Protein AF-0000000080977116 (afdb_homodimer)

Structure (mmCIF, N/CA/C/O backbone):
data_AF-0000000080977116-model_v1
#
loop_
_entity.id
_entity.type
_entity.pdbx_description
1 polymer 'Dynamin N-terminal domain-containing protein'
#
loop_
_atom_site.group_PDB
_atom_site.id
_atom_site.type_symbol
_atom_site.label_atom_id
_atom_site.label_alt_id
_atom_site.label_comp_id
_atom_site.label_asym_id
_atom_site.label_entity_id
_atom_site.label_seq_id
_atom_site.pdbx_PDB_ins_code
_atom_site.Cartn_x
_atom_site.Cartn_y
_atom_site.Cartn_z
_atom_site.occupancy
_atom_site.B_iso_or_equiv
_atom_site.auth_seq_id
_atom_site.auth_comp_id
_atom_site.auth_asym_id
_atom_site.auth_atom_id
_atom_site.pdbx_PDB_model_num
ATOM 1 N N . MET A 1 1 ? -16.922 -10.555 85.5 1 19.09 1 MET A N 1
ATOM 2 C CA . MET A 1 1 ? -17.688 -9.367 85.125 1 19.09 1 MET A CA 1
ATOM 3 C C . MET A 1 1 ? -16.922 -8.531 84.125 1 19.09 1 MET A C 1
ATOM 5 O O . MET A 1 1 ? -15.969 -7.836 84.5 1 19.09 1 MET A O 1
ATOM 9 N N . ALA A 1 2 ? -16.641 -9.234 82.938 1 22.16 2 ALA A N 1
ATOM 10 C CA . ALA A 1 2 ? -15.75 -9.164 81.812 1 22.16 2 ALA A CA 1
ATOM 11 C C . ALA A 1 2 ? -15.984 -7.883 81 1 22.16 2 ALA A C 1
ATOM 13 O O . ALA A 1 2 ? -17.078 -7.656 80.5 1 22.16 2 ALA A O 1
ATOM 14 N N . SER A 1 3 ? -15.414 -6.82 81.562 1 20.28 3 SER A N 1
ATOM 15 C CA . SER A 1 3 ? -15.695 -5.402 81.375 1 20.28 3 SER A CA 1
ATOM 16 C C . SER A 1 3 ? -15.602 -5.012 79.938 1 20.28 3 SER A C 1
ATOM 18 O O . SER A 1 3 ? -14.688 -5.449 79.188 1 20.28 3 SER A O 1
ATOM 20 N N . GLN A 1 4 ? -16.75 -4.801 79.25 1 22.78 4 GLN A N 1
ATOM 21 C CA . GLN A 1 4 ? -17.359 -4.473 78 1 22.78 4 GLN A CA 1
ATOM 22 C C . GLN A 1 4 ? -16.797 -3.166 77.438 1 22.78 4 GLN A C 1
ATOM 24 O O . GLN A 1 4 ? -17.266 -2.082 77.812 1 22.78 4 GLN A O 1
ATOM 29 N N . GLY A 1 5 ? -15.438 -3.156 77.562 1 23.28 5 GLY A N 1
ATOM 30 C CA . GLY A 1 5 ? -14.852 -1.836 77.438 1 23.28 5 GLY A CA 1
ATOM 31 C C . GLY A 1 5 ? -15.266 -1.152 76.125 1 23.28 5 GLY A C 1
ATOM 32 O O . GLY A 1 5 ? -15.383 -1.802 75.062 1 23.28 5 GLY A O 1
ATOM 33 N N . THR A 1 6 ? -16.094 -0.187 76.25 1 21.73 6 THR A N 1
ATOM 34 C CA . THR A 1 6 ? -16.859 0.688 75.375 1 21.73 6 THR A CA 1
ATOM 35 C C . THR A 1 6 ? -15.938 1.39 74.375 1 21.73 6 THR A C 1
ATOM 37 O O . THR A 1 6 ? -15.086 2.191 74.812 1 21.73 6 THR A O 1
ATOM 40 N N . LYS A 1 7 ? -15.352 0.519 73.5 1 22.11 7 LYS A N 1
ATOM 41 C CA . LYS A 1 7 ? -14.352 1.064 72.625 1 22.11 7 LYS A CA 1
ATOM 42 C C . LYS A 1 7 ? -14.812 2.393 72 1 22.11 7 LYS A C 1
ATOM 44 O O . LYS A 1 7 ? -15.859 2.461 71.375 1 22.11 7 LYS A O 1
ATOM 49 N N . ARG A 1 8 ? -14.438 3.434 72.75 1 19.58 8 ARG A N 1
ATOM 50 C CA . ARG A 1 8 ? -14.781 4.801 72.375 1 19.58 8 ARG A CA 1
ATOM 51 C C . ARG A 1 8 ? -14.602 5.016 70.875 1 19.58 8 ARG A C 1
ATOM 53 O O . ARG A 1 8 ? -13.586 4.629 70.25 1 19.58 8 ARG A O 1
ATOM 60 N N . LYS A 1 9 ? -15.719 5.133 70.312 1 22.14 9 LYS A N 1
ATOM 61 C CA . LYS A 1 9 ? -16.094 5.559 68.938 1 22.14 9 LYS A CA 1
ATOM 62 C C . LYS A 1 9 ? -15.273 6.777 68.5 1 22.14 9 LYS A C 1
ATOM 64 O O . LYS A 1 9 ? -15.398 7.852 69.125 1 22.14 9 LYS A O 1
ATOM 69 N N . ARG A 1 10 ? -13.922 6.457 68.438 1 22.38 10 ARG A N 1
ATOM 70 C CA . ARG A 1 10 ? -13.094 7.598 68.062 1 22.38 10 ARG A CA 1
ATOM 71 C C . ARG A 1 10 ? -13.836 8.531 67.125 1 22.38 10 ARG A C 1
ATOM 73 O O . ARG A 1 10 ? -14.422 8.078 66.125 1 22.38 10 ARG A O 1
ATOM 80 N N . ASP A 1 11 ? -14.391 9.555 67.688 1 21.44 11 ASP A N 1
ATOM 81 C CA . ASP A 1 11 ? -15.07 10.719 67.062 1 21.44 11 ASP A CA 1
ATOM 82 C C . ASP A 1 11 ? -14.328 11.227 65.875 1 21.44 11 ASP A C 1
ATOM 84 O O . ASP A 1 11 ? -13.125 11.484 65.875 1 21.44 11 ASP A O 1
ATOM 88 N N . HIS A 1 12 ? -14.641 10.562 64.688 1 25.23 12 HIS A N 1
ATOM 89 C CA . HIS A 1 12 ? -14.227 10.93 63.344 1 25.23 12 HIS A CA 1
ATOM 90 C C . HIS A 1 12 ? -14.234 12.445 63.156 1 25.23 12 HIS A C 1
ATOM 92 O O . HIS A 1 12 ? -15.305 13.07 63.188 1 25.23 12 HIS A O 1
ATOM 98 N N . GLU A 1 13 ? -13.359 13.156 63.875 1 24.97 13 GLU A N 1
ATOM 99 C CA . GLU A 1 13 ? -13.211 14.594 63.688 1 24.97 13 GLU A CA 1
ATOM 100 C C . GLU A 1 13 ? -13.453 14.984 62.219 1 24.97 13 GLU A C 1
ATOM 102 O O . GLU A 1 13 ? -13.07 14.258 61.312 1 24.97 13 GLU A O 1
ATOM 107 N N . SER A 1 14 ? -14.477 15.859 62.031 1 26.09 14 SER A N 1
ATOM 108 C CA . SER A 1 14 ? -15.062 16.562 60.906 1 26.09 14 SER A CA 1
ATOM 109 C C . SER A 1 14 ? -13.984 17.219 60.062 1 26.09 14 SER A C 1
ATOM 111 O O . SER A 1 14 ? -13.266 18.109 60.531 1 26.09 14 SER A O 1
ATOM 113 N N . SER A 1 15 ? -13.141 16.438 59.438 1 26.58 15 SER A N 1
ATOM 114 C CA . SER A 1 15 ? -12.133 16.984 58.531 1 26.58 15 SER A CA 1
ATOM 115 C C . SER A 1 15 ? -12.648 18.203 57.781 1 26.58 15 SER A C 1
ATOM 117 O O . SER A 1 15 ? -13.734 18.156 57.219 1 26.58 15 SER A O 1
ATOM 119 N N . SER A 1 16 ? -12.375 19.422 58.219 1 26.39 16 SER A N 1
ATOM 120 C CA . SER A 1 16 ? -12.562 20.781 57.719 1 26.39 16 SER A CA 1
ATOM 121 C C . SER A 1 16 ? -12.445 20.844 56.219 1 26.39 16 SER A C 1
ATOM 123 O O . SER A 1 16 ? -11.453 20.375 55.625 1 26.39 16 SER A O 1
ATOM 125 N N . SER A 1 17 ? -13.562 20.766 55.5 1 27.05 17 SER A N 1
ATOM 126 C CA . SER A 1 17 ? -13.875 21.094 54.125 1 27.05 17 SER A CA 1
ATOM 127 C C . SER A 1 17 ? -13.172 22.375 53.688 1 27.05 17 SER A C 1
ATOM 129 O O . SER A 1 17 ? -13.562 23.469 54.094 1 27.05 17 SER A O 1
ATOM 131 N N . SER A 1 18 ? -11.883 22.516 53.938 1 26.84 18 SER A N 1
ATOM 132 C CA . SER A 1 18 ? -11.242 23.688 53.344 1 26.84 18 SER A CA 1
ATOM 133 C C . SER A 1 18 ? -11.875 24.016 52 1 26.84 18 SER A C 1
ATOM 135 O O . SER A 1 18 ? -11.875 23.188 51.094 1 26.84 18 SER A O 1
ATOM 137 N N . ARG A 1 19 ? -12.82 24.844 52 1 29.45 19 ARG A N 1
ATOM 138 C CA . ARG A 1 19 ? -13.523 25.531 50.906 1 29.45 19 ARG A CA 1
ATOM 139 C C . ARG A 1 19 ? -12.562 25.906 49.781 1 29.45 19 ARG A C 1
ATOM 141 O O . ARG A 1 19 ? -11.75 26.812 49.938 1 29.45 19 ARG A O 1
ATOM 148 N N . GLU A 1 20 ? -11.992 24.938 49.094 1 30.14 20 GLU A N 1
ATOM 149 C CA . GLU A 1 20 ? -11.25 25.188 47.844 1 30.14 20 GLU A CA 1
ATOM 150 C C . GLU A 1 20 ? -11.812 26.391 47.094 1 30.14 20 GLU A C 1
ATOM 152 O O . GLU A 1 20 ? -13.016 26.469 46.875 1 30.14 20 GLU A O 1
ATOM 157 N N . THR A 1 21 ? -11.344 27.516 47.312 1 34.44 21 THR A N 1
ATOM 158 C CA . THR A 1 21 ? -11.617 28.719 46.531 1 34.44 21 THR A CA 1
ATOM 159 C C . THR A 1 21 ? -11.906 28.344 45.062 1 34.44 21 THR A C 1
ATOM 161 O O . THR A 1 21 ? -11.148 27.594 44.469 1 34.44 21 THR A O 1
ATOM 164 N N . PRO A 1 22 ? -13.094 28.344 44.625 1 37.81 22 PRO A N 1
ATOM 165 C CA . PRO A 1 22 ? -13.469 28 43.281 1 37.81 22 PRO A CA 1
ATOM 166 C C . PRO A 1 22 ? -12.477 28.516 42.219 1 37.81 22 PRO A C 1
ATOM 168 O O . PRO A 1 22 ? -12.148 29.719 42.219 1 37.81 22 PRO A O 1
ATOM 171 N N . LEU A 1 23 ? -11.367 27.953 41.906 1 42.31 23 LEU A N 1
ATOM 172 C CA . LEU A 1 23 ? -10.438 28.234 40.812 1 42.31 23 LEU A CA 1
ATOM 173 C C . LEU A 1 23 ? -11.172 28.797 39.594 1 42.31 23 LEU A C 1
ATOM 175 O O . LEU A 1 23 ? -12.062 28.125 39.062 1 42.31 23 LEU A O 1
ATOM 179 N N . THR A 1 24 ? -11.32 30.062 39.5 1 51.16 24 THR A N 1
ATOM 180 C CA . THR A 1 24 ? -11.859 30.812 38.344 1 51.16 24 THR A CA 1
ATOM 181 C C . THR A 1 24 ? -11.297 30.266 37.031 1 51.16 24 THR A C 1
ATOM 183 O O . THR A 1 24 ? -10.086 30.094 36.906 1 51.16 24 THR A O 1
ATOM 186 N N . THR A 1 25 ? -12.094 29.562 36.312 1 61.47 25 THR A N 1
ATOM 187 C CA . THR A 1 25 ? -11.75 28.984 35 1 61.47 25 THR A CA 1
ATOM 188 C C . THR A 1 25 ? -11.375 30.094 34 1 61.47 25 THR A C 1
ATOM 190 O O . THR A 1 25 ? -11.695 31.25 34.219 1 61.47 25 THR A O 1
ATOM 193 N N . VAL A 1 26 ? -10.484 29.906 33.156 1 63.03 26 VAL A N 1
ATOM 194 C CA . VAL A 1 26 ? -10.039 30.812 32.125 1 63.03 26 VAL A CA 1
ATOM 195 C C . VAL A 1 26 ? -11.25 31.469 31.469 1 63.03 26 VAL A C 1
ATOM 197 O O . VAL A 1 26 ? -11.219 32.656 31.141 1 63.03 26 VAL A O 1
ATOM 200 N N . MET A 1 27 ? -12.258 30.719 31.484 1 66.56 27 MET A N 1
ATOM 201 C CA . MET A 1 27 ? -13.477 31.25 30.875 1 66.56 27 MET A CA 1
ATOM 202 C C . MET A 1 27 ? -14.07 32.375 31.734 1 66.56 27 MET A C 1
ATOM 204 O O . MET A 1 27 ? -14.531 33.375 31.219 1 66.56 27 MET A O 1
ATOM 208 N N . GLU A 1 28 ? -14.078 32.094 33 1 66.31 28 GLU A N 1
ATOM 209 C CA . GLU A 1 28 ? -14.633 33.062 33.938 1 66.31 28 GLU A CA 1
ATOM 210 C C . GLU A 1 28 ? -13.82 34.344 33.906 1 66.31 28 GLU A C 1
ATOM 212 O O . GLU A 1 28 ? -14.375 35.469 34 1 66.31 28 GLU A O 1
ATOM 217 N N . ILE A 1 29 ? -12.617 34.094 33.781 1 64.44 29 ILE A N 1
ATOM 218 C CA . ILE A 1 29 ? -11.758 35.281 33.75 1 64.44 29 ILE A CA 1
ATOM 219 C C . ILE A 1 29 ? -12.07 36.094 32.5 1 64.44 29 ILE A C 1
ATOM 221 O O . ILE A 1 29 ? -12.172 37.344 32.594 1 64.44 29 ILE A O 1
ATOM 225 N N . MET A 1 30 ? -12.219 35.438 31.453 1 69.75 30 MET A N 1
ATOM 226 C CA . MET A 1 30 ? -12.539 36.156 30.219 1 69.75 30 MET A CA 1
ATOM 227 C C . MET A 1 30 ? -13.875 36.875 30.328 1 69.75 30 MET A C 1
ATOM 229 O O . MET A 1 30 ? -13.992 38.031 29.953 1 69.75 30 MET A O 1
ATOM 233 N N . GLU A 1 31 ? -14.781 36.188 30.891 1 70.94 31 GLU A N 1
ATOM 234 C CA . GLU A 1 31 ? -16.109 36.781 31.047 1 70.94 31 GLU A CA 1
ATOM 235 C C . GLU A 1 31 ? -16.062 38 31.984 1 70.94 31 GLU A C 1
ATOM 237 O O . GLU A 1 31 ? -16.703 39 31.734 1 70.94 31 GLU A O 1
ATOM 242 N N . ASN A 1 32 ? -15.375 37.781 33.062 1 69.38 32 ASN A N 1
ATOM 243 C CA . ASN A 1 32 ? -15.242 38.875 34.031 1 69.38 32 ASN A CA 1
ATOM 244 C C . ASN A 1 32 ? -14.539 40.094 33.406 1 69.38 32 ASN A C 1
ATOM 246 O O . ASN A 1 32 ? -14.93 41.25 33.656 1 69.38 32 ASN A O 1
ATOM 250 N N . ALA A 1 33 ? -13.562 39.781 32.656 1 67.62 33 ALA A N 1
ATOM 251 C CA . ALA A 1 33 ? -12.852 40.875 31.984 1 67.62 33 ALA A CA 1
ATOM 252 C C . ALA A 1 33 ? -13.766 41.625 31.016 1 67.62 33 ALA A C 1
ATOM 254 O O . ALA A 1 33 ? -13.766 42.844 30.969 1 67.62 33 ALA A O 1
ATOM 255 N N . LYS A 1 34 ? -14.531 40.875 30.344 1 70.31 34 LYS A N 1
ATOM 256 C CA . LYS A 1 34 ? -15.461 41.469 29.391 1 70.31 34 LYS A CA 1
ATOM 257 C C . LYS A 1 34 ? -16.5 42.312 30.109 1 70.31 34 LYS A C 1
ATOM 259 O O . LYS A 1 34 ? -16.891 43.406 29.625 1 70.31 34 LYS A O 1
ATOM 264 N N . LYS A 1 35 ? -17 41.812 31.234 1 71.12 35 LYS A N 1
ATOM 265 C CA . LYS A 1 35 ? -17.969 42.562 32.031 1 71.12 35 LYS A CA 1
ATOM 266 C C . LYS A 1 35 ? -17.359 43.906 32.5 1 71.12 35 LYS A C 1
ATOM 268 O O . LYS A 1 35 ? -18.031 44.938 32.5 1 71.12 35 LYS A O 1
ATOM 273 N N . ILE A 1 36 ? -16.219 43.781 33 1 66.81 36 ILE A N 1
ATOM 274 C CA . ILE A 1 36 ? -15.547 44.969 33.469 1 66.81 36 ILE A CA 1
ATOM 275 C C . ILE A 1 36 ? -15.453 46 32.344 1 66.81 36 ILE A C 1
ATOM 277 O O . ILE A 1 36 ? -15.758 47.188 32.531 1 66.81 36 ILE A O 1
ATOM 281 N N . MET A 1 37 ? -15.102 45.531 31.234 1 68.94 37 MET A N 1
ATOM 282 C CA . MET A 1 37 ? -14.914 46.438 30.125 1 68.94 37 MET A CA 1
ATOM 283 C C . MET A 1 37 ? -16.25 47 29.656 1 68.94 37 MET A C 1
ATOM 285 O O . MET A 1 37 ? -16.328 48.156 29.203 1 68.94 37 MET A O 1
ATOM 289 N N . LYS A 1 38 ? -17.25 46.125 29.703 1 70.38 38 LYS A N 1
ATOM 290 C CA . LYS A 1 38 ? -18.578 46.625 29.375 1 70.38 38 LYS A CA 1
ATOM 291 C C . LYS A 1 38 ? -18.984 47.75 30.328 1 70.38 38 LYS A C 1
ATOM 293 O O . LYS A 1 38 ? -19.594 48.75 29.906 1 70.38 38 LYS A O 1
ATOM 298 N N . THR A 1 39 ? -18.75 47.562 31.578 1 66.88 39 THR A N 1
ATOM 299 C CA . THR A 1 39 ? -19.031 48.594 32.562 1 66.88 39 THR A CA 1
ATOM 300 C C . THR A 1 39 ? -18.266 49.875 32.25 1 66.88 39 THR A C 1
ATOM 302 O O . THR A 1 39 ? -18.812 50.969 32.375 1 66.88 39 THR A O 1
ATOM 305 N N . VAL A 1 40 ? -17.109 49.656 31.906 1 63.38 40 VAL A N 1
ATOM 306 C CA . VAL A 1 40 ? -16.281 50.781 31.578 1 63.38 40 VAL A CA 1
ATOM 307 C C . VAL A 1 40 ? -16.828 51.5 30.344 1 63.38 40 VAL A C 1
ATOM 309 O O . VAL A 1 40 ? -16.891 52.75 30.312 1 63.38 40 VAL A O 1
ATOM 312 N N . THR A 1 41 ? -17.188 50.75 29.375 1 64.44 41 THR A N 1
ATOM 313 C CA . THR A 1 41 ? -17.75 51.344 28.156 1 64.44 41 THR A CA 1
ATOM 314 C C . THR A 1 41 ? -19.031 52.125 28.484 1 64.44 41 THR A C 1
ATOM 316 O O . THR A 1 41 ? -19.25 53.188 27.938 1 64.44 41 THR A O 1
ATOM 319 N N . TYR A 1 42 ? -19.875 51.531 29.297 1 64 42 TYR A N 1
ATOM 320 C CA . TYR A 1 42 ? -21.094 52.219 29.719 1 64 42 TYR A CA 1
ATOM 321 C C . TYR A 1 42 ? -20.781 53.531 30.391 1 64 42 TYR A C 1
ATOM 323 O O . TYR A 1 42 ? -21.422 54.531 30.109 1 64 42 TYR A O 1
ATOM 331 N N . ASN A 1 43 ? -19.906 53.5 31.297 1 59.69 43 ASN A N 1
ATOM 332 C CA . ASN A 1 43 ? -19.516 54.719 32 1 59.69 43 ASN A CA 1
ATOM 333 C C . ASN A 1 43 ? -18.938 55.781 31.062 1 59.69 43 ASN A C 1
ATOM 335 O O . ASN A 1 43 ? -19.156 56.969 31.234 1 59.69 43 ASN A O 1
ATOM 339 N N . LEU A 1 44 ? -18.219 55.25 30.141 1 61.62 44 LEU A N 1
ATOM 340 C CA . LEU A 1 44 ? -17.609 56.156 29.172 1 61.62 44 LEU A CA 1
ATOM 341 C C . LEU A 1 44 ? -18.672 56.781 28.266 1 61.62 44 LEU A C 1
ATOM 343 O O . LEU A 1 44 ? -18.578 57.969 27.891 1 61.62 44 LEU A O 1
ATOM 347 N N . ASP A 1 45 ? -19.578 55.969 27.812 1 59.34 45 ASP A N 1
ATOM 348 C CA . ASP A 1 45 ? -20.656 56.469 26.984 1 59.34 45 ASP A CA 1
ATOM 349 C C . ASP A 1 45 ? -21.422 57.594 27.688 1 59.34 45 ASP A C 1
ATOM 351 O O . ASP A 1 45 ? -21.875 58.531 27.047 1 59.34 45 ASP A O 1
ATOM 355 N N . GLN A 1 46 ? -21.594 57.438 29.031 1 54.25 46 GLN A N 1
ATOM 356 C CA . GLN A 1 46 ? -22.281 58.469 29.797 1 54.25 46 GLN A CA 1
ATOM 357 C C . GLN A 1 46 ? -21.438 59.719 29.906 1 54.25 46 GLN A C 1
ATOM 359 O O . GLN A 1 46 ? -21.969 60.844 30 1 54.25 46 GLN A O 1
ATOM 364 N N . ALA A 1 47 ? -20.203 59.406 29.984 1 53.03 47 ALA A N 1
ATOM 365 C CA . ALA A 1 47 ? -19.328 60.562 30.172 1 53.03 47 ALA A CA 1
ATOM 366 C C . ALA A 1 47 ? -19.031 61.25 28.844 1 53.03 47 ALA A C 1
ATOM 368 O O . ALA A 1 47 ? -18.391 62.312 28.812 1 53.03 47 ALA A O 1
ATOM 369 N N . PHE A 1 48 ? -19.859 61.531 27.859 1 44.91 48 PHE A N 1
ATOM 370 C CA . PHE A 1 48 ? -20 62.156 26.562 1 44.91 48 PHE A CA 1
ATOM 371 C C . PHE A 1 48 ? -18.906 61.688 25.609 1 44.91 48 PHE A C 1
ATOM 373 O O . PHE A 1 48 ? -19.172 60.969 24.641 1 44.91 48 PHE A O 1
ATOM 380 N N . MET A 1 49 ? -18.156 62.812 24.75 1 42.03 49 MET A N 1
ATOM 381 C CA . MET A 1 49 ? -17.609 62.969 23.406 1 42.03 49 MET A CA 1
ATOM 382 C C . MET A 1 49 ? -16.406 62.062 23.203 1 42.03 49 MET A C 1
ATOM 384 O O . MET A 1 49 ? -16.203 61.5 22.125 1 42.03 49 MET A O 1
ATOM 388 N N . MET A 1 50 ? -15.359 62.344 23.812 1 45.47 50 MET A N 1
ATOM 389 C CA . MET A 1 50 ? -13.969 62 23.531 1 45.47 50 MET A CA 1
ATOM 390 C C . MET A 1 50 ? -13.758 60.5 23.547 1 45.47 50 MET A C 1
ATOM 392 O O . MET A 1 50 ? -12.789 60 22.984 1 45.47 50 MET A O 1
ATOM 396 N N . HIS A 1 51 ? -14.781 59.719 24.031 1 58.03 51 HIS A N 1
ATOM 397 C CA . HIS A 1 51 ? -14.469 58.375 24.469 1 58.03 51 HIS A CA 1
ATOM 398 C C . HIS A 1 51 ? -14.828 57.344 23.391 1 58.03 51 HIS A C 1
ATOM 400 O O . HIS A 1 51 ? -14.766 56.156 23.625 1 58.03 51 HIS A O 1
ATOM 406 N N . SER A 1 52 ? -14.961 58.125 22.297 1 62.06 52 SER A N 1
ATOM 407 C CA . SER A 1 52 ? -15.406 57.219 21.234 1 62.06 52 SER A CA 1
ATOM 408 C C . SER A 1 52 ? -14.273 56.312 20.781 1 62.06 52 SER A C 1
ATOM 410 O O . SER A 1 52 ? -14.508 55.125 20.469 1 62.06 52 SER A O 1
ATOM 412 N N . ASP A 1 53 ? -13.094 56.969 20.812 1 66.38 53 ASP A N 1
ATOM 413 C CA . ASP A 1 53 ? -11.961 56.156 20.375 1 66.38 53 ASP A CA 1
ATOM 414 C C . ASP A 1 53 ? -11.688 55 21.328 1 66.38 53 ASP A C 1
ATOM 416 O O . ASP A 1 53 ? -11.344 53.906 20.906 1 66.38 53 ASP A O 1
ATOM 420 N N . ILE A 1 54 ? -11.898 55.312 22.578 1 68 54 ILE A N 1
ATOM 421 C CA . ILE A 1 54 ? -11.656 54.281 23.578 1 68 54 ILE A CA 1
ATOM 422 C C . ILE A 1 54 ? -12.742 53.219 23.484 1 68 54 ILE A C 1
ATOM 424 O O . ILE A 1 54 ? -12.461 52 23.562 1 68 54 ILE A O 1
ATOM 428 N N . ILE A 1 55 ? -13.891 53.719 23.203 1 65.56 55 ILE A N 1
ATOM 429 C CA . ILE A 1 55 ? -15.016 52.781 23.062 1 65.56 55 ILE A CA 1
ATOM 430 C C . ILE A 1 55 ? -14.828 51.906 21.828 1 65.56 55 ILE A C 1
ATOM 432 O O . ILE A 1 55 ? -15.07 50.688 21.859 1 65.56 55 ILE A O 1
ATOM 436 N N . SER A 1 56 ? -14.438 52.5 20.797 1 68.69 56 SER A N 1
ATOM 437 C CA . SER A 1 56 ? -14.195 51.75 19.562 1 68.69 56 SER A CA 1
ATOM 438 C C . SER A 1 56 ? -13.117 50.688 19.766 1 68.69 56 SER A C 1
ATOM 440 O O . SER A 1 56 ? -13.234 49.594 19.234 1 68.69 56 SER A O 1
ATOM 442 N N . LYS A 1 57 ? -12.148 51.094 20.547 1 70.69 57 LYS A N 1
ATOM 443 C CA . LYS A 1 57 ? -11.078 50.156 20.812 1 70.69 57 LYS A CA 1
ATOM 444 C C . LYS A 1 57 ? -11.586 48.969 21.625 1 70.69 57 LYS A C 1
ATOM 446 O O . LYS A 1 57 ? -11.195 47.812 21.375 1 70.69 57 LYS A O 1
ATOM 451 N N . ILE A 1 58 ? -12.414 49.219 22.594 1 68.69 58 ILE A N 1
ATOM 452 C CA . ILE A 1 58 ? -12.977 48.156 23.422 1 68.69 58 ILE A CA 1
ATOM 453 C C . ILE A 1 58 ? -13.844 47.25 22.562 1 68.69 58 ILE A C 1
ATOM 455 O O . ILE A 1 58 ? -13.773 46 22.688 1 68.69 58 ILE A O 1
ATOM 459 N N . ASN A 1 59 ? -14.484 47.75 21.562 1 67.75 59 ASN A N 1
ATOM 460 C CA . ASN A 1 59 ? -15.352 46.969 20.688 1 67.75 59 ASN A CA 1
ATOM 461 C C . ASN A 1 59 ? -14.531 46.094 19.734 1 67.75 59 ASN A C 1
ATOM 463 O O . ASN A 1 59 ? -14.953 45 19.391 1 67.75 59 ASN A O 1
ATOM 467 N N . GLN A 1 60 ? -13.484 46.562 19.344 1 68.38 60 GLN A N 1
ATOM 468 C CA . GLN A 1 60 ? -12.625 45.812 18.422 1 68.38 60 GLN A CA 1
ATOM 469 C C . GLN A 1 60 ? -12 44.625 19.125 1 68.38 60 GLN A C 1
ATOM 471 O O . GLN A 1 60 ? -11.75 43.594 18.5 1 68.38 60 GLN A O 1
ATOM 476 N N . MET A 1 61 ? -11.75 44.781 20.375 1 69.25 61 MET A N 1
ATOM 477 C CA . MET A 1 61 ? -11.188 43.688 21.156 1 69.25 61 MET A CA 1
ATOM 478 C C . MET A 1 61 ? -12.125 42.469 21.156 1 69.25 61 MET A C 1
ATOM 480 O O . MET A 1 61 ? -11.672 41.344 21.094 1 69.25 61 MET A O 1
ATOM 484 N N . ASP A 1 62 ? -13.312 42.688 21.094 1 61.44 62 ASP A N 1
ATOM 485 C CA . ASP A 1 62 ? -14.312 41.625 21.203 1 61.44 62 ASP A CA 1
ATOM 486 C C . ASP A 1 62 ? -14.477 40.906 19.859 1 61.44 62 ASP A C 1
ATOM 488 O O . ASP A 1 62 ? -14.883 39.75 19.828 1 61.44 62 ASP A O 1
ATOM 492 N N . LYS A 1 63 ? -14.141 41.531 18.766 1 57.44 63 LYS A N 1
ATOM 493 C CA . LYS A 1 63 ? -14.383 40.969 17.453 1 57.44 63 LYS A CA 1
ATOM 494 C C . LYS A 1 63 ? -13.227 40.062 17.016 1 57.44 63 LYS A C 1
ATOM 496 O O . LYS A 1 63 ? -13.391 39.219 16.141 1 57.44 63 LYS A O 1
ATOM 501 N N . VAL A 1 64 ? -12.156 40.312 17.5 1 53.72 64 VAL A N 1
ATOM 502 C CA . VAL A 1 64 ? -10.992 39.625 16.953 1 53.72 64 VAL A CA 1
ATOM 503 C C . VAL A 1 64 ? -11.109 38.125 17.203 1 53.72 64 VAL A C 1
ATOM 505 O O . VAL A 1 64 ? -11.07 37.688 18.359 1 53.72 64 VAL A O 1
ATOM 508 N N . ARG A 1 65 ? -11.953 37.562 16.281 1 55.5 65 ARG A N 1
ATOM 509 C CA . ARG A 1 65 ? -12.078 36.125 16.234 1 55.5 65 ARG A CA 1
ATOM 510 C C . ARG A 1 65 ? -10.812 35.469 15.688 1 55.5 65 ARG A C 1
ATOM 512 O O . ARG A 1 65 ? -10.453 35.688 14.523 1 55.5 65 ARG A O 1
ATOM 519 N N . LYS A 1 66 ? -9.945 34.969 16.672 1 62.41 66 LYS A N 1
ATOM 520 C CA . LYS A 1 66 ? -8.719 34.281 16.266 1 62.41 66 LYS A CA 1
ATOM 521 C C . LYS A 1 66 ? -9.031 33.031 15.445 1 62.41 66 LYS A C 1
ATOM 523 O O . LYS A 1 66 ? -10.047 32.375 15.672 1 62.41 66 LYS A O 1
ATOM 528 N N . LYS A 1 67 ? -8.305 32.938 14.297 1 70.38 67 LYS A N 1
ATOM 529 C CA . LYS A 1 67 ? -8.344 31.766 13.406 1 70.38 67 LYS A CA 1
ATOM 530 C C . LYS A 1 67 ? -8.133 30.469 14.18 1 70.38 67 LYS A C 1
ATOM 532 O O . LYS A 1 67 ? -7.281 30.406 15.07 1 70.38 67 LYS A O 1
ATOM 537 N N . LYS A 1 68 ? -9.07 29.625 14.023 1 85.25 68 LYS A N 1
ATOM 538 C CA . LYS A 1 68 ? -8.977 28.328 14.68 1 85.25 68 LYS A CA 1
ATOM 539 C C . LYS A 1 68 ? -7.781 27.531 14.164 1 85.25 68 LYS A C 1
ATOM 541 O O . LYS A 1 68 ? -7.328 27.75 13.039 1 85.25 68 LYS A O 1
ATOM 546 N N . VAL A 1 69 ? -7.281 26.828 15.016 1 88.94 69 VAL A N 1
ATOM 547 C CA . VAL A 1 69 ? -6.188 25.938 14.656 1 88.94 69 VAL A CA 1
ATOM 548 C C . VAL A 1 69 ? -6.734 24.703 13.93 1 88.94 69 VAL A C 1
ATOM 550 O O . VAL A 1 69 ? -7.746 24.141 14.344 1 88.94 69 VAL A O 1
ATOM 553 N N . THR A 1 70 ? -6.059 24.344 12.875 1 91.88 70 THR A N 1
ATOM 554 C CA . THR A 1 70 ? -6.543 23.25 12.055 1 91.88 70 THR A CA 1
ATOM 555 C C . THR A 1 70 ? -5.684 22 12.266 1 91.88 70 THR A C 1
ATOM 557 O O . THR A 1 70 ? -4.453 22.078 12.219 1 91.88 70 THR A O 1
ATOM 560 N N . ILE A 1 71 ? -6.32 20.891 12.508 1 94.12 71 ILE A N 1
ATOM 561 C CA . ILE A 1 71 ? -5.664 19.594 12.594 1 94.12 71 ILE A CA 1
ATOM 562 C C . ILE A 1 71 ? -6.098 18.719 11.422 1 94.12 71 ILE A C 1
ATOM 564 O O . ILE A 1 71 ? -7.273 18.375 11.297 1 94.12 71 ILE A O 1
ATOM 568 N N . GLY A 1 72 ? -5.152 18.391 10.594 1 91.88 72 GLY A N 1
ATOM 569 C CA . GLY A 1 72 ? -5.445 17.516 9.461 1 91.88 72 GLY A CA 1
ATOM 570 C C . GLY A 1 72 ? -5.219 16.047 9.773 1 91.88 72 GLY A C 1
ATOM 571 O O . GLY A 1 72 ? -4.223 15.688 10.398 1 91.88 72 GLY A O 1
ATOM 572 N N . ILE A 1 73 ? -6.184 15.195 9.367 1 91.94 73 ILE A N 1
ATOM 573 C CA . ILE A 1 73 ? -6.074 13.75 9.562 1 91.94 73 ILE A CA 1
ATOM 574 C C . ILE A 1 73 ? -5.781 13.07 8.227 1 91.94 73 ILE A C 1
ATOM 576 O O . ILE A 1 73 ? -6.602 13.117 7.305 1 91.94 73 ILE A O 1
ATOM 580 N N . PHE A 1 74 ? -4.629 12.438 8.188 1 86.5 74 PHE A N 1
ATOM 581 C CA . PHE A 1 74 ? -4.18 11.812 6.945 1 86.5 74 PHE A CA 1
ATOM 582 C C . PHE A 1 74 ? -3.934 10.32 7.141 1 86.5 74 PHE A C 1
ATOM 584 O O . PHE A 1 74 ? -3.564 9.891 8.234 1 86.5 74 PHE A O 1
ATOM 591 N N . GLY A 1 75 ? -4.102 9.523 6.02 1 85.31 75 GLY A N 1
ATOM 592 C CA . GLY A 1 75 ? -3.881 8.086 6.059 1 85.31 75 GLY A CA 1
ATOM 593 C C . GLY A 1 75 ? -4.512 7.355 4.891 1 85.31 75 GLY A C 1
ATOM 594 O O . GLY A 1 75 ? -5.176 7.969 4.051 1 85.31 75 GLY A O 1
ATOM 595 N N . LYS A 1 76 ? -4.312 6.094 4.914 1 80.44 76 LYS A N 1
ATOM 596 C CA . LYS A 1 76 ? -4.855 5.246 3.855 1 80.44 76 LYS A CA 1
ATOM 597 C C . LYS A 1 76 ? -6.344 4.984 4.074 1 80.44 76 LYS A C 1
ATOM 599 O O . LYS A 1 76 ? -6.816 4.957 5.211 1 80.44 76 LYS A O 1
ATOM 604 N N . SER A 1 77 ? -7.043 4.773 2.881 1 78 77 SER A N 1
ATOM 605 C CA . SER A 1 77 ? -8.453 4.41 2.979 1 78 77 SER A CA 1
ATOM 606 C C . SER A 1 77 ? -8.633 3.096 3.727 1 78 77 SER A C 1
ATOM 608 O O . SER A 1 77 ? -7.934 2.119 3.455 1 78 77 SER A O 1
ATOM 610 N N . GLY A 1 78 ? -9.469 3.113 4.699 1 78.88 78 GLY A N 1
ATOM 611 C CA . GLY A 1 78 ? -9.766 1.893 5.43 1 78.88 78 GLY A CA 1
ATOM 612 C C . GLY A 1 78 ? -8.961 1.75 6.707 1 78.88 78 GLY A C 1
ATOM 613 O O . GLY A 1 78 ? -9.172 0.814 7.48 1 78.88 78 GLY A O 1
ATOM 614 N N . ASP A 1 79 ? -8.07 2.646 6.969 1 85.31 79 ASP A N 1
ATOM 615 C CA . ASP A 1 79 ? -7.207 2.539 8.148 1 85.31 79 ASP A CA 1
ATOM 616 C C . ASP A 1 79 ? -7.93 3.02 9.398 1 85.31 79 ASP A C 1
ATOM 618 O O . ASP A 1 79 ? -7.391 2.934 10.508 1 85.31 79 ASP A O 1
ATOM 622 N N . GLY A 1 80 ? -9.133 3.615 9.25 1 87.56 80 GLY A N 1
ATOM 623 C CA . GLY A 1 80 ? -9.938 3.93 10.422 1 87.56 80 GLY A CA 1
ATOM 624 C C . GLY A 1 80 ? -9.93 5.406 10.773 1 87.56 80 GLY A C 1
ATOM 625 O O . GLY A 1 80 ? -10.164 5.777 11.922 1 87.56 80 GLY A O 1
ATOM 626 N N . LYS A 1 81 ? -9.68 6.301 9.859 1 89.06 81 LYS A N 1
ATOM 627 C CA . LYS A 1 81 ? -9.633 7.742 10.102 1 89.06 81 LYS A CA 1
ATOM 628 C C . LYS A 1 81 ? -10.969 8.25 10.641 1 89.06 81 LYS A C 1
ATOM 630 O O . LYS A 1 81 ? -11.016 8.898 11.688 1 89.06 81 LYS A O 1
ATOM 635 N N . SER A 1 82 ? -12.07 7.961 9.938 1 88.5 82 SER A N 1
ATOM 636 C CA . SER A 1 82 ? -13.391 8.43 10.344 1 88.5 82 SER A CA 1
ATOM 637 C C . SER A 1 82 ? -13.82 7.801 11.664 1 88.5 82 SER A C 1
ATOM 639 O O . SER A 1 82 ? -14.43 8.461 12.508 1 88.5 82 SER A O 1
ATOM 641 N N . SER A 1 83 ? -13.508 6.504 11.82 1 89.69 83 SER A N 1
ATOM 642 C CA . SER A 1 83 ? -13.82 5.832 13.078 1 89.69 83 SER A CA 1
ATOM 643 C C . SER A 1 83 ? -13.078 6.469 14.25 1 89.69 83 SER A C 1
ATOM 645 O O . SER A 1 83 ? -13.617 6.582 15.352 1 89.69 83 SER A O 1
ATOM 647 N N . LEU A 1 84 ? -11.852 6.793 14.016 1 94.12 84 LEU A N 1
ATOM 648 C CA . LEU A 1 84 ? -11.047 7.461 15.031 1 94.12 84 LEU A CA 1
ATOM 649 C C . LEU A 1 84 ? -11.68 8.781 15.445 1 94.12 84 LEU A C 1
ATOM 651 O O . LEU A 1 84 ? -11.789 9.078 16.641 1 94.12 84 LEU A O 1
ATOM 655 N N . LEU A 1 85 ? -12.109 9.57 14.5 1 93.44 85 LEU A N 1
ATOM 656 C CA . LEU A 1 85 ? -12.727 10.859 14.773 1 93.44 85 LEU A CA 1
ATOM 657 C C . LEU A 1 85 ? -14.031 10.68 15.555 1 93.44 85 LEU A C 1
ATOM 659 O O . LEU A 1 85 ? -14.32 11.445 16.469 1 93.44 85 LEU A O 1
ATOM 663 N N . ASN A 1 86 ? -14.828 9.688 15.188 1 92.5 86 ASN A N 1
ATOM 664 C CA . ASN A 1 86 ? -16.047 9.391 15.914 1 92.5 86 ASN A CA 1
ATOM 665 C C . ASN A 1 86 ? -15.773 9.07 17.375 1 92.5 86 ASN A C 1
ATOM 667 O O . ASN A 1 86 ? -16.516 9.508 18.266 1 92.5 86 ASN A O 1
ATOM 671 N N . ALA A 1 87 ? -14.742 8.312 17.578 1 93.5 87 ALA A N 1
ATOM 672 C CA . ALA A 1 87 ? -14.391 7.914 18.938 1 93.5 87 ALA A CA 1
ATOM 673 C C . ALA A 1 87 ? -13.906 9.117 19.75 1 93.5 87 ALA A C 1
ATOM 675 O O . ALA A 1 87 ? -14.297 9.289 20.906 1 93.5 87 ALA A O 1
ATOM 676 N N . VAL A 1 88 ? -13.086 9.914 19.156 1 94.69 88 VAL A N 1
ATOM 677 C CA . VAL A 1 88 ? -12.539 11.086 19.828 1 94.69 88 VAL A CA 1
ATOM 678 C C . VAL A 1 88 ? -13.672 12.039 20.203 1 94.69 88 VAL A C 1
ATOM 680 O O . VAL A 1 88 ? -13.641 12.641 21.281 1 94.69 88 VAL A O 1
ATOM 683 N N . LEU A 1 89 ? -14.664 12.125 19.344 1 94.12 89 LEU A N 1
ATOM 684 C CA . LEU A 1 89 ? -15.797 13.016 19.578 1 94.12 89 LEU A CA 1
ATOM 685 C C . LEU A 1 89 ? -16.875 12.328 20.406 1 94.12 89 LEU A C 1
ATOM 687 O O . LEU A 1 89 ? -17.875 12.945 20.781 1 94.12 89 LEU A O 1
ATOM 691 N N . LYS A 1 90 ? -16.766 11.078 20.672 1 91.12 90 LYS A N 1
ATOM 692 C CA . LYS A 1 90 ? -17.688 10.258 21.453 1 91.12 90 LYS A CA 1
ATOM 693 C C . LYS A 1 90 ? -19.062 10.18 20.766 1 91.12 90 LYS A C 1
ATOM 695 O O . LYS A 1 90 ? -20.094 10.25 21.438 1 91.12 90 LYS A O 1
ATOM 700 N N . LYS A 1 91 ? -18.953 10.148 19.438 1 89.62 91 LYS A N 1
ATOM 701 C CA . LYS A 1 91 ? -20.172 10 18.641 1 89.62 91 LYS A CA 1
ATOM 702 C C . LYS A 1 91 ? -20.062 8.805 17.688 1 89.62 91 LYS A C 1
ATOM 704 O O . LYS A 1 91 ? -19.344 8.867 16.688 1 89.62 91 LYS A O 1
ATOM 709 N N . ARG A 1 92 ? -20.609 7.707 17.812 1 80.81 92 ARG A N 1
ATOM 710 C CA . ARG A 1 92 ? -20.438 6.426 17.141 1 80.81 92 ARG A CA 1
ATOM 711 C C . ARG A 1 92 ? -20.797 6.539 15.664 1 80.81 92 ARG A C 1
ATOM 713 O O . ARG A 1 92 ? -20.156 5.902 14.812 1 80.81 92 ARG A O 1
ATOM 720 N N . ASP A 1 93 ? -21.734 7.188 15.156 1 79.81 93 ASP A N 1
ATOM 721 C CA . ASP A 1 93 ? -22.172 7.109 13.766 1 79.81 93 ASP A CA 1
ATOM 722 C C . ASP A 1 93 ? -22.359 8.5 13.172 1 79.81 93 ASP A C 1
ATOM 724 O O . ASP A 1 93 ? -23.281 8.727 12.391 1 79.81 93 ASP A O 1
ATOM 728 N N . LEU A 1 94 ? -21.391 9.336 13.539 1 88 94 LEU A N 1
ATOM 729 C CA . LEU A 1 94 ? -21.469 10.68 12.984 1 88 94 LEU A CA 1
ATOM 730 C C . LEU A 1 94 ? -20.875 10.719 11.578 1 88 94 LEU A C 1
ATOM 732 O O . LEU A 1 94 ? -21.547 11.086 10.617 1 88 94 LEU A O 1
ATOM 736 N N . LEU A 1 95 ? -19.578 10.359 11.484 1 88 95 LEU A N 1
ATOM 737 C CA . LEU A 1 95 ? -18.906 10.273 10.188 1 88 95 LEU A CA 1
ATOM 738 C C . LEU A 1 95 ? -19.016 8.867 9.617 1 88 95 LEU A C 1
ATOM 740 O O . LEU A 1 95 ? -19.062 7.887 10.359 1 88 95 LEU A O 1
ATOM 744 N N . PRO A 1 96 ? -19.094 8.852 8.336 1 81.62 96 PRO A N 1
ATOM 745 C CA . PRO A 1 96 ? -19.297 7.539 7.703 1 81.62 96 PRO A CA 1
ATOM 746 C C . PRO A 1 96 ? -18.109 6.598 7.926 1 81.62 96 PRO A C 1
ATOM 748 O O . PRO A 1 96 ? -16.953 7.027 7.863 1 81.62 96 PRO A O 1
ATOM 751 N N . CYS A 1 97 ? -18.484 5.395 8.359 1 76.44 97 CYS A N 1
ATOM 752 C CA . CYS A 1 97 ? -17.516 4.316 8.523 1 76.44 97 CYS A CA 1
ATOM 753 C C . CYS A 1 97 ? -17.953 3.072 7.762 1 76.44 97 CYS A C 1
ATOM 755 O O . CYS A 1 97 ? -19 2.5 8.047 1 76.44 97 CYS A O 1
ATOM 757 N N . ASP A 1 98 ? -17.688 3.127 6.414 1 65.38 98 ASP A N 1
ATOM 758 C CA . ASP A 1 98 ? -18.156 1.974 5.656 1 65.38 98 ASP A CA 1
ATOM 759 C C . ASP A 1 98 ? -17.016 0.995 5.375 1 65.38 98 ASP A C 1
ATOM 761 O O . ASP A 1 98 ? -15.852 1.388 5.336 1 65.38 98 ASP A O 1
ATOM 765 N N . SER A 1 99 ? -17.562 -0.273 5.48 1 62.53 99 SER A N 1
ATOM 766 C CA . SER A 1 99 ? -16.641 -1.396 5.324 1 62.53 99 SER A CA 1
ATOM 767 C C . SER A 1 99 ? -16.594 -1.878 3.877 1 62.53 99 SER A C 1
ATOM 769 O O . SER A 1 99 ? -16.094 -2.967 3.596 1 62.53 99 SER A O 1
ATOM 771 N N . TYR A 1 100 ? -17.312 -1.156 2.971 1 65.56 100 TYR A N 1
ATOM 772 C CA . TYR A 1 100 ? -17.25 -1.646 1.598 1 65.56 100 TYR A CA 1
ATOM 773 C C . TYR A 1 100 ? -16.906 -0.518 0.632 1 65.56 100 TYR A C 1
ATOM 775 O O . TYR A 1 100 ? -17.797 0.219 0.191 1 65.56 100 TYR A O 1
ATOM 783 N N . GLY A 1 101 ? -15.656 -0.296 0.362 1 63.31 101 GLY A N 1
ATOM 784 C CA . GLY A 1 101 ? -15.18 0.752 -0.529 1 63.31 101 GLY A CA 1
ATOM 785 C C . GLY A 1 101 ? -14.766 2.016 0.203 1 63.31 101 GLY A C 1
ATOM 786 O O . GLY A 1 101 ? -14.781 2.059 1.435 1 63.31 101 GLY A O 1
ATOM 787 N N . ALA A 1 102 ? -14.242 2.947 -0.547 1 60.41 102 ALA A N 1
ATOM 788 C CA . ALA A 1 102 ? -13.883 4.23 0.05 1 60.41 102 ALA A CA 1
ATOM 789 C C . ALA A 1 102 ? -15.125 5.031 0.431 1 60.41 102 ALA A C 1
ATOM 791 O O . ALA A 1 102 ? -16.016 5.223 -0.391 1 60.41 102 ALA A O 1
ATOM 792 N N . CYS A 1 103 ? -15.195 5.309 1.666 1 60.91 103 CYS A N 1
ATOM 793 C CA . CYS A 1 103 ? -16.406 5.926 2.205 1 60.91 103 CYS A CA 1
ATOM 794 C C . CYS A 1 103 ? -16.328 7.445 2.104 1 60.91 103 CYS A C 1
ATOM 796 O O . CYS A 1 103 ? -17.297 8.094 1.695 1 60.91 103 CYS A O 1
ATOM 798 N N . THR A 1 104 ? -15.133 8.008 2.525 1 65.56 104 THR A N 1
ATOM 799 C CA . THR A 1 104 ? -15.023 9.461 2.564 1 65.56 104 THR A CA 1
ATOM 800 C C . THR A 1 104 ? -14.625 10.008 1.197 1 65.56 104 THR A C 1
ATOM 802 O O . THR A 1 104 ? -13.547 9.695 0.687 1 65.56 104 THR A O 1
ATOM 805 N N . ALA A 1 105 ? -15.5 10.719 0.631 1 68.12 105 ALA A N 1
ATOM 806 C CA . ALA A 1 105 ? -15.273 11.188 -0.734 1 68.12 105 ALA A CA 1
ATOM 807 C C . ALA A 1 105 ? -14.805 12.641 -0.748 1 68.12 105 ALA A C 1
ATOM 809 O O . ALA A 1 105 ? -14.133 13.07 -1.688 1 68.12 105 ALA A O 1
ATOM 810 N N . ILE A 1 106 ? -15.172 13.344 0.36 1 77.75 106 ILE A N 1
ATOM 811 C CA . ILE A 1 106 ? -14.922 14.781 0.369 1 77.75 106 ILE A CA 1
ATOM 812 C C . ILE A 1 106 ? -14.211 15.18 1.658 1 77.75 106 ILE A C 1
ATOM 814 O O . ILE A 1 106 ? -14.328 14.492 2.676 1 77.75 106 ILE A O 1
ATOM 818 N N . VAL A 1 107 ? -13.461 16.328 1.562 1 83.75 107 VAL A N 1
ATOM 819 C CA . VAL A 1 107 ? -12.828 16.906 2.75 1 83.75 107 VAL A CA 1
ATOM 820 C C . VAL A 1 107 ? -13.898 17.406 3.711 1 83.75 107 VAL A C 1
ATOM 822 O O . VAL A 1 107 ? -14.766 18.203 3.322 1 83.75 107 VAL A O 1
ATOM 825 N N . THR A 1 108 ? -13.906 16.891 4.895 1 89.06 108 THR A N 1
ATOM 826 C CA . THR A 1 108 ? -14.898 17.25 5.895 1 89.06 108 THR A CA 1
ATOM 827 C C . THR A 1 108 ? -14.234 17.922 7.094 1 89.06 108 THR A C 1
ATOM 829 O O . THR A 1 108 ? -13.297 17.375 7.684 1 89.06 108 THR A O 1
ATOM 832 N N . GLN A 1 109 ? -14.688 19.109 7.379 1 92.12 109 GLN A N 1
ATOM 833 C CA . GLN A 1 109 ? -14.211 19.828 8.555 1 92.12 109 GLN A CA 1
ATOM 834 C C . GLN A 1 109 ? -15.172 19.672 9.727 1 92.12 109 GLN A C 1
ATOM 836 O O . GLN A 1 109 ? -16.391 19.688 9.547 1 92.12 109 GLN A O 1
ATOM 841 N N . VAL A 1 110 ? -14.648 19.391 10.891 1 94.5 110 VAL A N 1
ATOM 842 C CA . VAL A 1 110 ? -15.461 19.219 12.094 1 94.5 110 VAL A CA 1
ATOM 843 C C . VAL A 1 110 ? -15.07 20.266 13.133 1 94.5 110 VAL A C 1
ATOM 845 O O . VAL A 1 110 ? -13.891 20.406 13.477 1 94.5 110 VAL A O 1
ATOM 848 N N . GLU A 1 111 ? -16.031 21 13.578 1 94.31 111 GLU A N 1
ATOM 849 C CA . GLU A 1 111 ? -15.789 22.016 14.594 1 94.31 111 GLU A CA 1
ATOM 850 C C . GLU A 1 111 ? -16.922 22.031 15.625 1 94.31 111 GLU A C 1
ATOM 852 O O . GLU A 1 111 ? -17.906 21.297 15.492 1 94.31 111 GLU A O 1
ATOM 857 N N . ALA A 1 112 ? -16.766 22.828 16.719 1 92.94 112 ALA A N 1
ATOM 858 C CA . ALA A 1 112 ? -17.766 22.891 17.781 1 92.94 112 ALA A CA 1
ATOM 859 C C . ALA A 1 112 ? -18.891 23.875 17.422 1 92.94 112 ALA A C 1
ATOM 861 O O . ALA A 1 112 ? -18.641 24.922 16.828 1 92.94 112 ALA A O 1
ATOM 862 N N . ASN A 1 113 ? -20.078 23.406 17.688 1 92.56 113 ASN A N 1
ATOM 863 C CA . ASN A 1 113 ? -21.203 24.328 17.625 1 92.56 113 ASN A CA 1
ATOM 864 C C . ASN A 1 113 ? -21.359 25.109 18.938 1 92.56 113 ASN A C 1
ATOM 866 O O . ASN A 1 113 ? -21.641 24.531 19.984 1 92.56 113 ASN A O 1
ATOM 870 N N . LEU A 1 114 ? -21.203 26.375 18.859 1 86.94 114 LEU A N 1
ATOM 871 C CA . LEU A 1 114 ? -21.234 27.188 20.062 1 86.94 114 LEU A CA 1
ATOM 872 C C . LEU A 1 114 ? -22.562 27.906 20.219 1 86.94 114 LEU A C 1
ATOM 874 O O . LEU A 1 114 ? -22.828 28.547 21.234 1 86.94 114 LEU A O 1
ATOM 878 N N . ASP A 1 115 ? -23.453 27.719 19.297 1 85.44 115 ASP A N 1
ATOM 879 C CA . ASP A 1 115 ? -24.672 28.531 19.266 1 85.44 115 ASP A CA 1
ATOM 880 C C . ASP A 1 115 ? -25.859 27.766 19.828 1 85.44 115 ASP A C 1
ATOM 882 O O . ASP A 1 115 ? -26.672 28.328 20.578 1 85.44 115 ASP A O 1
ATOM 886 N N . ASP A 1 116 ? -26.047 26.562 19.281 1 88.75 116 ASP A N 1
ATOM 887 C CA . ASP A 1 116 ? -27.188 25.766 19.719 1 88.75 116 ASP A CA 1
ATOM 888 C C . ASP A 1 116 ? -26.812 24.297 19.922 1 88.75 116 ASP A C 1
ATOM 890 O O . ASP A 1 116 ? -25.625 23.953 19.891 1 88.75 116 ASP A O 1
ATOM 894 N N . ALA A 1 117 ? -27.812 23.531 20.281 1 90.69 117 ALA A N 1
ATOM 895 C CA . ALA A 1 117 ? -27.562 22.125 20.609 1 90.69 117 ALA A CA 1
ATOM 896 C C . ALA A 1 117 ? -27.75 21.234 19.391 1 90.69 117 ALA A C 1
ATOM 898 O O . ALA A 1 117 ? -27.797 20 19.516 1 90.69 117 ALA A O 1
ATOM 899 N N . ASN A 1 118 ? -27.781 21.844 18.266 1 94.12 118 ASN A N 1
ATOM 900 C CA . ASN A 1 118 ? -28.031 21.062 17.062 1 94.12 118 ASN A CA 1
ATOM 901 C C . ASN A 1 118 ? -26.719 20.703 16.359 1 94.12 118 ASN A C 1
ATOM 903 O O . ASN A 1 118 ? -25.703 21.391 16.516 1 94.12 118 ASN A O 1
ATOM 907 N N . TYR A 1 119 ? -26.812 19.547 15.75 1 95.38 119 TYR A N 1
ATOM 908 C CA . TYR A 1 119 ? -25.797 19.25 14.758 1 95.38 119 TYR A CA 1
ATOM 909 C C . TYR A 1 119 ? -26.031 20.031 13.469 1 95.38 119 TYR A C 1
ATOM 911 O O . TYR A 1 119 ? -27.172 20.109 12.984 1 95.38 119 TYR A O 1
ATOM 919 N N . ILE A 1 120 ? -25.016 20.672 12.992 1 96.06 120 ILE A N 1
ATOM 920 C CA . ILE A 1 120 ? -25.188 21.5 11.805 1 96.06 120 ILE A CA 1
ATOM 921 C C . ILE A 1 120 ? -24.141 21.141 10.758 1 96.06 120 ILE A C 1
ATOM 923 O O . ILE A 1 120 ? -22.969 20.938 11.078 1 96.06 120 ILE A O 1
ATOM 927 N N . ALA A 1 121 ? -24.578 20.969 9.531 1 95.12 121 ALA A N 1
ATOM 928 C CA . ALA A 1 121 ? -23.672 20.781 8.406 1 95.12 121 ALA A CA 1
ATOM 929 C C . ALA A 1 121 ? -23.812 21.922 7.395 1 95.12 121 ALA A C 1
ATOM 931 O O . ALA A 1 121 ? -24.906 22.203 6.914 1 95.12 121 ALA A O 1
ATOM 932 N N . GLU A 1 122 ? -22.75 22.625 7.203 1 93.69 122 GLU A N 1
ATOM 933 C CA . GLU A 1 122 ? -22.672 23.641 6.152 1 93.69 122 GLU A CA 1
ATOM 934 C C . GLU A 1 122 ? -21.984 23.078 4.906 1 93.69 122 GLU A C 1
ATOM 936 O O . GLU A 1 122 ? -20.781 22.797 4.922 1 93.69 122 GLU A O 1
ATOM 941 N N . ILE A 1 123 ? -22.75 22.906 3.842 1 91.88 123 ILE A N 1
ATOM 942 C CA . ILE A 1 123 ? -22.25 22.281 2.621 1 91.88 123 ILE A CA 1
ATOM 943 C C . ILE A 1 123 ? -22.125 23.328 1.519 1 91.88 123 ILE A C 1
ATOM 945 O O . ILE A 1 123 ? -23.094 24.031 1.192 1 91.88 123 ILE A O 1
ATOM 949 N N . GLU A 1 124 ? -20.891 23.5 1.025 1 86.81 124 GLU A N 1
ATOM 950 C CA . GLU A 1 124 ? -20.641 24.344 -0.133 1 86.81 124 GLU A CA 1
ATOM 951 C C . GLU A 1 124 ? -20.703 23.547 -1.431 1 86.81 124 GLU A C 1
ATOM 953 O O . GLU A 1 124 ? -19.953 22.578 -1.605 1 86.81 124 GLU A O 1
ATOM 958 N N . LEU A 1 125 ? -21.531 23.922 -2.367 1 86.69 125 LEU A N 1
ATOM 959 C CA . LEU A 1 125 ? -21.734 23.188 -3.607 1 86.69 125 LEU A CA 1
ATOM 960 C C . LEU A 1 125 ? -21.156 23.953 -4.797 1 86.69 125 LEU A C 1
ATOM 962 O O . LEU A 1 125 ? -20.938 25.156 -4.719 1 86.69 125 LEU A O 1
ATOM 966 N N . PHE A 1 126 ? -20.859 23.172 -5.781 1 82.69 126 PHE A N 1
ATOM 967 C CA . PHE A 1 126 ? -20.484 23.781 -7.055 1 82.69 126 PHE A CA 1
ATOM 968 C C . PHE A 1 126 ? -21.656 24.578 -7.641 1 82.69 126 PHE A C 1
ATOM 970 O O . PHE A 1 126 ? -22.812 24.172 -7.52 1 82.69 126 PHE A O 1
ATOM 977 N N . SER A 1 127 ? -21.219 25.672 -8.258 1 80.75 127 SER A N 1
ATOM 978 C CA . SER A 1 127 ? -22.219 26.344 -9.07 1 80.75 127 SER A CA 1
ATOM 979 C C . SER A 1 127 ? -22.547 25.547 -10.328 1 80.75 127 SER A C 1
ATOM 981 O O . SER A 1 127 ? -21.812 24.641 -10.695 1 80.75 127 SER A O 1
ATOM 983 N N . LYS A 1 128 ? -23.641 25.828 -10.906 1 80.38 128 LYS A N 1
ATOM 984 C CA . LYS A 1 128 ? -24.031 25.156 -12.133 1 80.38 128 LYS A CA 1
ATOM 985 C C . LYS A 1 128 ? -22.953 25.281 -13.203 1 80.38 128 LYS A C 1
ATOM 987 O O . LYS A 1 128 ? -22.641 24.312 -13.898 1 80.38 128 LYS A O 1
ATOM 992 N N . GLU A 1 129 ? -22.406 26.484 -13.289 1 80.44 129 GLU A N 1
ATOM 993 C CA . GLU A 1 129 ? -21.375 26.719 -14.273 1 80.44 129 GLU A CA 1
ATOM 994 C C . GLU A 1 129 ? -20.109 25.906 -13.969 1 80.44 129 GLU A C 1
ATOM 996 O O . GLU A 1 129 ? -19.5 25.344 -14.875 1 80.44 129 GLU A O 1
ATOM 1001 N N . GLU A 1 130 ? -19.844 25.875 -12.742 1 80.31 130 GLU A N 1
ATOM 1002 C CA . GLU A 1 130 ? -18.672 25.125 -12.328 1 80.31 130 GLU A CA 1
ATOM 1003 C C . GLU A 1 130 ? -18.844 23.625 -12.602 1 80.31 130 GLU A C 1
ATOM 1005 O O . GLU A 1 130 ? -17.906 22.953 -13.023 1 80.31 130 GLU A O 1
ATOM 1010 N N . TRP A 1 131 ? -20 23.125 -12.344 1 83 131 TRP A N 1
ATOM 1011 C CA . TRP A 1 131 ? -20.266 21.703 -12.531 1 83 131 TRP A CA 1
ATOM 1012 C C . TRP A 1 131 ? -20.234 21.328 -14.016 1 83 131 TRP A C 1
ATOM 1014 O O . TRP A 1 131 ? -19.734 20.281 -14.398 1 83 131 TRP A O 1
ATOM 1024 N N . GLU A 1 132 ? -20.797 22.188 -14.797 1 83.81 132 GLU A N 1
ATOM 1025 C CA . GLU A 1 132 ? -20.797 21.938 -16.234 1 83.81 132 GLU A CA 1
ATOM 1026 C C . GLU A 1 132 ? -19.359 21.859 -16.766 1 83.81 132 GLU A C 1
ATOM 1028 O O . GLU A 1 132 ? -19.062 21.062 -17.656 1 83.81 132 GLU A O 1
ATOM 1033 N N . LYS A 1 133 ? -18.609 22.734 -16.266 1 82.25 133 LYS A N 1
ATOM 1034 C CA . LYS A 1 133 ? -17.203 22.703 -16.656 1 82.25 133 LYS A CA 1
ATOM 1035 C C . LYS A 1 133 ? -16.531 21.391 -16.203 1 82.25 133 LYS A C 1
ATOM 1037 O O . LYS A 1 133 ? -15.773 20.797 -16.969 1 82.25 133 LYS A O 1
ATOM 1042 N N . GLU A 1 134 ? -16.797 21.047 -14.984 1 81.56 134 GLU A N 1
ATOM 1043 C CA . GLU A 1 134 ? -16.25 19.797 -14.461 1 81.56 134 GLU A CA 1
ATOM 1044 C C . GLU A 1 134 ? -16.734 18.609 -15.289 1 81.56 134 GLU A C 1
ATOM 1046 O O . GLU A 1 134 ? -15.961 17.688 -15.562 1 81.56 134 GLU A O 1
ATOM 1051 N N . LEU A 1 135 ? -17.984 18.625 -15.617 1 85.12 135 LEU A N 1
ATOM 1052 C CA . LEU A 1 135 ? -18.562 17.547 -16.406 1 85.12 135 LEU A CA 1
ATOM 1053 C C . LEU A 1 135 ? -17.875 17.438 -17.766 1 85.12 135 LEU A C 1
ATOM 1055 O O . LEU A 1 135 ? -17.641 16.344 -18.25 1 85.12 135 LEU A O 1
ATOM 1059 N N . LYS A 1 136 ? -17.609 18.5 -18.312 1 84.56 136 LYS A N 1
ATOM 1060 C CA . LYS A 1 136 ? -16.906 18.516 -19.594 1 84.56 136 LYS A CA 1
ATOM 1061 C C . LYS A 1 136 ? -15.523 17.891 -19.469 1 84.56 136 LYS A C 1
ATOM 1063 O O . LYS A 1 136 ? -15.094 17.156 -20.359 1 84.56 136 LYS A O 1
ATOM 1068 N N . ASP A 1 137 ? -14.914 18.234 -18.422 1 79.56 137 ASP A N 1
ATOM 1069 C CA . ASP A 1 137 ? -13.586 17.672 -18.188 1 79.56 137 ASP A CA 1
ATOM 1070 C C . ASP A 1 137 ? -13.656 16.172 -17.984 1 79.56 137 ASP A C 1
ATOM 1072 O O . ASP A 1 137 ? -12.781 15.43 -18.453 1 79.56 137 ASP A O 1
ATOM 1076 N N . LEU A 1 138 ? -14.648 15.727 -17.281 1 83.06 138 LEU A N 1
ATOM 1077 C CA . LEU A 1 138 ? -14.828 14.305 -17.047 1 83.06 138 LEU A CA 1
ATOM 1078 C C . LEU A 1 138 ? -15.086 13.555 -18.344 1 83.06 138 LEU A C 1
ATOM 1080 O O . LEU A 1 138 ? -14.555 12.469 -18.562 1 83.06 138 LEU A O 1
ATOM 1084 N N . PHE A 1 139 ? -15.836 14.156 -19.141 1 85.38 139 PHE A N 1
ATOM 1085 C CA . PHE A 1 139 ? -16.172 13.508 -20.406 1 85.38 139 PHE A CA 1
ATOM 1086 C C . PHE A 1 139 ? -14.969 13.508 -21.344 1 85.38 139 PHE A C 1
ATOM 1088 O O . PHE A 1 139 ? -14.828 12.609 -22.172 1 85.38 139 PHE A O 1
ATOM 1095 N N . ARG A 1 140 ? -14.164 14.477 -21.203 1 77 140 ARG A N 1
ATOM 1096 C CA . ARG A 1 140 ? -12.922 14.484 -21.969 1 77 140 ARG A CA 1
ATOM 1097 C C . ARG A 1 140 ? -12.055 13.289 -21.609 1 77 140 ARG A C 1
ATOM 1099 O O . ARG A 1 140 ? -11.43 12.68 -22.484 1 77 140 ARG A O 1
ATOM 1106 N N . VAL A 1 141 ? -12.016 13.016 -20.375 1 74.94 141 VAL A N 1
ATOM 1107 C CA . VAL A 1 141 ? -11.242 11.867 -19.891 1 74.94 141 VAL A CA 1
ATOM 1108 C C . VAL A 1 141 ? -11.867 10.578 -20.422 1 74.94 141 VAL A C 1
ATOM 1110 O O . VAL A 1 141 ? -11.148 9.656 -20.828 1 74.94 141 VAL A O 1
ATOM 1113 N N . LEU A 1 142 ? -13.172 10.469 -20.422 1 79.75 142 LEU A N 1
ATOM 1114 C CA . LEU A 1 142 ? -13.883 9.273 -20.859 1 79.75 142 LEU A CA 1
ATOM 1115 C C . LEU A 1 142 ? -13.703 9.039 -22.359 1 79.75 142 LEU A C 1
ATOM 1117 O O . LEU A 1 142 ? -13.695 7.891 -22.812 1 79.75 142 LEU A O 1
ATOM 1121 N N . SER A 1 143 ? -13.555 10.031 -23.031 1 75.19 143 SER A N 1
ATOM 1122 C CA . SER A 1 143 ? -13.477 9.93 -24.484 1 75.19 143 SER A CA 1
ATOM 1123 C C . SER A 1 143 ? -12.039 9.703 -24.953 1 75.19 143 SER A C 1
ATOM 1125 O O . SER A 1 143 ? -11.789 9.438 -26.125 1 75.19 143 SER A O 1
ATOM 1127 N N . ASP A 1 144 ? -11.188 9.805 -23.938 1 64.12 144 ASP A N 1
ATOM 1128 C CA . ASP A 1 144 ? -9.781 9.617 -24.297 1 64.12 144 ASP A CA 1
ATOM 1129 C C . ASP A 1 144 ? -9.508 8.164 -24.688 1 64.12 144 ASP A C 1
ATOM 1131 O O . ASP A 1 144 ? -9.617 7.266 -23.844 1 64.12 144 ASP A O 1
ATOM 1135 N N . GLU A 1 145 ? -9.469 7.773 -25.875 1 57.09 145 GLU A N 1
ATOM 1136 C CA . GLU A 1 145 ? -9.242 6.422 -26.391 1 57.09 145 GLU A CA 1
ATOM 1137 C C . GLU A 1 145 ? -7.754 6.137 -26.547 1 57.09 145 GLU A C 1
ATOM 1139 O O . GLU A 1 145 ? -7.371 5.125 -27.141 1 57.09 145 GLU A O 1
ATOM 1144 N N . SER A 1 146 ? -7.031 7.055 -25.984 1 50.25 146 SER A N 1
ATOM 1145 C CA . SER A 1 146 ? -5.598 6.855 -26.172 1 50.25 146 SER A CA 1
ATOM 1146 C C . SER A 1 146 ? -5.098 5.648 -25.391 1 50.25 146 SER A C 1
ATOM 1148 O O . SER A 1 146 ? -5.73 5.23 -24.406 1 50.25 146 SER A O 1
ATOM 1150 N N . GLU A 1 147 ? -4.258 4.762 -25.984 1 47.22 147 GLU A N 1
ATOM 1151 C CA . GLU A 1 147 ? -3.625 3.592 -25.375 1 47.22 147 GLU A CA 1
ATOM 1152 C C . GLU A 1 147 ? -3.084 3.908 -23.984 1 47.22 147 GLU A C 1
ATOM 1154 O O . GLU A 1 147 ? -2.939 3.012 -23.156 1 47.22 147 GLU A O 1
ATOM 1159 N N . ASP A 1 148 ? -2.777 5.246 -23.875 1 42.97 148 ASP A N 1
ATOM 1160 C CA . ASP A 1 148 ? -2.135 5.656 -22.641 1 42.97 148 ASP A CA 1
ATOM 1161 C C . ASP A 1 148 ? -3.168 6.102 -21.609 1 42.97 148 ASP A C 1
ATOM 1163 O O . ASP A 1 148 ? -2.846 6.848 -20.672 1 42.97 148 ASP A O 1
ATOM 1167 N N . ARG A 1 149 ? -4.41 5.664 -22 1 53.97 149 ARG A N 1
ATOM 1168 C CA . ARG A 1 149 ? -5.512 6.062 -21.125 1 53.97 149 ARG A CA 1
ATOM 1169 C C . ARG A 1 149 ? -5.242 5.668 -19.672 1 53.97 149 ARG A C 1
ATOM 1171 O O . ARG A 1 149 ? -4.75 4.57 -19.406 1 53.97 149 ARG A O 1
ATOM 1178 N N . ASN A 1 150 ? -5.086 6.832 -18.828 1 54.38 150 ASN A N 1
ATOM 1179 C CA . ASN A 1 150 ? -4.934 6.613 -17.391 1 54.38 150 ASN A CA 1
ATOM 1180 C C . ASN A 1 150 ? -6.164 5.934 -16.797 1 54.38 150 ASN A C 1
ATOM 1182 O O . ASN A 1 150 ? -7.199 6.574 -16.594 1 54.38 150 ASN A O 1
ATOM 1186 N N . ASP A 1 151 ? -6.113 4.672 -16.547 1 62.41 151 ASP A N 1
ATOM 1187 C CA . ASP A 1 151 ? -7.234 3.875 -16.047 1 62.41 151 ASP A CA 1
ATOM 1188 C C . ASP A 1 151 ? -7.77 4.434 -14.734 1 62.41 151 ASP A C 1
ATOM 1190 O O . ASP A 1 151 ? -8.969 4.375 -14.469 1 62.41 151 ASP A O 1
ATOM 1194 N N . ASP A 1 152 ? -6.875 5.102 -14.023 1 62.34 152 ASP A N 1
ATOM 1195 C CA . ASP A 1 152 ? -7.305 5.645 -12.742 1 62.34 152 ASP A CA 1
ATOM 1196 C C . ASP A 1 152 ? -8.234 6.844 -12.938 1 62.34 152 ASP A C 1
ATOM 1198 O O . ASP A 1 152 ? -9.227 6.992 -12.219 1 62.34 152 ASP A O 1
ATOM 1202 N N . LEU A 1 153 ? -7.859 7.684 -13.93 1 65.44 153 LEU A N 1
ATOM 1203 C CA . LEU A 1 153 ? -8.688 8.852 -14.211 1 65.44 153 LEU A CA 1
ATOM 1204 C C . LEU A 1 153 ? -10.047 8.438 -14.766 1 65.44 153 LEU A C 1
ATOM 1206 O O . LEU A 1 153 ? -11.062 9.055 -14.461 1 65.44 153 LEU A O 1
ATOM 1210 N N . LEU A 1 154 ? -9.977 7.441 -15.547 1 73.44 154 LEU A N 1
ATOM 1211 C CA . LEU A 1 154 ? -11.211 6.938 -16.125 1 73.44 154 LEU A CA 1
ATOM 1212 C C . LEU A 1 154 ? -12.141 6.383 -15.047 1 73.44 154 LEU A C 1
ATOM 1214 O O . LEU A 1 154 ? -13.344 6.637 -15.07 1 73.44 154 LEU A O 1
ATOM 1218 N N . GLU A 1 155 ? -11.531 5.707 -14.133 1 73.56 155 GLU A N 1
ATOM 1219 C CA . GLU A 1 155 ? -12.328 5.129 -13.062 1 73.56 155 GLU A CA 1
ATOM 1220 C C . GLU A 1 155 ? -12.945 6.211 -12.18 1 73.56 155 GLU A C 1
ATOM 1222 O O . GLU A 1 155 ? -14.094 6.09 -11.75 1 73.56 155 GLU A O 1
ATOM 1227 N N . THR A 1 156 ? -12.164 7.168 -11.93 1 75.19 156 THR A N 1
ATOM 1228 C CA . THR A 1 156 ? -12.656 8.281 -11.125 1 75.19 156 THR A CA 1
ATOM 1229 C C . THR A 1 156 ? -13.797 9 -11.828 1 75.19 156 THR A C 1
ATOM 1231 O O . THR A 1 156 ? -14.781 9.398 -11.195 1 75.19 156 THR A O 1
ATOM 1234 N N . ALA A 1 157 ? -13.594 9.211 -13.102 1 79.31 157 ALA A N 1
ATOM 1235 C CA . ALA A 1 157 ? -14.625 9.875 -13.883 1 79.31 157 ALA A CA 1
ATOM 1236 C C . ALA A 1 157 ? -15.914 9.062 -13.891 1 79.31 157 ALA A C 1
ATOM 1238 O O . ALA A 1 157 ? -17 9.602 -13.688 1 79.31 157 ALA A O 1
ATOM 1239 N N . VAL A 1 158 ? -15.781 7.805 -14.039 1 81.06 158 VAL A N 1
ATOM 1240 C CA . VAL A 1 158 ? -16.938 6.922 -14.07 1 81.06 158 VAL A CA 1
ATOM 1241 C C . VAL A 1 158 ? -17.609 6.91 -12.703 1 81.06 158 VAL A C 1
ATOM 1243 O O . VAL A 1 158 ? -18.844 6.934 -12.609 1 81.06 158 VAL A O 1
ATOM 1246 N N . GLU A 1 159 ? -16.844 6.918 -11.68 1 79.94 159 GLU A N 1
ATOM 1247 C CA . GLU A 1 159 ? -17.359 6.895 -10.312 1 79.94 159 GLU A CA 1
ATOM 1248 C C . GLU A 1 159 ? -18.172 8.148 -10.008 1 79.94 159 GLU A C 1
ATOM 1250 O O . GLU A 1 159 ? -19.266 8.062 -9.43 1 79.94 159 GLU A O 1
ATOM 1255 N N . LYS A 1 160 ? -17.641 9.289 -10.383 1 81.56 160 LYS A N 1
ATOM 1256 C CA . LYS A 1 160 ? -18.312 10.555 -10.117 1 81.56 160 LYS A CA 1
ATOM 1257 C C . LYS A 1 160 ? -19.641 10.625 -10.875 1 81.56 160 LYS A C 1
ATOM 1259 O O . LYS A 1 160 ? -20.672 11.023 -10.305 1 81.56 160 LYS A O 1
ATOM 1264 N N . ILE A 1 161 ? -19.641 10.227 -12.094 1 86.25 161 ILE A N 1
ATOM 1265 C CA . ILE A 1 161 ? -20.812 10.328 -12.945 1 86.25 161 ILE A CA 1
ATOM 1266 C C . ILE A 1 161 ? -21.875 9.328 -12.484 1 86.25 161 ILE A C 1
ATOM 1268 O O . ILE A 1 161 ? -23.047 9.664 -12.375 1 86.25 161 ILE A O 1
ATOM 1272 N N . THR A 1 162 ? -21.453 8.133 -12.148 1 85.94 162 THR A N 1
ATOM 1273 C CA . THR A 1 162 ? -22.406 7.098 -11.766 1 85.94 162 THR A CA 1
ATOM 1274 C C . THR A 1 162 ? -22.938 7.355 -10.367 1 85.94 162 THR A C 1
ATOM 1276 O O . THR A 1 162 ? -24.078 6.996 -10.062 1 85.94 162 THR A O 1
ATOM 1279 N N . ALA A 1 163 ? -22.109 7.883 -9.508 1 84.12 163 ALA A N 1
ATOM 1280 C CA . ALA A 1 163 ? -22.562 8.211 -8.164 1 84.12 163 ALA A CA 1
ATOM 1281 C C . ALA A 1 163 ? -23.719 9.219 -8.203 1 84.12 163 ALA A C 1
ATOM 1283 O O . ALA A 1 163 ? -24.703 9.07 -7.484 1 84.12 163 ALA A O 1
ATOM 1284 N N . LEU A 1 164 ? -23.594 10.219 -9.094 1 85.62 164 LEU A N 1
ATOM 1285 C CA . LEU A 1 164 ? -24.562 11.305 -9.148 1 85.62 164 LEU A CA 1
ATOM 1286 C C . LEU A 1 164 ? -25.781 10.906 -9.977 1 85.62 164 LEU A C 1
ATOM 1288 O O . LEU A 1 164 ? -26.922 11.07 -9.531 1 85.62 164 LEU A O 1
ATOM 1292 N N . TYR A 1 165 ? -25.516 10.328 -11.18 1 86.81 165 TYR A N 1
ATOM 1293 C CA . TYR A 1 165 ? -26.594 10.203 -12.164 1 86.81 165 TYR A CA 1
ATOM 1294 C C . TYR A 1 165 ? -27.125 8.781 -12.219 1 86.81 165 TYR A C 1
ATOM 1296 O O . TYR A 1 165 ? -28.141 8.508 -12.859 1 86.81 165 TYR A O 1
ATOM 1304 N N . GLY A 1 166 ? -26.5 7.871 -11.562 1 85.06 166 GLY A N 1
ATOM 1305 C CA . GLY A 1 166 ? -27.016 6.508 -11.5 1 85.06 166 GLY A CA 1
ATOM 1306 C C . GLY A 1 166 ? -26.188 5.523 -12.305 1 85.06 166 GLY A C 1
ATOM 1307 O O . GLY A 1 166 ? -25.188 5.906 -12.93 1 85.06 166 GLY A O 1
ATOM 1308 N N . ALA A 1 167 ? -26.859 4.316 -12.203 1 79.31 167 ALA A N 1
ATOM 1309 C CA . ALA A 1 167 ? -26.156 3.225 -12.875 1 79.31 167 ALA A CA 1
ATOM 1310 C C . ALA A 1 167 ? -26.109 3.439 -14.383 1 79.31 167 ALA A C 1
ATOM 1312 O O . ALA A 1 167 ? -27.078 3.941 -14.969 1 79.31 167 ALA A O 1
ATOM 1313 N N . ASP A 1 168 ? -25.109 3.285 -15.211 1 78.44 168 ASP A N 1
ATOM 1314 C CA . ASP A 1 168 ? -24.906 3.311 -16.656 1 78.44 168 ASP A CA 1
ATOM 1315 C C . ASP A 1 168 ? -24.859 4.742 -17.188 1 78.44 168 ASP A C 1
ATOM 1317 O O . ASP A 1 168 ? -25.047 4.98 -18.375 1 78.44 168 ASP A O 1
ATOM 1321 N N . ALA A 1 169 ? -24.812 5.711 -16.234 1 83 169 ALA A N 1
ATOM 1322 C CA . ALA A 1 169 ? -24.734 7.105 -16.672 1 83 169 ALA A CA 1
ATOM 1323 C C . ALA A 1 169 ? -23.469 7.375 -17.453 1 83 169 ALA A C 1
ATOM 1325 O O . ALA A 1 169 ? -23.375 8.367 -18.188 1 83 169 ALA A O 1
ATOM 1326 N N . ASP A 1 170 ? -22.469 6.516 -17.234 1 80.06 170 ASP A N 1
ATOM 1327 C CA . ASP A 1 170 ? -21.219 6.684 -17.969 1 80.06 170 ASP A CA 1
ATOM 1328 C C . ASP A 1 170 ? -21.406 6.414 -19.453 1 80.06 170 ASP A C 1
ATOM 1330 O O . ASP A 1 170 ? -20.562 6.797 -20.281 1 80.06 170 ASP A O 1
ATOM 1334 N N . LYS A 1 171 ? -22.562 5.828 -19.828 1 82 171 LYS A N 1
ATOM 1335 C CA . LYS A 1 171 ? -22.859 5.531 -21.234 1 82 171 LYS A CA 1
ATOM 1336 C C . LYS A 1 171 ? -23.688 6.648 -21.859 1 82 171 LYS A C 1
ATOM 1338 O O . LYS A 1 171 ? -23.891 6.656 -23.078 1 82 171 LYS A O 1
ATOM 1343 N N . LYS A 1 172 ? -24.125 7.527 -21.062 1 84.12 172 LYS A N 1
ATOM 1344 C CA . LYS A 1 172 ? -24.922 8.648 -21.562 1 84.12 172 LYS A CA 1
ATOM 1345 C C . LYS A 1 172 ? -24.016 9.734 -22.141 1 84.12 172 LYS A C 1
ATOM 1347 O O . LYS A 1 172 ? -22.812 9.75 -21.906 1 84.12 172 LYS A O 1
ATOM 1352 N N . THR A 1 173 ? -24.625 10.602 -22.922 1 85.62 173 THR A N 1
ATOM 1353 C CA . THR A 1 173 ? -23.875 11.688 -23.531 1 85.62 173 THR A CA 1
ATOM 1354 C C . THR A 1 173 ? -23.812 12.891 -22.594 1 85.62 173 THR A C 1
ATOM 1356 O O . THR A 1 173 ? -24.594 12.992 -21.641 1 85.62 173 THR A O 1
ATOM 1359 N N . LEU A 1 174 ? -22.828 13.75 -22.891 1 87 174 LEU A N 1
ATOM 1360 C CA . LEU A 1 174 ? -22.641 14.969 -22.109 1 87 174 LEU A CA 1
ATOM 1361 C C . LEU A 1 174 ? -23.922 15.812 -22.109 1 87 174 LEU A C 1
ATOM 1363 O O . LEU A 1 174 ? -24.312 16.344 -21.062 1 87 174 LEU A O 1
ATOM 1367 N N . GLU A 1 175 ? -24.562 15.914 -23.25 1 84.06 175 GLU A N 1
ATOM 1368 C CA . GLU A 1 175 ? -25.766 16.734 -23.391 1 84.06 175 GLU A CA 1
ATOM 1369 C C . GLU A 1 175 ? -26.922 16.172 -22.578 1 84.06 175 GLU A C 1
ATOM 1371 O O . GLU A 1 175 ? -27.703 16.922 -22 1 84.06 175 GLU A O 1
ATOM 1376 N N . GLU A 1 176 ? -27 14.898 -22.5 1 84.62 176 GLU A N 1
ATOM 1377 C CA . GLU A 1 176 ? -28.062 14.25 -21.719 1 84.62 176 GLU A CA 1
ATOM 1378 C C . GLU A 1 176 ? -27.891 14.508 -20.234 1 84.62 176 GLU A C 1
ATOM 1380 O O . GLU A 1 176 ? -28.875 14.711 -19.516 1 84.62 176 GLU A O 1
ATOM 1385 N N . LEU A 1 177 ? -26.656 14.5 -19.828 1 85.75 177 LEU A N 1
ATOM 1386 C CA . LEU A 1 177 ? -26.375 14.672 -18.406 1 85.75 177 LEU A CA 1
ATOM 1387 C C . LEU A 1 177 ? -26.562 16.125 -17.984 1 85.75 177 LEU A C 1
ATOM 1389 O O . LEU A 1 177 ? -26.984 16.406 -16.859 1 85.75 177 LEU A O 1
ATOM 1393 N N . LYS A 1 178 ? -26.234 17 -18.891 1 80.19 178 LYS A N 1
ATOM 1394 C CA . LYS A 1 178 ? -26.422 18.422 -18.625 1 80.19 178 LYS A CA 1
ATOM 1395 C C . LYS A 1 178 ? -27.906 18.75 -18.438 1 80.19 178 LYS A C 1
ATOM 1397 O O . LYS A 1 178 ? -28.25 19.641 -17.656 1 80.19 178 LYS A O 1
ATOM 1402 N N . ASN A 1 179 ? -28.703 17.953 -19.141 1 76.81 179 ASN A N 1
ATOM 1403 C CA . ASN A 1 179 ? -30.141 18.219 -19.109 1 76.81 179 ASN A CA 1
ATOM 1404 C C . ASN A 1 179 ? -30.844 17.391 -18.031 1 76.81 179 ASN A C 1
ATOM 1406 O O . ASN A 1 179 ? -32.062 17.438 -17.906 1 76.81 179 ASN A O 1
ATOM 1410 N N . ASP A 1 180 ? -30 16.641 -17.375 1 72.88 180 ASP A N 1
ATOM 1411 C CA . ASP A 1 180 ? -30.578 15.805 -16.328 1 72.88 180 ASP A CA 1
ATOM 1412 C C . ASP A 1 180 ? -31.031 16.641 -15.133 1 72.88 180 ASP A C 1
ATOM 1414 O O . ASP A 1 180 ? -30.359 17.594 -14.742 1 72.88 180 ASP A O 1
ATOM 1418 N N . ASP A 1 181 ? -32.219 16.531 -14.594 1 63.78 181 ASP A N 1
ATOM 1419 C CA . ASP A 1 181 ? -32.938 17.281 -13.547 1 63.78 181 ASP A CA 1
ATOM 1420 C C . ASP A 1 181 ? -32.25 17.094 -12.195 1 63.78 181 ASP A C 1
ATOM 1422 O O . ASP A 1 181 ? -32.562 17.812 -11.234 1 63.78 181 ASP A O 1
ATOM 1426 N N . LYS A 1 182 ? -31.344 16.234 -12.078 1 62.5 182 LYS A N 1
ATOM 1427 C CA . LYS A 1 182 ? -30.828 15.938 -10.742 1 62.5 182 LYS A CA 1
ATOM 1428 C C . LYS A 1 182 ? -30.062 17.125 -10.164 1 62.5 182 LYS A C 1
ATOM 1430 O O . LYS A 1 182 ? -30.156 17.406 -8.969 1 62.5 182 LYS A O 1
ATOM 1435 N N . PHE A 1 183 ? -29.328 17.859 -11.07 1 60.78 183 PHE A N 1
ATOM 1436 C CA . PHE A 1 183 ? -28.656 19.047 -10.547 1 60.78 183 PHE A CA 1
ATOM 1437 C C . PHE A 1 183 ? -29.672 20.094 -10.102 1 60.78 183 PHE A C 1
ATOM 1439 O O . PHE A 1 183 ? -29.469 20.766 -9.094 1 60.78 183 PHE A O 1
ATOM 1446 N N . ALA A 1 184 ? -30.672 20.156 -10.875 1 58 184 ALA A N 1
ATOM 1447 C CA . ALA A 1 184 ? -31.688 21.156 -10.562 1 58 184 ALA A CA 1
ATOM 1448 C C . ALA A 1 184 ? -32.312 20.906 -9.188 1 58 184 ALA A C 1
ATOM 1450 O O . ALA A 1 184 ? -32.656 21.844 -8.477 1 58 184 ALA A O 1
ATOM 1451 N N . LYS A 1 185 ? -32.406 19.734 -8.828 1 58.47 185 LYS A N 1
ATOM 1452 C CA . LYS A 1 185 ? -33 19.406 -7.543 1 58.47 185 LYS A CA 1
ATOM 1453 C C . LYS A 1 185 ? -32.125 19.828 -6.383 1 58.47 185 LYS A C 1
ATOM 1455 O O . LYS A 1 185 ? -32.594 20.125 -5.293 1 58.47 185 LYS A O 1
ATOM 1460 N N . ILE A 1 186 ? -30.828 19.766 -6.562 1 58.69 186 ILE A N 1
ATOM 1461 C CA . ILE A 1 186 ? -29.906 20.094 -5.484 1 58.69 186 ILE A CA 1
ATOM 1462 C C . ILE A 1 186 ? -29.781 21.609 -5.352 1 58.69 186 ILE A C 1
ATOM 1464 O O . ILE A 1 186 ? -29.594 22.125 -4.246 1 58.69 186 ILE A O 1
ATOM 1468 N N . GLU A 1 187 ? -29.828 22.469 -6.582 1 54.62 187 GLU A N 1
ATOM 1469 C CA . GLU A 1 187 ? -29.562 23.906 -6.652 1 54.62 187 GLU A CA 1
ATOM 1470 C C . GLU A 1 187 ? -30.594 24.688 -5.867 1 54.62 187 GLU A C 1
ATOM 1472 O O . GLU A 1 187 ? -30.453 25.906 -5.676 1 54.62 187 GLU A O 1
ATOM 1477 N N . THR A 1 188 ? -31.719 24.125 -5.465 1 47.59 188 THR A N 1
ATOM 1478 C CA . THR A 1 188 ? -32.75 25.062 -5.07 1 47.59 188 THR A CA 1
ATOM 1479 C C . THR A 1 188 ? -32.25 26 -3.967 1 47.59 188 THR A C 1
ATOM 1481 O O . THR A 1 188 ? -32.969 26.891 -3.529 1 47.59 188 THR A O 1
ATOM 1484 N N . SER A 1 189 ? -31.141 25.766 -3.314 1 48.38 189 SER A N 1
ATOM 1485 C CA . SER A 1 189 ? -30.922 26.875 -2.387 1 48.38 189 SER A CA 1
ATOM 1486 C C . SER A 1 189 ? -30.031 27.953 -2.998 1 48.38 189 SER A C 1
ATOM 1488 O O . SER A 1 189 ? -29.203 27.656 -3.863 1 48.38 189 SER A O 1
ATOM 1490 N N . SER A 1 190 ? -30.359 29.25 -3 1 49.53 190 SER A N 1
ATOM 1491 C CA . SER A 1 190 ? -29.891 30.516 -3.584 1 49.53 190 SER A CA 1
ATOM 1492 C C . SER A 1 190 ? -28.375 30.531 -3.697 1 49.53 190 SER A C 1
ATOM 1494 O O . SER A 1 190 ? -27.812 31.25 -4.539 1 49.53 190 SER A O 1
ATOM 1496 N N . PHE A 1 191 ? -27.562 30.281 -2.617 1 52.91 191 PHE A N 1
ATOM 1497 C CA . PHE A 1 191 ? -26.188 30.766 -2.547 1 52.91 191 PHE A CA 1
ATOM 1498 C C . PHE A 1 191 ? -25.203 29.594 -2.512 1 52.91 191 PHE A C 1
ATOM 1500 O O . PHE A 1 191 ? -24.094 29.719 -1.968 1 52.91 191 PHE A O 1
ATOM 1507 N N . ASN A 1 192 ? -25.312 28.469 -3.395 1 70.81 192 ASN A N 1
ATOM 1508 C CA . ASN A 1 192 ? -24.375 27.359 -3.521 1 70.81 192 ASN A CA 1
ATOM 1509 C C . ASN A 1 192 ? -24 26.781 -2.16 1 70.81 192 ASN A C 1
ATOM 1511 O O . ASN A 1 192 ? -22.953 26.172 -2.01 1 70.81 192 ASN A O 1
ATOM 1515 N N . LYS A 1 193 ? -24.75 27.297 -1.127 1 82.81 193 LYS A N 1
ATOM 1516 C CA . LYS A 1 193 ? -24.516 26.75 0.209 1 82.81 193 LYS A CA 1
ATOM 1517 C C . LYS A 1 193 ? -25.766 26.094 0.765 1 82.81 193 LYS A C 1
ATOM 1519 O O . LYS A 1 193 ? -26.859 26.641 0.659 1 82.81 193 LYS A O 1
ATOM 1524 N N . LYS A 1 194 ? -25.688 24.891 1.144 1 87.88 194 LYS A N 1
ATOM 1525 C CA . LYS A 1 194 ? -26.766 24.141 1.782 1 87.88 194 LYS A CA 1
ATOM 1526 C C . LYS A 1 194 ? -26.453 23.875 3.254 1 87.88 194 LYS A C 1
ATOM 1528 O O . LYS A 1 194 ? -25.328 23.531 3.604 1 87.88 194 LYS A O 1
ATOM 1533 N N . THR A 1 195 ? -27.469 24.219 4.16 1 92.06 195 THR A N 1
ATOM 1534 C CA . THR A 1 195 ? -27.281 23.969 5.586 1 92.06 195 THR A CA 1
ATOM 1535 C C . THR A 1 195 ? -28.25 22.891 6.078 1 92.06 195 THR A C 1
ATOM 1537 O O . THR A 1 195 ? -29.453 22.969 5.82 1 92.06 195 THR A O 1
ATOM 1540 N N . ILE A 1 196 ? -27.797 21.859 6.664 1 93.44 196 ILE A N 1
ATOM 1541 C CA . ILE A 1 196 ? -28.578 20.781 7.273 1 93.44 196 ILE A CA 1
ATOM 1542 C C . ILE A 1 196 ? -28.438 20.844 8.797 1 93.44 196 ILE A C 1
ATOM 1544 O O . ILE A 1 196 ? -27.328 20.953 9.32 1 93.44 196 ILE A O 1
ATOM 1548 N N . SER A 1 197 ? -29.516 20.922 9.477 1 94.81 197 SER A N 1
ATOM 1549 C CA . SER A 1 197 ? -29.5 20.969 10.93 1 94.81 197 SER A CA 1
ATOM 1550 C C . SER A 1 197 ? -30.469 19.969 11.539 1 94.81 197 SER A C 1
ATOM 1552 O O . SER A 1 197 ? -31.578 19.766 11.008 1 94.81 197 SER A O 1
ATOM 1554 N N . ASN A 1 198 ? -30.031 19.203 12.484 1 94.88 198 ASN A N 1
ATOM 1555 C CA . ASN A 1 198 ? -30.859 18.234 13.211 1 94.88 198 ASN A CA 1
ATOM 1556 C C . ASN A 1 198 ? -30.359 18.047 14.641 1 94.88 198 ASN A C 1
ATOM 1558 O O . ASN A 1 198 ? -29.156 18.125 14.898 1 94.88 198 ASN A O 1
ATOM 1562 N N . PHE A 1 199 ? -31.266 17.75 15.547 1 92.94 199 PHE A N 1
ATOM 1563 C CA . PHE A 1 199 ? -30.906 17.547 16.953 1 92.94 199 PHE A CA 1
ATOM 1564 C C . PHE A 1 199 ? -30.438 16.109 17.188 1 92.94 199 PHE A C 1
ATOM 1566 O O . PHE A 1 199 ? -29.594 15.867 18.047 1 92.94 199 PHE A O 1
ATOM 1573 N N . ASN A 1 200 ? -31.016 15.234 16.391 1 92.06 200 ASN A N 1
ATOM 1574 C CA . ASN A 1 200 ? -30.672 13.82 16.516 1 92.06 200 ASN A CA 1
ATOM 1575 C C . ASN A 1 200 ? -29.484 13.461 15.633 1 92.06 200 ASN A C 1
ATOM 1577 O O . ASN A 1 200 ? -29.531 13.633 14.414 1 92.06 200 ASN A O 1
ATOM 1581 N N . VAL A 1 201 ? -28.453 12.875 16.281 1 90.19 201 VAL A N 1
ATOM 1582 C CA . VAL A 1 201 ? -27.188 12.594 15.586 1 90.19 201 VAL A CA 1
ATOM 1583 C C . VAL A 1 201 ? -27.438 11.586 14.469 1 90.19 201 VAL A C 1
ATOM 1585 O O . VAL A 1 201 ? -26.844 11.695 13.383 1 90.19 201 VAL A O 1
ATOM 1588 N N . THR A 1 202 ? -28.25 10.562 14.656 1 86.31 202 THR A N 1
ATOM 1589 C CA . THR A 1 202 ? -28.5 9.516 13.672 1 86.31 202 THR A CA 1
ATOM 1590 C C . THR A 1 202 ? -29.219 10.086 12.453 1 86.31 202 THR A C 1
ATOM 1592 O O . THR A 1 202 ? -28.859 9.781 11.312 1 86.31 202 THR A O 1
ATOM 1595 N N . GLU A 1 203 ? -30.203 10.836 12.711 1 88.81 203 GLU A N 1
ATOM 1596 C CA . GLU A 1 203 ? -30.953 11.461 11.617 1 88.81 203 GLU A CA 1
ATOM 1597 C C . GLU A 1 203 ? -30.078 12.461 10.867 1 88.81 203 GLU A C 1
ATOM 1599 O O . GLU A 1 203 ? -30.125 12.539 9.641 1 88.81 203 GLU A O 1
ATOM 1604 N N . PHE A 1 204 ? -29.375 13.195 11.633 1 92.88 204 PHE A N 1
ATOM 1605 C CA . PHE A 1 204 ? -28.453 14.148 11.031 1 92.88 204 PHE A CA 1
ATOM 1606 C C . PHE A 1 204 ? -27.469 13.445 10.102 1 92.88 204 PHE A C 1
ATOM 1608 O O . PHE A 1 204 ? -27.25 13.883 8.969 1 92.88 204 PHE A O 1
ATOM 1615 N N . ALA A 1 205 ? -26.828 12.391 10.656 1 89.38 205 ALA A N 1
ATOM 1616 C CA . ALA A 1 205 ? -25.828 11.641 9.891 1 89.38 205 ALA A CA 1
ATOM 1617 C C . ALA A 1 205 ? -26.438 11.086 8.602 1 89.38 205 ALA A C 1
ATOM 1619 O O . ALA A 1 205 ? -25.781 11.086 7.559 1 89.38 205 ALA A O 1
ATOM 1620 N N . ASN A 1 206 ? -27.641 10.656 8.625 1 86.69 206 ASN A N 1
ATOM 1621 C CA . ASN A 1 206 ? -28.328 10.125 7.453 1 86.69 206 ASN A CA 1
ATOM 1622 C C . ASN A 1 206 ? -28.578 11.211 6.41 1 86.69 206 ASN A C 1
ATOM 1624 O O . ASN A 1 206 ? -28.469 10.961 5.207 1 86.69 206 ASN A O 1
ATOM 1628 N N . ASP A 1 207 ? -28.891 12.352 6.926 1 88.56 207 ASP A N 1
ATOM 1629 C CA . ASP A 1 207 ? -29.188 13.461 6.031 1 88.56 207 ASP A CA 1
ATOM 1630 C C . ASP A 1 207 ? -27.922 13.953 5.316 1 88.56 207 ASP A C 1
ATOM 1632 O O . ASP A 1 207 ? -27.984 14.383 4.164 1 88.56 207 ASP A O 1
ATOM 1636 N N . VAL A 1 208 ? -26.859 13.891 5.973 1 90.69 208 VAL A N 1
ATOM 1637 C CA . VAL A 1 208 ? -25.609 14.445 5.449 1 90.69 208 VAL A CA 1
ATOM 1638 C C . VAL A 1 208 ? -24.891 13.391 4.617 1 90.69 208 VAL A C 1
ATOM 1640 O O . VAL A 1 208 ? -24.047 13.719 3.779 1 90.69 208 VAL A O 1
ATOM 1643 N N . ALA A 1 209 ? -25.25 12.148 4.742 1 85.62 209 ALA A N 1
ATOM 1644 C CA . ALA A 1 209 ? -24.531 11 4.184 1 85.62 209 ALA A CA 1
ATOM 1645 C C . ALA A 1 209 ? -24.406 11.125 2.668 1 85.62 209 ALA A C 1
ATOM 1647 O O . ALA A 1 209 ? -23.328 10.867 2.107 1 85.62 209 ALA A O 1
ATOM 1648 N N . SER A 1 210 ? -25.391 11.523 1.991 1 85.25 210 SER A N 1
ATOM 1649 C CA . SER A 1 210 ? -25.391 11.562 0.533 1 85.25 210 SER A CA 1
ATOM 1650 C C . SER A 1 210 ? -24.391 12.594 0.011 1 85.25 210 SER A C 1
ATOM 1652 O O . SER A 1 210 ? -23.953 12.516 -1.138 1 85.25 210 SER A O 1
ATOM 1654 N N . TYR A 1 211 ? -24.016 13.523 0.905 1 87.25 211 TYR A N 1
ATOM 1655 C CA . TYR A 1 211 ? -23.156 14.609 0.46 1 87.25 211 TYR A CA 1
ATOM 1656 C C . TYR A 1 211 ? -21.688 14.297 0.77 1 87.25 211 TYR A C 1
ATOM 1658 O O . TYR A 1 211 ? -20.781 14.914 0.208 1 87.25 211 TYR A O 1
ATOM 1666 N N . ILE A 1 212 ? -21.453 13.367 1.641 1 85.56 212 ILE A N 1
ATOM 1667 C CA . ILE A 1 212 ? -20.062 13.195 2.088 1 85.56 212 ILE A CA 1
ATOM 1668 C C . ILE A 1 212 ? -19.594 11.781 1.76 1 85.56 212 ILE A C 1
ATOM 1670 O O . ILE A 1 212 ? -18.391 11.516 1.731 1 85.56 212 ILE A O 1
ATOM 1674 N N . GLN A 1 213 ? -20.5 10.906 1.508 1 82.88 213 GLN A N 1
ATOM 1675 C CA . GLN A 1 213 ? -20.125 9.5 1.405 1 82.88 213 GLN A CA 1
ATOM 1676 C C . GLN A 1 213 ? -20.328 8.984 -0.017 1 82.88 213 GLN A C 1
ATOM 1678 O O . GLN A 1 213 ? -21.219 9.438 -0.731 1 82.88 213 GLN A O 1
ATOM 1683 N N . HIS A 1 214 ? -19.359 8.109 -0.351 1 79.5 214 HIS A N 1
ATOM 1684 C CA . HIS A 1 214 ? -19.5 7.328 -1.573 1 79.5 214 HIS A CA 1
ATOM 1685 C C . HIS A 1 214 ? -20 5.918 -1.27 1 79.5 214 HIS A C 1
ATOM 1687 O O . HIS A 1 214 ? -19.75 5.383 -0.188 1 79.5 214 HIS A O 1
ATOM 1693 N N . SER A 1 215 ? -20.828 5.391 -2.117 1 77.88 215 SER A N 1
ATOM 1694 C CA . SER A 1 215 ? -21.281 4.012 -1.96 1 77.88 215 SER A CA 1
ATOM 1695 C C . SER A 1 215 ? -21.125 3.227 -3.258 1 77.88 215 SER A C 1
ATOM 1697 O O . SER A 1 215 ? -21.516 3.703 -4.328 1 77.88 215 SER A O 1
ATOM 1699 N N . GLU A 1 216 ? -20.562 2.105 -3.1 1 73.25 216 GLU A N 1
ATOM 1700 C CA . GLU A 1 216 ? -20.422 1.206 -4.238 1 73.25 216 GLU A CA 1
ATOM 1701 C C . GLU A 1 216 ? -21.672 0.352 -4.426 1 73.25 216 GLU A C 1
ATOM 1703 O O . GLU A 1 216 ? -21.906 -0.187 -5.508 1 73.25 216 GLU A O 1
ATOM 1708 N N . VAL A 1 217 ? -22.453 0.306 -3.422 1 74 217 VAL A N 1
ATOM 1709 C CA . VAL A 1 217 ? -23.578 -0.636 -3.404 1 74 217 VAL A CA 1
ATOM 1710 C C . VAL A 1 217 ? -24.781 -0.015 -4.094 1 74 217 VAL A C 1
ATOM 1712 O O . VAL A 1 217 ? -25.578 -0.72 -4.715 1 74 217 VAL A O 1
ATOM 1715 N N . SER A 1 218 ? -24.891 1.256 -3.902 1 77.44 218 SER A N 1
ATOM 1716 C CA . SER A 1 218 ? -26.062 1.932 -4.457 1 77.44 218 SER A CA 1
ATOM 1717 C C . SER A 1 218 ? -25.656 3.049 -5.41 1 77.44 218 SER A C 1
ATOM 1719 O O . SER A 1 218 ? -25.125 4.07 -4.984 1 77.44 218 SER A O 1
ATOM 1721 N N . PRO A 1 219 ? -25.859 2.771 -6.715 1 77.06 219 PRO A N 1
ATOM 1722 C CA . PRO A 1 219 ? -25.516 3.852 -7.645 1 77.06 219 PRO A CA 1
ATOM 1723 C C . PRO A 1 219 ? -26.578 4.945 -7.688 1 77.06 219 PRO A C 1
ATOM 1725 O O . PRO A 1 219 ? -27.766 4.668 -7.465 1 77.06 219 PRO A O 1
ATOM 1728 N N . GLY A 1 220 ? -26.188 6.141 -7.863 1 78.69 220 GLY A N 1
ATOM 1729 C CA . GLY A 1 220 ? -27.109 7.254 -8.062 1 78.69 220 GLY A CA 1
ATOM 1730 C C . GLY A 1 220 ? -27.516 7.926 -6.77 1 78.69 220 GLY A C 1
ATOM 1731 O O . GLY A 1 220 ? -27.562 7.285 -5.715 1 78.69 220 GLY A O 1
ATOM 1732 N N . GLY A 1 221 ? -27.766 9.164 -6.805 1 79.88 221 GLY A N 1
ATOM 1733 C CA . GLY A 1 221 ? -28.312 9.914 -5.684 1 79.88 221 GLY A CA 1
ATOM 1734 C C . GLY A 1 221 ? -27.25 10.328 -4.68 1 79.88 221 GLY A C 1
ATOM 1735 O O . GLY A 1 221 ? -27.578 10.641 -3.527 1 79.88 221 GLY A O 1
ATOM 1736 N N . TRP A 1 222 ? -26.094 10.133 -4.961 1 84.25 222 TRP A N 1
ATOM 1737 C CA . TRP A 1 222 ? -25 10.633 -4.137 1 84.25 222 TRP A CA 1
ATOM 1738 C C . TRP A 1 222 ? -24.5 11.977 -4.652 1 84.25 222 TRP A C 1
ATOM 1740 O O . TRP A 1 222 ? -24.156 12.109 -5.832 1 84.25 222 TRP A O 1
ATOM 1750 N N . TYR A 1 223 ? -24.391 12.969 -3.816 1 87.12 223 TYR A N 1
ATOM 1751 C CA . TYR A 1 223 ? -24.172 14.344 -4.258 1 87.12 223 TYR A CA 1
ATOM 1752 C C . TYR A 1 223 ? -22.766 14.805 -3.947 1 87.12 223 TYR A C 1
ATOM 1754 O O . TYR A 1 223 ? -22.406 15.961 -4.188 1 87.12 223 TYR A O 1
ATOM 1762 N N . TRP A 1 224 ? -21.891 13.922 -3.498 1 84.81 224 TRP A N 1
ATOM 1763 C CA . TRP A 1 224 ? -20.562 14.328 -3.07 1 84.81 224 TRP A CA 1
ATOM 1764 C C . TRP A 1 224 ? -19.766 14.891 -4.242 1 84.81 224 TRP A C 1
ATOM 1766 O O . TRP A 1 224 ? -18.891 15.75 -4.051 1 84.81 224 TRP A O 1
ATOM 1776 N N . PRO A 1 225 ? -20.031 14.438 -5.555 1 84.75 225 PRO A N 1
ATOM 1777 C CA . PRO A 1 225 ? -19.281 15.047 -6.656 1 84.75 225 PRO A CA 1
ATOM 1778 C C . PRO A 1 225 ? -19.562 16.531 -6.812 1 84.75 225 PRO A C 1
ATOM 1780 O O . PRO A 1 225 ? -18.766 17.266 -7.398 1 84.75 225 PRO A O 1
ATOM 1783 N N . LEU A 1 226 ? -20.719 17.016 -6.305 1 85.06 226 LEU A N 1
ATOM 1784 C CA . LEU A 1 226 ? -21.109 18.422 -6.422 1 85.06 226 LEU A CA 1
ATOM 1785 C C . LEU A 1 226 ? -20.625 19.219 -5.219 1 85.06 226 LEU A C 1
ATOM 1787 O O . LEU A 1 226 ? -20.828 20.438 -5.156 1 85.06 226 LEU A O 1
ATOM 1791 N N . VAL A 1 227 ? -20.031 18.625 -4.34 1 85.75 227 VAL A N 1
ATOM 1792 C CA . VAL A 1 227 ? -19.688 19.266 -3.076 1 85.75 227 VAL A CA 1
ATOM 1793 C C . VAL A 1 227 ? -18.234 19.766 -3.123 1 85.75 227 VAL A C 1
ATOM 1795 O O . VAL A 1 227 ? -17.328 19.016 -3.52 1 85.75 227 VAL A O 1
ATOM 1798 N N . LYS A 1 228 ? -18.078 20.969 -2.736 1 79.94 228 LYS A N 1
ATOM 1799 C CA . LYS A 1 228 ? -16.734 21.531 -2.631 1 79.94 228 LYS A CA 1
ATOM 1800 C C . LYS A 1 228 ? -16.141 21.281 -1.246 1 79.94 228 LYS A C 1
ATOM 1802 O O . LYS A 1 228 ? -14.984 20.891 -1.123 1 79.94 228 LYS A O 1
ATOM 1807 N N . SER A 1 229 ? -16.906 21.594 -0.261 1 83.12 229 SER A N 1
ATOM 1808 C CA . SER A 1 229 ? -16.469 21.422 1.121 1 83.12 229 SER A CA 1
ATOM 1809 C C . SER A 1 229 ? -17.656 21.234 2.059 1 83.12 229 SER A C 1
ATOM 1811 O O . SER A 1 229 ? -18.766 21.656 1.755 1 83.12 229 SER A O 1
ATOM 1813 N N . VAL A 1 230 ? -17.422 20.562 3.096 1 91 230 VAL A N 1
ATOM 1814 C CA . VAL A 1 230 ? -18.453 20.344 4.117 1 91 230 VAL A CA 1
ATOM 1815 C C . VAL A 1 230 ? -17.875 20.688 5.492 1 91 230 VAL A C 1
ATOM 1817 O O . VAL A 1 230 ? -16.766 20.281 5.824 1 91 230 VAL A O 1
ATOM 1820 N N . THR A 1 231 ? -18.609 21.5 6.277 1 93.44 231 THR A N 1
ATOM 1821 C CA . THR A 1 231 ? -18.266 21.797 7.66 1 93.44 231 THR A CA 1
ATOM 1822 C C . THR A 1 231 ? -19.344 21.281 8.609 1 93.44 231 THR A C 1
ATOM 1824 O O . THR A 1 231 ? -20.5 21.672 8.5 1 93.44 231 THR A O 1
ATOM 1827 N N . ILE A 1 232 ? -18.984 20.438 9.445 1 95.25 232 ILE A N 1
ATOM 1828 C CA . ILE A 1 232 ? -19.906 19.875 10.43 1 95.25 232 ILE A CA 1
ATOM 1829 C C . ILE A 1 232 ? -19.656 20.531 11.797 1 95.25 232 ILE A C 1
ATOM 1831 O O . ILE A 1 232 ? -18.516 20.531 12.281 1 95.25 232 ILE A O 1
ATOM 1835 N N . LYS A 1 233 ? -20.656 21.031 12.367 1 95.31 233 LYS A N 1
ATOM 1836 C CA . LYS A 1 233 ? -20.578 21.625 13.711 1 95.31 233 LYS A CA 1
ATOM 1837 C C . LYS A 1 233 ? -21.25 20.719 14.734 1 95.31 233 LYS A C 1
ATOM 1839 O O . LYS A 1 233 ? -22.422 20.328 14.57 1 95.31 233 LYS A O 1
ATOM 1844 N N . ILE A 1 234 ? -20.594 20.344 15.734 1 95.5 234 ILE A N 1
ATOM 1845 C CA . ILE A 1 234 ? -21.062 19.406 16.734 1 95.5 234 ILE A CA 1
ATOM 1846 C C . ILE A 1 234 ? -21.391 20.156 18.031 1 95.5 234 ILE A C 1
ATOM 1848 O O . ILE A 1 234 ? -20.594 20.984 18.5 1 95.5 234 ILE A O 1
ATOM 1852 N N . PRO A 1 235 ? -22.531 19.75 18.594 1 93.56 235 PRO A N 1
ATOM 1853 C CA . PRO A 1 235 ? -22.875 20.375 19.875 1 93.56 235 PRO A CA 1
ATOM 1854 C C . PRO A 1 235 ? -22.125 19.75 21.062 1 93.56 235 PRO A C 1
ATOM 1856 O O . PRO A 1 235 ? -21.625 18.641 20.953 1 93.56 235 PRO A O 1
ATOM 1859 N N . ASP A 1 236 ? -21.953 20.391 22.141 1 86.69 236 ASP A N 1
ATOM 1860 C CA . ASP A 1 236 ? -21.438 19.938 23.438 1 86.69 236 ASP A CA 1
ATOM 1861 C C . ASP A 1 236 ? -20 19.438 23.312 1 86.69 236 ASP A C 1
ATOM 1863 O O . ASP A 1 236 ? -19.656 18.391 23.844 1 86.69 236 ASP A O 1
ATOM 1867 N N . CYS A 1 237 ? -19.234 19.984 22.484 1 89.81 237 CYS A N 1
ATOM 1868 C CA . CYS A 1 237 ? -17.844 19.609 22.359 1 89.81 237 CYS A CA 1
ATOM 1869 C C . CYS A 1 237 ? -16.922 20.828 22.484 1 89.81 237 CYS A C 1
ATOM 1871 O O . CYS A 1 237 ? -15.844 20.859 21.906 1 89.81 237 CYS A O 1
ATOM 1873 N N . HIS A 1 238 ? -17.297 21.734 23.312 1 86.5 238 HIS A N 1
ATOM 1874 C CA . HIS A 1 238 ? -16.562 22.984 23.5 1 86.5 238 HIS A CA 1
ATOM 1875 C C . HIS A 1 238 ? -15.203 22.719 24.141 1 86.5 238 HIS A C 1
ATOM 1877 O O . HIS A 1 238 ? -14.219 23.375 23.812 1 86.5 238 HIS A O 1
ATOM 1883 N N . GLU A 1 239 ? -15.211 21.781 24.984 1 87.5 239 GLU A N 1
ATOM 1884 C CA . GLU A 1 239 ? -13.977 21.5 25.703 1 87.5 239 GLU A CA 1
ATOM 1885 C C . GLU A 1 239 ? -12.914 20.938 24.75 1 87.5 239 GLU A C 1
ATOM 1887 O O . GLU A 1 239 ? -11.711 21.062 25.016 1 87.5 239 GLU A O 1
ATOM 1892 N N . LEU A 1 240 ? -13.406 20.422 23.641 1 91.62 240 LEU A N 1
ATOM 1893 C CA . LEU A 1 240 ? -12.469 19.766 22.75 1 91.62 240 LEU A CA 1
ATOM 1894 C C . LEU A 1 240 ? -12.188 20.625 21.516 1 91.62 240 LEU A C 1
ATOM 1896 O O . LEU A 1 240 ? -11.078 20.625 21 1 91.62 240 LEU A O 1
ATOM 1900 N N . LEU A 1 241 ? -13.25 21.359 21.047 1 93.25 241 LEU A N 1
ATOM 1901 C CA . LEU A 1 241 ? -13.125 21.875 19.688 1 93.25 241 LEU A CA 1
ATOM 1902 C C . LEU A 1 241 ? -13.492 23.359 19.641 1 93.25 241 LEU A C 1
ATOM 1904 O O . LEU A 1 241 ? -13.75 23.891 18.547 1 93.25 241 LEU A O 1
ATOM 1908 N N . GLU A 1 242 ? -13.484 23.984 20.672 1 89.19 242 GLU A N 1
ATOM 1909 C CA . GLU A 1 242 ? -13.859 25.406 20.641 1 89.19 242 GLU A CA 1
ATOM 1910 C C . GLU A 1 242 ? -12.938 26.203 19.734 1 89.19 242 GLU A C 1
ATOM 1912 O O . GLU A 1 242 ? -13.391 27.062 18.984 1 89.19 242 GLU A O 1
ATOM 1917 N N . HIS A 1 243 ? -11.641 25.891 19.797 1 89.75 243 HIS A N 1
ATOM 1918 C CA . HIS A 1 243 ? -10.672 26.656 19.016 1 89.75 243 HIS A CA 1
ATOM 1919 C C . HIS A 1 243 ? -9.922 25.766 18.031 1 89.75 243 HIS A C 1
ATOM 1921 O O . HIS A 1 243 ? -8.883 26.156 17.5 1 89.75 243 HIS A O 1
ATOM 1927 N N . ILE A 1 244 ? -10.438 24.641 17.797 1 93.5 244 ILE A N 1
ATOM 1928 C CA . ILE A 1 244 ? -9.773 23.656 16.953 1 93.5 244 ILE A CA 1
ATOM 1929 C C . ILE A 1 244 ? -10.742 23.172 15.867 1 93.5 244 ILE A C 1
ATOM 1931 O O . ILE A 1 244 ? -11.938 23.016 16.125 1 93.5 244 ILE A O 1
ATOM 1935 N N . VAL A 1 245 ? -10.203 23.016 14.711 1 94.25 245 VAL A N 1
ATOM 1936 C CA . VAL A 1 245 ? -10.945 22.422 13.602 1 94.25 245 VAL A CA 1
ATOM 1937 C C . VAL A 1 245 ? -10.266 21.141 13.156 1 94.25 245 VAL A C 1
ATOM 1939 O O . VAL A 1 245 ? -9.062 21.125 12.891 1 94.25 245 VAL A O 1
ATOM 1942 N N . LEU A 1 246 ? -11.039 20.047 13.117 1 94.62 246 LEU A N 1
ATOM 1943 C CA . LEU A 1 246 ? -10.531 18.766 12.617 1 94.62 246 LEU A CA 1
ATOM 1944 C C . LEU A 1 246 ? -10.906 18.578 11.148 1 94.62 246 LEU A C 1
ATOM 1946 O O . LEU A 1 246 ? -12.07 18.75 10.773 1 94.62 246 LEU A O 1
ATOM 1950 N N . VAL A 1 247 ? -9.945 18.266 10.398 1 91 247 VAL A N 1
ATOM 1951 C CA . VAL A 1 247 ? -10.195 18.109 8.969 1 91 247 VAL A CA 1
ATOM 1952 C C . VAL A 1 247 ? -9.977 16.641 8.57 1 91 247 VAL A C 1
ATOM 1954 O O . VAL A 1 247 ? -8.852 16.125 8.664 1 91 247 VAL A O 1
ATOM 1957 N N . ASP A 1 248 ? -11.016 16 8.148 1 87.75 248 ASP A N 1
ATOM 1958 C CA . ASP A 1 248 ? -10.945 14.633 7.633 1 87.75 248 ASP A CA 1
ATOM 1959 C C . ASP A 1 248 ? -10.68 14.633 6.129 1 87.75 248 ASP A C 1
ATOM 1961 O O . ASP A 1 248 ? -11.516 15.086 5.348 1 87.75 248 ASP A O 1
ATOM 1965 N N . ILE A 1 249 ? -9.562 14.148 5.789 1 81.06 249 ILE A N 1
ATOM 1966 C CA . ILE A 1 249 ? -9.172 14.133 4.387 1 81.06 249 ILE A CA 1
ATOM 1967 C C . ILE A 1 249 ? -9.297 12.711 3.83 1 81.06 249 ILE A C 1
ATOM 1969 O O . ILE A 1 249 ? -8.914 11.75 4.496 1 81.06 249 ILE A O 1
ATOM 1973 N N . PRO A 1 250 ? -9.875 12.578 2.625 1 76.94 250 PRO A N 1
ATOM 1974 C CA . PRO A 1 250 ? -9.992 11.242 2.033 1 76.94 250 PRO A CA 1
ATOM 1975 C C . PRO A 1 250 ? -8.641 10.531 1.906 1 76.94 250 PRO A C 1
ATOM 1977 O O . PRO A 1 250 ? -7.633 11.172 1.603 1 76.94 250 PRO A O 1
ATOM 1980 N N . GLY A 1 251 ? -8.695 9.266 2.197 1 70.12 251 GLY A N 1
ATOM 1981 C CA . GLY A 1 251 ? -7.484 8.461 2.264 1 70.12 251 GLY A CA 1
ATOM 1982 C C . GLY A 1 251 ? -6.844 8.234 0.907 1 70.12 251 GLY A C 1
ATOM 1983 O O . GLY A 1 251 ? -7.461 8.5 -0.128 1 70.12 251 GLY A O 1
ATOM 1984 N N . THR A 1 252 ? -5.633 7.773 0.96 1 65.31 252 THR A N 1
ATOM 1985 C CA . THR A 1 252 ? -4.879 7.406 -0.232 1 65.31 252 THR A CA 1
ATOM 1986 C C . THR A 1 252 ? -4.969 5.902 -0.486 1 65.31 252 THR A C 1
ATOM 1988 O O . THR A 1 252 ? -5.734 5.199 0.179 1 65.31 252 THR A O 1
ATOM 1991 N N . GLY A 1 253 ? -4.457 5.418 -1.595 1 58.78 253 GLY A N 1
ATOM 1992 C CA . GLY A 1 253 ? -4.32 3.996 -1.859 1 58.78 253 GLY A CA 1
ATOM 1993 C C . GLY A 1 253 ? -5.402 3.453 -2.775 1 58.78 253 GLY A C 1
ATOM 1994 O O . GLY A 1 253 ? -5.457 2.248 -3.033 1 58.78 253 GLY A O 1
ATOM 1995 N N . ASP A 1 254 ? -6.445 4.379 -2.967 1 59.94 254 ASP A N 1
ATOM 1996 C CA . ASP A 1 254 ? -7.48 3.953 -3.9 1 59.94 254 ASP A CA 1
ATOM 1997 C C . ASP A 1 254 ? -7.156 4.402 -5.324 1 59.94 254 ASP A C 1
ATOM 1999 O O . ASP A 1 254 ? -6.355 5.316 -5.523 1 59.94 254 ASP A O 1
ATOM 2003 N N . CYS A 1 255 ? -7.695 3.775 -6.188 1 43.59 255 CYS A N 1
ATOM 2004 C CA . CYS A 1 255 ? -7.449 4.039 -7.602 1 43.59 255 CYS A CA 1
ATOM 2005 C C . CYS A 1 255 ? -7.867 5.457 -7.973 1 43.59 255 CYS A C 1
ATOM 2007 O O . CYS A 1 255 ? -7.508 5.957 -9.039 1 43.59 255 CYS A O 1
ATOM 2009 N N . ASN A 1 256 ? -8.648 6.184 -7.051 1 47.91 256 ASN A N 1
ATOM 2010 C CA . ASN A 1 256 ? -9.141 7.516 -7.383 1 47.91 256 ASN A CA 1
ATOM 2011 C C . ASN A 1 256 ? -8.117 8.594 -7.047 1 47.91 256 ASN A C 1
ATOM 2013 O O . ASN A 1 256 ? -7.777 8.789 -5.879 1 47.91 256 ASN A O 1
ATOM 2017 N N . LYS A 1 257 ? -7.301 9.242 -8.016 1 47.34 257 LYS A N 1
ATOM 2018 C CA . LYS A 1 257 ? -6.172 10.164 -7.992 1 47.34 257 LYS A CA 1
ATOM 2019 C C . LYS A 1 257 ? -6.586 11.539 -7.469 1 47.34 257 LYS A C 1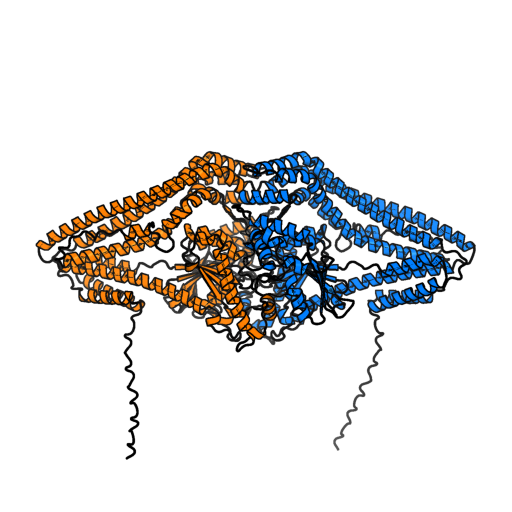
ATOM 2021 O O . LYS A 1 257 ? -5.785 12.242 -6.855 1 47.34 257 LYS A O 1
ATOM 2026 N N . THR A 1 258 ? -7.766 12.094 -7.773 1 50.19 258 THR A N 1
ATOM 2027 C CA . THR A 1 258 ? -8.133 13.469 -7.484 1 50.19 258 THR A CA 1
ATOM 2028 C C . THR A 1 258 ? -7.918 13.789 -6.008 1 50.19 258 THR A C 1
ATOM 2030 O O . THR A 1 258 ? -7.637 14.938 -5.648 1 50.19 258 THR A O 1
ATOM 2033 N N . ARG A 1 259 ? -7.758 12.781 -5.324 1 48.84 259 ARG A N 1
ATOM 2034 C CA . ARG A 1 259 ? -7.668 12.977 -3.883 1 48.84 259 ARG A CA 1
ATOM 2035 C C . ARG A 1 259 ? -6.27 13.43 -3.479 1 48.84 259 ARG A C 1
ATOM 2037 O O . ARG A 1 259 ? -6.109 14.141 -2.482 1 48.84 259 ARG A O 1
ATOM 2044 N N . ASP A 1 260 ? -5.359 13.297 -4.453 1 49.16 260 ASP A N 1
ATOM 2045 C CA . ASP A 1 260 ? -3.973 13.625 -4.133 1 49.16 260 ASP A CA 1
ATOM 2046 C C . ASP A 1 260 ? -3.754 15.133 -4.125 1 49.16 260 ASP A C 1
ATOM 2048 O O . ASP A 1 260 ? -3.051 15.656 -3.26 1 49.16 260 ASP A O 1
ATOM 2052 N N . GLY A 1 261 ? -4.281 15.969 -5.141 1 54.19 261 GLY A N 1
ATOM 2053 C CA . GLY A 1 261 ? -4.152 17.422 -5.121 1 54.19 261 GLY A CA 1
ATOM 2054 C C . GLY A 1 261 ? -4.812 18.062 -3.916 1 54.19 261 GLY A C 1
ATOM 2055 O O . GLY A 1 261 ? -4.328 19.078 -3.404 1 54.19 261 GLY A O 1
ATOM 2056 N N . LEU A 1 262 ? -5.723 17.422 -3.443 1 59.34 262 LEU A N 1
ATOM 2057 C CA . LEU A 1 262 ? -6.461 17.969 -2.312 1 59.34 262 LEU A CA 1
ATOM 2058 C C . LEU A 1 262 ? -5.637 17.875 -1.031 1 59.34 262 LEU A C 1
ATOM 2060 O O . LEU A 1 262 ? -5.684 18.781 -0.196 1 59.34 262 LEU A O 1
ATOM 2064 N N . TRP A 1 263 ? -4.645 17.016 -1.049 1 64.12 263 TRP A N 1
ATOM 2065 C CA . TRP A 1 263 ? -3.91 16.797 0.195 1 64.12 263 TRP A CA 1
ATOM 2066 C C . TRP A 1 263 ? -2.844 17.875 0.383 1 64.12 263 TRP A C 1
ATOM 2068 O O . TRP A 1 263 ? -2.664 18.391 1.487 1 64.12 263 TRP A O 1
ATOM 2078 N N . LYS A 1 264 ? -2.238 18.297 -0.738 1 62.94 264 LYS A N 1
ATOM 2079 C CA . LYS A 1 264 ? -1.122 19.234 -0.594 1 62.94 264 LYS A CA 1
ATOM 2080 C C . LYS A 1 264 ? -1.599 20.594 -0.091 1 62.94 264 LYS A C 1
ATOM 2082 O O . LYS A 1 264 ? -1.012 21.156 0.834 1 62.94 264 LYS A O 1
ATOM 2087 N N . SER A 1 265 ? -2.691 20.969 -0.644 1 67.62 265 SER A N 1
ATOM 2088 C CA . SER A 1 265 ? -3.209 22.281 -0.251 1 67.62 265 SER A CA 1
ATOM 2089 C C . SER A 1 265 ? -3.715 22.266 1.188 1 67.62 265 SER A C 1
ATOM 2091 O O . SER A 1 265 ? -3.537 23.234 1.924 1 67.62 265 SER A O 1
ATOM 2093 N N . ASN A 1 266 ? -4.227 21.125 1.567 1 74.75 266 ASN A N 1
ATOM 2094 C CA . ASN A 1 266 ? -4.758 21.031 2.924 1 74.75 266 ASN A CA 1
ATOM 2095 C C . ASN A 1 266 ? -3.641 20.891 3.953 1 74.75 266 ASN A C 1
ATOM 2097 O O . ASN A 1 266 ? -3.73 21.422 5.059 1 74.75 266 ASN A O 1
ATOM 2101 N N . LEU A 1 267 ? -2.625 20.234 3.502 1 75.56 267 LEU A N 1
ATOM 2102 C CA . LEU A 1 267 ? -1.514 20 4.418 1 75.56 267 LEU A CA 1
ATOM 2103 C C . LEU A 1 267 ? -0.838 21.312 4.797 1 75.56 267 LEU A C 1
ATOM 2105 O O . LEU A 1 267 ? -0.418 21.5 5.941 1 75.56 267 LEU A O 1
ATOM 2109 N N . ARG A 1 268 ? -0.804 22.234 3.877 1 76 268 ARG A N 1
ATOM 2110 C CA . ARG A 1 268 ? -0.146 23.531 4.102 1 76 268 ARG A CA 1
ATOM 2111 C C . ARG A 1 268 ? -0.903 24.359 5.133 1 76 268 ARG A C 1
ATOM 2113 O O . ARG A 1 268 ? -0.31 25.188 5.832 1 76 268 ARG A O 1
ATOM 2120 N N . GLU A 1 269 ? -2.1 24.031 5.223 1 80.44 269 GLU A N 1
ATOM 2121 C CA . GLU A 1 269 ? -2.939 24.844 6.09 1 80.44 269 GLU A CA 1
ATOM 2122 C C . GLU A 1 269 ? -3.082 24.219 7.473 1 80.44 269 GLU A C 1
ATOM 2124 O O . GLU A 1 269 ? -3.648 24.828 8.383 1 80.44 269 GLU A O 1
ATOM 2129 N N . CYS A 1 270 ? -2.498 23.109 7.637 1 87.44 270 CYS A N 1
ATOM 2130 C CA . CYS A 1 270 ? -2.65 22.406 8.914 1 87.44 270 CYS A CA 1
ATOM 2131 C C . CYS A 1 270 ? -1.562 22.828 9.891 1 87.44 270 CYS A C 1
ATOM 2133 O O . CYS A 1 270 ? -0.382 22.875 9.539 1 87.44 270 CYS A O 1
ATOM 2135 N N . SER A 1 271 ? -2.018 23.219 11.102 1 86.69 271 SER A N 1
ATOM 2136 C CA . SER A 1 271 ? -1.074 23.516 12.18 1 86.69 271 SER A CA 1
ATOM 2137 C C . SER A 1 271 ? -0.581 22.234 12.852 1 86.69 271 SER A C 1
ATOM 2139 O O . SER A 1 271 ? 0.529 22.188 13.383 1 86.69 271 SER A O 1
ATOM 2141 N N . PHE A 1 272 ? -1.457 21.312 12.898 1 90.25 272 PHE A N 1
ATOM 2142 C CA . PHE A 1 272 ? -1.152 20 13.43 1 90.25 272 PHE A CA 1
ATOM 2143 C C . PHE A 1 272 ? -1.616 18.906 12.469 1 90.25 272 PHE A C 1
ATOM 2145 O O . PHE A 1 272 ? -2.568 19.109 11.711 1 90.25 272 PHE A O 1
ATOM 2152 N N . VAL A 1 273 ? -0.877 17.766 12.547 1 91.38 273 VAL A N 1
ATOM 2153 C CA . VAL A 1 273 ? -1.205 16.703 11.602 1 91.38 273 VAL A CA 1
ATOM 2154 C C . VAL A 1 273 ? -1.271 15.367 12.336 1 91.38 273 VAL A C 1
ATOM 2156 O O . VAL A 1 273 ? -0.416 15.062 13.172 1 91.38 273 VAL A O 1
ATOM 2159 N N . TRP A 1 274 ? -2.381 14.648 12.086 1 93.94 274 TRP A N 1
ATOM 2160 C CA . TRP A 1 274 ? -2.502 13.258 12.516 1 93.94 274 TRP A CA 1
ATOM 2161 C C . TRP A 1 274 ? -2.27 12.305 11.344 1 93.94 274 TRP A C 1
ATOM 2163 O O . TRP A 1 274 ? -2.963 12.383 10.328 1 93.94 274 TRP A O 1
ATOM 2173 N N . ILE A 1 275 ? -1.27 11.5 11.5 1 91.88 275 ILE A N 1
ATOM 2174 C CA . ILE A 1 275 ? -1.057 10.43 10.523 1 91.88 275 ILE A CA 1
ATOM 2175 C C . ILE A 1 275 ? -1.613 9.117 11.07 1 91.88 275 ILE A C 1
ATOM 2177 O O . ILE A 1 275 ? -1.148 8.625 12.102 1 91.88 275 ILE A O 1
ATOM 2181 N N . VAL A 1 276 ? -2.559 8.57 10.281 1 93.5 276 VAL A N 1
ATOM 2182 C CA . VAL A 1 276 ? -3.275 7.402 10.773 1 93.5 276 VAL A CA 1
ATOM 2183 C C . VAL A 1 276 ? -2.887 6.172 9.961 1 93.5 276 VAL A C 1
ATOM 2185 O O . VAL A 1 276 ? -2.857 6.219 8.727 1 93.5 276 VAL A O 1
ATOM 2188 N N . SER A 1 277 ? -2.545 5.082 10.602 1 91.62 277 SER A N 1
ATOM 2189 C CA . SER A 1 277 ? -2.246 3.795 9.984 1 91.62 277 SER A CA 1
ATOM 2190 C C . SER A 1 277 ? -2.703 2.639 10.875 1 91.62 277 SER A C 1
ATOM 2192 O O . SER A 1 277 ? -2.574 2.699 12.094 1 91.62 277 SER A O 1
ATOM 2194 N N . ALA A 1 278 ? -3.238 1.583 10.211 1 89.81 278 ALA A N 1
ATOM 2195 C CA . ALA A 1 278 ? -3.562 0.389 10.984 1 89.81 278 ALA A CA 1
ATOM 2196 C C . ALA A 1 278 ? -2.309 -0.218 11.609 1 89.81 278 ALA A C 1
ATOM 2198 O O . ALA A 1 278 ? -1.251 -0.261 10.977 1 89.81 278 ALA A O 1
ATOM 2199 N N . ILE A 1 279 ? -2.379 -0.681 12.789 1 90.5 279 ILE A N 1
ATOM 2200 C CA . ILE A 1 279 ? -1.229 -1.076 13.594 1 90.5 279 ILE A CA 1
ATOM 2201 C C . ILE A 1 279 ? -0.505 -2.242 12.922 1 90.5 279 ILE A C 1
ATOM 2203 O O . ILE A 1 279 ? 0.716 -2.373 13.039 1 90.5 279 ILE A O 1
ATOM 2207 N N . ASN A 1 280 ? -1.183 -3.068 12.227 1 81.88 280 ASN A N 1
ATOM 2208 C CA . ASN A 1 280 ? -0.586 -4.27 11.648 1 81.88 280 ASN A CA 1
ATOM 2209 C C . ASN A 1 280 ? 0.475 -3.922 10.609 1 81.88 280 ASN A C 1
ATOM 2211 O O . ASN A 1 280 ? 1.402 -4.699 10.383 1 81.88 280 ASN A O 1
ATOM 2215 N N . ARG A 1 281 ? 0.309 -2.727 10.039 1 78.81 281 ARG A N 1
ATOM 2216 C CA . ARG A 1 281 ? 1.263 -2.34 9 1 78.81 281 ARG A CA 1
ATOM 2217 C C . ARG A 1 281 ? 1.815 -0.942 9.266 1 78.81 281 ARG A C 1
ATOM 2219 O O . ARG A 1 281 ? 2.375 -0.313 8.359 1 78.81 281 ARG A O 1
ATOM 2226 N N . ALA A 1 282 ? 1.749 -0.56 10.383 1 81.69 282 ALA A N 1
ATOM 2227 C CA . ALA A 1 282 ? 2.086 0.819 10.727 1 81.69 282 ALA A CA 1
ATOM 2228 C C . ALA A 1 282 ? 3.553 1.117 10.422 1 81.69 282 ALA A C 1
ATOM 2230 O O . ALA A 1 282 ? 3.9 2.242 10.055 1 81.69 282 ALA A O 1
ATOM 2231 N N . ILE A 1 283 ? 4.336 0.089 10.516 1 76.88 283 ILE A N 1
ATOM 2232 C CA . ILE A 1 283 ? 5.77 0.31 10.359 1 76.88 283 ILE A CA 1
ATOM 2233 C C . ILE A 1 283 ? 6.133 0.318 8.875 1 76.88 283 ILE A C 1
ATOM 2235 O O . ILE A 1 283 ? 6.973 1.107 8.438 1 76.88 283 ILE A O 1
ATOM 2239 N N . LYS A 1 284 ? 5.441 -0.478 8.109 1 76.31 284 LYS A N 1
ATOM 2240 C CA . LYS A 1 284 ? 5.941 -0.703 6.758 1 76.31 284 LYS A CA 1
ATOM 2241 C C . LYS A 1 284 ? 4.949 -0.193 5.715 1 76.31 284 LYS A C 1
ATOM 2243 O O . LYS A 1 284 ? 5.227 -0.241 4.516 1 76.31 284 LYS A O 1
ATOM 2248 N N . ASP A 1 285 ? 3.855 0.282 6.188 1 77.56 285 ASP A N 1
ATOM 2249 C CA . ASP A 1 285 ? 2.857 0.768 5.238 1 77.56 285 ASP A CA 1
ATOM 2250 C C . ASP A 1 285 ? 3.422 1.893 4.375 1 77.56 285 ASP A C 1
ATOM 2252 O O . ASP A 1 285 ? 3.902 2.902 4.895 1 77.56 285 ASP A O 1
ATOM 2256 N N . LYS A 1 286 ? 3.316 1.842 3.129 1 73.44 286 LYS A N 1
ATOM 2257 C CA . LYS A 1 286 ? 3.941 2.77 2.189 1 73.44 286 LYS A CA 1
ATOM 2258 C C . LYS A 1 286 ? 3.176 4.09 2.129 1 73.44 286 LYS A C 1
ATOM 2260 O O . LYS A 1 286 ? 3.773 5.152 1.959 1 73.44 286 LYS A O 1
ATOM 2265 N N . GLU A 1 287 ? 1.921 4.07 2.336 1 75.56 287 GLU A N 1
ATOM 2266 C CA . GLU A 1 287 ? 1.098 5.246 2.084 1 75.56 287 GLU A CA 1
ATOM 2267 C C . GLU A 1 287 ? 1.31 6.309 3.16 1 75.56 287 GLU A C 1
ATOM 2269 O O . GLU A 1 287 ? 1.636 7.457 2.85 1 75.56 287 GLU A O 1
ATOM 2274 N N . PRO A 1 288 ? 1.179 5.961 4.457 1 79.31 288 PRO A N 1
ATOM 2275 C CA . PRO A 1 288 ? 1.397 6.984 5.484 1 79.31 288 PRO A CA 1
ATOM 2276 C C . PRO A 1 288 ? 2.826 7.52 5.488 1 79.31 288 PRO A C 1
ATOM 2278 O O . PRO A 1 288 ? 3.037 8.727 5.645 1 79.31 288 PRO A O 1
ATOM 2281 N N . TRP A 1 289 ? 3.738 6.691 5.293 1 78.62 289 TRP A N 1
ATOM 2282 C CA . TRP A 1 289 ? 5.133 7.117 5.309 1 78.62 289 TRP A CA 1
ATOM 2283 C C . TRP A 1 289 ? 5.48 7.895 4.043 1 78.62 289 TRP A C 1
ATOM 2285 O O . TRP A 1 289 ? 6.344 8.773 4.066 1 78.62 289 TRP A O 1
ATOM 2295 N N . GLY A 1 290 ? 4.809 7.562 2.984 1 73.56 290 GLY A N 1
ATOM 2296 C CA . GLY A 1 290 ? 4.957 8.344 1.77 1 73.56 290 GLY A CA 1
ATOM 2297 C C . GLY A 1 290 ? 4.465 9.773 1.918 1 73.56 290 GLY A C 1
ATOM 2298 O O . GLY A 1 290 ? 5.086 10.703 1.4 1 73.56 290 GLY A O 1
ATOM 2299 N N . ILE A 1 291 ? 3.398 9.945 2.705 1 74.44 291 ILE A N 1
ATOM 2300 C CA . ILE A 1 291 ? 2.859 11.273 2.975 1 74.44 291 ILE A CA 1
ATOM 2301 C C . ILE A 1 291 ? 3.883 12.102 3.754 1 74.44 291 ILE A C 1
ATOM 2303 O O . ILE A 1 291 ? 4.133 13.258 3.424 1 74.44 291 ILE A O 1
ATOM 2307 N N . LEU A 1 292 ? 4.496 11.492 4.719 1 76.81 292 LEU A N 1
ATOM 2308 C CA . LEU A 1 292 ? 5.473 12.18 5.559 1 76.81 292 LEU A CA 1
ATOM 2309 C C . LEU A 1 292 ? 6.715 12.547 4.754 1 76.81 292 LEU A C 1
ATOM 2311 O O . LEU A 1 292 ? 7.262 13.641 4.914 1 76.81 292 LEU A O 1
ATOM 2315 N N . LYS A 1 293 ? 7.02 11.656 3.885 1 71.31 293 LYS A N 1
ATOM 2316 C CA . LYS A 1 293 ? 8.234 11.867 3.109 1 71.31 293 LYS A CA 1
ATOM 2317 C C . LYS A 1 293 ? 8.023 12.93 2.035 1 71.31 293 LYS A C 1
ATOM 2319 O O . LYS A 1 293 ? 8.859 13.828 1.87 1 71.31 293 LYS A O 1
ATOM 2324 N N . HIS A 1 294 ? 6.926 12.891 1.418 1 64.19 294 HIS A N 1
ATOM 2325 C CA . HIS A 1 294 ? 6.73 13.734 0.243 1 64.19 294 HIS A CA 1
ATOM 2326 C C . HIS A 1 294 ? 6.156 15.094 0.628 1 64.19 294 HIS A C 1
ATOM 2328 O O . HIS A 1 294 ? 6.238 16.047 -0.147 1 64.19 294 HIS A O 1
ATOM 2334 N N . CYS A 1 295 ? 5.602 15.18 1.82 1 67.38 295 CYS A N 1
ATOM 2335 C CA . CYS A 1 295 ? 4.965 16.438 2.189 1 67.38 295 CYS A CA 1
ATOM 2336 C C . CYS A 1 295 ? 5.738 17.141 3.307 1 67.38 295 CYS A C 1
ATOM 2338 O O . CYS A 1 295 ? 5.195 18 3.996 1 67.38 295 CYS A O 1
ATOM 2340 N N . ILE A 1 296 ? 7 16.828 3.436 1 71.94 296 ILE A N 1
ATOM 2341 C CA . ILE A 1 296 ? 7.816 17.375 4.516 1 71.94 296 ILE A CA 1
ATOM 2342 C C . ILE A 1 296 ? 7.996 18.875 4.324 1 71.94 296 ILE A C 1
ATOM 2344 O O . ILE A 1 296 ? 7.984 19.641 5.293 1 71.94 296 ILE A O 1
ATOM 2348 N N . GLU A 1 297 ? 8.164 19.25 3.072 1 71.44 297 GLU A N 1
ATOM 2349 C CA . GLU A 1 297 ? 8.367 20.672 2.787 1 71.44 297 GLU A CA 1
ATOM 2350 C C . GLU A 1 297 ? 7.09 21.469 3.025 1 71.44 297 GLU A C 1
ATOM 2352 O O . GLU A 1 297 ? 7.145 22.625 3.461 1 71.44 297 GLU A O 1
ATOM 2357 N N . GLU A 1 298 ? 6.016 20.812 2.764 1 74.94 298 GLU A N 1
ATOM 2358 C CA . GLU A 1 298 ? 4.727 21.469 2.947 1 74.94 298 GLU A CA 1
ATOM 2359 C C . GLU A 1 298 ? 4.34 21.531 4.422 1 74.94 298 GLU A C 1
ATOM 2361 O O . GLU A 1 298 ? 3.559 22.391 4.832 1 74.94 298 GLU A O 1
ATOM 2366 N N . LEU A 1 299 ? 4.945 20.703 5.141 1 76.38 299 LEU A N 1
ATOM 2367 C CA . LEU A 1 299 ? 4.652 20.656 6.566 1 76.38 299 LEU A CA 1
ATOM 2368 C C . LEU A 1 299 ? 5.543 21.641 7.332 1 76.38 299 LEU A C 1
ATOM 2370 O O . LEU A 1 299 ? 5.07 22.328 8.227 1 76.38 299 LEU A O 1
ATOM 2374 N N . GLY A 1 300 ? 6.762 21.656 6.945 1 77.62 300 GLY A N 1
ATOM 2375 C CA . GLY A 1 300 ? 7.73 22.453 7.688 1 77.62 300 GLY A CA 1
ATOM 2376 C C . GLY A 1 300 ? 7.867 23.859 7.16 1 77.62 300 GLY A C 1
ATOM 2377 O O . GLY A 1 300 ? 7.008 24.703 7.41 1 77.62 300 GLY A O 1
ATOM 2378 N N . PRO A 1 301 ? 8.82 24.016 6.344 1 73.44 301 PRO A N 1
ATOM 2379 C CA . PRO A 1 301 ? 9.125 25.359 5.879 1 73.44 301 PRO A CA 1
ATOM 2380 C C . PRO A 1 301 ? 7.996 25.969 5.047 1 73.44 301 PRO A C 1
ATOM 2382 O O . PRO A 1 301 ? 7.727 27.172 5.145 1 73.44 301 PRO A O 1
ATOM 2385 N N . GLY A 1 302 ? 7.387 25.203 4.32 1 71.19 302 GLY A N 1
ATOM 2386 C CA . GLY A 1 302 ? 6.301 25.703 3.486 1 71.19 302 GLY A CA 1
ATOM 2387 C C . GLY A 1 302 ? 4.949 25.656 4.176 1 71.19 302 GLY A C 1
ATOM 2388 O O . GLY A 1 302 ? 3.932 26.016 3.584 1 71.19 302 GLY A O 1
ATOM 2389 N N . GLY A 1 303 ? 4.969 25.203 5.406 1 75.5 303 GLY A N 1
ATOM 2390 C CA . GLY A 1 303 ? 3.715 25.094 6.137 1 75.5 303 GLY A CA 1
ATOM 2391 C C . GLY A 1 303 ? 3.797 25.625 7.551 1 75.5 303 GLY A C 1
ATOM 2392 O O . GLY A 1 303 ? 4.633 26.484 7.852 1 75.5 303 GLY A O 1
ATOM 2393 N N . LYS A 1 304 ? 2.795 25.344 8.266 1 79.62 304 LYS A N 1
ATOM 2394 C CA . LYS A 1 304 ? 2.754 25.859 9.625 1 79.62 304 LYS A CA 1
ATOM 2395 C C . LYS A 1 304 ? 2.578 24.734 10.641 1 79.62 304 LYS A C 1
ATOM 2397 O O . LYS A 1 304 ? 2.082 24.953 11.742 1 79.62 304 LYS A O 1
ATOM 2402 N N . CYS A 1 305 ? 3.008 23.562 10.18 1 84.75 305 CYS A N 1
ATOM 2403 C CA . CYS A 1 305 ? 2.803 22.406 11.055 1 84.75 305 CYS A CA 1
ATOM 2404 C C . CYS A 1 305 ? 3.758 22.453 12.234 1 84.75 305 CYS A C 1
ATOM 2406 O O . CYS A 1 305 ? 4.969 22.609 12.062 1 84.75 305 CYS A O 1
ATOM 2408 N N . LYS A 1 306 ? 3.203 22.312 13.422 1 81.88 306 LYS A N 1
ATOM 2409 C CA . LYS A 1 306 ? 4.004 22.375 14.641 1 81.88 306 LYS A CA 1
ATOM 2410 C C . LYS A 1 306 ? 4.289 20.984 15.188 1 81.88 306 LYS A C 1
ATOM 2412 O O . LYS A 1 306 ? 5.348 20.734 15.773 1 81.88 306 LYS A O 1
ATOM 2417 N N . ARG A 1 307 ? 3.334 20.203 15.023 1 86.5 307 ARG A N 1
ATOM 2418 C CA . ARG A 1 307 ? 3.461 18.875 15.617 1 86.5 307 ARG A CA 1
ATOM 2419 C C . ARG A 1 307 ? 2.75 17.828 14.773 1 86.5 307 ARG A C 1
ATOM 2421 O O . ARG A 1 307 ? 1.696 18.094 14.195 1 86.5 307 ARG A O 1
ATOM 2428 N N . ILE A 1 308 ? 3.35 16.625 14.828 1 89.56 308 ILE A N 1
ATOM 2429 C CA . ILE A 1 308 ? 2.779 15.492 14.117 1 89.56 308 ILE A CA 1
ATOM 2430 C C . ILE A 1 308 ? 2.514 14.344 15.094 1 89.56 308 ILE A C 1
ATOM 2432 O O . ILE A 1 308 ? 3.4 13.953 15.852 1 89.56 308 ILE A O 1
ATOM 2436 N N . ASN A 1 309 ? 1.282 13.914 15.125 1 92.56 309 ASN A N 1
ATOM 2437 C CA . ASN A 1 309 ? 0.924 12.719 15.875 1 92.56 309 ASN A CA 1
ATOM 2438 C C . ASN A 1 309 ? 0.727 11.516 14.953 1 92.56 309 ASN A C 1
ATOM 2440 O O . ASN A 1 309 ? -0.056 11.578 14 1 92.56 309 ASN A O 1
ATOM 2444 N N . PHE A 1 310 ? 1.533 10.523 15.195 1 93.62 310 PHE A N 1
ATOM 2445 C CA . PHE A 1 310 ? 1.328 9.273 14.477 1 93.62 310 PHE A CA 1
ATOM 2446 C C . PHE A 1 310 ? 0.384 8.352 15.242 1 93.62 310 PHE A C 1
ATOM 2448 O O . PHE A 1 310 ? 0.691 7.934 16.359 1 93.62 310 PHE A O 1
ATOM 2455 N N . ILE A 1 311 ? -0.754 8.016 14.648 1 96.31 311 ILE A N 1
ATOM 2456 C CA . ILE A 1 311 ? -1.792 7.27 15.359 1 96.31 311 ILE A CA 1
ATOM 2457 C C . ILE A 1 311 ? -1.954 5.887 14.727 1 96.31 311 ILE A C 1
ATOM 2459 O O . ILE A 1 311 ? -2.373 5.77 13.57 1 96.31 311 ILE A O 1
ATOM 2463 N N . CYS A 1 312 ? -1.638 4.867 15.492 1 95.88 312 CYS A N 1
ATOM 2464 C CA . CYS A 1 312 ? -1.882 3.49 15.078 1 95.88 312 CYS A CA 1
ATOM 2465 C C . CYS A 1 312 ? -3.279 3.037 15.484 1 95.88 312 CYS A C 1
ATOM 2467 O O . CYS A 1 312 ? -3.592 2.963 16.672 1 95.88 312 CYS A O 1
ATOM 2469 N N . THR A 1 313 ? -4.082 2.668 14.461 1 94.81 313 THR A N 1
ATOM 2470 C CA . THR A 1 313 ? -5.473 2.32 14.734 1 94.81 313 THR A CA 1
ATOM 2471 C C . THR A 1 313 ? -5.664 0.806 14.719 1 94.81 313 THR A C 1
ATOM 2473 O O . THR A 1 313 ? -4.719 0.058 14.453 1 94.81 313 THR A O 1
ATOM 2476 N N . LYS A 1 314 ? -6.863 0.323 15.102 1 90.69 314 LYS A N 1
ATOM 2477 C CA . LYS A 1 314 ? -7.297 -1.071 15.078 1 90.69 314 LYS A CA 1
ATOM 2478 C C . LYS A 1 314 ? -6.406 -1.94 15.961 1 90.69 314 LYS A C 1
ATOM 2480 O O . LYS A 1 314 ? -5.988 -3.025 15.555 1 90.69 314 LYS A O 1
ATOM 2485 N N . THR A 1 315 ? -6.062 -1.442 17.062 1 92.62 315 THR A N 1
ATOM 2486 C CA . THR A 1 315 ? -5.141 -2.152 17.938 1 92.62 315 THR A CA 1
ATOM 2487 C C . THR A 1 315 ? -5.82 -3.355 18.578 1 92.62 315 THR A C 1
ATOM 2489 O O . THR A 1 315 ? -5.156 -4.23 19.141 1 92.62 315 THR A O 1
ATOM 2492 N N . ASP A 1 316 ? -7.109 -3.424 18.438 1 89.81 316 ASP A N 1
ATOM 2493 C CA . ASP A 1 316 ? -7.852 -4.543 19 1 89.81 316 ASP A CA 1
ATOM 2494 C C . ASP A 1 316 ? -7.707 -5.793 18.141 1 89.81 316 ASP A C 1
ATOM 2496 O O . ASP A 1 316 ? -7.98 -6.906 18.594 1 89.81 316 ASP A O 1
ATOM 2500 N N . GLU A 1 317 ? -7.371 -5.574 16.953 1 85.5 317 GLU A N 1
ATOM 2501 C CA . GLU A 1 317 ? -7.25 -6.695 16.031 1 85.5 317 GLU A CA 1
ATOM 2502 C C . GLU A 1 317 ? -5.918 -7.418 16.203 1 85.5 317 GLU A C 1
ATOM 2504 O O . GLU A 1 317 ? -4.863 -6.898 15.828 1 85.5 317 GLU A O 1
ATOM 2509 N N . ILE A 1 318 ? -5.934 -8.664 16.781 1 86.12 318 ILE A N 1
ATOM 2510 C CA . ILE A 1 318 ? -4.699 -9.414 17 1 86.12 318 ILE A CA 1
ATOM 2511 C C . ILE A 1 318 ? -4.98 -10.914 16.922 1 86.12 318 ILE A C 1
ATOM 2513 O O . ILE A 1 318 ? -6.059 -11.367 17.312 1 86.12 318 ILE A O 1
ATOM 2517 N N . ASN A 1 319 ? -4.129 -11.578 16.281 1 81.31 319 ASN A N 1
ATOM 2518 C CA . ASN A 1 319 ? -4.082 -13.031 16.359 1 81.31 319 ASN A CA 1
ATOM 2519 C C . ASN A 1 319 ? -3.102 -13.508 17.422 1 81.31 319 ASN A C 1
ATOM 2521 O O . ASN A 1 319 ? -1.893 -13.555 17.188 1 81.31 319 ASN A O 1
ATOM 2525 N N . VAL A 1 320 ? -3.676 -14.008 18.516 1 82.44 320 VAL A N 1
ATOM 2526 C CA . VAL A 1 320 ? -2.896 -14.242 19.719 1 82.44 320 VAL A CA 1
ATOM 2527 C C . VAL A 1 320 ? -1.86 -15.336 19.453 1 82.44 320 VAL A C 1
ATOM 2529 O O . VAL A 1 320 ? -0.667 -15.141 19.703 1 82.44 320 VAL A O 1
ATOM 2532 N N . PRO A 1 321 ? -2.246 -16.422 18.859 1 78.62 321 PRO A N 1
ATOM 2533 C CA . PRO A 1 321 ? -1.229 -17.453 18.656 1 78.62 321 PRO A CA 1
ATOM 2534 C C . PRO A 1 321 ? -0.127 -17.016 17.703 1 78.62 321 PRO A C 1
ATOM 2536 O O . PRO A 1 321 ? 1.05 -17.297 17.922 1 78.62 321 PRO A O 1
ATOM 2539 N N . GLY A 1 322 ? -0.54 -16.312 16.688 1 79.62 322 GLY A N 1
ATOM 2540 C CA . GLY A 1 322 ? 0.442 -15.836 15.734 1 79.62 322 GLY A CA 1
ATOM 2541 C C . GLY A 1 322 ? 1.408 -14.828 16.312 1 79.62 322 GLY A C 1
ATOM 2542 O O . GLY A 1 322 ? 2.605 -14.859 16.031 1 79.62 322 GLY A O 1
ATOM 2543 N N . TYR A 1 323 ? 0.884 -14.031 17.156 1 83.44 323 TYR A N 1
ATOM 2544 C CA . TYR A 1 323 ? 1.723 -13 17.75 1 83.44 323 TYR A CA 1
ATOM 2545 C C . TYR A 1 323 ? 2.697 -13.602 18.766 1 83.44 323 TYR A C 1
ATOM 2547 O O . TYR A 1 323 ? 3.859 -13.195 18.828 1 83.44 323 TYR A O 1
ATOM 2555 N N . VAL A 1 324 ? 2.215 -14.516 19.562 1 82.5 324 VAL A N 1
ATOM 2556 C CA . VAL A 1 324 ? 3.051 -15.156 20.578 1 82.5 324 VAL A CA 1
ATOM 2557 C C . VAL A 1 324 ? 4.227 -15.867 19.891 1 82.5 324 VAL A C 1
ATOM 2559 O O . VAL A 1 324 ? 5.352 -15.82 20.391 1 82.5 324 VAL A O 1
ATOM 2562 N N . ARG A 1 325 ? 3.943 -16.422 18.797 1 79.25 325 ARG A N 1
ATOM 2563 C CA . ARG A 1 325 ? 4.984 -17.094 18.031 1 79.25 325 ARG A CA 1
ATOM 2564 C C . ARG A 1 325 ? 6 -16.109 17.484 1 79.25 325 ARG A C 1
ATOM 2566 O O . ARG A 1 325 ? 7.207 -16.344 17.547 1 79.25 325 ARG A O 1
ATOM 2573 N N . SER A 1 326 ? 5.48 -15.031 16.922 1 80.06 326 SER A N 1
ATOM 2574 C CA . SER A 1 326 ? 6.344 -14.031 16.312 1 80.06 326 SER A CA 1
ATOM 2575 C C . SER A 1 326 ? 7.191 -13.312 17.359 1 80.06 326 SER A C 1
ATOM 2577 O O . SER A 1 326 ? 8.328 -12.922 17.078 1 80.06 326 SER A O 1
ATOM 2579 N N . ALA A 1 327 ? 6.605 -13.102 18.547 1 80.06 327 ALA A N 1
ATOM 2580 C CA . ALA A 1 327 ? 7.301 -12.406 19.625 1 80.06 327 ALA A CA 1
ATOM 2581 C C . ALA A 1 327 ? 8.172 -13.367 20.422 1 80.06 327 ALA A C 1
ATOM 2583 O O . ALA A 1 327 ? 8.922 -12.945 21.312 1 80.06 327 ALA A O 1
ATOM 2584 N N . ARG A 1 328 ? 8.18 -14.641 20.062 1 79.31 328 ARG A N 1
ATOM 2585 C CA . ARG A 1 328 ? 8.922 -15.664 20.781 1 79.31 328 ARG A CA 1
ATOM 2586 C C . ARG A 1 328 ? 8.648 -15.586 22.281 1 79.31 328 ARG A C 1
ATOM 2588 O O . ARG A 1 328 ? 9.578 -15.578 23.094 1 79.31 328 ARG A O 1
ATOM 2595 N N . LEU A 1 329 ? 7.48 -15.375 22.547 1 76.94 329 LEU A N 1
ATOM 2596 C CA . LEU A 1 329 ? 7.059 -15.305 23.953 1 76.94 329 LEU A CA 1
ATOM 2597 C C . LEU A 1 329 ? 6.445 -16.625 24.391 1 76.94 329 LEU A C 1
ATOM 2599 O O . LEU A 1 329 ? 6.137 -17.484 23.562 1 76.94 329 LEU A O 1
ATOM 2603 N N . THR A 1 330 ? 6.621 -16.953 25.609 1 66.69 330 THR A N 1
ATOM 2604 C CA . THR A 1 330 ? 5.906 -18.094 26.156 1 66.69 330 THR A CA 1
ATOM 2605 C C . THR A 1 330 ? 4.562 -17.672 26.734 1 66.69 330 THR A C 1
ATOM 2607 O O . THR A 1 330 ? 4.441 -16.594 27.312 1 66.69 330 THR A O 1
ATOM 2610 N N . ILE A 1 331 ? 3.535 -18.297 26.266 1 60.25 331 ILE A N 1
ATOM 2611 C CA . ILE A 1 331 ? 2.168 -18 26.672 1 60.25 331 ILE A CA 1
ATOM 2612 C C . ILE A 1 331 ? 2.121 -17.797 28.188 1 60.25 331 ILE A C 1
ATOM 2614 O O . ILE A 1 331 ? 1.318 -17.016 28.688 1 60.25 331 ILE A O 1
ATOM 2618 N N . HIS A 1 332 ? 2.941 -18.5 28.828 1 61.59 332 HIS A N 1
ATOM 2619 C CA . HIS A 1 332 ? 2.939 -18.438 30.297 1 61.59 332 HIS A CA 1
ATOM 2620 C C . HIS A 1 332 ? 3.342 -17.047 30.781 1 61.59 332 HIS A C 1
ATOM 2622 O O . HIS A 1 332 ? 2.941 -16.625 31.875 1 61.59 332 HIS A O 1
ATOM 2628 N N . GLN A 1 333 ? 4.121 -16.484 30.047 1 61.25 333 GLN A N 1
ATOM 2629 C CA . GLN A 1 333 ? 4.531 -15.133 30.406 1 61.25 333 GLN A CA 1
ATOM 2630 C C . GLN A 1 333 ? 3.346 -14.172 30.375 1 61.25 333 GLN A C 1
ATOM 2632 O O . GLN A 1 333 ? 3.344 -13.156 31.078 1 61.25 333 GLN A O 1
ATOM 2637 N N . PHE A 1 334 ? 2.359 -14.555 29.562 1 60.47 334 PHE A N 1
ATOM 2638 C CA . PHE A 1 334 ? 1.195 -13.68 29.453 1 60.47 334 PHE A CA 1
ATOM 2639 C C . PHE A 1 334 ? 0.075 -14.164 30.375 1 60.47 334 PHE A C 1
ATOM 2641 O O . PHE A 1 334 ? -0.934 -13.469 30.531 1 60.47 334 PHE A O 1
ATOM 2648 N N . LYS A 1 335 ? 0.086 -15.531 30.828 1 56.03 335 LYS A N 1
ATOM 2649 C CA . LYS A 1 335 ? -0.956 -16.078 31.703 1 56.03 335 LYS A CA 1
ATOM 2650 C C . LYS A 1 335 ? -1.029 -15.328 33.031 1 56.03 335 LYS A C 1
ATOM 2652 O O . LYS A 1 335 ? -1.885 -15.617 33.875 1 56.03 335 LYS A O 1
ATOM 2657 N N . MET A 1 336 ? -0.221 -14.555 33.281 1 50.94 336 MET A N 1
ATOM 2658 C CA . MET A 1 336 ? -0.594 -14 34.562 1 50.94 336 MET A CA 1
ATOM 2659 C C . MET A 1 336 ? -2.023 -13.469 34.531 1 50.94 336 MET A C 1
ATOM 2661 O O . MET A 1 336 ? -2.662 -13.445 33.5 1 50.94 336 MET A O 1
ATOM 2665 N N . ASN A 1 337 ? -2.633 -12.57 35.594 1 51.75 337 ASN A N 1
ATOM 2666 C CA . ASN A 1 337 ? -3.918 -12.125 36.125 1 51.75 337 ASN A CA 1
ATOM 2667 C C . ASN A 1 337 ? -4.875 -11.719 35 1 51.75 337 ASN A C 1
ATOM 2669 O O . ASN A 1 337 ? -6.039 -11.406 35.25 1 51.75 337 ASN A O 1
ATOM 2673 N N . LYS A 1 338 ? -4.426 -11.484 33.562 1 63.38 338 LYS A N 1
ATOM 2674 C CA . LYS A 1 338 ? -5.336 -10.82 32.625 1 63.38 338 LYS A CA 1
ATOM 2675 C C . LYS A 1 338 ? -5.547 -11.656 31.375 1 63.38 338 LYS A C 1
ATOM 2677 O O . LYS A 1 338 ? -4.871 -12.672 31.188 1 63.38 338 LYS A O 1
ATOM 2682 N N . ASP A 1 339 ? -6.641 -11.484 30.609 1 79.5 339 ASP A N 1
ATOM 2683 C CA . ASP A 1 339 ? -6.969 -12.008 29.281 1 79.5 339 ASP A CA 1
ATOM 2684 C C . ASP A 1 339 ? -5.754 -11.969 28.359 1 79.5 339 ASP A C 1
ATOM 2686 O O . ASP A 1 339 ? -5.125 -10.914 28.203 1 79.5 339 ASP A O 1
ATOM 2690 N N . PRO A 1 340 ? -5.203 -13.203 28.062 1 83.06 340 PRO A N 1
ATOM 2691 C CA . PRO A 1 340 ? -4.027 -13.266 27.203 1 83.06 340 PRO A CA 1
ATOM 2692 C C . PRO A 1 340 ? -4.133 -12.328 25.984 1 83.06 340 PRO A C 1
ATOM 2694 O O . PRO A 1 340 ? -3.119 -11.805 25.516 1 83.06 340 PRO A O 1
ATOM 2697 N N . LYS A 1 341 ? -5.266 -12.125 25.578 1 85.38 341 LYS A N 1
ATOM 2698 C CA . LYS A 1 341 ? -5.461 -11.25 24.422 1 85.38 341 LYS A CA 1
ATOM 2699 C C . LYS A 1 341 ? -5.062 -9.82 24.75 1 85.38 341 LYS A C 1
ATOM 2701 O O . LYS A 1 341 ? -4.398 -9.156 23.953 1 85.38 341 LYS A O 1
ATOM 2706 N N . ILE A 1 342 ? -5.402 -9.391 25.938 1 87.69 342 ILE A N 1
ATOM 2707 C CA . ILE A 1 342 ? -5.121 -8.016 26.344 1 87.69 342 ILE A CA 1
ATOM 2708 C C . ILE A 1 342 ? -3.617 -7.832 26.547 1 87.69 342 ILE A C 1
ATOM 2710 O O . ILE A 1 342 ? -3.055 -6.809 26.141 1 87.69 342 ILE A O 1
ATOM 2714 N N . SER A 1 343 ? -3.012 -8.805 27.094 1 86.75 343 SER A N 1
ATOM 2715 C CA . SER A 1 343 ? -1.573 -8.734 27.328 1 86.75 343 SER A CA 1
ATOM 2716 C C . SER A 1 343 ? -0.801 -8.672 26.016 1 86.75 343 SER A C 1
ATOM 2718 O O . SER A 1 343 ? 0.193 -7.953 25.906 1 86.75 343 SER A O 1
ATOM 2720 N N . CYS A 1 344 ? -1.262 -9.422 25.062 1 87.31 344 CYS A N 1
ATOM 2721 C CA . CYS A 1 344 ? -0.616 -9.414 23.75 1 87.31 344 CYS A CA 1
ATOM 2722 C C . CYS A 1 344 ? -0.81 -8.078 23.047 1 87.31 344 CYS A C 1
ATOM 2724 O O . CYS A 1 344 ? 0.111 -7.566 22.406 1 87.31 344 CYS A O 1
ATOM 2726 N N . ILE A 1 345 ? -1.985 -7.543 23.219 1 89.94 345 ILE A N 1
ATOM 2727 C CA . ILE A 1 345 ? -2.301 -6.262 22.609 1 89.94 345 ILE A CA 1
ATOM 2728 C C . ILE A 1 345 ? -1.395 -5.176 23.188 1 89.94 345 ILE A C 1
ATOM 2730 O O . ILE A 1 345 ? -0.797 -4.395 22.438 1 89.94 345 ILE A O 1
ATOM 2734 N N . LEU A 1 346 ? -1.282 -5.148 24.531 1 90 346 LEU A N 1
ATOM 2735 C CA . LEU A 1 346 ? -0.487 -4.121 25.203 1 90 346 LEU A CA 1
ATOM 2736 C C . LEU A 1 346 ? 0.993 -4.277 24.859 1 90 346 LEU A C 1
ATOM 2738 O O . LEU A 1 346 ? 1.698 -3.287 24.672 1 90 346 LEU A O 1
ATOM 2742 N N . HIS A 1 347 ? 1.435 -5.531 24.781 1 88.94 347 HIS A N 1
ATOM 2743 C CA . HIS A 1 347 ? 2.824 -5.789 24.422 1 88.94 347 HIS A CA 1
ATOM 2744 C C . HIS A 1 347 ? 3.121 -5.32 23 1 88.94 347 HIS A C 1
ATOM 2746 O O . HIS A 1 347 ? 4.145 -4.68 22.766 1 88.94 347 HIS A O 1
ATOM 2752 N N . ARG A 1 348 ? 2.291 -5.602 22.094 1 89.88 348 ARG A N 1
ATOM 2753 C CA . ARG A 1 348 ? 2.436 -5.195 20.703 1 89.88 348 ARG A CA 1
ATOM 2754 C C . ARG A 1 348 ? 2.414 -3.676 20.578 1 89.88 348 ARG A C 1
ATOM 2756 O O . ARG A 1 348 ? 3.199 -3.102 19.812 1 89.88 348 ARG A O 1
ATOM 2763 N N . ASN A 1 349 ? 1.451 -3.059 21.312 1 92 349 ASN A N 1
ATOM 2764 C CA . ASN A 1 349 ? 1.299 -1.61 21.234 1 92 349 ASN A CA 1
ATOM 2765 C C . ASN A 1 349 ? 2.564 -0.888 21.688 1 92 349 ASN A C 1
ATOM 2767 O O . ASN A 1 349 ? 2.957 0.117 21.094 1 92 349 ASN A O 1
ATOM 2771 N N . GLU A 1 350 ? 3.16 -1.408 22.703 1 91.31 350 GLU A N 1
ATOM 2772 C CA . GLU A 1 350 ? 4.391 -0.8 23.188 1 91.31 350 GLU A CA 1
ATOM 2773 C C . GLU A 1 350 ? 5.52 -0.926 22.172 1 91.31 350 GLU A C 1
ATOM 2775 O O . GLU A 1 350 ? 6.289 0.017 21.969 1 91.31 350 GLU A O 1
ATOM 2780 N N . HIS A 1 351 ? 5.582 -2.043 21.547 1 88.5 351 HIS A N 1
ATOM 2781 C CA . HIS A 1 351 ? 6.602 -2.242 20.516 1 88.5 351 HIS A CA 1
ATOM 2782 C C . HIS A 1 351 ? 6.332 -1.37 19.297 1 88.5 351 HIS A C 1
ATOM 2784 O O . HIS A 1 351 ? 7.27 -0.855 18.672 1 88.5 351 HIS A O 1
ATOM 2790 N N . ALA A 1 352 ? 5.07 -1.297 18.938 1 90.56 352 ALA A N 1
ATOM 2791 C CA . ALA A 1 352 ? 4.703 -0.466 17.797 1 90.56 352 ALA A CA 1
ATOM 2792 C C . ALA A 1 352 ? 5.102 0.989 18.031 1 90.56 352 ALA A C 1
ATOM 2794 O O . ALA A 1 352 ? 5.609 1.651 17.125 1 90.56 352 ALA A O 1
ATOM 2795 N N . LYS A 1 353 ? 4.863 1.499 19.297 1 92.06 353 LYS A N 1
ATOM 2796 C CA . LYS A 1 353 ? 5.234 2.871 19.641 1 92.06 353 LYS A CA 1
ATOM 2797 C C . LYS A 1 353 ? 6.738 3.08 19.5 1 92.06 353 LYS A C 1
ATOM 2799 O O . LYS A 1 353 ? 7.184 4.082 18.938 1 92.06 353 LYS A O 1
ATOM 2804 N N . THR A 1 354 ? 7.445 2.131 19.922 1 89.31 354 THR A N 1
ATOM 2805 C CA . THR A 1 354 ? 8.898 2.225 19.875 1 89.31 354 THR A CA 1
ATOM 2806 C C . THR A 1 354 ? 9.406 2.146 18.438 1 89.31 354 THR A C 1
ATOM 2808 O O . THR A 1 354 ? 10.273 2.928 18.031 1 89.31 354 THR A O 1
ATOM 2811 N N . ASP A 1 355 ? 8.852 1.229 17.672 1 87.75 355 ASP A N 1
ATOM 2812 C CA . ASP A 1 355 ? 9.305 1.013 16.312 1 87.75 355 ASP A CA 1
ATOM 2813 C C . ASP A 1 355 ? 9 2.227 15.43 1 87.75 355 ASP A C 1
ATOM 2815 O O . ASP A 1 355 ? 9.82 2.627 14.609 1 87.75 355 ASP A O 1
ATOM 2819 N N . VAL A 1 356 ? 7.812 2.768 15.578 1 89.12 356 VAL A N 1
ATOM 2820 C CA . VAL A 1 356 ? 7.414 3.924 14.781 1 89.12 356 VAL A CA 1
ATOM 2821 C C . VAL A 1 356 ? 8.289 5.121 15.141 1 89.12 356 VAL A C 1
ATOM 2823 O O . VAL A 1 356 ? 8.727 5.867 14.258 1 89.12 356 VAL A O 1
ATOM 2826 N N . LYS A 1 357 ? 8.555 5.312 16.422 1 88.31 357 LYS A N 1
ATOM 2827 C CA . LYS A 1 357 ? 9.406 6.41 16.859 1 88.31 357 LYS A CA 1
ATOM 2828 C C . LYS A 1 357 ? 10.82 6.27 16.312 1 88.31 357 LYS A C 1
ATOM 2830 O O . LYS A 1 357 ? 11.438 7.254 15.898 1 88.31 357 LYS A O 1
ATOM 2835 N N . GLU A 1 358 ? 11.273 5.078 16.281 1 84 358 GLU A N 1
ATOM 2836 C CA . GLU A 1 358 ? 12.609 4.824 15.766 1 84 358 GLU A CA 1
ATOM 2837 C C . GLU A 1 358 ? 12.68 5.102 14.266 1 84 358 GLU A C 1
ATOM 2839 O O . GLU A 1 358 ? 13.68 5.625 13.766 1 84 358 GLU A O 1
ATOM 2844 N N . ARG A 1 359 ? 11.695 4.727 13.625 1 82.44 359 ARG A N 1
ATOM 2845 C CA . ARG A 1 359 ? 11.664 4.973 12.188 1 82.44 359 ARG A CA 1
ATOM 2846 C C . ARG A 1 359 ? 11.602 6.469 11.891 1 82.44 359 ARG A C 1
ATOM 2848 O O . ARG A 1 359 ? 12.219 6.941 10.93 1 82.44 359 ARG A O 1
ATOM 2855 N N . LEU A 1 360 ? 10.859 7.125 12.688 1 83.12 360 LEU A N 1
ATOM 2856 C CA . LEU A 1 360 ? 10.766 8.57 12.523 1 83.12 360 LEU A CA 1
ATOM 2857 C C . LEU A 1 360 ? 12.117 9.234 12.773 1 83.12 360 LEU A C 1
ATOM 2859 O O . LEU A 1 360 ? 12.477 10.195 12.086 1 83.12 360 LEU A O 1
ATOM 2863 N N . ASP A 1 361 ? 12.82 8.688 13.641 1 81.25 361 ASP A N 1
ATOM 2864 C CA . ASP A 1 361 ? 14.125 9.242 13.992 1 81.25 361 ASP A CA 1
ATOM 2865 C C . ASP A 1 361 ? 15.141 9 12.875 1 81.25 361 ASP A C 1
ATOM 2867 O O . ASP A 1 361 ? 16.094 9.773 12.719 1 81.25 361 ASP A O 1
ATOM 2871 N N . LYS A 1 362 ? 14.875 8.016 12.094 1 75.38 362 LYS A N 1
ATOM 2872 C CA . LYS A 1 362 ? 15.805 7.668 11.023 1 75.38 362 LYS A CA 1
ATOM 2873 C C . LYS A 1 362 ? 15.398 8.328 9.711 1 75.38 362 LYS A C 1
ATOM 2875 O O . LYS A 1 362 ? 16.156 8.32 8.742 1 75.38 362 LYS A O 1
ATOM 2880 N N . SER A 1 363 ? 14.297 8.945 9.711 1 74.81 363 SER A N 1
ATOM 2881 C CA . SER A 1 363 ? 13.789 9.531 8.477 1 74.81 363 SER A CA 1
ATOM 2882 C C . SER A 1 363 ? 14.258 10.977 8.32 1 74.81 363 SER A C 1
ATOM 2884 O O . SER A 1 363 ? 14.766 11.578 9.266 1 74.81 363 SER A O 1
ATOM 2886 N N . ASP A 1 364 ? 14.125 11.5 7.113 1 70.31 364 ASP A N 1
ATOM 2887 C CA . ASP A 1 364 ? 14.516 12.875 6.789 1 70.31 364 ASP A CA 1
ATOM 2888 C C . ASP A 1 364 ? 13.617 13.883 7.496 1 70.31 364 ASP A C 1
ATOM 2890 O O . ASP A 1 364 ? 13.914 15.078 7.512 1 70.31 364 ASP A O 1
ATOM 2894 N N . ILE A 1 365 ? 12.703 13.406 8.227 1 73.25 365 ILE A N 1
ATOM 2895 C CA . ILE A 1 365 ? 11.773 14.297 8.914 1 73.25 365 ILE A CA 1
ATOM 2896 C C . ILE A 1 365 ? 12.461 14.938 10.109 1 73.25 365 ILE A C 1
ATOM 2898 O O . ILE A 1 365 ? 12.094 16.047 10.531 1 73.25 365 ILE A O 1
ATOM 2902 N N . LYS A 1 366 ? 13.477 14.203 10.539 1 73.56 366 LYS A N 1
ATOM 2903 C CA . LYS A 1 366 ? 14.219 14.68 11.703 1 73.56 366 LYS A CA 1
ATOM 2904 C C . LYS A 1 366 ? 14.961 15.984 11.383 1 73.56 366 LYS A C 1
ATOM 2906 O O . LYS A 1 366 ? 15.258 16.766 12.281 1 73.56 366 LYS A O 1
ATOM 2911 N N . LYS A 1 367 ? 15.125 16.109 10.102 1 70.81 367 LYS A N 1
ATOM 2912 C CA . LYS A 1 367 ? 15.836 17.312 9.695 1 70.81 367 LYS A CA 1
ATOM 2913 C C . LYS A 1 367 ? 14.969 18.562 9.883 1 70.81 367 LYS A C 1
ATOM 2915 O O . LYS A 1 367 ? 15.484 19.672 10.047 1 70.81 367 LYS A O 1
ATOM 2920 N N . ILE A 1 368 ? 13.734 18.375 9.922 1 71.88 368 ILE A N 1
ATOM 2921 C CA . ILE A 1 368 ? 12.82 19.516 9.977 1 71.88 368 ILE A CA 1
ATOM 2922 C C . ILE A 1 368 ? 12.164 19.578 11.359 1 71.88 368 ILE A C 1
ATOM 2924 O O . ILE A 1 368 ? 11.992 20.672 11.922 1 71.88 368 ILE A O 1
ATOM 2928 N N . PHE A 1 369 ? 11.844 18.375 11.891 1 72.88 369 PHE A N 1
ATOM 2929 C CA . PHE A 1 369 ? 11.125 18.328 13.156 1 72.88 369 PHE A CA 1
ATOM 2930 C C . PHE A 1 369 ? 11.984 17.672 14.234 1 72.88 369 PHE A C 1
ATOM 2932 O O . PHE A 1 369 ? 12.719 16.734 13.961 1 72.88 369 PHE A O 1
ATOM 2939 N N . SER A 1 370 ? 11.914 18.328 15.344 1 71 370 SER A N 1
ATOM 2940 C CA . SER A 1 370 ? 12.547 17.656 16.469 1 71 370 SER A CA 1
ATOM 2941 C C . SER A 1 370 ? 11.719 16.469 16.938 1 71 370 SER A C 1
ATOM 2943 O O . SER A 1 370 ? 10.547 16.609 17.297 1 71 370 SER A O 1
ATOM 2945 N N . THR A 1 371 ? 12.242 15.383 16.844 1 63.66 371 THR A N 1
ATOM 2946 C CA . THR A 1 371 ? 11.523 14.133 17.062 1 63.66 371 THR A CA 1
ATOM 2947 C C . THR A 1 371 ? 11.031 14.047 18.516 1 63.66 371 THR A C 1
ATOM 2949 O O . THR A 1 371 ? 10 13.43 18.781 1 63.66 371 THR A O 1
ATOM 2952 N N . ASP A 1 372 ? 11.633 14.641 19.406 1 67.94 372 ASP A N 1
ATOM 2953 C CA . ASP A 1 372 ? 11.273 14.422 20.812 1 67.94 372 ASP A CA 1
ATOM 2954 C C . ASP A 1 372 ? 10.047 15.25 21.188 1 67.94 372 ASP A C 1
ATOM 2956 O O . ASP A 1 372 ? 9.148 14.758 21.875 1 67.94 372 ASP A O 1
ATOM 2960 N N . ASN A 1 373 ? 9.922 16.297 20.656 1 71.38 373 ASN A N 1
ATOM 2961 C CA . ASN A 1 373 ? 8.859 17.188 21.094 1 71.38 373 ASN A CA 1
ATOM 2962 C C . ASN A 1 373 ? 7.773 17.328 20.031 1 71.38 373 ASN A C 1
ATOM 2964 O O . ASN A 1 373 ? 6.613 17.594 20.359 1 71.38 373 ASN A O 1
ATOM 2968 N N . ASP A 1 374 ? 8.148 17.016 18.891 1 80.56 374 ASP A N 1
ATOM 2969 C CA . ASP A 1 374 ? 7.238 17.375 17.812 1 80.56 374 ASP A CA 1
ATOM 2970 C C . ASP A 1 374 ? 6.504 16.141 17.281 1 80.56 374 ASP A C 1
ATOM 2972 O O . ASP A 1 374 ? 5.652 16.25 16.406 1 80.56 374 ASP A O 1
ATOM 2976 N N . PHE A 1 375 ? 6.867 14.984 17.969 1 86.5 375 PHE A N 1
ATOM 2977 C CA . PHE A 1 375 ? 6.227 13.773 17.484 1 86.5 375 PHE A CA 1
ATOM 2978 C C . PHE A 1 375 ? 5.707 12.938 18.656 1 86.5 375 PHE A C 1
ATOM 2980 O O . PHE A 1 375 ? 6.391 12.781 19.672 1 86.5 375 PHE A O 1
ATOM 2987 N N . GLN A 1 376 ? 4.531 12.547 18.469 1 90.44 376 GLN A N 1
ATOM 2988 C CA . GLN A 1 376 ? 3.955 11.602 19.422 1 90.44 376 GLN A CA 1
ATOM 2989 C C . GLN A 1 376 ? 3.291 10.43 18.703 1 90.44 376 GLN A C 1
ATOM 2991 O O . GLN A 1 376 ? 2.783 10.586 17.594 1 90.44 376 GLN A O 1
ATOM 2996 N N . VAL A 1 377 ? 3.438 9.297 19.328 1 93.38 377 VAL A N 1
ATOM 2997 C CA . VAL A 1 377 ? 2.834 8.102 18.75 1 93.38 377 VAL A CA 1
ATOM 2998 C C . VAL A 1 377 ? 1.719 7.59 19.656 1 93.38 377 VAL A C 1
ATOM 3000 O O . VAL A 1 377 ? 1.91 7.449 20.875 1 93.38 377 VAL A O 1
ATOM 3003 N N . PHE A 1 378 ? 0.542 7.344 19.141 1 95.25 378 PHE A N 1
ATOM 3004 C CA . PHE A 1 378 ? -0.608 6.824 19.859 1 95.25 378 PHE A CA 1
ATOM 3005 C C . PHE A 1 378 ? -1.057 5.488 19.281 1 95.25 378 PHE A C 1
ATOM 3007 O O . PHE A 1 378 ? -0.887 5.238 18.094 1 95.25 378 PHE A O 1
ATOM 3014 N N . THR A 1 379 ? -1.455 4.586 20.062 1 95.94 379 THR A N 1
ATOM 3015 C CA . THR A 1 379 ? -2.07 3.326 19.656 1 95.94 379 THR A CA 1
ATOM 3016 C C . THR A 1 379 ? -3.521 3.26 20.125 1 95.94 379 THR A C 1
ATOM 3018 O O . THR A 1 379 ? -3.791 3.08 21.312 1 95.94 379 THR A O 1
ATOM 3021 N N . VAL A 1 380 ? -4.434 3.322 19.156 1 95.5 380 VAL A N 1
ATOM 3022 C CA . VAL A 1 380 ? -5.824 3.545 19.562 1 95.5 380 VAL A CA 1
ATOM 3023 C C . VAL A 1 380 ? -6.699 2.416 19.016 1 95.5 380 VAL A C 1
ATOM 3025 O O . VAL A 1 380 ? -6.34 1.755 18.047 1 95.5 380 VAL A O 1
ATOM 3028 N N . SER A 1 381 ? -7.77 2.145 19.672 1 94.12 381 SER A N 1
ATOM 3029 C CA . SER A 1 381 ? -8.852 1.276 19.203 1 94.12 381 SER A CA 1
ATOM 3030 C C . SER A 1 381 ? -10.203 1.957 19.359 1 94.12 381 SER A C 1
ATOM 3032 O O . SER A 1 381 ? -10.742 2.051 20.453 1 94.12 381 SER A O 1
ATOM 3034 N N . SER A 1 382 ? -10.734 2.357 18.203 1 91 382 SER A N 1
ATOM 3035 C CA . SER A 1 382 ? -12.039 3.004 18.219 1 91 382 SER A CA 1
ATOM 3036 C C . SER A 1 382 ? -13.148 2.01 18.562 1 91 382 SER A C 1
ATOM 3038 O O . SER A 1 382 ? -14.102 2.346 19.25 1 91 382 SER A O 1
ATOM 3040 N N . LYS A 1 383 ? -13 0.795 18.125 1 88.31 383 LYS A N 1
ATOM 3041 C CA . LYS A 1 383 ? -14.008 -0.235 18.391 1 88.31 383 LYS A CA 1
ATOM 3042 C C . LYS A 1 383 ? -14.094 -0.564 19.875 1 88.31 383 LYS A C 1
ATOM 3044 O O . LYS A 1 383 ? -15.188 -0.626 20.438 1 88.31 383 LYS A O 1
ATOM 3049 N N . ALA A 1 384 ? -12.961 -0.799 20.453 1 89.38 384 ALA A N 1
ATOM 3050 C CA . ALA A 1 384 ? -12.922 -1.15 21.875 1 89.38 384 ALA A CA 1
ATOM 3051 C C . ALA A 1 384 ? -13.43 0.001 22.734 1 89.38 384 ALA A C 1
ATOM 3053 O O . ALA A 1 384 ? -13.953 -0.22 23.828 1 89.38 384 ALA A O 1
ATOM 3054 N N . PHE A 1 385 ? -13.344 1.216 22.344 1 90.19 385 PHE A N 1
ATOM 3055 C CA . PHE A 1 385 ? -13.812 2.383 23.078 1 90.19 385 PHE A CA 1
ATOM 3056 C C . PHE A 1 385 ? -15.336 2.375 23.203 1 90.19 385 PHE A C 1
ATOM 3058 O O . PHE A 1 385 ? -15.875 2.758 24.234 1 90.19 385 PHE A O 1
ATOM 3065 N N . PHE A 1 386 ? -16.016 1.959 22.125 1 87 386 PHE A N 1
ATOM 3066 C CA . PHE A 1 386 ? -17.469 1.974 22.125 1 87 386 PHE A CA 1
ATOM 3067 C C . PHE A 1 386 ? -18.031 0.635 22.594 1 87 386 PHE A C 1
ATOM 3069 O O . PHE A 1 386 ? -19.156 0.56 23.062 1 87 386 PHE A O 1
ATOM 3076 N N . ASP A 1 387 ? -17.219 -0.437 22.375 1 84.56 387 ASP A N 1
ATOM 3077 C CA . ASP A 1 387 ? -17.688 -1.778 22.688 1 84.56 387 ASP A CA 1
ATOM 3078 C C . ASP A 1 387 ? -17.062 -2.309 23.969 1 84.56 387 ASP A C 1
ATOM 3080 O O . ASP A 1 387 ? -15.922 -2.795 23.953 1 84.56 387 ASP A O 1
ATOM 3084 N N . PRO A 1 388 ? -17.719 -2.398 24.969 1 78.88 388 PRO A N 1
ATOM 3085 C CA . PRO A 1 388 ? -17.156 -2.885 26.234 1 78.88 388 PRO A CA 1
ATOM 3086 C C . PRO A 1 388 ? -16.875 -4.383 26.203 1 78.88 388 PRO A C 1
ATOM 3088 O O . PRO A 1 388 ? -16.141 -4.887 27.047 1 78.88 388 PRO A O 1
ATOM 3091 N N . LYS A 1 389 ? -17.328 -5.09 25.203 1 74.19 389 LYS A N 1
ATOM 3092 C CA . LYS A 1 389 ? -17.172 -6.539 25.141 1 74.19 389 LYS A CA 1
ATOM 3093 C C . LYS A 1 389 ? -15.711 -6.918 24.891 1 74.19 389 LYS A C 1
ATOM 3095 O O . LYS A 1 389 ? -15.305 -8.055 25.172 1 74.19 389 LYS A O 1
ATOM 3100 N N . LEU A 1 390 ? -14.977 -6.051 24.391 1 77.5 390 LEU A N 1
ATOM 3101 C CA . LEU A 1 390 ? -13.586 -6.355 24.047 1 77.5 390 LEU A CA 1
ATOM 3102 C C . LEU A 1 390 ? -12.688 -6.207 25.281 1 77.5 390 LEU A C 1
ATOM 3104 O O . LEU A 1 390 ? -11.508 -6.551 25.234 1 77.5 390 LEU A O 1
ATOM 3108 N N . ASN A 1 391 ? -13.18 -5.887 26.391 1 73.19 391 ASN A N 1
ATOM 3109 C CA . ASN A 1 391 ? -12.562 -5.891 27.719 1 73.19 391 ASN A CA 1
ATOM 3110 C C . ASN A 1 391 ? -11.305 -5.027 27.766 1 73.19 391 ASN A C 1
ATOM 3112 O O . ASN A 1 391 ? -10.352 -5.348 28.469 1 73.19 391 ASN A O 1
ATOM 3116 N N . LEU A 1 392 ? -11.109 -4.191 26.906 1 83.19 392 LEU A N 1
ATOM 3117 C CA . LEU A 1 392 ? -10.008 -3.234 27 1 83.19 392 LEU A CA 1
ATOM 3118 C C . LEU A 1 392 ? -10.414 -2.02 27.828 1 83.19 392 LEU A C 1
ATOM 3120 O O . LEU A 1 392 ? -11.484 -1.444 27.609 1 83.19 392 LEU A O 1
ATOM 3124 N N . GLU A 1 393 ? -9.609 -1.712 28.766 1 83.81 393 GLU A N 1
ATOM 3125 C CA . GLU A 1 393 ? -9.875 -0.499 29.547 1 83.81 393 GLU A CA 1
ATOM 3126 C C . GLU A 1 393 ? -9.781 0.743 28.656 1 83.81 393 GLU A C 1
ATOM 3128 O O . GLU A 1 393 ? -8.984 0.787 27.719 1 83.81 393 GLU A O 1
ATOM 3133 N N . PRO A 1 394 ? -10.625 1.656 28.953 1 84.62 394 PRO A N 1
ATOM 3134 C CA . PRO A 1 394 ? -10.625 2.875 28.141 1 84.62 394 PRO A CA 1
ATOM 3135 C C . PRO A 1 394 ? -9.242 3.51 28.031 1 84.62 394 PRO A C 1
ATOM 3137 O O . PRO A 1 394 ? -8.875 4.012 26.969 1 84.62 394 PRO A O 1
ATOM 3140 N N . LEU A 1 395 ? -8.477 3.432 29.094 1 85.56 395 LEU A N 1
ATOM 3141 C CA . LEU A 1 395 ? -7.145 4.027 29.078 1 85.56 395 LEU A CA 1
ATOM 3142 C C . LEU A 1 395 ? -6.223 3.264 28.125 1 85.56 395 LEU A C 1
ATOM 3144 O O . LEU A 1 395 ? -5.309 3.848 27.547 1 85.56 395 LEU A O 1
ATOM 3148 N N . ASP A 1 396 ? -6.609 1.993 27.969 1 86.62 396 ASP A N 1
ATOM 3149 C CA . ASP A 1 396 ? -5.777 1.146 27.109 1 86.62 396 ASP A CA 1
ATOM 3150 C C . ASP A 1 396 ? -6.078 1.383 25.641 1 86.62 396 ASP A C 1
ATOM 3152 O O . ASP A 1 396 ? -5.293 0.993 24.766 1 86.62 396 ASP A O 1
ATOM 3156 N N . THR A 1 397 ? -7.168 2.109 25.344 1 89.94 397 THR A N 1
ATOM 3157 C CA . THR A 1 397 ? -7.516 2.408 23.953 1 89.94 397 THR A CA 1
ATOM 3158 C C . THR A 1 397 ? -6.754 3.635 23.453 1 89.94 397 THR A C 1
ATOM 3160 O O . THR A 1 397 ? -6.723 3.906 22.266 1 89.94 397 THR A O 1
ATOM 3163 N N . ASP A 1 398 ? -6.145 4.422 24.344 1 91.38 398 ASP A N 1
ATOM 3164 C CA . ASP A 1 398 ? -5.371 5.625 24.062 1 91.38 398 ASP A CA 1
ATOM 3165 C C . ASP A 1 398 ? -6.262 6.73 23.5 1 91.38 398 ASP A C 1
ATOM 3167 O O . ASP A 1 398 ? -5.773 7.805 23.141 1 91.38 398 ASP A O 1
ATOM 3171 N N . ILE A 1 399 ? -7.633 6.496 23.453 1 94.06 399 ILE A N 1
ATOM 3172 C CA . ILE A 1 399 ? -8.555 7.523 22.984 1 94.06 399 ILE A CA 1
ATOM 3173 C C . ILE A 1 399 ? -8.625 8.656 24 1 94.06 399 ILE A C 1
ATOM 3175 O O . ILE A 1 399 ? -8.547 9.836 23.641 1 94.06 399 ILE A O 1
ATOM 3179 N N . PRO A 1 400 ? -8.68 8.328 25.297 1 93.75 400 PRO A N 1
ATOM 3180 C CA . PRO A 1 400 ? -8.703 9.406 26.281 1 93.75 400 PRO A CA 1
ATOM 3181 C C . PRO A 1 400 ? -7.426 10.234 26.281 1 93.75 400 PRO A C 1
ATOM 3183 O O . PRO A 1 400 ? -7.473 11.445 26.516 1 93.75 400 PRO A O 1
ATOM 3186 N N . LYS A 1 401 ? -6.32 9.57 25.984 1 93.75 401 LYS A N 1
ATOM 3187 C CA . LYS A 1 401 ? -5.062 10.312 25.906 1 93.75 401 LYS A CA 1
ATOM 3188 C C . LYS A 1 401 ? -5.09 11.297 24.734 1 93.75 401 LYS A C 1
ATOM 3190 O O . LYS A 1 401 ? -4.578 12.414 24.844 1 93.75 401 LYS A O 1
ATOM 3195 N N . LEU A 1 402 ? -5.609 10.875 23.688 1 93.94 402 LEU A N 1
ATOM 3196 C CA . LEU A 1 402 ? -5.738 11.742 22.531 1 93.94 402 LEU A CA 1
ATOM 3197 C C . LEU A 1 402 ? -6.711 12.883 22.797 1 93.94 402 LEU A C 1
ATOM 3199 O O . LEU A 1 402 ? -6.484 14.016 22.359 1 93.94 402 LEU A O 1
ATOM 3203 N N . GLN A 1 403 ? -7.773 12.586 23.531 1 94.94 403 GLN A N 1
ATOM 3204 C CA . GLN A 1 403 ? -8.711 13.617 23.953 1 94.94 403 GLN A CA 1
ATOM 3205 C C . GLN A 1 403 ? -8.039 14.633 24.875 1 94.94 403 GLN A C 1
ATOM 3207 O O . GLN A 1 403 ? -8.258 15.836 24.75 1 94.94 403 GLN A O 1
ATOM 3212 N N . ASP A 1 404 ? -7.238 14.07 25.75 1 94.25 404 ASP A N 1
ATOM 3213 C CA . ASP A 1 404 ? -6.52 14.945 26.672 1 94.25 404 ASP A CA 1
ATOM 3214 C C . ASP A 1 404 ? -5.543 15.852 25.922 1 94.25 404 ASP A C 1
ATOM 3216 O O . ASP A 1 404 ? -5.355 17.016 26.281 1 94.25 404 ASP A O 1
ATOM 3220 N N . ASP A 1 405 ? -4.969 15.258 24.953 1 92.69 405 ASP A N 1
ATOM 3221 C CA . ASP A 1 405 ? -4.066 16.047 24.125 1 92.69 405 ASP A CA 1
ATOM 3222 C C . ASP A 1 405 ? -4.812 17.188 23.438 1 92.69 405 ASP A C 1
ATOM 3224 O O . ASP A 1 405 ? -4.324 18.328 23.391 1 92.69 405 ASP A O 1
ATOM 3228 N N . LEU A 1 406 ? -5.941 16.938 22.922 1 93.5 406 LEU A N 1
ATOM 3229 C CA . LEU A 1 406 ? -6.766 17.953 22.266 1 93.5 406 LEU A CA 1
ATOM 3230 C C . LEU A 1 406 ? -7.262 18.984 23.281 1 93.5 406 LEU A C 1
ATOM 3232 O O . LEU A 1 406 ? -7.285 20.172 22.969 1 93.5 406 LEU A O 1
ATOM 3236 N N . ARG A 1 407 ? -7.684 18.516 24.422 1 94.06 407 ARG A N 1
ATOM 3237 C CA . ARG A 1 407 ? -8.156 19.406 25.484 1 94.06 407 ARG A CA 1
ATOM 3238 C C . ARG A 1 407 ? -7.055 20.359 25.922 1 94.06 407 ARG A C 1
ATOM 3240 O O . ARG A 1 407 ? -7.309 21.547 26.141 1 94.06 407 ARG A O 1
ATOM 3247 N N . THR A 1 408 ? -5.91 19.781 26.078 1 92.25 408 THR A N 1
ATOM 3248 C CA . THR A 1 408 ? -4.777 20.594 26.484 1 92.25 408 THR A CA 1
ATOM 3249 C C . THR A 1 408 ? -4.465 21.656 25.422 1 92.25 408 THR A C 1
ATOM 3251 O O . THR A 1 408 ? -4.191 22.812 25.75 1 92.25 408 THR A O 1
ATOM 3254 N N . LEU A 1 409 ? -4.504 21.266 24.234 1 91.06 409 LEU A N 1
ATOM 3255 C CA . LEU A 1 409 ? -4.262 22.203 23.141 1 91.06 409 LEU A CA 1
ATOM 3256 C C . LEU A 1 409 ? -5.328 23.297 23.125 1 91.06 409 LEU A C 1
ATOM 3258 O O . LEU A 1 409 ? -5.008 24.484 22.984 1 91.06 409 LEU A O 1
ATOM 3262 N N . ASN A 1 410 ? -6.547 22.844 23.234 1 91.62 410 ASN A N 1
ATOM 3263 C CA . ASN A 1 410 ? -7.656 23.797 23.25 1 91.62 410 ASN A CA 1
ATOM 3264 C C . ASN A 1 410 ? -7.547 24.766 24.406 1 91.62 410 ASN A C 1
ATOM 3266 O O . ASN A 1 410 ? -7.805 25.969 24.25 1 91.62 410 ASN A O 1
ATOM 3270 N N . LYS A 1 411 ? -7.195 24.281 25.531 1 88.25 411 LYS A N 1
ATOM 3271 C CA . LYS A 1 411 ? -7.027 25.109 26.734 1 88.25 411 LYS A CA 1
ATOM 3272 C C . LYS A 1 411 ? -5.883 26.094 26.547 1 88.25 411 LYS A C 1
ATOM 3274 O O . LYS A 1 411 ? -5.98 27.25 26.984 1 88.25 411 LYS A O 1
ATOM 3279 N N . ASN A 1 412 ? -4.863 25.609 26 1 86.5 412 ASN A N 1
ATOM 3280 C CA . ASN A 1 412 ? -3.721 26.484 25.766 1 86.5 412 ASN A CA 1
ATOM 3281 C C . ASN A 1 412 ? -4.074 27.641 24.828 1 86.5 412 ASN A C 1
ATOM 3283 O O . ASN A 1 412 ? -3.652 28.781 25.047 1 86.5 412 ASN A O 1
ATOM 3287 N N . ILE A 1 413 ? -4.789 27.359 23.859 1 84.44 413 ILE A N 1
ATOM 3288 C CA . ILE A 1 413 ? -5.203 28.406 22.906 1 84.44 413 ILE A CA 1
ATOM 3289 C C . ILE A 1 413 ? -6.133 29.391 23.609 1 84.44 413 ILE A C 1
ATOM 3291 O O . ILE A 1 413 ? -6 30.609 23.438 1 84.44 413 ILE A O 1
ATOM 3295 N N . LYS A 1 414 ? -7.012 28.844 24.375 1 83.31 414 LYS A N 1
ATOM 3296 C CA . LYS A 1 414 ? -7.934 29.688 25.141 1 83.31 414 LYS A CA 1
ATOM 3297 C C . LYS A 1 414 ? -7.18 30.578 26.125 1 83.31 414 LYS A C 1
ATOM 3299 O O . LYS A 1 414 ? -7.52 31.75 26.297 1 83.31 414 LYS A O 1
ATOM 3304 N N . ARG A 1 415 ? -6.27 30 26.766 1 83.25 415 ARG A N 1
ATOM 3305 C CA . ARG A 1 415 ? -5.457 30.75 27.719 1 83.25 415 ARG A CA 1
ATOM 3306 C C . ARG A 1 415 ? -4.715 31.891 27.031 1 83.25 415 ARG A C 1
ATOM 3308 O O . ARG A 1 415 ? -4.645 33 27.562 1 83.25 415 ARG A O 1
ATOM 3315 N N . GLU A 1 416 ? -4.137 31.547 25.953 1 78.75 416 GLU A N 1
ATOM 3316 C CA . GLU A 1 416 ? -3.422 32.562 25.203 1 78.75 416 GLU A CA 1
ATOM 3317 C C . GLU A 1 416 ? -4.363 33.688 24.75 1 78.75 416 GLU A C 1
ATOM 3319 O O . GLU A 1 416 ? -4.02 34.875 24.812 1 78.75 416 GLU A O 1
ATOM 3324 N N . GLN A 1 417 ? -5.473 33.344 24.328 1 78.38 417 GLN A N 1
ATOM 3325 C CA . GLN A 1 417 ? -6.453 34.312 23.891 1 78.38 417 GLN A CA 1
ATOM 3326 C C . GLN A 1 417 ? -6.941 35.188 25.047 1 78.38 417 GLN A C 1
ATOM 3328 O O . GLN A 1 417 ? -7.148 36.375 24.906 1 78.38 417 GLN A O 1
ATOM 3333 N N . THR A 1 418 ? -7.172 34.594 26.172 1 79.06 418 THR A N 1
ATOM 3334 C CA . THR A 1 418 ? -7.613 35.312 27.359 1 79.06 418 THR A CA 1
ATOM 3335 C C . THR A 1 418 ? -6.523 36.25 27.875 1 79.06 418 THR A C 1
ATOM 3337 O O . THR A 1 418 ? -6.805 37.375 28.281 1 79.06 418 THR A O 1
ATOM 3340 N N . ARG A 1 419 ? -5.367 35.719 27.844 1 79.5 419 ARG A N 1
ATOM 3341 C CA . ARG A 1 419 ? -4.242 36.531 28.25 1 79.5 419 ARG A CA 1
ATOM 3342 C C . ARG A 1 419 ? -4.137 37.781 27.359 1 79.5 419 ARG A C 1
ATOM 3344 O O . ARG A 1 419 ? -3.916 38.875 27.844 1 79.5 419 ARG A O 1
ATOM 3351 N N . ASP A 1 420 ? -4.27 37.531 26.141 1 76.5 420 ASP A N 1
ATOM 3352 C CA . ASP A 1 420 ? -4.207 38.656 25.203 1 76.5 420 ASP A CA 1
ATOM 3353 C C . ASP A 1 420 ? -5.324 39.656 25.469 1 76.5 420 ASP A C 1
ATOM 3355 O O . ASP A 1 420 ? -5.094 40.875 25.438 1 76.5 420 ASP A O 1
ATOM 3359 N N . TYR A 1 421 ? -6.48 39.188 25.75 1 77.19 421 TYR A N 1
ATOM 3360 C CA . TYR A 1 421 ? -7.621 40.062 26.016 1 77.19 421 TYR A CA 1
ATOM 3361 C C . TYR A 1 421 ? -7.426 40.875 27.312 1 77.19 421 TYR A C 1
ATOM 3363 O O . TYR A 1 421 ? -7.676 42.062 27.344 1 77.19 421 TYR A O 1
ATOM 3371 N N . VAL A 1 422 ? -7.051 40.219 28.375 1 77.75 422 VAL A N 1
ATOM 3372 C CA . VAL A 1 422 ? -6.863 40.844 29.672 1 77.75 422 VAL A CA 1
ATOM 3373 C C . VAL A 1 422 ? -5.773 41.906 29.578 1 77.75 422 VAL A C 1
ATOM 3375 O O . VAL A 1 422 ? -5.91 43 30.156 1 77.75 422 VAL A O 1
ATOM 3378 N N . ASN A 1 423 ? -4.758 41.531 28.906 1 78.94 423 ASN A N 1
ATOM 3379 C CA . ASN A 1 423 ? -3.68 42.5 28.719 1 78.94 423 ASN A CA 1
ATOM 3380 C C . ASN A 1 423 ? -4.156 43.75 27.938 1 78.94 423 ASN A C 1
ATOM 3382 O O . ASN A 1 423 ? -3.787 44.875 28.281 1 78.94 423 ASN A O 1
ATOM 3386 N N . GLU A 1 424 ? -4.914 43.469 27 1 78.81 424 GLU A N 1
ATOM 3387 C CA . GLU A 1 424 ? -5.453 44.562 26.234 1 78.81 424 GLU A CA 1
ATOM 3388 C C . GLU A 1 424 ? -6.395 45.438 27.062 1 78.81 424 GLU A C 1
ATOM 3390 O O . GLU A 1 424 ? -6.391 46.656 26.953 1 78.81 424 GLU A O 1
ATOM 3395 N N . ALA A 1 425 ? -7.195 44.844 27.875 1 79.31 425 ALA A N 1
ATOM 3396 C CA . ALA A 1 425 ? -8.117 45.562 28.75 1 79.31 425 ALA A CA 1
ATOM 3397 C C . ALA A 1 425 ? -7.363 46.406 29.766 1 79.31 425 ALA A C 1
ATOM 3399 O O . ALA A 1 425 ? -7.75 47.531 30.047 1 79.31 425 ALA A O 1
ATOM 3400 N N . LYS A 1 426 ? -6.355 45.844 30.312 1 80.69 426 LYS A N 1
ATOM 3401 C CA . LYS A 1 426 ? -5.523 46.594 31.25 1 80.69 426 LYS A CA 1
ATOM 3402 C C . LYS A 1 426 ? -4.922 47.844 30.609 1 80.69 426 LYS A C 1
ATOM 3404 O O . LYS A 1 426 ? -4.824 48.875 31.234 1 80.69 426 LYS A O 1
ATOM 3409 N N . GLY A 1 427 ? -4.535 47.625 29.406 1 79.81 427 GLY A N 1
ATOM 3410 C CA . GLY A 1 427 ? -4 48.75 28.656 1 79.81 427 GLY A CA 1
ATOM 3411 C C . GLY A 1 427 ? -5 49.875 28.484 1 79.81 427 GLY A C 1
ATOM 3412 O O . GLY A 1 427 ? -4.668 51.031 28.672 1 79.81 427 GLY A O 1
ATOM 3413 N N . VAL A 1 428 ? -6.176 49.531 28.219 1 78.12 428 VAL A N 1
ATOM 3414 C CA . VAL A 1 428 ? -7.23 50.531 28.016 1 78.12 428 VAL A CA 1
ATOM 3415 C C . VAL A 1 428 ? -7.547 51.219 29.328 1 78.12 428 VAL A C 1
ATOM 3417 O O . VAL A 1 428 ? -7.754 52.438 29.344 1 78.12 428 VAL A O 1
ATOM 3420 N N . LEU A 1 429 ? -7.609 50.531 30.422 1 80.12 429 LEU A N 1
ATOM 3421 C CA . LEU A 1 429 ? -7.883 51.125 31.734 1 80.12 429 LEU A CA 1
ATOM 3422 C C . LEU A 1 429 ? -6.754 52.062 32.156 1 80.12 429 LEU A C 1
ATOM 3424 O O . LEU A 1 429 ? -7.004 53.094 32.75 1 80.12 429 LEU A O 1
ATOM 3428 N N . SER A 1 430 ? -5.562 51.625 31.828 1 81.19 430 SER A N 1
ATOM 3429 C CA . SER A 1 430 ? -4.426 52.5 32.125 1 81.19 430 SER A CA 1
ATOM 3430 C C . SER A 1 430 ? -4.516 53.812 31.328 1 81.19 430 SER A C 1
ATOM 3432 O O . SER A 1 430 ? -4.109 54.844 31.828 1 81.19 430 SER A O 1
ATOM 3434 N N . LEU A 1 431 ? -4.98 53.75 30.203 1 79.38 431 LEU A N 1
ATOM 3435 C CA . LEU A 1 431 ? -5.176 54.938 29.391 1 79.38 431 LEU A CA 1
ATOM 3436 C C . LEU A 1 431 ? -6.211 55.844 30.031 1 79.38 431 LEU A C 1
ATOM 3438 O O . LEU A 1 431 ? -6.008 57.062 30.078 1 79.38 431 LEU A O 1
ATOM 3442 N N . ILE A 1 432 ? -7.258 55.281 30.562 1 75.69 432 ILE A N 1
ATOM 3443 C CA . ILE A 1 432 ? -8.32 56.094 31.188 1 75.69 432 ILE A CA 1
ATOM 3444 C C . ILE A 1 432 ? -7.797 56.719 32.469 1 75.69 432 ILE A C 1
ATOM 3446 O O . ILE A 1 432 ? -8.102 57.875 32.75 1 75.69 432 ILE A O 1
ATOM 3450 N N . GLN A 1 433 ? -7.008 55.969 33.188 1 76.75 433 GLN A N 1
ATOM 3451 C CA . GLN A 1 433 ? -6.461 56.5 34.438 1 76.75 433 GLN A CA 1
ATOM 3452 C C . GLN A 1 433 ? -5.461 57.625 34.188 1 76.75 433 GLN A C 1
ATOM 3454 O O . GLN A 1 433 ? -5.336 58.531 34.969 1 76.75 433 GLN A O 1
ATOM 3459 N N . SER A 1 434 ? -4.762 57.562 33.125 1 75.69 434 SER A N 1
ATOM 3460 C CA . SER A 1 434 ? -3.787 58.594 32.781 1 75.69 434 SER A CA 1
ATOM 3461 C C . SER A 1 434 ? -4.473 59.938 32.469 1 75.69 434 SER A C 1
ATOM 3463 O O . SER A 1 434 ? -3.92 61 32.719 1 75.69 434 SER A O 1
ATOM 3465 N N . VAL A 1 435 ? -5.586 59.906 32.031 1 69.5 435 VAL A N 1
ATOM 3466 C CA . VAL A 1 435 ? -6.328 61.094 31.672 1 69.5 435 VAL A CA 1
ATOM 3467 C C . VAL A 1 435 ? -6.867 61.781 32.938 1 69.5 435 VAL A C 1
ATOM 3469 O O . VAL A 1 435 ? -6.93 63 33.031 1 69.5 435 VAL A O 1
ATOM 3472 N N . GLN A 1 436 ? -7.172 61.031 34 1 63.59 436 GLN A N 1
ATOM 3473 C CA . GLN A 1 436 ? -7.727 61.531 35.25 1 63.59 436 GLN A CA 1
ATOM 3474 C C . GLN A 1 436 ? -6.676 62.312 36.031 1 63.59 436 GLN A C 1
ATOM 3476 O O . GLN A 1 436 ? -6.996 63.312 36.688 1 63.59 436 GLN A O 1
ATOM 3481 N N . LYS A 1 437 ? -5.566 61.938 35.938 1 60.97 437 LYS A N 1
ATOM 3482 C CA . LYS A 1 437 ? -4.531 62.531 36.781 1 60.97 437 LYS A CA 1
ATOM 3483 C C . LYS A 1 437 ? -3.92 63.75 36.125 1 60.97 437 LYS A C 1
ATOM 3485 O O . LYS A 1 437 ? -2.982 64.375 36.656 1 60.97 437 LYS A O 1
ATOM 3490 N N . ASP A 1 438 ? -4.52 64.312 35.062 1 57.03 438 ASP A N 1
ATOM 3491 C CA . ASP A 1 438 ? -3.994 65.375 34.281 1 57.03 438 ASP A CA 1
ATOM 3492 C C . ASP A 1 438 ? -4.488 66.75 34.812 1 57.03 438 ASP A C 1
ATOM 3494 O O . ASP A 1 438 ? -4.598 67.75 34.094 1 57.03 438 ASP A O 1
ATOM 3498 N N . THR A 1 439 ? -4.875 67 36.062 1 54.06 439 THR A N 1
ATOM 3499 C CA . THR A 1 439 ? -5.551 68.25 36.438 1 54.06 439 THR A CA 1
ATOM 3500 C C . THR A 1 439 ? -4.57 69.438 36.438 1 54.06 439 THR A C 1
ATOM 3502 O O . THR A 1 439 ? -4.98 70.562 36.469 1 54.06 439 THR A O 1
ATOM 3505 N N . GLU A 1 440 ? -3.318 69.312 36.656 1 53.75 440 GLU A N 1
ATOM 3506 C CA . GLU A 1 440 ? -2.566 70.562 36.875 1 53.75 440 GLU A CA 1
ATOM 3507 C C . GLU A 1 440 ? -1.776 70.938 35.625 1 53.75 440 GLU A C 1
ATOM 3509 O O . GLU A 1 440 ? -1.421 70.125 34.812 1 53.75 440 GLU A O 1
ATOM 3514 N N . LYS A 1 441 ? -1.736 72.312 35.125 1 55 441 LYS A N 1
ATOM 3515 C CA . LYS A 1 441 ? -1.02 72.938 34 1 55 441 LYS A CA 1
ATOM 3516 C C . LYS A 1 441 ? 0.338 72.25 33.781 1 55 441 LYS A C 1
ATOM 3518 O O . LYS A 1 441 ? 0.74 72 32.656 1 55 441 LYS A O 1
ATOM 3523 N N . LYS A 1 442 ? 1.111 72 34.812 1 58.69 442 LYS A N 1
ATOM 3524 C CA . LYS A 1 442 ? 2.443 71.438 34.781 1 58.69 442 LYS A CA 1
ATOM 3525 C C . LYS A 1 442 ? 2.404 70 34.156 1 58.69 442 LYS A C 1
ATOM 3527 O O . LYS A 1 442 ? 3.377 69.562 33.562 1 58.69 442 LYS A O 1
ATOM 3532 N N . THR A 1 443 ? 1.11 69.625 34.031 1 63.09 443 THR A N 1
ATOM 3533 C CA . THR A 1 443 ? 0.934 68.25 33.594 1 63.09 443 THR A CA 1
ATOM 3534 C C . THR A 1 443 ? 0.874 68.125 32.094 1 63.09 443 THR A C 1
ATOM 3536 O O . THR A 1 443 ? 1.34 67.188 31.5 1 63.09 443 THR A O 1
ATOM 3539 N N . ASN A 1 444 ? 0.519 69.312 31.453 1 66.38 444 ASN A N 1
ATOM 3540 C CA . ASN A 1 444 ? 0.438 69.312 30 1 66.38 444 ASN A CA 1
ATOM 3541 C C . ASN A 1 444 ? 1.823 69.312 29.359 1 66.38 444 ASN A C 1
ATOM 3543 O O . ASN A 1 444 ? 2.057 68.625 28.344 1 66.38 444 ASN A O 1
ATOM 3547 N N . GLU A 1 445 ? 2.693 70.125 30 1 71 445 GLU A N 1
ATOM 3548 C CA . GLU A 1 445 ? 4.055 70.188 29.484 1 71 445 GLU A CA 1
ATOM 3549 C C . GLU A 1 445 ? 4.766 68.812 29.641 1 71 445 GLU A C 1
ATOM 3551 O O . GLU A 1 445 ? 5.5 68.375 28.75 1 71 445 GLU A O 1
ATOM 3556 N N . THR A 1 446 ? 4.523 68.25 30.719 1 75.44 446 THR A N 1
ATOM 3557 C CA . THR A 1 446 ? 5.109 66.938 30.969 1 75.44 446 THR A CA 1
ATOM 3558 C C . THR A 1 446 ? 4.559 65.875 30 1 75.44 446 THR A C 1
ATOM 3560 O O . THR A 1 446 ? 5.297 65 29.531 1 75.44 446 THR A O 1
ATOM 3563 N N . ARG A 1 447 ? 3.307 66.125 29.609 1 74.69 447 ARG A N 1
ATOM 3564 C CA . ARG A 1 447 ? 2.672 65.188 28.672 1 74.69 447 ARG A CA 1
ATOM 3565 C C . ARG A 1 447 ? 3.275 65.312 27.281 1 74.69 447 ARG A C 1
ATOM 3567 O O . ARG A 1 447 ? 3.52 64.312 26.594 1 74.69 447 ARG A O 1
ATOM 3574 N N . ASP A 1 448 ? 3.516 66.562 26.922 1 76.5 448 ASP A N 1
ATOM 3575 C CA . ASP A 1 448 ? 4.082 66.812 25.594 1 76.5 448 ASP A CA 1
ATOM 3576 C C . ASP A 1 448 ? 5.516 66.25 25.516 1 76.5 448 ASP A C 1
ATOM 3578 O O . ASP A 1 448 ? 5.938 65.75 24.453 1 76.5 448 ASP A O 1
ATOM 3582 N N . SER A 1 449 ? 6.184 66.375 26.641 1 80.44 449 SER A N 1
ATOM 3583 C CA . SER A 1 449 ? 7.551 65.875 26.656 1 80.44 449 SER A CA 1
ATOM 3584 C C . SER A 1 449 ? 7.574 64.312 26.562 1 80.44 449 SER A C 1
ATOM 3586 O O . SER A 1 449 ? 8.422 63.781 25.859 1 80.44 449 SER A O 1
ATOM 3588 N N . ILE A 1 450 ? 6.621 63.719 27.172 1 80.62 450 ILE A N 1
ATOM 3589 C CA . ILE A 1 450 ? 6.52 62.25 27.141 1 80.62 450 ILE A CA 1
ATOM 3590 C C . ILE A 1 450 ? 6.195 61.812 25.719 1 80.62 450 ILE A C 1
ATOM 3592 O O . ILE A 1 450 ? 6.773 60.844 25.234 1 80.62 450 ILE A O 1
ATOM 3596 N N . HIS A 1 451 ? 5.336 62.531 25.062 1 83.25 451 HIS A N 1
ATOM 3597 C CA . HIS A 1 451 ? 4.93 62.156 23.719 1 83.25 451 HIS A CA 1
ATOM 3598 C C . HIS A 1 451 ? 6.078 62.344 22.734 1 83.25 451 HIS A C 1
ATOM 3600 O O . HIS A 1 451 ? 6.23 61.531 21.797 1 83.25 451 HIS A O 1
ATOM 3606 N N . ARG A 1 452 ? 6.797 63.344 23 1 84.94 452 ARG A N 1
ATOM 3607 C CA . ARG A 1 452 ? 7.957 63.562 22.141 1 84.94 452 ARG A CA 1
ATOM 3608 C C . ARG A 1 452 ? 9 62.469 22.328 1 84.94 452 ARG A C 1
ATOM 3610 O O . ARG A 1 452 ? 9.602 61.969 21.375 1 84.94 452 ARG A O 1
ATOM 3617 N N . ASP A 1 453 ? 9.148 62.031 23.562 1 86.12 453 ASP A N 1
ATOM 3618 C CA . ASP A 1 453 ? 10.094 60.969 23.859 1 86.12 453 ASP A CA 1
ATOM 3619 C C . ASP A 1 453 ? 9.633 59.656 23.25 1 86.12 453 ASP A C 1
ATOM 3621 O O . ASP A 1 453 ? 10.453 58.875 22.734 1 86.12 453 ASP A O 1
ATOM 3625 N N . LEU A 1 454 ? 8.375 59.406 23.375 1 88.69 454 LEU A N 1
ATOM 3626 C CA . LEU A 1 454 ? 7.832 58.188 22.812 1 88.69 454 LEU A CA 1
ATOM 3627 C C . LEU A 1 454 ? 7.988 58.156 21.297 1 88.69 454 LEU A C 1
ATOM 3629 O O . LEU A 1 454 ? 8.305 57.125 20.719 1 88.69 454 LEU A O 1
ATOM 3633 N N . LYS A 1 455 ? 7.785 59.281 20.672 1 88.56 455 LYS A N 1
ATOM 3634 C CA . LYS A 1 455 ? 7.93 59.375 19.219 1 88.56 455 LYS A CA 1
ATOM 3635 C C . LYS A 1 455 ? 9.383 59.188 18.797 1 88.56 455 LYS A C 1
ATOM 3637 O O . LYS A 1 455 ? 9.664 58.531 17.797 1 88.56 455 LYS A O 1
ATOM 3642 N N . ASN A 1 456 ? 10.273 59.719 19.594 1 89.19 456 ASN A N 1
ATOM 3643 C CA . ASN A 1 456 ? 11.695 59.562 19.312 1 89.19 456 ASN A CA 1
ATOM 3644 C C . ASN A 1 456 ? 12.141 58.094 19.531 1 89.19 456 ASN A C 1
ATOM 3646 O O . ASN A 1 456 ? 12.938 57.562 18.766 1 89.19 456 ASN A O 1
ATOM 3650 N N . ASN A 1 457 ? 11.633 57.531 20.578 1 91 457 ASN A N 1
ATOM 3651 C CA . ASN A 1 457 ? 11.938 56.125 20.844 1 91 457 ASN A CA 1
ATOM 3652 C C . ASN A 1 457 ? 11.398 55.219 19.734 1 91 457 ASN A C 1
ATOM 3654 O O . ASN A 1 457 ? 12.016 54.188 19.406 1 91 457 ASN A O 1
ATOM 3658 N N . LEU A 1 458 ? 10.227 55.562 19.203 1 92.5 458 LEU A N 1
ATOM 3659 C CA . LEU A 1 458 ? 9.633 54.781 18.109 1 92.5 458 LEU A CA 1
ATOM 3660 C C . LEU A 1 458 ? 10.516 54.844 16.875 1 92.5 458 LEU A C 1
ATOM 3662 O O . LEU A 1 458 ? 10.758 53.812 16.25 1 92.5 458 LEU A O 1
ATOM 3666 N N . LYS A 1 459 ? 10.977 56.031 16.578 1 91.38 459 LYS A N 1
ATOM 3667 C CA . LYS A 1 459 ? 11.844 56.188 15.414 1 91.38 459 LYS A CA 1
ATOM 3668 C C . LYS A 1 459 ? 13.141 55.406 15.594 1 91.38 459 LYS A C 1
ATOM 3670 O O . LYS A 1 459 ? 13.617 54.75 14.656 1 91.38 459 LYS A O 1
ATOM 3675 N N . LYS A 1 460 ? 13.641 55.438 16.797 1 91.81 460 LYS A N 1
ATOM 3676 C CA . LYS A 1 460 ? 14.875 54.719 17.094 1 91.81 460 LYS A CA 1
ATOM 3677 C C . LYS A 1 460 ? 14.664 53.188 17.031 1 91.81 460 LYS A C 1
ATOM 3679 O O . LYS A 1 460 ? 15.477 52.469 16.453 1 91.81 460 LYS A O 1
ATOM 3684 N N . ALA A 1 461 ? 13.609 52.781 17.641 1 93.06 461 ALA A N 1
ATOM 3685 C CA . ALA A 1 461 ? 13.305 51.344 17.672 1 93.06 461 ALA A CA 1
ATOM 3686 C C . ALA A 1 461 ? 13.062 50.844 16.25 1 93.06 461 ALA A C 1
ATOM 3688 O O . ALA A 1 461 ? 13.461 49.719 15.93 1 93.06 461 ALA A O 1
ATOM 3689 N N . LEU A 1 462 ? 12.406 51.562 15.445 1 93.38 462 LEU A N 1
ATOM 3690 C CA . LEU A 1 462 ? 12.141 51.188 14.07 1 93.38 462 LEU A CA 1
ATOM 3691 C C . LEU A 1 462 ? 13.438 51.094 13.273 1 93.38 462 LEU A C 1
ATOM 3693 O O . LEU A 1 462 ? 13.586 50.219 12.406 1 93.38 462 LEU A O 1
ATOM 3697 N N . LYS A 1 463 ? 14.312 52 13.562 1 92.62 463 LYS A N 1
ATOM 3698 C CA . LYS A 1 463 ? 15.602 51.969 12.883 1 92.62 463 LYS A CA 1
ATOM 3699 C C . LYS A 1 463 ? 16.406 50.719 13.273 1 92.62 463 LYS A C 1
ATOM 3701 O O . LYS A 1 463 ? 17.062 50.125 12.43 1 92.62 463 LYS A O 1
ATOM 3706 N N . GLU A 1 464 ? 16.328 50.406 14.508 1 92.44 464 GLU A N 1
ATOM 3707 C CA . GLU A 1 464 ? 17 49.188 14.969 1 92.44 464 GLU A CA 1
ATOM 3708 C C . GLU A 1 464 ? 16.406 47.938 14.32 1 92.44 464 GLU A C 1
ATOM 3710 O O . GLU A 1 464 ? 17.125 47 13.977 1 92.44 464 GLU A O 1
ATOM 3715 N N . LEU A 1 465 ? 15.125 47.938 14.234 1 92.94 465 LEU A N 1
ATOM 3716 C CA . LEU A 1 465 ? 14.438 46.844 13.578 1 92.94 465 LEU A CA 1
ATOM 3717 C C . LEU A 1 465 ? 14.844 46.719 12.109 1 92.94 465 LEU A C 1
ATOM 3719 O O . LEU A 1 465 ? 15.047 45.625 11.594 1 92.94 465 LEU A O 1
ATOM 3723 N N . ASP A 1 466 ? 14.945 47.812 11.508 1 91.62 466 ASP A N 1
ATOM 3724 C CA . ASP A 1 466 ? 15.367 47.875 10.109 1 91.62 466 ASP A CA 1
ATOM 3725 C C . ASP A 1 466 ? 16.766 47.281 9.93 1 91.62 466 ASP A C 1
ATOM 3727 O O . ASP A 1 466 ? 17.016 46.531 8.969 1 91.62 466 ASP A O 1
ATOM 3731 N N . ASN A 1 467 ? 17.594 47.594 10.883 1 93 467 ASN A N 1
ATOM 3732 C CA . ASN A 1 467 ? 18.953 47.062 10.828 1 93 467 ASN A CA 1
ATOM 3733 C C . ASN A 1 467 ? 18.969 45.562 11 1 93 467 ASN A C 1
ATOM 3735 O O . ASN A 1 467 ? 19.766 44.844 10.359 1 93 467 ASN A O 1
ATOM 3739 N N . SER A 1 468 ? 18.188 45.125 11.852 1 92.31 468 SER A N 1
ATOM 3740 C CA . SER A 1 468 ? 18.094 43.656 12.062 1 92.31 468 SER A CA 1
ATOM 3741 C C . SER A 1 468 ? 17.594 42.969 10.82 1 92.31 468 SER A C 1
ATOM 3743 O O . SER A 1 468 ? 18.078 41.875 10.477 1 92.31 468 SER A O 1
ATOM 3745 N N . PHE A 1 469 ? 16.609 43.531 10.156 1 93.44 469 PHE A N 1
ATOM 3746 C CA . PHE A 1 469 ? 16.062 42.938 8.93 1 93.44 469 PHE A CA 1
ATOM 3747 C C . PHE A 1 469 ? 17.094 42.969 7.812 1 93.44 469 PHE A C 1
ATOM 3749 O O . PHE A 1 469 ? 17.156 42.062 6.992 1 93.44 469 PHE A O 1
ATOM 3756 N N . ASP A 1 470 ? 17.859 44 7.836 1 92.69 470 ASP A N 1
ATOM 3757 C CA . ASP A 1 470 ? 18.891 44.125 6.812 1 92.69 470 ASP A CA 1
ATOM 3758 C C . ASP A 1 470 ? 19.953 43.031 7 1 92.69 470 ASP A C 1
ATOM 3760 O O . ASP A 1 470 ? 20.5 42.5 6.023 1 92.69 470 ASP A O 1
ATOM 3764 N N . LYS A 1 471 ? 20.234 42.75 8.25 1 92.81 471 LYS A N 1
ATOM 3765 C CA . LYS A 1 471 ? 21.172 41.688 8.523 1 92.81 471 LYS A CA 1
ATOM 3766 C C . LYS A 1 471 ? 20.641 40.344 8.023 1 92.81 471 LYS A C 1
ATOM 3768 O O . LYS A 1 471 ? 21.375 39.562 7.43 1 92.81 471 LYS A O 1
ATOM 3773 N N . ILE A 1 472 ? 19.422 40.094 8.297 1 93.69 472 ILE A N 1
ATOM 3774 C CA . ILE A 1 472 ? 18.781 38.875 7.863 1 93.69 472 ILE A CA 1
ATOM 3775 C C . ILE A 1 472 ? 18.734 38.812 6.336 1 93.69 472 ILE A C 1
ATOM 3777 O O . ILE A 1 472 ? 18.969 37.781 5.73 1 93.69 472 ILE A O 1
ATOM 3781 N N . ASN A 1 473 ? 18.406 39.969 5.777 1 93.81 473 ASN A N 1
ATOM 3782 C CA . ASN A 1 473 ? 18.328 40.062 4.324 1 93.81 473 ASN A CA 1
ATOM 3783 C C . ASN A 1 473 ? 19.672 39.75 3.674 1 93.81 473 ASN A C 1
ATOM 3785 O O . ASN A 1 473 ? 19.719 39.125 2.607 1 93.81 473 ASN A O 1
ATOM 3789 N N . ARG A 1 474 ? 20.688 40.125 4.285 1 93.25 474 ARG A N 1
ATOM 3790 C CA . ARG A 1 474 ? 22.031 39.844 3.77 1 93.25 474 ARG A CA 1
ATOM 3791 C C . ARG A 1 474 ? 22.328 38.344 3.832 1 93.25 474 ARG A C 1
ATOM 3793 O O . ARG A 1 474 ? 22.938 37.781 2.914 1 93.25 474 ARG A O 1
ATOM 3800 N N . ILE A 1 475 ? 21.938 37.781 4.879 1 93.69 475 ILE A N 1
ATOM 3801 C CA . ILE A 1 475 ? 22.141 36.344 5.027 1 93.69 475 ILE A CA 1
ATOM 3802 C C . ILE A 1 475 ? 21.359 35.594 3.949 1 93.69 475 ILE A C 1
ATOM 3804 O O . ILE A 1 475 ? 21.891 34.688 3.311 1 93.69 475 ILE A O 1
ATOM 3808 N N . LEU A 1 476 ? 20.125 36 3.76 1 94.44 476 LEU A N 1
ATOM 3809 C CA . LEU A 1 476 ? 19.281 35.375 2.75 1 94.44 476 LEU A CA 1
ATOM 3810 C C . LEU A 1 476 ? 19.859 35.562 1.353 1 94.44 476 LEU A C 1
ATOM 3812 O O . LEU A 1 476 ? 19.859 34.656 0.533 1 94.44 476 LEU A O 1
ATOM 3816 N N . GLU A 1 477 ? 20.297 36.781 1.152 1 95.19 477 GLU A N 1
ATOM 3817 C CA . GLU A 1 477 ? 20.859 37.094 -0.153 1 95.19 477 GLU A CA 1
ATOM 3818 C C . GLU A 1 477 ? 22.109 36.25 -0.435 1 95.19 477 GLU A C 1
ATOM 3820 O O . GLU A 1 477 ? 22.312 35.812 -1.562 1 95.19 477 GLU A O 1
ATOM 3825 N N . GLN A 1 478 ? 22.859 36.094 0.552 1 94.69 478 GLN A N 1
ATOM 3826 C CA . GLN A 1 478 ? 24.078 35.312 0.396 1 94.69 478 GLN A CA 1
ATOM 3827 C C . GLN A 1 478 ? 23.75 33.844 0.097 1 94.69 478 GLN A C 1
ATOM 3829 O O . GLN A 1 478 ? 24.344 33.25 -0.802 1 94.69 478 GLN A O 1
ATOM 3834 N N . ARG A 1 479 ? 22.922 33.312 0.818 1 94.88 479 ARG A N 1
ATOM 3835 C CA . ARG A 1 479 ? 22.547 31.906 0.635 1 94.88 479 ARG A CA 1
ATOM 3836 C C . ARG A 1 479 ? 21.844 31.703 -0.704 1 94.88 479 ARG A C 1
ATOM 3838 O O . ARG A 1 479 ? 22.047 30.688 -1.369 1 94.88 479 ARG A O 1
ATOM 3845 N N . LEU A 1 480 ? 20.984 32.656 -1.054 1 95.38 480 LEU A N 1
ATOM 3846 C CA . LEU A 1 480 ? 20.266 32.562 -2.322 1 95.38 480 LEU A CA 1
ATOM 3847 C C . LEU A 1 480 ? 21.234 32.688 -3.498 1 95.38 480 LEU A C 1
ATOM 3849 O O . LEU A 1 480 ? 21.047 32.031 -4.535 1 95.38 480 LEU A O 1
ATOM 3853 N N . SER A 1 481 ? 22.188 33.562 -3.312 1 94.94 481 SER A N 1
ATOM 3854 C CA . SER A 1 481 ? 23.203 33.719 -4.363 1 94.94 481 SER A CA 1
ATOM 3855 C C . SER A 1 481 ? 23.984 32.406 -4.566 1 94.94 481 SER A C 1
ATOM 3857 O O . SER A 1 481 ? 24.297 32.062 -5.699 1 94.94 481 SER A O 1
ATOM 3859 N N . GLU A 1 482 ? 24.266 31.812 -3.516 1 94.44 482 GLU A N 1
ATOM 3860 C CA . GLU A 1 482 ? 24.891 30.5 -3.605 1 94.44 482 GLU A CA 1
ATOM 3861 C C . GLU A 1 482 ? 23.969 29.5 -4.312 1 94.44 482 GLU A C 1
ATOM 3863 O O . GLU A 1 482 ? 24.438 28.688 -5.109 1 94.44 482 GLU A O 1
ATOM 3868 N N . GLY A 1 483 ? 22.719 29.578 -3.98 1 93.5 483 GLY A N 1
ATOM 3869 C CA . GLY A 1 483 ? 21.734 28.719 -4.617 1 93.5 483 GLY A CA 1
ATOM 3870 C C . GLY A 1 483 ? 21.594 28.969 -6.105 1 93.5 483 GLY A C 1
ATOM 3871 O O . GLY A 1 483 ? 21.422 28.031 -6.887 1 93.5 483 GLY A O 1
ATOM 3872 N N . VAL A 1 484 ? 21.641 30.234 -6.473 1 94.5 484 VAL A N 1
ATOM 3873 C CA . VAL A 1 484 ? 21.547 30.609 -7.879 1 94.5 484 VAL A CA 1
ATOM 3874 C C . VAL A 1 484 ? 22.734 30.031 -8.656 1 94.5 484 VAL A C 1
ATOM 3876 O O . VAL A 1 484 ? 22.562 29.516 -9.758 1 94.5 484 VAL A O 1
ATOM 3879 N N . ASP A 1 485 ? 23.844 30.125 -8.086 1 93.62 485 ASP A N 1
ATOM 3880 C CA . ASP A 1 485 ? 25.031 29.609 -8.734 1 93.62 485 ASP A CA 1
ATOM 3881 C C . ASP A 1 485 ? 24.953 28.094 -8.914 1 93.62 485 ASP A C 1
ATOM 3883 O O . ASP A 1 485 ? 25.25 27.562 -9.984 1 93.62 485 ASP A O 1
ATOM 3887 N N . LYS A 1 486 ? 24.531 27.453 -7.941 1 92.69 486 LYS A N 1
ATOM 3888 C CA . LYS A 1 486 ? 24.375 26 -8.008 1 92.69 486 LYS A CA 1
ATOM 3889 C C . LYS A 1 486 ? 23.297 25.609 -9.008 1 92.69 486 LYS A C 1
ATOM 3891 O O . LYS A 1 486 ? 23.438 24.625 -9.734 1 92.69 486 LYS A O 1
ATOM 3896 N N . SER A 1 487 ? 22.219 26.375 -8.984 1 92.31 487 SER A N 1
ATOM 3897 C CA . SER A 1 487 ? 21.109 26.094 -9.898 1 92.31 487 SER A CA 1
ATOM 3898 C C . SER A 1 487 ? 21.516 26.328 -11.344 1 92.31 487 SER A C 1
ATOM 3900 O O . SER A 1 487 ? 21.141 25.547 -12.234 1 92.31 487 SER A O 1
ATOM 3902 N N . ASN A 1 488 ? 22.203 27.406 -11.562 1 91.38 488 ASN A N 1
ATOM 3903 C CA . ASN A 1 488 ? 22.672 27.703 -12.914 1 91.38 488 ASN A CA 1
ATOM 3904 C C . ASN A 1 488 ? 23.562 26.609 -13.461 1 91.38 488 ASN A C 1
ATOM 3906 O O . ASN A 1 488 ? 23.531 26.312 -14.664 1 91.38 488 ASN A O 1
ATOM 3910 N N . GLN A 1 489 ? 24.156 26.016 -12.633 1 88.81 489 GLN A N 1
ATOM 3911 C CA . GLN A 1 489 ? 25.094 24.969 -13.047 1 88.81 489 GLN A CA 1
ATOM 3912 C C . GLN A 1 489 ? 24.359 23.641 -13.258 1 88.81 489 GLN A C 1
ATOM 3914 O O . GLN A 1 489 ? 24.719 22.875 -14.156 1 88.81 489 GLN A O 1
ATOM 3919 N N . SER A 1 490 ? 23.344 23.484 -12.484 1 89 490 SER A N 1
ATOM 3920 C CA . SER A 1 490 ? 22.781 22.141 -12.469 1 89 490 SER A CA 1
ATOM 3921 C C . SER A 1 490 ? 21.391 22.109 -13.094 1 89 490 SER A C 1
ATOM 3923 O O . SER A 1 490 ? 20.812 21.047 -13.297 1 89 490 SER A O 1
ATOM 3925 N N . CYS A 1 491 ? 20.797 23.266 -13.461 1 86.12 491 CYS A N 1
ATOM 3926 C CA . CYS A 1 491 ? 19.375 23.359 -13.82 1 86.12 491 CYS A CA 1
ATOM 3927 C C . CYS A 1 491 ? 19.078 22.531 -15.062 1 86.12 491 CYS A C 1
ATOM 3929 O O . CYS A 1 491 ? 18.047 21.875 -15.148 1 86.12 491 CYS A O 1
ATOM 3931 N N . VAL A 1 492 ? 19.938 22.625 -16.031 1 85.38 492 VAL A N 1
ATOM 3932 C CA . VAL A 1 492 ? 19.719 21.875 -17.266 1 85.38 492 VAL A CA 1
ATOM 3933 C C . VAL A 1 492 ? 19.766 20.375 -16.984 1 85.38 492 VAL A C 1
ATOM 3935 O O . VAL A 1 492 ? 18.906 19.625 -17.484 1 85.38 492 VAL A O 1
ATOM 3938 N N . ALA A 1 493 ? 20.672 20.094 -16.156 1 79.88 493 ALA A N 1
ATOM 3939 C CA . ALA A 1 493 ? 20.766 18.688 -15.773 1 79.88 493 ALA A CA 1
ATOM 3940 C C . ALA A 1 493 ? 19.547 18.25 -14.992 1 79.88 493 ALA A C 1
ATOM 3942 O O . ALA A 1 493 ? 19.016 17.156 -15.211 1 79.88 493 ALA A O 1
ATOM 3943 N N . THR A 1 494 ? 19.125 19.078 -14.094 1 81.12 494 THR A N 1
ATOM 3944 C CA . THR A 1 494 ? 17.953 18.812 -13.273 1 81.12 494 THR A CA 1
ATOM 3945 C C . THR A 1 494 ? 16.703 18.656 -14.141 1 81.12 494 THR A C 1
ATOM 3947 O O . THR A 1 494 ? 15.867 17.781 -13.898 1 81.12 494 THR A O 1
ATOM 3950 N N . THR A 1 495 ? 16.562 19.594 -15.078 1 84.31 495 THR A N 1
ATOM 3951 C CA . THR A 1 495 ? 15.422 19.562 -15.977 1 84.31 495 THR A CA 1
ATOM 3952 C C . THR A 1 495 ? 15.438 18.297 -16.828 1 84.31 495 THR A C 1
ATOM 3954 O O . THR A 1 495 ? 14.406 17.641 -17 1 84.31 495 THR A O 1
ATOM 3957 N N . LYS A 1 496 ? 16.547 18.062 -17.328 1 79.94 496 LYS A N 1
ATOM 3958 C CA . LYS A 1 496 ? 16.703 16.859 -18.141 1 79.94 496 LYS A CA 1
ATOM 3959 C C . LYS A 1 496 ? 16.391 15.602 -17.344 1 79.94 496 LYS A C 1
ATOM 3961 O O . LYS A 1 496 ? 15.734 14.688 -17.828 1 79.94 496 LYS A O 1
ATOM 3966 N N . ASP A 1 497 ? 16.781 15.75 -16.078 1 74.31 497 ASP A N 1
ATOM 3967 C CA . ASP A 1 497 ? 16.531 14.633 -15.18 1 74.31 497 ASP A CA 1
ATOM 3968 C C . ASP A 1 497 ? 15.039 14.438 -14.945 1 74.31 497 ASP A C 1
ATOM 3970 O O . ASP A 1 497 ? 14.562 13.305 -14.852 1 74.31 497 ASP A O 1
ATOM 3974 N N . LEU A 1 498 ? 14.336 15.508 -14.812 1 75.69 498 LEU A N 1
ATOM 3975 C CA . LEU A 1 498 ? 12.914 15.469 -14.5 1 75.69 498 LEU A CA 1
ATOM 3976 C C . LEU A 1 498 ? 12.094 15.094 -15.734 1 75.69 498 LEU A C 1
ATOM 3978 O O . LEU A 1 498 ? 11.094 14.383 -15.625 1 75.69 498 LEU A O 1
ATOM 3982 N N . ILE A 1 499 ? 12.406 15.734 -16.922 1 73.88 499 ILE A N 1
ATOM 3983 C CA . ILE A 1 499 ? 11.531 15.648 -18.094 1 73.88 499 ILE A CA 1
ATOM 3984 C C . ILE A 1 499 ? 12.008 14.531 -19.016 1 73.88 499 ILE A C 1
ATOM 3986 O O . ILE A 1 499 ? 11.227 13.984 -19.797 1 73.88 499 ILE A O 1
ATOM 3990 N N . VAL A 1 500 ? 13.227 14.461 -19.266 1 62.41 500 VAL A N 1
ATOM 3991 C CA . VAL A 1 500 ? 13.742 13.516 -20.25 1 62.41 500 VAL A CA 1
ATOM 3992 C C . VAL A 1 500 ? 13.898 12.133 -19.609 1 62.41 500 VAL A C 1
ATOM 3994 O O . VAL A 1 500 ? 13.641 11.117 -20.25 1 62.41 500 VAL A O 1
ATOM 3997 N N . LEU A 1 501 ? 14.398 12.328 -18.578 1 50.66 501 LEU A N 1
ATOM 3998 C CA . LEU A 1 501 ? 14.789 11.023 -18.062 1 50.66 501 LEU A CA 1
ATOM 3999 C C . LEU A 1 501 ? 13.594 10.086 -17.953 1 50.66 501 LEU A C 1
ATOM 4001 O O . LEU A 1 501 ? 12.453 10.5 -18.219 1 50.66 501 LEU A O 1
ATOM 4005 N N . ASN A 1 502 ? 13.375 9.414 -16.766 1 45.69 502 ASN A N 1
ATOM 4006 C CA . ASN A 1 502 ? 13.273 7.984 -16.5 1 45.69 502 ASN A CA 1
ATOM 4007 C C . ASN A 1 502 ? 11.891 7.441 -16.844 1 45.69 502 ASN A C 1
ATOM 4009 O O . ASN A 1 502 ? 11.484 6.391 -16.344 1 45.69 502 ASN A O 1
ATOM 4013 N N . ARG A 1 503 ? 10.875 8.266 -17.312 1 44.94 503 ARG A N 1
ATOM 4014 C CA . ARG A 1 503 ? 9.609 7.578 -17.078 1 44.94 503 ARG A CA 1
ATOM 4015 C C . ARG A 1 503 ? 9.047 7.023 -18.391 1 44.94 503 ARG A C 1
ATOM 4017 O O . ARG A 1 503 ? 9.406 7.48 -19.469 1 44.94 503 ARG A O 1
ATOM 4024 N N . ASP A 1 504 ? 8.359 5.914 -18.594 1 42.69 504 ASP A N 1
ATOM 4025 C CA . ASP A 1 504 ? 7.676 5.258 -19.703 1 42.69 504 ASP A CA 1
ATOM 4026 C C . ASP A 1 504 ? 7.219 6.277 -20.75 1 42.69 504 ASP A C 1
ATOM 4028 O O . ASP A 1 504 ? 6.48 7.207 -20.422 1 42.69 504 ASP A O 1
ATOM 4032 N N . GLY A 1 505 ? 7.938 6.488 -21.906 1 47.72 505 GLY A N 1
ATOM 4033 C CA . GLY A 1 505 ? 7.797 7.461 -22.984 1 47.72 505 GLY A CA 1
ATOM 4034 C C . GLY A 1 505 ? 6.352 7.738 -23.344 1 47.72 505 GLY A C 1
ATOM 4035 O O . GLY A 1 505 ? 5.969 8.891 -23.547 1 47.72 505 GLY A O 1
ATOM 4036 N N . ARG A 1 506 ? 5.633 6.648 -23.578 1 46.16 506 ARG A N 1
ATOM 4037 C CA . ARG A 1 506 ? 4.262 6.898 -24.016 1 46.16 506 ARG A CA 1
ATOM 4038 C C . ARG A 1 506 ? 3.443 7.527 -22.891 1 46.16 506 ARG A C 1
ATOM 4040 O O . ARG A 1 506 ? 2.67 8.461 -23.125 1 46.16 506 ARG A O 1
ATOM 4047 N N . ARG A 1 507 ? 3.822 6.875 -21.641 1 52.47 507 ARG A N 1
ATOM 4048 C CA . ARG A 1 507 ? 3.084 7.449 -20.516 1 52.47 507 ARG A CA 1
ATOM 4049 C C . ARG A 1 507 ? 3.629 8.828 -20.141 1 52.47 507 ARG A C 1
ATOM 4051 O O . ARG A 1 507 ? 2.879 9.695 -19.703 1 52.47 507 ARG A O 1
ATOM 4058 N N . PHE A 1 508 ? 4.895 8.938 -20.594 1 62.19 508 PHE A N 1
ATOM 4059 C CA . PHE A 1 508 ? 5.496 10.195 -20.156 1 62.19 508 PHE A CA 1
ATOM 4060 C C . PHE A 1 508 ? 5.043 11.344 -21.047 1 62.19 508 PHE A C 1
ATOM 4062 O O . PHE A 1 508 ? 4.965 12.484 -20.594 1 62.19 508 PHE A O 1
ATOM 4069 N N . HIS A 1 509 ? 4.742 10.758 -22.391 1 67.75 509 HIS A N 1
ATOM 4070 C CA . HIS A 1 509 ? 4.227 11.82 -23.25 1 67.75 509 HIS A CA 1
ATOM 4071 C C . HIS A 1 509 ? 2.994 12.477 -22.641 1 67.75 509 HIS A C 1
ATOM 4073 O O . HIS A 1 509 ? 2.879 13.703 -22.625 1 67.75 509 HIS A O 1
ATOM 4079 N N . LYS A 1 510 ? 2.309 11.508 -22.109 1 66.25 510 LYS A N 1
ATOM 4080 C CA . LYS A 1 510 ? 1.09 12.023 -21.484 1 66.25 510 LYS A CA 1
ATOM 4081 C C . LYS A 1 510 ? 1.399 12.75 -20.188 1 66.25 510 LYS A C 1
ATOM 4083 O O . LYS A 1 510 ? 0.787 13.773 -19.875 1 66.25 510 LYS A O 1
ATOM 4088 N N . ILE A 1 511 ? 2.338 12.188 -19.5 1 71.25 511 ILE A N 1
ATOM 4089 C CA . ILE A 1 511 ? 2.75 12.805 -18.234 1 71.25 511 ILE A CA 1
ATOM 4090 C C . ILE A 1 511 ? 3.342 14.18 -18.516 1 71.25 511 ILE A C 1
ATOM 4092 O O . ILE A 1 511 ? 3.008 15.156 -17.828 1 71.25 511 ILE A O 1
ATOM 4096 N N . LEU A 1 512 ? 4.082 14.242 -19.547 1 79.44 512 LEU A N 1
ATOM 4097 C CA . LEU A 1 512 ? 4.73 15.508 -19.875 1 79.44 512 LEU A CA 1
ATOM 4098 C C . LEU A 1 512 ? 3.715 16.516 -20.391 1 79.44 512 LEU A C 1
ATOM 4100 O O . LEU A 1 512 ? 3.811 17.719 -20.078 1 79.44 512 LEU A O 1
ATOM 4104 N N . GLN A 1 513 ? 2.832 15.914 -21.172 1 78.06 513 GLN A N 1
ATOM 4105 C CA . GLN A 1 513 ? 1.78 16.812 -21.656 1 78.06 513 GLN A CA 1
ATOM 4106 C C . GLN A 1 513 ? 0.957 17.359 -20.484 1 78.06 513 GLN A C 1
ATOM 4108 O O . GLN A 1 513 ? 0.65 18.547 -20.453 1 78.06 513 GLN A O 1
ATOM 4113 N N . SER A 1 514 ? 0.753 16.438 -19.594 1 73.81 514 SER A N 1
ATOM 4114 C CA . SER A 1 514 ? -0.011 16.859 -18.422 1 73.81 514 SER A CA 1
ATOM 4115 C C . SER A 1 514 ? 0.793 17.828 -17.562 1 73.81 514 SER A C 1
ATOM 4117 O O . SER A 1 514 ? 0.247 18.797 -17.031 1 73.81 514 SER A O 1
ATOM 4119 N N . LEU A 1 515 ? 1.957 17.562 -17.375 1 80.81 515 LEU A N 1
ATOM 4120 C CA . LEU A 1 515 ? 2.848 18.438 -16.625 1 80.81 515 LEU A CA 1
ATOM 4121 C C . LEU A 1 515 ? 2.871 19.844 -17.234 1 80.81 515 LEU A C 1
ATOM 4123 O O . LEU A 1 515 ? 2.791 20.844 -16.5 1 80.81 515 LEU A O 1
ATOM 4127 N N . CYS A 1 516 ? 2.93 19.828 -18.547 1 83.88 516 CYS A N 1
ATOM 4128 C CA . CYS A 1 516 ? 2.984 21.125 -19.219 1 83.88 516 CYS A CA 1
ATOM 4129 C C . CYS A 1 516 ? 1.639 21.844 -19.141 1 83.88 516 CYS A C 1
ATOM 4131 O O . CYS A 1 516 ? 1.585 23.047 -18.922 1 83.88 516 CYS A O 1
ATOM 4133 N N . LYS A 1 517 ? 0.627 21 -19.266 1 78.38 517 LYS A N 1
ATOM 4134 C CA . LYS A 1 517 ? -0.707 21.594 -19.203 1 78.38 517 LYS A CA 1
ATOM 4135 C C . LYS A 1 517 ? -0.995 22.141 -17.812 1 78.38 517 LYS A C 1
ATOM 4137 O O . LYS A 1 517 ? -1.733 23.125 -17.672 1 78.38 517 LYS A O 1
ATOM 4142 N N . ASN A 1 518 ? -0.319 21.531 -16.859 1 72.19 518 ASN A N 1
ATOM 4143 C CA . ASN A 1 518 ? -0.575 21.906 -15.469 1 72.19 518 ASN A CA 1
ATOM 4144 C C . ASN A 1 518 ? 0.479 22.875 -14.945 1 72.19 518 ASN A C 1
ATOM 4146 O O . ASN A 1 518 ? 0.667 23 -13.734 1 72.19 518 ASN A O 1
ATOM 4150 N N . GLY A 1 519 ? 1.098 23.5 -15.719 1 78.81 519 GLY A N 1
ATOM 4151 C CA . GLY A 1 519 ? 2.064 24.5 -15.297 1 78.81 519 GLY A CA 1
ATOM 4152 C C . GLY A 1 519 ? 3.328 23.906 -14.711 1 78.81 519 GLY A C 1
ATOM 4153 O O . GLY A 1 519 ? 3.945 24.5 -13.82 1 78.81 519 GLY A O 1
ATOM 4154 N N . GLY A 1 520 ? 3.672 22.703 -15.086 1 79.56 520 GLY A N 1
ATOM 4155 C CA . GLY A 1 520 ? 4.945 22.125 -14.711 1 79.56 520 GLY A CA 1
ATOM 4156 C C . GLY A 1 520 ? 4.82 21.062 -13.633 1 79.56 520 GLY A C 1
ATOM 4157 O O . GLY A 1 520 ? 5.816 20.656 -13.031 1 79.56 520 GLY A O 1
ATOM 4158 N N . TYR A 1 521 ? 3.746 20.828 -13.227 1 75.5 521 TYR A N 1
ATOM 4159 C CA . TYR A 1 521 ? 3.607 19.828 -12.172 1 75.5 521 TYR A CA 1
ATOM 4160 C C . TYR A 1 521 ? 2.746 18.656 -12.633 1 75.5 521 TYR A C 1
ATOM 4162 O O . TYR A 1 521 ? 1.868 18.828 -13.484 1 75.5 521 TYR A O 1
ATOM 4170 N N . TYR A 1 522 ? 3.41 17.469 -12.289 1 64.75 522 TYR A N 1
ATOM 4171 C CA . TYR A 1 522 ? 2.68 16.234 -12.594 1 64.75 522 TYR A CA 1
ATOM 4172 C C . TYR A 1 522 ? 2.602 15.336 -11.367 1 64.75 522 TYR A C 1
ATOM 4174 O O . TYR A 1 522 ? 3.594 15.148 -10.664 1 64.75 522 TYR A O 1
ATOM 4182 N N . LEU A 1 523 ? 1.764 15.031 -10.906 1 53.5 523 LEU A N 1
ATOM 4183 C CA . LEU A 1 523 ? 1.588 14.062 -9.828 1 53.5 523 LEU A CA 1
ATOM 4184 C C . LEU A 1 523 ? 0.902 12.805 -10.344 1 53.5 523 LEU A C 1
ATOM 4186 O O . LEU A 1 523 ? -0.174 12.875 -10.938 1 53.5 523 LEU A O 1
ATOM 4190 N N . SER A 1 524 ? 1.872 11.727 -10.328 1 50.72 524 SER A N 1
ATOM 4191 C CA . SER A 1 524 ? 1.317 10.469 -10.82 1 50.72 524 SER A CA 1
ATOM 4192 C C . SER A 1 524 ? 0.093 10.055 -10.008 1 50.72 524 SER A C 1
ATOM 4194 O O . SER A 1 524 ? -0.074 10.477 -8.867 1 50.72 524 SER A O 1
ATOM 4196 N N . LYS A 1 525 ? -0.689 9.352 -10.734 1 42.53 525 LYS A N 1
ATOM 4197 C CA . LYS A 1 525 ? -1.969 8.875 -10.211 1 42.53 525 LYS A CA 1
ATOM 4198 C C . LYS A 1 525 ? -1.782 8.117 -8.898 1 42.53 525 LYS A C 1
ATOM 4200 O O . LYS A 1 525 ? -2.564 8.289 -7.961 1 42.53 525 LYS A O 1
ATOM 4205 N N . ASN A 1 526 ? -0.629 7.34 -8.867 1 38.19 526 ASN A N 1
ATOM 4206 C CA . ASN A 1 526 ? -0.28 6.52 -7.711 1 38.19 526 ASN A CA 1
ATOM 4207 C C . ASN A 1 526 ? 0.641 7.27 -6.75 1 38.19 526 ASN A C 1
ATOM 4209 O O . ASN A 1 526 ? 1.094 6.703 -5.754 1 38.19 526 ASN A O 1
ATOM 4213 N N . ARG A 1 527 ? 0.661 8.531 -6.852 1 41.19 527 ARG A N 1
ATOM 4214 C CA . ARG A 1 527 ? 1.443 9.477 -6.062 1 41.19 527 ARG A CA 1
ATOM 4215 C C . ARG A 1 527 ? 2.846 8.938 -5.793 1 41.19 527 ARG A C 1
ATOM 4217 O O . ARG A 1 527 ? 3.432 9.211 -4.746 1 41.19 527 ARG A O 1
ATOM 4224 N N . ASP A 1 528 ? 3.094 7.91 -6.645 1 44.25 528 ASP A N 1
ATOM 4225 C CA . ASP A 1 528 ? 4.438 7.359 -6.516 1 44.25 528 ASP A CA 1
ATOM 4226 C C . ASP A 1 528 ? 5.453 8.203 -7.281 1 44.25 528 ASP A C 1
ATOM 4228 O O . ASP A 1 528 ? 6.641 8.203 -6.953 1 44.25 528 ASP A O 1
ATOM 4232 N N . VAL A 1 529 ? 4.562 8.891 -8.336 1 51.88 529 VAL A N 1
ATOM 4233 C CA . VAL A 1 529 ? 5.512 9.695 -9.102 1 51.88 529 VAL A CA 1
ATOM 4234 C C . VAL A 1 529 ? 5.117 11.172 -9.031 1 51.88 529 VAL A C 1
ATOM 4236 O O . VAL A 1 529 ? 3.998 11.531 -9.406 1 51.88 529 VAL A O 1
ATOM 4239 N N . TYR A 1 530 ? 5.57 11.977 -8.266 1 56.03 530 TYR A N 1
ATOM 4240 C CA . TYR A 1 530 ? 5.426 13.43 -8.211 1 56.03 530 TYR A CA 1
ATOM 4241 C C . TYR A 1 530 ? 6.562 14.117 -8.961 1 56.03 530 TYR A C 1
ATOM 4243 O O . TYR A 1 530 ? 7.738 13.914 -8.648 1 56.03 530 TYR A O 1
ATOM 4251 N N . LEU A 1 531 ? 5.988 14.672 -10.18 1 72 531 LEU A N 1
ATOM 4252 C CA . LEU A 1 531 ? 6.988 15.438 -10.914 1 72 531 LEU A CA 1
ATOM 4253 C C . LEU A 1 531 ? 6.664 16.922 -10.875 1 72 531 LEU A C 1
ATOM 4255 O O . LEU A 1 531 ? 5.547 17.328 -11.203 1 72 531 LEU A O 1
ATOM 4259 N N . ASP A 1 532 ? 7.375 17.672 -10.297 1 77.06 532 ASP A N 1
ATOM 4260 C CA . ASP A 1 532 ? 7.262 19.141 -10.281 1 77.06 532 ASP A CA 1
ATOM 4261 C C . ASP A 1 532 ? 8.547 19.797 -10.773 1 77.06 532 ASP A C 1
ATOM 4263 O O . ASP A 1 532 ? 9.531 19.875 -10.031 1 77.06 532 ASP A O 1
ATOM 4267 N N . LEU A 1 533 ? 8.453 20.203 -12.055 1 86.12 533 LEU A N 1
ATOM 4268 C CA . LEU A 1 533 ? 9.648 20.812 -12.633 1 86.12 533 LEU A CA 1
ATOM 4269 C C . LEU A 1 533 ? 10.016 22.094 -11.906 1 86.12 533 LEU A C 1
ATOM 4271 O O . LEU A 1 533 ? 11.195 22.391 -11.711 1 86.12 533 LEU A O 1
ATOM 4275 N N . ASN A 1 534 ? 9 22.797 -11.477 1 87.12 534 ASN A N 1
ATOM 4276 C CA . ASN A 1 534 ? 9.266 24.016 -10.742 1 87.12 534 ASN A CA 1
ATOM 4277 C C . ASN A 1 534 ? 9.961 23.734 -9.414 1 87.12 534 ASN A C 1
ATOM 4279 O O . ASN A 1 534 ? 10.883 24.453 -9.031 1 87.12 534 ASN A O 1
ATOM 4283 N N . LYS A 1 535 ? 9.516 22.719 -8.773 1 83.88 535 LYS A N 1
ATOM 4284 C CA . LYS A 1 535 ? 10.117 22.328 -7.496 1 83.88 535 LYS A CA 1
ATOM 4285 C C . LYS A 1 535 ? 11.547 21.844 -7.684 1 83.88 535 LYS A C 1
ATOM 4287 O O . LYS A 1 535 ? 12.422 22.141 -6.871 1 83.88 535 LYS A O 1
ATOM 4292 N N . ALA A 1 536 ? 11.727 21.172 -8.75 1 86.19 536 ALA A N 1
ATOM 4293 C CA . ALA A 1 536 ? 13.062 20.656 -9.031 1 86.19 536 ALA A CA 1
ATOM 4294 C C . ALA A 1 536 ? 14.039 21.781 -9.336 1 86.19 536 ALA A C 1
ATOM 4296 O O . ALA A 1 536 ? 15.195 21.75 -8.914 1 86.19 536 ALA A O 1
ATOM 4297 N N . LEU A 1 537 ? 13.5 22.672 -10.062 1 90 537 LEU A N 1
ATOM 4298 C CA . LEU A 1 537 ? 14.344 23.812 -10.414 1 90 537 LEU A CA 1
ATOM 4299 C C . LEU A 1 537 ? 14.609 24.688 -9.188 1 90 537 LEU A C 1
ATOM 4301 O O . LEU A 1 537 ? 15.633 25.359 -9.117 1 90 537 LEU A O 1
ATOM 4305 N N . ALA A 1 538 ? 13.688 24.656 -8.258 1 90.62 538 ALA A N 1
ATOM 4306 C CA . ALA A 1 538 ? 13.82 25.484 -7.059 1 90.62 538 ALA A CA 1
ATOM 4307 C C . ALA A 1 538 ? 14.617 24.75 -5.977 1 90.62 538 ALA A C 1
ATOM 4309 O O . ALA A 1 538 ? 14.961 25.344 -4.949 1 90.62 538 ALA A O 1
ATOM 4310 N N . LYS A 1 539 ? 14.977 23.562 -6.176 1 88.06 539 LYS A N 1
ATOM 4311 C CA . LYS A 1 539 ? 15.539 22.688 -5.152 1 88.06 539 LYS A CA 1
ATOM 4312 C C . LYS A 1 539 ? 16.844 23.234 -4.594 1 88.06 539 LYS A C 1
ATOM 4314 O O . LYS A 1 539 ? 17.016 23.312 -3.375 1 88.06 539 LYS A O 1
ATOM 4319 N N . ASN A 1 540 ? 17.734 23.641 -5.449 1 89.75 540 ASN A N 1
ATOM 4320 C CA . ASN A 1 540 ? 19.031 24.141 -5 1 89.75 540 ASN A CA 1
ATOM 4321 C C . ASN A 1 540 ? 18.875 25.438 -4.211 1 89.75 540 ASN A C 1
ATOM 4323 O O . ASN A 1 540 ? 19.609 25.672 -3.252 1 89.75 540 ASN A O 1
ATOM 4327 N N . LEU A 1 541 ? 17.969 26.203 -4.688 1 92.31 541 LEU A N 1
ATOM 4328 C CA . LEU A 1 541 ? 17.719 27.438 -3.949 1 92.31 541 LEU A CA 1
ATOM 4329 C C . LEU A 1 541 ? 17.172 27.125 -2.561 1 92.31 541 LEU A C 1
ATOM 4331 O O . LEU A 1 541 ? 17.625 27.703 -1.568 1 92.31 541 LEU A O 1
ATOM 4335 N N . HIS A 1 542 ? 16.297 26.203 -2.463 1 88.81 542 HIS A N 1
ATOM 4336 C CA . HIS A 1 542 ? 15.68 25.859 -1.188 1 88.81 542 HIS A CA 1
ATOM 4337 C C . HIS A 1 542 ? 16.672 25.141 -0.277 1 88.81 542 HIS A C 1
ATOM 4339 O O . HIS A 1 542 ? 16.672 25.359 0.938 1 88.81 542 HIS A O 1
ATOM 4345 N N . GLU A 1 543 ? 17.469 24.312 -0.852 1 85.81 543 GLU A N 1
ATOM 4346 C CA . GLU A 1 543 ? 18.438 23.562 -0.058 1 85.81 543 GLU A CA 1
ATOM 4347 C C . GLU A 1 543 ? 19.469 24.484 0.588 1 85.81 543 GLU A C 1
ATOM 4349 O O . GLU A 1 543 ? 19.859 24.281 1.739 1 85.81 543 GLU A O 1
ATOM 4354 N N . CYS A 1 544 ? 19.891 25.422 -0.132 1 89.69 544 CYS A N 1
ATOM 4355 C CA . CYS A 1 544 ? 20.859 26.375 0.401 1 89.69 544 CYS A CA 1
ATOM 4356 C C . CYS A 1 544 ? 20.234 27.25 1.475 1 89.69 544 CYS A C 1
ATOM 4358 O O . CYS A 1 544 ? 20.922 27.719 2.389 1 89.69 544 CYS A O 1
ATOM 4360 N N . LEU A 1 545 ? 18.938 27.406 1.37 1 90.56 545 LEU A N 1
ATOM 4361 C CA . LEU A 1 545 ? 18.219 28.281 2.287 1 90.56 545 LEU A CA 1
ATOM 4362 C C . LEU A 1 545 ? 17.719 27.516 3.5 1 90.56 545 LEU A C 1
ATOM 4364 O O . LEU A 1 545 ? 17.391 28.109 4.527 1 90.56 545 LEU A O 1
ATOM 4368 N N . GLN A 1 546 ? 17.703 26.25 3.508 1 84.69 546 GLN A N 1
ATOM 4369 C CA . GLN A 1 546 ? 16.953 25.422 4.441 1 84.69 546 GLN A CA 1
ATOM 4370 C C . GLN A 1 546 ? 17.391 25.656 5.879 1 84.69 546 GLN A C 1
ATOM 4372 O O . GLN A 1 546 ? 16.562 25.906 6.754 1 84.69 546 GLN A O 1
ATOM 4377 N N . GLU A 1 547 ? 18.625 25.641 6.195 1 83.25 547 GLU A N 1
ATOM 4378 C CA . GLU A 1 547 ? 19.141 25.766 7.559 1 83.25 547 GLU A CA 1
ATOM 4379 C C . GLU A 1 547 ? 18.859 27.156 8.117 1 83.25 547 GLU A C 1
ATOM 4381 O O . GLU A 1 547 ? 18.391 27.297 9.25 1 83.25 547 GLU A O 1
ATOM 4386 N N . ASP A 1 548 ? 19.156 28.062 7.332 1 88.5 548 ASP A N 1
ATOM 4387 C CA . ASP A 1 548 ? 18.969 29.438 7.797 1 88.5 548 ASP A CA 1
ATOM 4388 C C . ASP A 1 548 ? 17.484 29.781 7.859 1 88.5 548 ASP A C 1
ATOM 4390 O O . ASP A 1 548 ? 17.047 30.531 8.742 1 88.5 548 ASP A O 1
ATOM 4394 N N . PHE A 1 549 ? 16.797 29.328 6.949 1 89 549 PHE A N 1
ATOM 4395 C CA . PHE A 1 549 ? 15.359 29.609 6.949 1 89 549 PHE A CA 1
ATOM 4396 C C . PHE A 1 549 ? 14.695 29.031 8.188 1 89 549 PHE A C 1
ATOM 4398 O O . PHE A 1 549 ? 13.797 29.656 8.766 1 89 549 PHE A O 1
ATOM 4405 N N . LYS A 1 550 ? 15.172 27.953 8.633 1 82.44 550 LYS A N 1
ATOM 4406 C CA . LYS A 1 550 ? 14.656 27.328 9.852 1 82.44 550 LYS A CA 1
ATOM 4407 C C . LYS A 1 550 ? 15 28.156 11.086 1 82.44 550 LYS A C 1
ATOM 4409 O O . LYS A 1 550 ? 14.203 28.234 12.023 1 82.44 550 LYS A O 1
ATOM 4414 N N . LYS A 1 551 ? 16.094 28.734 11.023 1 85.19 551 LYS A N 1
ATOM 4415 C CA . LYS A 1 551 ? 16.531 29.547 12.141 1 85.19 551 LYS A CA 1
ATOM 4416 C C . LYS A 1 551 ? 15.789 30.891 12.164 1 85.19 551 LYS A C 1
ATOM 4418 O O . LYS A 1 551 ? 15.469 31.406 13.234 1 85.19 551 LYS A O 1
ATOM 4423 N N . ILE A 1 552 ? 15.555 31.375 10.992 1 89.31 552 ILE A N 1
ATOM 4424 C CA . ILE A 1 552 ? 14.906 32.688 10.883 1 89.31 552 ILE A CA 1
ATOM 4425 C C . ILE A 1 552 ? 13.414 32.531 11.18 1 89.31 552 ILE A C 1
ATOM 4427 O O . ILE A 1 552 ? 12.82 33.406 11.828 1 89.31 552 ILE A O 1
ATOM 4431 N N . PHE A 1 553 ? 12.852 31.469 10.602 1 87.06 553 PHE A N 1
ATOM 4432 C CA . PHE A 1 553 ? 11.43 31.219 10.797 1 87.06 553 PHE A CA 1
ATOM 4433 C C . PHE A 1 553 ? 11.203 29.906 11.531 1 87.06 553 PHE A C 1
ATOM 4435 O O . PHE A 1 553 ? 10.656 28.969 10.961 1 87.06 553 PHE A O 1
ATOM 4442 N N . PRO A 1 554 ? 11.555 29.938 12.742 1 76.56 554 PRO A N 1
ATOM 4443 C CA . PRO A 1 554 ? 11.344 28.672 13.469 1 76.56 554 PRO A CA 1
ATOM 4444 C C . PRO A 1 554 ? 9.859 28.359 13.664 1 76.56 554 PRO A C 1
ATOM 4446 O O . PRO A 1 554 ? 9.047 29.266 13.828 1 76.56 554 PRO A O 1
ATOM 4449 N N . VAL A 1 555 ? 9.555 27.062 13.523 1 68.38 555 VAL A N 1
ATOM 4450 C CA . VAL A 1 555 ? 8.18 26.656 13.781 1 68.38 555 VAL A CA 1
ATOM 4451 C C . VAL A 1 555 ? 7.91 26.656 15.289 1 68.38 555 VAL A C 1
ATOM 4453 O O . VAL A 1 555 ? 6.844 27.094 15.734 1 68.38 555 VAL A O 1
ATOM 4456 N N . SER A 1 556 ? 8.922 26.109 16.031 1 63.72 556 SER A N 1
ATOM 4457 C CA . SER A 1 556 ? 8.781 26.109 17.484 1 63.72 556 SER A CA 1
ATOM 4458 C C . SER A 1 556 ? 10.086 26.5 18.172 1 63.72 556 SER A C 1
ATOM 4460 O O . SER A 1 556 ? 11.172 26.203 17.656 1 63.72 556 SER A O 1
ATOM 4462 N N . GLY A 1 557 ? 9.945 27.281 19.125 1 66.06 557 GLY A N 1
ATOM 4463 C CA . GLY A 1 557 ? 11.094 27.531 19.969 1 66.06 557 GLY A CA 1
ATOM 4464 C C . GLY A 1 557 ? 11.875 28.766 19.562 1 66.06 557 GLY A C 1
ATOM 4465 O O . GLY A 1 557 ? 11.461 29.5 18.672 1 66.06 557 GLY A O 1
ATOM 4466 N N . LYS A 1 558 ? 12.906 29.062 20.359 1 75.19 558 LYS A N 1
ATOM 4467 C CA . LYS A 1 558 ? 13.797 30.203 20.141 1 75.19 558 LYS A CA 1
ATOM 4468 C C . LYS A 1 558 ? 15.148 29.75 19.594 1 75.19 558 LYS A C 1
ATOM 4470 O O . LYS A 1 558 ? 15.734 28.797 20.094 1 75.19 558 LYS A O 1
ATOM 4475 N N . THR A 1 559 ? 15.508 30.156 18.469 1 78.94 559 THR A N 1
ATOM 4476 C CA . THR A 1 559 ? 16.781 29.797 17.844 1 78.94 559 THR A CA 1
ATOM 4477 C C . THR A 1 559 ? 17.828 30.891 18.094 1 78.94 559 THR A C 1
ATOM 4479 O O . THR A 1 559 ? 19.016 30.656 17.906 1 78.94 559 THR A O 1
ATOM 4482 N N . GLY A 1 560 ? 17.469 32 18.641 1 77 560 GLY A N 1
ATOM 4483 C CA . GLY A 1 560 ? 18.359 33.125 18.844 1 77 560 GLY A CA 1
ATOM 4484 C C . GLY A 1 560 ? 18.516 34 17.609 1 77 560 GLY A C 1
ATOM 4485 O O . GLY A 1 560 ? 19 35.125 17.688 1 77 560 GLY A O 1
ATOM 4486 N N . LYS A 1 561 ? 18.125 33.5 16.516 1 83.31 561 LYS A N 1
ATOM 4487 C CA . LYS A 1 561 ? 18.266 34.25 15.266 1 83.31 561 LYS A CA 1
ATOM 4488 C C . LYS A 1 561 ? 16.922 34.375 14.555 1 83.31 561 LYS A C 1
ATOM 4490 O O . LYS A 1 561 ? 16.875 34.625 13.352 1 83.31 561 LYS A O 1
ATOM 4495 N N . SER A 1 562 ? 15.883 34.25 15.328 1 88.06 562 SER A N 1
ATOM 4496 C CA . SER A 1 562 ? 14.562 34.25 14.695 1 88.06 562 SER A CA 1
ATOM 4497 C C . SER A 1 562 ? 14.016 35.688 14.555 1 88.06 562 SER A C 1
ATOM 4499 O O . SER A 1 562 ? 14.391 36.562 15.312 1 88.06 562 SER A O 1
ATOM 4501 N N . LEU A 1 563 ? 13.25 35.812 13.523 1 88.56 563 LEU A N 1
ATOM 4502 C CA . LEU A 1 563 ? 12.578 37.094 13.297 1 88.56 563 LEU A CA 1
ATOM 4503 C C . LEU A 1 563 ? 11.633 37.406 14.445 1 88.56 563 LEU A C 1
ATOM 4505 O O . LEU A 1 563 ? 11.508 38.594 14.828 1 88.56 563 LEU A O 1
ATOM 4509 N N . GLN A 1 564 ? 11.055 36.438 15 1 86.94 564 GLN A N 1
ATOM 4510 C CA . GLN A 1 564 ? 10.148 36.656 16.125 1 86.94 564 GLN A CA 1
ATOM 4511 C C . GLN A 1 564 ? 10.883 37.219 17.328 1 86.94 564 GLN A C 1
ATOM 4513 O O . GLN A 1 564 ? 10.344 38.062 18.047 1 86.94 564 GLN A O 1
ATOM 4518 N N . GLU A 1 565 ? 12.031 36.75 17.484 1 87.69 565 GLU A N 1
ATOM 4519 C CA . GLU A 1 565 ? 12.828 37.25 18.609 1 87.69 565 GLU A CA 1
ATOM 4520 C C . GLU A 1 565 ? 13.203 38.719 18.422 1 87.69 565 GLU A C 1
ATOM 4522 O O . GLU A 1 565 ? 13.266 39.469 19.375 1 87.69 565 GLU A O 1
ATOM 4527 N N . GLU A 1 566 ? 13.453 39.062 17.234 1 88.5 566 GLU A N 1
ATOM 4528 C CA . GLU A 1 566 ? 13.766 40.469 16.938 1 88.5 566 GLU A CA 1
ATOM 4529 C C . GLU A 1 566 ? 12.555 41.375 17.172 1 88.5 566 GLU A C 1
ATOM 4531 O O . GLU A 1 566 ? 12.695 42.5 17.656 1 88.5 566 GLU A O 1
ATOM 4536 N N . ILE A 1 567 ? 11.445 40.875 16.859 1 88.88 567 ILE A N 1
ATOM 4537 C CA . ILE A 1 567 ? 10.219 41.625 17.078 1 88.88 567 ILE A CA 1
ATOM 4538 C C . ILE A 1 567 ? 9.945 41.719 18.578 1 88.88 567 ILE A C 1
ATOM 4540 O O . ILE A 1 567 ? 9.492 42.75 19.062 1 88.88 567 ILE A O 1
ATOM 4544 N N . ASP A 1 568 ? 10.297 40.688 19.25 1 87.62 568 ASP A N 1
ATOM 4545 C CA . ASP A 1 568 ? 10.07 40.656 20.703 1 87.62 568 ASP A CA 1
ATOM 4546 C C . ASP A 1 568 ? 10.977 41.688 21.391 1 87.62 568 ASP A C 1
ATOM 4548 O O . ASP A 1 568 ? 10.602 42.25 22.422 1 87.62 568 ASP A O 1
ATOM 4552 N N . LYS A 1 569 ? 12.086 41.969 20.875 1 87.19 569 LYS A N 1
ATOM 4553 C CA . LYS A 1 569 ? 13.031 42.906 21.453 1 87.19 569 LYS A CA 1
ATOM 4554 C C . LYS A 1 569 ? 12.586 44.375 21.219 1 87.19 569 LYS A C 1
ATOM 4556 O O . LYS A 1 569 ? 13.023 45.281 21.922 1 87.19 569 LYS A O 1
ATOM 4561 N N . PHE A 1 570 ? 11.695 44.594 20.281 1 90.62 570 PHE A N 1
ATOM 4562 C CA . PHE A 1 570 ? 11.195 45.906 19.938 1 90.62 570 PHE A CA 1
ATOM 4563 C C . PHE A 1 570 ? 10.422 46.531 21.109 1 90.62 570 PHE A C 1
ATOM 4565 O O . PHE A 1 570 ? 9.516 45.875 21.656 1 90.62 570 PHE A O 1
ATOM 4572 N N . SER A 1 571 ? 10.883 47.594 21.578 1 90.5 571 SER A N 1
ATOM 4573 C CA . SER A 1 571 ? 10.156 48.312 22.625 1 90.5 571 SER A CA 1
ATOM 4574 C C . SER A 1 571 ? 10.414 49.812 22.562 1 90.5 571 SER A C 1
ATOM 4576 O O . SER A 1 571 ? 11.516 50.219 22.234 1 90.5 571 SER A O 1
ATOM 4578 N N . ILE A 1 572 ? 9.469 50.562 22.844 1 87.31 572 ILE A N 1
ATOM 4579 C CA . ILE A 1 572 ? 9.609 52.031 22.812 1 87.31 572 ILE A CA 1
ATOM 4580 C C . ILE A 1 572 ? 9.555 52.562 24.234 1 87.31 572 ILE A C 1
ATOM 4582 O O . ILE A 1 572 ? 9.711 53.781 24.453 1 87.31 572 ILE A O 1
ATOM 4586 N N . THR A 1 573 ? 9.305 51.781 25.281 1 80.5 573 THR A N 1
ATOM 4587 C CA . THR A 1 573 ? 9.109 52.25 26.641 1 80.5 573 THR A CA 1
ATOM 4588 C C . THR A 1 573 ? 10.398 52.156 27.453 1 80.5 573 THR A C 1
ATOM 4590 O O . THR A 1 573 ? 10.469 52.594 28.594 1 80.5 573 THR A O 1
ATOM 4593 N N . HIS A 1 574 ? 11.555 51.562 27.094 1 67.44 574 HIS A N 1
ATOM 4594 C CA . HIS A 1 574 ? 12.727 51.312 27.938 1 67.44 574 HIS A CA 1
ATOM 4595 C C . HIS A 1 574 ? 13.32 52.625 28.438 1 67.44 574 HIS A C 1
ATOM 4597 O O . HIS A 1 574 ? 13.836 52.688 29.547 1 67.44 574 HIS A O 1
ATOM 4603 N N . SER A 1 575 ? 13.641 53.719 27.656 1 58.31 575 SER A N 1
ATOM 4604 C CA . SER A 1 575 ? 14.469 54.844 28.078 1 58.31 575 SER A CA 1
ATOM 4605 C C . SER A 1 575 ? 13.633 55.875 28.812 1 58.31 575 SER A C 1
ATOM 4607 O O . SER A 1 575 ? 14.141 56.969 29.156 1 58.31 575 SER A O 1
ATOM 4609 N N . VAL A 1 576 ? 12.414 55.812 28.984 1 54.34 576 VAL A N 1
ATOM 4610 C CA . VAL A 1 576 ? 11.719 56.938 29.625 1 54.34 576 VAL A CA 1
ATOM 4611 C C . VAL A 1 576 ? 12.164 57.062 31.078 1 54.34 576 VAL A C 1
ATOM 4613 O O . VAL A 1 576 ? 12.078 56.094 31.844 1 54.34 576 VAL A O 1
ATOM 4616 N N . SER A 1 577 ? 13.188 57.844 31.344 1 48.69 577 SER A N 1
ATOM 4617 C CA . SER A 1 577 ? 13.844 58.219 32.594 1 48.69 577 SER A CA 1
ATOM 4618 C C . SER A 1 577 ? 12.898 58.062 33.781 1 48.69 577 SER A C 1
ATOM 4620 O O . SER A 1 577 ? 11.695 58.281 33.656 1 48.69 577 SER A O 1
ATOM 4622 N N . ALA A 1 578 ? 13.336 57.406 34.812 1 45.09 578 ALA A N 1
ATOM 4623 C CA . ALA A 1 578 ? 12.93 57.125 36.188 1 45.09 578 ALA A CA 1
ATOM 4624 C C . ALA A 1 578 ? 12.219 58.312 36.812 1 45.09 578 ALA A C 1
ATOM 4626 O O . ALA A 1 578 ? 11.844 58.25 38 1 45.09 578 ALA A O 1
ATOM 4627 N N . ASN A 1 579 ? 12.453 59.406 36.375 1 44.44 579 ASN A N 1
ATOM 4628 C CA . ASN A 1 579 ? 11.805 60.344 37.281 1 44.44 579 ASN A CA 1
ATOM 4629 C C . ASN A 1 579 ? 10.305 60.094 37.375 1 44.44 579 ASN A C 1
ATOM 4631 O O . ASN A 1 579 ? 9.516 60.688 36.656 1 44.44 579 ASN A O 1
ATOM 4635 N N . SER A 1 580 ? 9.914 58.938 37.312 1 49.25 580 SER A N 1
ATOM 4636 C CA . SER A 1 580 ? 8.688 58.156 37.531 1 49.25 580 SER A CA 1
ATOM 4637 C C . SER A 1 580 ? 7.773 58.844 38.531 1 49.25 580 SER A C 1
ATOM 4639 O O . SER A 1 580 ? 6.906 58.188 39.125 1 49.25 580 SER A O 1
ATOM 4641 N N . ARG A 1 581 ? 8.133 60 38.906 1 55.75 581 ARG A N 1
ATOM 4642 C CA . ARG A 1 581 ? 7.383 60.469 40.094 1 55.75 581 ARG A CA 1
ATOM 4643 C C . ARG A 1 581 ? 5.938 60.781 39.719 1 55.75 581 ARG A C 1
ATOM 4645 O O . ARG A 1 581 ? 5.09 60.938 40.594 1 55.75 581 ARG A O 1
ATOM 4652 N N . SER A 1 582 ? 5.68 60.844 38.25 1 64.44 582 SER A N 1
ATOM 4653 C CA . SER A 1 582 ? 4.285 61.219 38.094 1 64.44 582 SER A CA 1
ATOM 4654 C C . SER A 1 582 ? 3.408 60.031 37.75 1 64.44 582 SER A C 1
ATOM 4656 O O . SER A 1 582 ? 3.842 59.094 37.062 1 64.44 582 SER A O 1
ATOM 4658 N N . SER A 1 583 ? 2.559 59.625 38.562 1 71.31 583 SER A N 1
ATOM 4659 C CA . SER A 1 583 ? 1.546 58.594 38.438 1 71.31 583 SER A CA 1
ATOM 4660 C C . SER A 1 583 ? 0.979 58.562 37.031 1 71.31 583 SER A C 1
ATOM 4662 O O . SER A 1 583 ? 0.727 57.469 36.469 1 71.31 583 SER A O 1
ATOM 4664 N N . MET A 1 584 ? 0.997 59.594 36.312 1 75.12 584 MET A N 1
ATOM 4665 C CA . MET A 1 584 ? 0.44 59.688 34.969 1 75.12 584 MET A CA 1
ATOM 4666 C C . MET A 1 584 ? 1.35 59 33.969 1 75.12 584 MET A C 1
ATOM 4668 O O . MET A 1 584 ? 0.877 58.25 33.094 1 75.12 584 MET A O 1
ATOM 4672 N N . LEU A 1 585 ? 2.65 59.188 34.094 1 75.88 585 LEU A N 1
ATOM 4673 C CA . LEU A 1 585 ? 3.621 58.625 33.188 1 75.88 585 LEU A CA 1
ATOM 4674 C C . LEU A 1 585 ? 3.602 57.094 33.25 1 75.88 585 LEU A C 1
ATOM 4676 O O . LEU A 1 585 ? 3.717 56.438 32.219 1 75.88 585 LEU A O 1
ATOM 4680 N N . ARG A 1 586 ? 3.412 56.656 34.375 1 80.38 586 ARG A N 1
ATOM 4681 C CA . ARG A 1 586 ? 3.395 55.219 34.562 1 80.38 586 ARG A CA 1
ATOM 4682 C C . ARG A 1 586 ? 2.199 54.594 33.875 1 80.38 586 ARG A C 1
ATOM 4684 O O . ARG A 1 586 ? 2.312 53.5 33.312 1 80.38 586 ARG A O 1
ATOM 4691 N N . HIS A 1 587 ? 1.085 55.25 33.906 1 80.25 587 HIS A N 1
ATOM 4692 C CA . HIS A 1 587 ? -0.123 54.75 33.281 1 80.25 587 HIS A CA 1
ATOM 4693 C C . HIS A 1 587 ? -0.026 54.812 31.766 1 80.25 587 HIS A C 1
ATOM 4695 O O . HIS A 1 587 ? -0.501 53.906 31.078 1 80.25 587 HIS A O 1
ATOM 4701 N N . ILE A 1 588 ? 0.556 55.781 31.281 1 81 588 ILE A N 1
ATOM 4702 C CA . ILE A 1 588 ? 0.721 55.906 29.828 1 81 588 ILE A CA 1
ATOM 4703 C C . ILE A 1 588 ? 1.687 54.812 29.328 1 81 588 ILE A C 1
ATOM 4705 O O . ILE A 1 588 ? 1.45 54.188 28.297 1 81 588 ILE A O 1
ATOM 4709 N N . GLN A 1 589 ? 2.77 54.656 30.078 1 83.44 589 GLN A N 1
ATOM 4710 C CA . GLN A 1 589 ? 3.75 53.625 29.719 1 83.44 589 GLN A CA 1
ATOM 4711 C C . GLN A 1 589 ? 3.125 52.25 29.703 1 83.44 589 GLN A C 1
ATOM 4713 O O . GLN A 1 589 ? 3.42 51.406 28.828 1 83.44 589 GLN A O 1
ATOM 4718 N N . LYS A 1 590 ? 2.289 52.031 30.656 1 83.44 590 LYS A N 1
ATOM 4719 C CA . LYS A 1 590 ? 1.614 50.75 30.734 1 83.44 590 LYS A CA 1
ATOM 4720 C C . LYS A 1 590 ? 0.686 50.531 29.531 1 83.44 590 LYS A C 1
ATOM 4722 O O . LYS A 1 590 ? 0.582 49.438 29 1 83.44 590 LYS A O 1
ATOM 4727 N N . PHE A 1 591 ? 0.071 51.531 29.172 1 84.38 591 PHE A N 1
ATOM 4728 C CA . PHE A 1 591 ? -0.814 51.469 28.016 1 84.38 591 PHE A CA 1
ATOM 4729 C C . PHE A 1 591 ? -0.025 51.188 26.75 1 84.38 591 PHE A C 1
ATOM 4731 O O . PHE A 1 591 ? -0.38 50.281 25.984 1 84.38 591 PHE A O 1
ATOM 4738 N N . ILE A 1 592 ? 1.003 51.875 26.609 1 86.69 592 ILE A N 1
ATOM 4739 C CA . ILE A 1 592 ? 1.792 51.719 25.391 1 86.69 592 ILE A CA 1
ATOM 4740 C C . ILE A 1 592 ? 2.414 50.312 25.359 1 86.69 592 ILE A C 1
ATOM 4742 O O . ILE A 1 592 ? 2.48 49.688 24.312 1 86.69 592 ILE A O 1
ATOM 4746 N N . LYS A 1 593 ? 2.846 49.875 26.469 1 87.69 593 LYS A N 1
ATOM 4747 C CA . LYS A 1 593 ? 3.434 48.531 26.547 1 87.69 593 LYS A CA 1
ATOM 4748 C C . LYS A 1 593 ? 2.416 47.469 26.172 1 87.69 593 LYS A C 1
ATOM 4750 O O . LYS A 1 593 ? 2.76 46.5 25.5 1 87.69 593 LYS A O 1
ATOM 4755 N N . THR A 1 594 ? 1.243 47.625 26.562 1 85.5 594 THR A N 1
ATOM 4756 C CA . THR A 1 594 ? 0.189 46.656 26.234 1 85.5 594 THR A CA 1
ATOM 4757 C C . THR A 1 594 ? -0.12 46.688 24.734 1 85.5 594 THR A C 1
ATOM 4759 O O . THR A 1 594 ? -0.367 45.625 24.141 1 85.5 594 THR A O 1
ATOM 4762 N N . GLU A 1 595 ? -0.153 47.844 24.281 1 85.56 595 GLU A N 1
ATOM 4763 C CA . GLU A 1 595 ? -0.399 47.938 22.844 1 85.56 595 GLU A CA 1
ATOM 4764 C C . GLU A 1 595 ? 0.736 47.312 22.031 1 85.56 595 GLU A C 1
ATOM 4766 O O . GLU A 1 595 ? 0.499 46.719 21 1 85.56 595 GLU A O 1
ATOM 4771 N N . GLU A 1 596 ? 1.875 47.531 22.5 1 89.25 596 GLU A N 1
ATOM 4772 C CA . GLU A 1 596 ? 3.039 46.938 21.875 1 89.25 596 GLU A CA 1
ATOM 4773 C C . GLU A 1 596 ? 2.938 45.406 21.875 1 89.25 596 GLU A C 1
ATOM 4775 O O . GLU A 1 596 ? 3.203 44.75 20.859 1 89.25 596 GLU A O 1
ATOM 4780 N N . THR A 1 597 ? 2.596 44.906 22.953 1 86.44 597 THR A N 1
ATOM 4781 C CA . THR A 1 597 ? 2.484 43.438 23.109 1 86.44 597 THR A CA 1
ATOM 4782 C C . THR A 1 597 ? 1.396 42.906 22.188 1 86.44 597 THR A C 1
ATOM 4784 O O . THR A 1 597 ? 1.554 41.812 21.609 1 86.44 597 THR A O 1
ATOM 4787 N N . LYS A 1 598 ? 0.365 43.562 22.094 1 83.31 598 LYS A N 1
ATOM 4788 C CA . LYS A 1 598 ? -0.734 43.156 21.219 1 83.31 598 LYS A CA 1
ATOM 4789 C C . LYS A 1 598 ? -0.299 43.156 19.766 1 83.31 598 LYS A C 1
ATOM 4791 O O . LYS A 1 598 ? -0.584 42.188 19.047 1 83.31 598 LYS A O 1
ATOM 4796 N N . LEU A 1 599 ? 0.302 44.156 19.438 1 85.94 599 LEU A N 1
ATOM 4797 C CA . LEU A 1 599 ? 0.756 44.25 18.062 1 85.94 599 LEU A CA 1
ATOM 4798 C C . LEU A 1 599 ? 1.777 43.156 17.734 1 85.94 599 LEU A C 1
ATOM 4800 O O . LEU A 1 599 ? 1.741 42.562 16.672 1 85.94 599 LEU A O 1
ATOM 4804 N N . LYS A 1 600 ? 2.67 42.969 18.672 1 87.81 600 LYS A N 1
ATOM 4805 C CA . LYS A 1 600 ? 3.672 41.906 18.484 1 87.81 600 LYS A CA 1
ATOM 4806 C C . LYS A 1 600 ? 3.016 40.531 18.359 1 87.81 600 LYS A C 1
ATOM 4808 O O . LYS A 1 600 ? 3.432 39.719 17.531 1 87.81 600 LYS A O 1
ATOM 4813 N N . GLY A 1 601 ? 2.051 40.281 19.109 1 80.12 601 GLY A N 1
ATOM 4814 C CA . GLY A 1 601 ? 1.324 39.031 19.031 1 80.12 601 GLY A CA 1
ATOM 4815 C C . GLY A 1 601 ? 0.66 38.812 17.688 1 80.12 601 GLY A C 1
ATOM 4816 O O . GLY A 1 601 ? 0.718 37.719 17.125 1 80.12 601 GLY A O 1
ATOM 4817 N N . SER A 1 602 ? 0.03 39.812 17.234 1 80.12 602 SER A N 1
ATOM 4818 C CA . SER A 1 602 ? -0.63 39.75 15.938 1 80.12 602 SER A CA 1
ATOM 4819 C C . SER A 1 602 ? 0.38 39.531 14.812 1 80.12 602 SER A C 1
ATOM 4821 O O . SER A 1 602 ? 0.121 38.781 13.875 1 80.12 602 SER A O 1
ATOM 4823 N N . LEU A 1 603 ? 1.452 40.188 14.938 1 86.19 603 LEU A N 1
ATOM 4824 C CA . LEU A 1 603 ? 2.488 40.094 13.914 1 86.19 603 LEU A CA 1
ATOM 4825 C C . LEU A 1 603 ? 3.082 38.688 13.883 1 86.19 603 LEU A C 1
ATOM 4827 O O . LEU A 1 603 ? 3.373 38.156 12.805 1 86.19 603 LEU A O 1
ATOM 4831 N N . ASN A 1 604 ? 3.287 38.125 15.016 1 81.56 604 ASN A N 1
ATOM 4832 C CA . ASN A 1 604 ? 3.83 36.781 15.078 1 81.56 604 ASN A CA 1
ATOM 4833 C C . ASN A 1 604 ? 2.93 35.781 14.359 1 81.56 604 ASN A C 1
ATOM 4835 O O . ASN A 1 604 ? 3.418 34.812 13.75 1 81.56 604 ASN A O 1
ATOM 4839 N N . ARG A 1 605 ? 1.707 36 14.391 1 76.94 605 ARG A N 1
ATOM 4840 C CA . ARG A 1 605 ? 0.769 35.156 13.68 1 76.94 605 ARG A CA 1
ATOM 4841 C C . ARG A 1 605 ? 0.846 35.375 12.18 1 76.94 605 ARG A C 1
ATOM 4843 O O . ARG A 1 605 ? 0.782 34.406 11.398 1 76.94 605 ARG A O 1
ATOM 4850 N N . GLU A 1 606 ? 0.961 36.531 11.836 1 81.19 606 GLU A N 1
ATOM 4851 C CA . GLU A 1 606 ? 1.017 36.875 10.422 1 81.19 606 GLU A CA 1
ATOM 4852 C C . GLU A 1 606 ? 2.322 36.406 9.789 1 81.19 606 GLU A C 1
ATOM 4854 O O . GLU A 1 606 ? 2.357 36.062 8.602 1 81.19 606 GLU A O 1
ATOM 4859 N N . ILE A 1 607 ? 3.32 36.438 10.57 1 85.94 607 ILE A N 1
ATOM 4860 C CA . ILE A 1 607 ? 4.633 36.031 10.078 1 85.94 607 ILE A CA 1
ATOM 4861 C C . ILE A 1 607 ? 4.586 34.562 9.625 1 85.94 607 ILE A C 1
ATOM 4863 O O . ILE A 1 607 ? 5.227 34.219 8.641 1 85.94 607 ILE A O 1
ATOM 4867 N N . ILE A 1 608 ? 3.867 33.812 10.281 1 79.81 608 ILE A N 1
ATOM 4868 C CA . ILE A 1 608 ? 3.764 32.406 9.945 1 79.81 608 ILE A CA 1
ATOM 4869 C C . ILE A 1 608 ? 3.123 32.25 8.562 1 79.81 608 ILE A C 1
ATOM 4871 O O . ILE A 1 608 ? 3.551 31.422 7.762 1 79.81 608 ILE A O 1
ATOM 4875 N N . ASP A 1 609 ? 2.193 33.062 8.281 1 79.38 609 ASP A N 1
ATOM 4876 C CA . ASP A 1 609 ? 1.523 33.031 6.988 1 79.38 609 ASP A CA 1
ATOM 4877 C C . ASP A 1 609 ? 2.412 33.594 5.883 1 79.38 609 ASP A C 1
ATOM 4879 O O . ASP A 1 609 ? 2.416 33.094 4.758 1 79.38 609 ASP A O 1
ATOM 4883 N N . LYS A 1 610 ? 3.061 34.625 6.27 1 85.94 610 LYS A N 1
ATOM 4884 C CA . LYS A 1 610 ? 3.904 35.25 5.266 1 85.94 610 LYS A CA 1
ATOM 4885 C C . LYS A 1 610 ? 5.137 34.406 4.961 1 85.94 610 LYS A C 1
ATOM 4887 O O . LYS A 1 610 ? 5.664 34.469 3.85 1 85.94 610 LYS A O 1
ATOM 4892 N N . LYS A 1 611 ? 5.574 33.719 5.957 1 88.69 611 LYS A N 1
ATOM 4893 C CA . LYS A 1 611 ? 6.715 32.812 5.738 1 88.69 611 LYS A CA 1
ATOM 4894 C C . LYS A 1 611 ? 6.43 31.828 4.621 1 88.69 611 LYS A C 1
ATOM 4896 O O . LYS A 1 611 ? 7.312 31.5 3.824 1 88.69 611 LYS A O 1
ATOM 4901 N N . LYS A 1 612 ? 5.207 31.406 4.594 1 84.69 612 LYS A N 1
ATOM 4902 C CA . LYS A 1 612 ? 4.812 30.453 3.551 1 84.69 612 LYS A CA 1
ATOM 4903 C C . LYS A 1 612 ? 4.961 31.078 2.164 1 84.69 612 LYS A C 1
ATOM 4905 O O . LYS A 1 612 ? 5.445 30.422 1.235 1 84.69 612 LYS A O 1
ATOM 4910 N N . ILE A 1 613 ? 4.516 32.281 2.152 1 85.19 613 ILE A N 1
ATOM 4911 C CA . ILE A 1 613 ? 4.562 33 0.885 1 85.19 613 ILE A CA 1
ATOM 4912 C C . ILE A 1 613 ? 6.016 33.219 0.468 1 85.19 613 ILE A C 1
ATOM 4914 O O . ILE A 1 613 ? 6.363 33.031 -0.702 1 85.19 613 ILE A O 1
ATOM 4918 N N . ILE A 1 614 ? 6.785 33.531 1.437 1 90.25 614 ILE A N 1
ATOM 4919 C CA . ILE A 1 614 ? 8.195 33.812 1.161 1 90.25 614 ILE A CA 1
ATOM 4920 C C . ILE A 1 614 ? 8.867 32.531 0.65 1 90.25 614 ILE A C 1
ATOM 4922 O O . ILE A 1 614 ? 9.586 32.562 -0.353 1 90.25 614 ILE A O 1
ATOM 4926 N N . TYR A 1 615 ? 8.602 31.547 1.281 1 88.12 615 TYR A N 1
ATOM 4927 C CA . TYR A 1 615 ? 9.227 30.281 0.896 1 88.12 615 TYR A CA 1
ATOM 4928 C C . TYR A 1 615 ? 8.75 29.844 -0.482 1 88.12 615 TYR A C 1
ATOM 4930 O O . TYR A 1 615 ? 9.547 29.406 -1.315 1 88.12 615 TYR A O 1
ATOM 4938 N N . SER A 1 616 ? 7.477 29.953 -0.738 1 86.44 616 SER A N 1
ATOM 4939 C CA . SER A 1 616 ? 6.891 29.469 -1.984 1 86.44 616 SER A CA 1
ATOM 4940 C C . SER A 1 616 ? 7.184 30.422 -3.139 1 86.44 616 SER A C 1
ATOM 4942 O O . SER A 1 616 ? 7.027 30.062 -4.305 1 86.44 616 SER A O 1
ATOM 4944 N N . SER A 1 617 ? 7.57 31.641 -2.783 1 90.5 617 SER A N 1
ATOM 4945 C CA . SER A 1 617 ? 7.812 32.656 -3.809 1 90.5 617 SER A CA 1
ATOM 4946 C C . SER A 1 617 ? 8.867 32.188 -4.809 1 90.5 617 SER A C 1
ATOM 4948 O O . SER A 1 617 ? 8.82 32.531 -5.984 1 90.5 617 SER A O 1
ATOM 4950 N N . ILE A 1 618 ? 9.766 31.406 -4.336 1 92.19 618 ILE A N 1
ATOM 4951 C CA . ILE A 1 618 ? 10.805 30.891 -5.219 1 92.19 618 ILE A CA 1
ATOM 4952 C C . ILE A 1 618 ? 10.18 30.016 -6.305 1 92.19 618 ILE A C 1
ATOM 4954 O O . ILE A 1 618 ? 10.375 30.266 -7.5 1 92.19 618 ILE A O 1
ATOM 4958 N N . GLN A 1 619 ? 9.477 29.125 -5.914 1 88.88 619 GLN A N 1
ATOM 4959 C CA . GLN A 1 619 ? 8.859 28.188 -6.848 1 88.88 619 GLN A CA 1
ATOM 4960 C C . GLN A 1 619 ? 7.832 28.906 -7.73 1 88.88 619 GLN A C 1
ATOM 4962 O O . GLN A 1 619 ? 7.711 28.594 -8.914 1 88.88 619 GLN A O 1
ATOM 4967 N N . GLU A 1 620 ? 7.074 29.797 -7.137 1 88.75 620 GLU A N 1
ATOM 4968 C CA . GLU A 1 620 ? 6.07 30.547 -7.891 1 88.75 620 GLU A CA 1
ATOM 4969 C C . GLU A 1 620 ? 6.715 31.406 -8.977 1 88.75 620 GLU A C 1
ATOM 4971 O O . GLU A 1 620 ? 6.164 31.531 -10.07 1 88.75 620 GLU A O 1
ATOM 4976 N N . SER A 1 621 ? 7.816 32 -8.602 1 92.75 621 SER A N 1
ATOM 4977 C CA . SER A 1 621 ? 8.539 32.812 -9.578 1 92.75 621 SER A CA 1
ATOM 4978 C C . SER A 1 621 ? 9.039 31.969 -10.742 1 92.75 621 SER A C 1
ATOM 4980 O O . SER A 1 621 ? 8.953 32.375 -11.898 1 92.75 621 SER A O 1
ATOM 4982 N N . ILE A 1 622 ? 9.562 30.875 -10.469 1 92.62 622 ILE A N 1
ATOM 4983 C CA . ILE A 1 622 ? 10.039 29.953 -11.5 1 92.62 622 ILE A CA 1
ATOM 4984 C C . ILE A 1 622 ? 8.867 29.5 -12.367 1 92.62 622 ILE A C 1
ATOM 4986 O O . ILE A 1 622 ? 8.977 29.438 -13.594 1 92.62 622 ILE A O 1
ATOM 4990 N N . LYS A 1 623 ? 7.832 29.203 -11.742 1 91.19 623 LYS A N 1
ATOM 4991 C CA . LYS A 1 623 ? 6.629 28.781 -12.453 1 91.19 623 LYS A CA 1
ATOM 4992 C C . LYS A 1 623 ? 6.16 29.875 -13.414 1 91.19 623 LYS A C 1
ATOM 4994 O O . LYS A 1 623 ? 5.77 29.578 -14.547 1 91.19 623 LYS A O 1
ATOM 4999 N N . LYS A 1 624 ? 6.176 31.078 -12.938 1 90.31 624 LYS A N 1
ATOM 5000 C CA . LYS A 1 624 ? 5.754 32.219 -13.758 1 90.31 624 LYS A CA 1
ATOM 5001 C C . LYS A 1 624 ? 6.676 32.406 -14.961 1 90.31 624 LYS A C 1
ATOM 5003 O O . LYS A 1 624 ? 6.215 32.656 -16.078 1 90.31 624 LYS A O 1
ATOM 5008 N N . GLU A 1 625 ? 7.914 32.312 -14.711 1 91.31 625 GLU A N 1
ATOM 5009 C CA . GLU A 1 625 ? 8.891 32.469 -15.789 1 91.31 625 GLU A CA 1
ATOM 5010 C C . GLU A 1 625 ? 8.773 31.344 -16.797 1 91.31 625 GLU A C 1
ATOM 5012 O O . GLU A 1 625 ? 9.047 31.531 -17.984 1 91.31 625 GLU A O 1
ATOM 5017 N N . MET A 1 626 ? 8.391 30.203 -16.375 1 92.75 626 MET A N 1
ATOM 5018 C CA . MET A 1 626 ? 8.305 29.031 -17.234 1 92.75 626 MET A CA 1
ATOM 5019 C C . MET A 1 626 ? 6.91 28.891 -17.828 1 92.75 626 MET A C 1
ATOM 5021 O O . MET A 1 626 ? 6.68 28.047 -18.688 1 92.75 626 MET A O 1
ATOM 5025 N N . ALA A 1 627 ? 5.98 29.703 -17.406 1 90.5 627 ALA A N 1
ATOM 5026 C CA . ALA A 1 627 ? 4.574 29.578 -17.766 1 90.5 627 ALA A CA 1
ATOM 5027 C C . ALA A 1 627 ? 4.398 29.609 -19.281 1 90.5 627 ALA A C 1
ATOM 5029 O O . ALA A 1 627 ? 3.65 28.797 -19.844 1 90.5 627 ALA A O 1
ATOM 5030 N N . SER A 1 628 ? 5.02 30.594 -19.922 1 89.31 628 SER A N 1
ATOM 5031 C CA . SER A 1 628 ? 4.906 30.719 -21.375 1 89.31 628 SER A CA 1
ATOM 5032 C C . SER A 1 628 ? 5.461 29.484 -22.062 1 89.31 628 SER A C 1
ATOM 5034 O O . SER A 1 628 ? 4.898 29.016 -23.062 1 89.31 628 SER A O 1
ATOM 5036 N N . CYS A 1 629 ? 6.508 29.031 -21.531 1 91.31 629 CYS A N 1
ATOM 5037 C CA . CYS A 1 629 ? 7.113 27.828 -22.094 1 91.31 629 CYS A CA 1
ATOM 5038 C C . CYS A 1 629 ? 6.188 26.625 -21.938 1 91.31 629 CYS A C 1
ATOM 5040 O O . CYS A 1 629 ? 6.031 25.828 -22.859 1 91.31 629 CYS A O 1
ATOM 5042 N N . TYR A 1 630 ? 5.602 26.484 -20.781 1 89.81 630 TYR A N 1
ATOM 5043 C CA . TYR A 1 630 ? 4.691 25.375 -20.531 1 89.81 630 TYR A CA 1
ATOM 5044 C C . TYR A 1 630 ? 3.516 25.422 -21.5 1 89.81 630 TYR A C 1
ATOM 5046 O O . TYR A 1 630 ? 3.109 24.375 -22.047 1 89.81 630 TYR A O 1
ATOM 5054 N N . LYS A 1 631 ? 2.98 26.562 -21.766 1 88.12 631 LYS A N 1
ATOM 5055 C CA . LYS A 1 631 ? 1.853 26.734 -22.688 1 88.12 631 LYS A CA 1
ATOM 5056 C C . LYS A 1 631 ? 2.24 26.375 -24.109 1 88.12 631 LYS A C 1
ATOM 5058 O O . LYS A 1 631 ? 1.479 25.703 -24.812 1 88.12 631 LYS A O 1
ATOM 5063 N N . GLN A 1 632 ? 3.32 26.828 -24.484 1 89.62 632 GLN A N 1
ATOM 5064 C CA . GLN A 1 632 ? 3.805 26.516 -25.828 1 89.62 632 GLN A CA 1
ATOM 5065 C C . GLN A 1 632 ? 4.098 25.031 -25.984 1 89.62 632 GLN A C 1
ATOM 5067 O O . GLN A 1 632 ? 3.793 24.438 -27.031 1 89.62 632 GLN A O 1
ATOM 5072 N N . ALA A 1 633 ? 4.719 24.531 -24.969 1 89.75 633 ALA A N 1
ATOM 5073 C CA . ALA A 1 633 ? 5.051 23.109 -25 1 89.75 633 ALA A CA 1
ATOM 5074 C C . ALA A 1 633 ? 3.791 22.25 -25.016 1 89.75 633 ALA A C 1
ATOM 5076 O O . ALA A 1 633 ? 3.76 21.203 -25.656 1 89.75 633 ALA A O 1
ATOM 5077 N N . ALA A 1 634 ? 2.773 22.625 -24.297 1 85.44 634 ALA A N 1
ATOM 5078 C CA . ALA A 1 634 ? 1.511 21.891 -24.25 1 85.44 634 ALA A CA 1
ATOM 5079 C C . ALA A 1 634 ? 0.792 21.938 -25.594 1 85.44 634 ALA A C 1
ATOM 5081 O O . ALA A 1 634 ? -0.002 21.047 -25.906 1 85.44 634 ALA A O 1
ATOM 5082 N N . ALA A 1 635 ? 1.035 22.891 -26.453 1 82.69 635 ALA A N 1
ATOM 5083 C CA . ALA A 1 635 ? 0.356 23.125 -27.719 1 82.69 635 ALA A CA 1
ATOM 5084 C C . ALA A 1 635 ? 0.881 22.172 -28.812 1 82.69 635 ALA A C 1
ATOM 5086 O O . ALA A 1 635 ? 0.218 21.953 -29.828 1 82.69 635 ALA A O 1
ATOM 5087 N N . PHE A 1 636 ? 2.01 21.672 -28.5 1 85.69 636 PHE A N 1
ATOM 5088 C CA . PHE A 1 636 ? 2.545 20.719 -29.469 1 85.69 636 PHE A CA 1
ATOM 5089 C C . PHE A 1 636 ? 1.664 19.484 -29.562 1 85.69 636 PHE A C 1
ATOM 5091 O O . PHE A 1 636 ? 1.283 18.906 -28.547 1 85.69 636 PHE A O 1
ATOM 5098 N N . THR A 1 637 ? 1.114 19.25 -30.719 1 77.06 637 THR A N 1
ATOM 5099 C CA . THR A 1 637 ? 0.313 18.062 -30.969 1 77.06 637 THR A CA 1
ATOM 5100 C C . THR A 1 637 ? 0.861 17.281 -32.156 1 77.06 637 THR A C 1
ATOM 5102 O O . THR A 1 637 ? 1.607 17.812 -32.969 1 77.06 637 THR A O 1
ATOM 5105 N N . GLY A 1 638 ? 0.682 16 -32.281 1 67.12 638 GLY A N 1
ATOM 5106 C CA . GLY A 1 638 ? 1.056 15.195 -33.438 1 67.12 638 GLY A CA 1
ATOM 5107 C C . GLY A 1 638 ? 2.262 14.312 -33.156 1 67.12 638 GLY A C 1
ATOM 5108 O O . GLY A 1 638 ? 2.676 14.141 -32.031 1 67.12 638 GLY A O 1
ATOM 5109 N N . ILE A 1 639 ? 2.787 13.828 -34.219 1 66.5 639 ILE A N 1
ATOM 5110 C CA . ILE A 1 639 ? 3.896 12.883 -34.156 1 66.5 639 ILE A CA 1
ATOM 5111 C C . ILE A 1 639 ? 5.18 13.617 -33.781 1 66.5 639 ILE A C 1
ATOM 5113 O O . ILE A 1 639 ? 5.504 14.656 -34.375 1 66.5 639 ILE A O 1
ATOM 5117 N N . GLY A 1 640 ? 5.848 13.203 -32.781 1 74.62 640 GLY A N 1
ATOM 5118 C CA . GLY A 1 640 ? 7.105 13.789 -32.344 1 74.62 640 GLY A CA 1
ATOM 5119 C C . GLY A 1 640 ? 6.926 14.898 -31.328 1 74.62 640 GLY A C 1
ATOM 5120 O O . GLY A 1 640 ? 7.883 15.594 -30.984 1 74.62 640 GLY A O 1
ATOM 5121 N N . SER A 1 641 ? 5.691 15.141 -30.953 1 80.12 641 SER A N 1
ATOM 5122 C CA . SER A 1 641 ? 5.375 16.234 -30.031 1 80.12 641 SER A CA 1
ATOM 5123 C C . SER A 1 641 ? 6.09 16.078 -28.703 1 80.12 641 SER A C 1
ATOM 5125 O O . SER A 1 641 ? 6.402 17.062 -28.031 1 80.12 641 SER A O 1
ATOM 5127 N N . MET A 1 642 ? 6.422 14.961 -28.328 1 81.88 642 MET A N 1
ATOM 5128 C CA . MET A 1 642 ? 7.105 14.75 -27.062 1 81.88 642 MET A CA 1
ATOM 5129 C C . MET A 1 642 ? 8.523 15.32 -27.094 1 81.88 642 MET A C 1
ATOM 5131 O O . MET A 1 642 ? 8.922 16.062 -26.203 1 81.88 642 MET A O 1
ATOM 5135 N N . LYS A 1 643 ? 9.156 14.906 -28.141 1 79.06 643 LYS A N 1
ATOM 5136 C CA . LYS A 1 643 ? 10.531 15.391 -28.281 1 79.06 643 LYS A CA 1
ATOM 5137 C C . LYS A 1 643 ? 10.562 16.906 -28.406 1 79.06 643 LYS A C 1
ATOM 5139 O O . LYS A 1 643 ? 11.453 17.562 -27.859 1 79.06 643 LYS A O 1
ATOM 5144 N N . LYS A 1 644 ? 9.641 17.344 -29.125 1 84.19 644 LYS A N 1
ATOM 5145 C CA . LYS A 1 644 ? 9.547 18.781 -29.281 1 84.19 644 LYS A CA 1
ATOM 5146 C C . LYS A 1 644 ? 9.289 19.484 -27.953 1 84.19 644 LYS A C 1
ATOM 5148 O O . LYS A 1 644 ? 9.875 20.531 -27.656 1 84.19 644 LYS A O 1
ATOM 5153 N N . ARG A 1 645 ? 8.453 18.906 -27.141 1 86.56 645 ARG A N 1
ATOM 5154 C CA . ARG A 1 645 ? 8.148 19.438 -25.812 1 86.56 645 ARG A CA 1
ATOM 5155 C C . ARG A 1 645 ? 9.383 19.422 -24.922 1 86.56 645 ARG A C 1
ATOM 5157 O O . ARG A 1 645 ? 9.688 20.406 -24.25 1 86.56 645 ARG A O 1
ATOM 5164 N N . GLN A 1 646 ? 10.008 18.359 -24.953 1 86.94 646 GLN A N 1
ATOM 5165 C CA . GLN A 1 646 ? 11.203 18.219 -24.125 1 86.94 646 GLN A CA 1
ATOM 5166 C C . GLN A 1 646 ? 12.289 19.203 -24.531 1 86.94 646 GLN A C 1
ATOM 5168 O O . GLN A 1 646 ? 12.875 19.875 -23.688 1 86.94 646 GLN A O 1
ATOM 5173 N N . GLU A 1 647 ? 12.469 19.172 -25.828 1 86.19 647 GLU A N 1
ATOM 5174 C CA . GLU A 1 647 ? 13.492 20.078 -26.344 1 86.19 647 GLU A CA 1
ATOM 5175 C C . GLU A 1 647 ? 13.148 21.531 -26.031 1 86.19 647 GLU A C 1
ATOM 5177 O O . GLU A 1 647 ? 14.023 22.328 -25.703 1 86.19 647 GLU A O 1
ATOM 5182 N N . MET A 1 648 ? 12.016 21.797 -26.141 1 89.25 648 MET A N 1
ATOM 5183 C CA . MET A 1 648 ? 11.586 23.156 -25.828 1 89.25 648 MET A CA 1
ATOM 5184 C C . MET A 1 648 ? 11.828 23.484 -24.359 1 89.25 648 MET A C 1
ATOM 5186 O O . MET A 1 648 ? 12.305 24.578 -24.031 1 89.25 648 MET A O 1
ATOM 5190 N N . LEU A 1 649 ? 11.445 22.625 -23.516 1 89.69 649 LEU A N 1
ATOM 5191 C CA . LEU A 1 649 ? 11.602 22.859 -22.078 1 89.69 649 LEU A CA 1
ATOM 5192 C C . LEU A 1 649 ? 13.07 23 -21.719 1 89.69 649 LEU A C 1
ATOM 5194 O O . LEU A 1 649 ? 13.445 23.922 -20.969 1 89.69 649 LEU A O 1
ATOM 5198 N N . ILE A 1 650 ? 13.914 22.156 -22.266 1 89.69 650 ILE A N 1
ATOM 5199 C CA . ILE A 1 650 ? 15.336 22.156 -21.953 1 89.69 650 ILE A CA 1
ATOM 5200 C C . ILE A 1 650 ? 15.992 23.422 -22.516 1 89.69 650 ILE A C 1
ATOM 5202 O O . ILE A 1 650 ? 16.766 24.094 -21.828 1 89.69 650 ILE A O 1
ATOM 5206 N N . THR A 1 651 ? 15.648 23.625 -23.734 1 89.38 651 THR A N 1
ATOM 5207 C CA . THR A 1 651 ? 16.219 24.797 -24.391 1 89.38 651 THR A CA 1
ATOM 5208 C C . THR A 1 651 ? 15.773 26.078 -23.688 1 89.38 651 THR A C 1
ATOM 5210 O O . THR A 1 651 ? 16.562 27.016 -23.531 1 89.38 651 THR A O 1
ATOM 5213 N N . THR A 1 652 ? 14.594 26.094 -23.344 1 90.56 652 THR A N 1
ATOM 5214 C CA . THR A 1 652 ? 14.078 27.281 -22.656 1 90.56 652 THR A CA 1
ATOM 5215 C C . THR A 1 652 ? 14.758 27.469 -21.312 1 90.56 652 THR A C 1
ATOM 5217 O O . THR A 1 652 ? 15.133 28.594 -20.938 1 90.56 652 THR A O 1
ATOM 5220 N N . VAL A 1 653 ? 14.867 26.438 -20.562 1 91.62 653 VAL A N 1
ATOM 5221 C CA . VAL A 1 653 ? 15.492 26.516 -19.25 1 91.62 653 VAL A CA 1
ATOM 5222 C C . VAL A 1 653 ? 16.938 26.984 -19.391 1 91.62 653 VAL A C 1
ATOM 5224 O O . VAL A 1 653 ? 17.422 27.797 -18.594 1 91.62 653 VAL A O 1
ATOM 5227 N N . ASP A 1 654 ? 17.578 26.438 -20.406 1 91.31 654 ASP A N 1
ATOM 5228 C CA . ASP A 1 654 ? 18.969 26.812 -20.641 1 91.31 654 ASP A CA 1
ATOM 5229 C C . ASP A 1 654 ? 19.078 28.281 -21.062 1 91.31 654 ASP A C 1
ATOM 5231 O O . ASP A 1 654 ? 20.047 28.969 -20.703 1 91.31 654 ASP A O 1
ATOM 5235 N N . LYS A 1 655 ? 18.141 28.672 -21.781 1 90.44 655 LYS A N 1
ATOM 5236 C CA . LYS A 1 655 ? 18.141 30.047 -22.281 1 90.44 655 LYS A CA 1
ATOM 5237 C C . LYS A 1 655 ? 17.828 31.047 -21.172 1 90.44 655 LYS A C 1
ATOM 5239 O O . LYS A 1 655 ? 18.453 32.094 -21.062 1 90.44 655 LYS A O 1
ATOM 5244 N N . ILE A 1 656 ? 16.906 30.672 -20.328 1 91.69 656 ILE A N 1
ATOM 5245 C CA . ILE A 1 656 ? 16.406 31.656 -19.375 1 91.69 656 ILE A CA 1
ATOM 5246 C C . ILE A 1 656 ? 16.969 31.375 -17.984 1 91.69 656 ILE A C 1
ATOM 5248 O O . ILE A 1 656 ? 16.594 32.031 -17.016 1 91.69 656 ILE A O 1
ATOM 5252 N N . LYS A 1 657 ? 17.875 30.484 -17.812 1 92.44 657 LYS A N 1
ATOM 5253 C CA . LYS A 1 657 ? 18.297 30.016 -16.5 1 92.44 657 LYS A CA 1
ATOM 5254 C C . LYS A 1 657 ? 18.844 31.156 -15.648 1 92.44 657 LYS A C 1
ATOM 5256 O O . LYS A 1 657 ? 18.484 31.281 -14.484 1 92.44 657 LYS A O 1
ATOM 5261 N N . HIS A 1 658 ? 19.734 32 -16.219 1 89.12 658 HIS A N 1
ATOM 5262 C CA . HIS A 1 658 ? 20.344 33.062 -15.438 1 89.12 658 HIS A CA 1
ATOM 5263 C C . HIS A 1 658 ? 19.281 34.062 -14.961 1 89.12 658 HIS A C 1
ATOM 5265 O O . HIS A 1 658 ? 19.266 34.438 -13.781 1 89.12 658 HIS A O 1
ATOM 5271 N N . ASN A 1 659 ? 18.406 34.406 -15.867 1 91.69 659 ASN A N 1
ATOM 5272 C CA . ASN A 1 659 ? 17.359 35.344 -15.508 1 91.69 659 ASN A CA 1
ATOM 5273 C C . ASN A 1 659 ? 16.312 34.719 -14.602 1 91.69 659 ASN A C 1
ATOM 5275 O O . ASN A 1 659 ? 15.797 35.375 -13.695 1 91.69 659 ASN A O 1
ATOM 5279 N N . MET A 1 660 ? 16.047 33.531 -14.828 1 93.88 660 MET A N 1
ATOM 5280 C CA . MET A 1 660 ? 15 32.844 -14.086 1 93.88 660 MET A CA 1
ATOM 5281 C C . MET A 1 660 ? 15.367 32.719 -12.609 1 93.88 660 MET A C 1
ATOM 5283 O O . MET A 1 660 ? 14.578 33.094 -11.742 1 93.88 660 MET A O 1
ATOM 5287 N N . PHE A 1 661 ? 16.578 32.281 -12.352 1 94.88 661 PHE A N 1
ATOM 5288 C CA . PHE A 1 661 ? 16.969 32.062 -10.969 1 94.88 661 PHE A CA 1
ATOM 5289 C C . PHE A 1 661 ? 17.25 33.375 -10.258 1 94.88 661 PHE A C 1
ATOM 5291 O O . PHE A 1 661 ? 17 33.5 -9.062 1 94.88 661 PHE A O 1
ATOM 5298 N N . ASN A 1 662 ? 17.766 34.25 -11.008 1 94.38 662 ASN A N 1
ATOM 5299 C CA . ASN A 1 662 ? 17.969 35.562 -10.406 1 94.38 662 ASN A CA 1
ATOM 5300 C C . ASN A 1 662 ? 16.641 36.25 -10.086 1 94.38 662 ASN A C 1
ATOM 5302 O O . ASN A 1 662 ? 16.531 36.938 -9.07 1 94.38 662 ASN A O 1
ATOM 5306 N N . LYS A 1 663 ? 15.766 36.094 -10.969 1 94 663 LYS A N 1
ATOM 5307 C CA . LYS A 1 663 ? 14.445 36.656 -10.695 1 94 663 LYS A CA 1
ATOM 5308 C C . LYS A 1 663 ? 13.805 35.969 -9.484 1 94 663 LYS A C 1
ATOM 5310 O O . LYS A 1 663 ? 13.117 36.656 -8.703 1 94 663 LYS A O 1
ATOM 5315 N N . ALA A 1 664 ? 13.977 34.719 -9.414 1 95.19 664 ALA A N 1
ATOM 5316 C CA . ALA A 1 664 ? 13.453 34.031 -8.25 1 95.19 664 ALA A CA 1
ATOM 5317 C C . ALA A 1 664 ? 14.078 34.531 -6.961 1 95.19 664 ALA A C 1
ATOM 5319 O O . ALA A 1 664 ? 13.383 34.688 -5.953 1 95.19 664 ALA A O 1
ATOM 5320 N N . LYS A 1 665 ? 15.406 34.719 -7.008 1 95.31 665 LYS A N 1
ATOM 5321 C CA . LYS A 1 665 ? 16.109 35.281 -5.867 1 95.31 665 LYS A CA 1
ATOM 5322 C C . LYS A 1 665 ? 15.555 36.656 -5.516 1 95.31 665 LYS A C 1
ATOM 5324 O O . LYS A 1 665 ? 15.25 36.938 -4.352 1 95.31 665 LYS A O 1
ATOM 5329 N N . MET A 1 666 ? 15.344 37.406 -6.535 1 93.88 666 MET A N 1
ATOM 5330 C CA . MET A 1 666 ? 14.883 38.781 -6.32 1 93.88 666 MET A CA 1
ATOM 5331 C C . MET A 1 666 ? 13.453 38.781 -5.793 1 93.88 666 MET A C 1
ATOM 5333 O O . MET A 1 666 ? 13.102 39.594 -4.945 1 93.88 666 MET A O 1
ATOM 5337 N N . GLU A 1 667 ? 12.688 37.844 -6.273 1 93.81 667 GLU A N 1
ATOM 5338 C CA . GLU A 1 667 ? 11.305 37.812 -5.82 1 93.81 667 GLU A CA 1
ATOM 5339 C C . GLU A 1 667 ? 11.219 37.406 -4.352 1 93.81 667 GLU A C 1
ATOM 5341 O O . GLU A 1 667 ? 10.352 37.875 -3.619 1 93.81 667 GLU A O 1
ATOM 5346 N N . MET A 1 668 ? 12.031 36.5 -3.979 1 95 668 MET A N 1
ATOM 5347 C CA . MET A 1 668 ? 12.023 36.094 -2.574 1 95 668 MET A CA 1
ATOM 5348 C C . MET A 1 668 ? 12.492 37.219 -1.679 1 95 668 MET A C 1
ATOM 5350 O O . MET A 1 668 ? 11.898 37.469 -0.626 1 95 668 MET A O 1
ATOM 5354 N N . LEU A 1 669 ? 13.539 37.906 -2.156 1 94.31 669 LEU A N 1
ATOM 5355 C CA . LEU A 1 669 ? 14.047 39.031 -1.39 1 94.31 669 LEU A CA 1
ATOM 5356 C C . LEU A 1 669 ? 13.023 40.156 -1.341 1 94.31 669 LEU A C 1
ATOM 5358 O O . LEU A 1 669 ? 12.883 40.844 -0.316 1 94.31 669 LEU A O 1
ATOM 5362 N N . LYS A 1 670 ? 12.352 40.219 -2.416 1 92.62 670 LYS A N 1
ATOM 5363 C CA . LYS A 1 670 ? 11.273 41.219 -2.443 1 92.62 670 LYS A CA 1
ATOM 5364 C C . LYS A 1 670 ? 10.164 40.844 -1.469 1 92.62 670 LYS A C 1
ATOM 5366 O O . LYS A 1 670 ? 9.625 41.719 -0.765 1 92.62 670 LYS A O 1
ATOM 5371 N N . SER A 1 671 ? 9.852 39.625 -1.464 1 92.88 671 SER A N 1
ATOM 5372 C CA . SER A 1 671 ? 8.82 39.156 -0.542 1 92.88 671 SER A CA 1
ATOM 5373 C C . SER A 1 671 ? 9.242 39.375 0.909 1 92.88 671 SER A C 1
ATOM 5375 O O . SER A 1 671 ? 8.414 39.719 1.757 1 92.88 671 SER A O 1
ATOM 5377 N N . PHE A 1 672 ? 10.508 39.188 1.183 1 93.94 672 PHE A N 1
ATOM 5378 C CA . PHE A 1 672 ? 11.008 39.406 2.531 1 93.94 672 PHE A CA 1
ATOM 5379 C C . PHE A 1 672 ? 10.984 40.875 2.877 1 93.94 672 PHE A C 1
ATOM 5381 O O . PHE A 1 672 ? 10.656 41.25 4.004 1 93.94 672 PHE A O 1
ATOM 5388 N N . ASN A 1 673 ? 11.312 41.594 1.877 1 91.25 673 ASN A N 1
ATOM 5389 C CA . ASN A 1 673 ? 11.266 43.031 2.088 1 91.25 673 ASN A CA 1
ATOM 5390 C C . ASN A 1 673 ? 9.836 43.531 2.303 1 91.25 673 ASN A C 1
ATOM 5392 O O . ASN A 1 673 ? 9.602 44.469 3.066 1 91.25 673 ASN A O 1
ATOM 5396 N N . ASN A 1 674 ? 8.969 42.938 1.567 1 90.31 674 ASN A N 1
ATOM 5397 C CA . ASN A 1 674 ? 7.562 43.25 1.79 1 90.31 674 ASN A CA 1
ATOM 5398 C C . ASN A 1 674 ? 7.125 42.938 3.215 1 90.31 674 ASN A C 1
ATOM 5400 O O . ASN A 1 674 ? 6.32 43.656 3.805 1 90.31 674 ASN A O 1
ATOM 5404 N N . LEU A 1 675 ? 7.641 41.844 3.703 1 91.94 675 LEU A N 1
ATOM 5405 C CA . LEU A 1 675 ? 7.355 41.5 5.09 1 91.94 675 LEU A CA 1
ATOM 5406 C C . LEU A 1 675 ? 7.922 42.531 6.043 1 91.94 675 LEU A C 1
ATOM 5408 O O . LEU A 1 675 ? 7.254 42.938 7 1 91.94 675 LEU A O 1
ATOM 5412 N N . LYS A 1 676 ? 9.156 42.969 5.773 1 90.5 676 LYS A N 1
ATOM 5413 C CA . LYS A 1 676 ? 9.789 44 6.578 1 90.5 676 LYS A CA 1
ATOM 5414 C C . LYS A 1 676 ? 8.945 45.281 6.59 1 90.5 676 LYS A C 1
ATOM 5416 O O . LYS A 1 676 ? 8.688 45.844 7.652 1 90.5 676 LYS A O 1
ATOM 5421 N N . LEU A 1 677 ? 8.508 45.656 5.391 1 89 677 LEU A N 1
ATOM 5422 C CA . LEU A 1 677 ? 7.719 46.875 5.273 1 89 677 LEU A CA 1
ATOM 5423 C C . LEU A 1 677 ? 6.371 46.719 5.973 1 89 677 LEU A C 1
ATOM 5425 O O . LEU A 1 677 ? 5.891 47.656 6.609 1 89 677 LEU A O 1
ATOM 5429 N N . TYR A 1 678 ? 5.875 45.594 5.828 1 89.44 678 TYR A N 1
ATOM 5430 C CA . TYR A 1 678 ? 4.594 45.344 6.477 1 89.44 678 TYR A CA 1
ATOM 5431 C C . TYR A 1 678 ? 4.723 45.438 7.992 1 89.44 678 TYR A C 1
ATOM 5433 O O . TYR A 1 678 ? 3.91 46.094 8.648 1 89.44 678 TYR A O 1
ATOM 5441 N N . ILE A 1 679 ? 5.727 44.812 8.555 1 91.31 679 ILE A N 1
ATOM 5442 C CA . ILE A 1 679 ? 5.941 44.812 10 1 91.31 679 ILE A CA 1
ATOM 5443 C C . ILE A 1 679 ? 6.211 46.219 10.492 1 91.31 679 ILE A C 1
ATOM 5445 O O . ILE A 1 679 ? 5.641 46.656 11.492 1 91.31 679 ILE A O 1
ATOM 5449 N N . LYS A 1 680 ? 7.012 46.906 9.766 1 88.75 680 LYS A N 1
ATOM 5450 C CA . LYS A 1 680 ? 7.344 48.281 10.141 1 88.75 680 LYS A CA 1
ATOM 5451 C C . LYS A 1 680 ? 6.105 49.188 10.102 1 88.75 680 LYS A C 1
ATOM 5453 O O . LYS A 1 680 ? 5.887 50 11 1 88.75 680 LYS A O 1
ATOM 5458 N N . TYR A 1 681 ? 5.402 48.969 9.078 1 88.25 681 TYR A N 1
ATOM 5459 C CA . TYR A 1 681 ? 4.199 49.781 8.93 1 88.25 681 TYR A CA 1
ATOM 5460 C C . TYR A 1 681 ? 3.207 49.5 10.047 1 88.25 681 TYR A C 1
ATOM 5462 O O . TYR A 1 681 ? 2.623 50.406 10.617 1 88.25 681 TYR A O 1
ATOM 5470 N N . ASP A 1 682 ? 2.992 48.281 10.289 1 88.81 682 ASP A N 1
ATOM 5471 C CA . ASP A 1 682 ? 2.035 47.906 11.32 1 88.81 682 ASP A CA 1
ATOM 5472 C C . ASP A 1 682 ? 2.457 48.406 12.688 1 88.81 682 ASP A C 1
ATOM 5474 O O . ASP A 1 682 ? 1.631 48.938 13.445 1 88.81 682 ASP A O 1
ATOM 5478 N N . LEU A 1 683 ? 3.713 48.312 13.008 1 90.19 683 LEU A N 1
ATOM 5479 C CA . LEU A 1 683 ? 4.223 48.781 14.289 1 90.19 683 LEU A CA 1
ATOM 5480 C C . LEU A 1 683 ? 4.152 50.312 14.367 1 90.19 683 LEU A C 1
ATOM 5482 O O . LEU A 1 683 ? 3.721 50.844 15.383 1 90.19 683 LEU A O 1
ATOM 5486 N N . GLU A 1 684 ? 4.531 50.938 13.305 1 88.88 684 GLU A N 1
ATOM 5487 C CA . GLU A 1 684 ? 4.547 52.406 13.289 1 88.88 684 GLU A CA 1
ATOM 5488 C C . GLU A 1 684 ? 3.131 52.969 13.375 1 88.88 684 GLU A C 1
ATOM 5490 O O . GLU A 1 684 ? 2.85 53.812 14.203 1 88.88 684 GLU A O 1
ATOM 5495 N N . SER A 1 685 ? 2.328 52.469 12.492 1 86 685 SER A N 1
ATOM 5496 C CA . SER A 1 685 ? 0.958 52.969 12.453 1 86 685 SER A CA 1
ATOM 5497 C C . SER A 1 685 ? 0.22 52.625 13.75 1 86 685 SER A C 1
ATOM 5499 O O . SER A 1 685 ? -0.511 53.469 14.281 1 86 685 SER A O 1
ATOM 5501 N N . GLY A 1 686 ? 0.381 51.469 14.195 1 85.88 686 GLY A N 1
ATOM 5502 C CA . GLY A 1 686 ? -0.285 51.062 15.422 1 85.88 686 GLY A CA 1
ATOM 5503 C C . GLY A 1 686 ? 0.167 51.844 16.641 1 85.88 686 GLY A C 1
ATOM 5504 O O . GLY A 1 686 ? -0.659 52.312 17.422 1 85.88 686 GLY A O 1
ATOM 5505 N N . LEU A 1 687 ? 1.391 52.062 16.812 1 89.38 687 LEU A N 1
ATOM 5506 C CA . LEU A 1 687 ? 1.925 52.75 17.984 1 89.38 687 LEU A CA 1
ATOM 5507 C C . LEU A 1 687 ? 1.725 54.25 17.891 1 89.38 687 LEU A C 1
ATOM 5509 O O . LEU A 1 687 ? 1.51 54.938 18.891 1 89.38 687 LEU A O 1
ATOM 5513 N N . LYS A 1 688 ? 1.763 54.812 16.703 1 85.75 688 LYS A N 1
ATOM 5514 C CA . LYS A 1 688 ? 1.454 56.25 16.516 1 85.75 688 LYS A CA 1
ATOM 5515 C C . LYS A 1 688 ? 0.013 56.531 16.922 1 85.75 688 LYS A C 1
ATOM 5517 O O . LYS A 1 688 ? -0.261 57.562 17.547 1 85.75 688 LYS A O 1
ATOM 5522 N N . ALA A 1 689 ? -0.797 55.625 16.469 1 83.44 689 ALA A N 1
ATOM 5523 C CA . ALA A 1 689 ? -2.199 55.781 16.844 1 83.44 689 ALA A CA 1
ATOM 5524 C C . ALA A 1 689 ? -2.377 55.688 18.359 1 83.44 689 ALA A C 1
ATOM 5526 O O . ALA A 1 689 ? -3.164 56.438 18.938 1 83.44 689 ALA A O 1
ATOM 5527 N N . SER A 1 690 ? -1.667 54.844 18.969 1 85.06 690 SER A N 1
ATOM 5528 C CA . SER A 1 690 ? -1.762 54.688 20.422 1 85.06 690 SER A CA 1
ATOM 5529 C C . SER A 1 690 ? -1.166 55.875 21.141 1 85.06 690 SER A C 1
ATOM 5531 O O . SER A 1 690 ? -1.698 56.312 22.172 1 85.06 690 SER A O 1
ATOM 5533 N N . ILE A 1 691 ? -0.121 56.438 20.656 1 83.44 691 ILE A N 1
ATOM 5534 C CA . ILE A 1 691 ? 0.506 57.625 21.234 1 83.44 691 ILE A CA 1
ATOM 5535 C C . ILE A 1 691 ? -0.428 58.844 21.094 1 83.44 691 ILE A C 1
ATOM 5537 O O . ILE A 1 691 ? -0.596 59.625 22.031 1 83.44 691 ILE A O 1
ATOM 5541 N N . ALA A 1 692 ? -1.055 58.875 19.969 1 79.88 692 ALA A N 1
ATOM 5542 C CA . ALA A 1 692 ? -1.99 59.969 19.734 1 79.88 692 ALA A CA 1
ATOM 5543 C C . ALA A 1 692 ? -3.195 59.875 20.656 1 79.88 692 ALA A C 1
ATOM 5545 O O . ALA A 1 692 ? -3.703 60.906 21.141 1 79.88 692 ALA A O 1
ATOM 5546 N N . LEU A 1 693 ? -3.609 58.688 20.812 1 78.62 693 LEU A N 1
ATOM 5547 C CA . LEU A 1 693 ? -4.738 58.469 21.719 1 78.62 693 LEU A CA 1
ATOM 5548 C C . LEU A 1 693 ? -4.375 58.875 23.141 1 78.62 693 LEU A C 1
ATOM 5550 O O . LEU A 1 693 ? -5.223 59.375 23.891 1 78.62 693 LEU A O 1
ATOM 5554 N N . SER A 1 694 ? -3.213 58.719 23.547 1 78.5 694 SER A N 1
ATOM 5555 C CA . SER A 1 694 ? -2.77 59.062 24.891 1 78.5 694 SER A CA 1
ATOM 5556 C C . SER A 1 694 ? -2.592 60.562 25.047 1 78.5 694 SER A C 1
ATOM 5558 O O . SER A 1 694 ? -2.641 61.094 26.156 1 78.5 694 SER A O 1
ATOM 5560 N N . GLN A 1 695 ? -2.416 61.25 23.938 1 72.5 695 GLN A N 1
ATOM 5561 C CA . GLN A 1 695 ? -2.213 62.688 23.969 1 72.5 695 GLN A CA 1
ATOM 5562 C C . GLN A 1 695 ? -3.545 63.438 23.953 1 72.5 695 GLN A C 1
ATOM 5564 O O . GLN A 1 695 ? -3.676 64.5 24.562 1 72.5 695 GLN A O 1
ATOM 5569 N N . SER A 1 696 ? -4.508 63.156 23.078 1 62.5 696 SER A N 1
ATOM 5570 C CA . SER A 1 696 ? -5.727 63.906 22.797 1 62.5 696 SER A CA 1
ATOM 5571 C C . SER A 1 696 ? -6.621 63.969 24.031 1 62.5 696 SER A C 1
ATOM 5573 O O . SER A 1 696 ? -7.656 64.625 24.016 1 62.5 696 SER A O 1
ATOM 5575 N N . GLN A 1 697 ? -6.352 63.375 25.203 1 56.31 697 GLN A N 1
ATOM 5576 C CA . GLN A 1 697 ? -7.414 63.438 26.203 1 56.31 697 GLN A CA 1
ATOM 5577 C C . GLN A 1 697 ? -7.359 64.688 27.016 1 56.31 697 GLN A C 1
ATOM 5579 O O . GLN A 1 697 ? -6.352 65 27.656 1 56.31 697 GLN A O 1
ATOM 5584 N N . PRO A 1 698 ? -8.156 65.812 26.641 1 49.5 698 PRO A N 1
ATOM 5585 C CA . PRO A 1 698 ? -8.211 67.062 27.328 1 49.5 698 PRO A CA 1
ATOM 5586 C C . PRO A 1 698 ? -8.508 66.938 28.828 1 49.5 698 PRO A C 1
ATOM 5588 O O . PRO A 1 698 ? -9.133 65.938 29.234 1 49.5 698 PRO A O 1
ATOM 5591 N N . SER A 1 699 ? -7.816 67.875 29.703 1 47.31 699 SER A N 1
ATOM 5592 C CA . SER A 1 699 ? -7.77 68 31.156 1 47.31 699 SER A CA 1
ATOM 5593 C C . SER A 1 699 ? -9.172 68.062 31.75 1 47.31 699 SER A C 1
ATOM 5595 O O . SER A 1 699 ? -9.359 67.812 32.938 1 47.31 699 SER A O 1
ATOM 5597 N N . ASN A 1 700 ? -10.055 68.812 31.125 1 43.62 700 ASN A N 1
ATOM 5598 C CA . ASN A 1 700 ? -11.227 69.25 31.891 1 43.62 700 ASN A CA 1
ATOM 5599 C C . ASN A 1 700 ? -12.141 68.125 32.25 1 43.62 700 ASN A C 1
ATOM 5601 O O . ASN A 1 700 ? -13.297 68.312 32.625 1 43.62 700 ASN A O 1
ATOM 5605 N N . ILE A 1 701 ? -11.93 67.062 31.75 1 45.88 701 ILE A N 1
ATOM 5606 C CA . ILE A 1 701 ? -13.047 66.125 31.875 1 45.88 701 ILE A CA 1
ATOM 5607 C C . ILE A 1 701 ? -12.961 65.375 33.219 1 45.88 701 ILE A C 1
ATOM 5609 O O . ILE A 1 701 ? -11.914 64.875 33.562 1 45.88 701 ILE A O 1
ATOM 5613 N N . LYS A 1 702 ? -13.82 65.75 34.125 1 48.81 702 LYS A N 1
ATOM 5614 C CA . LYS A 1 702 ? -14.102 65.062 35.344 1 48.81 702 LYS A CA 1
ATOM 5615 C C . LYS A 1 702 ? -14.062 63.531 35.156 1 48.81 702 LYS A C 1
ATOM 5617 O O . LYS A 1 702 ? -15.055 62.906 34.75 1 48.81 702 LYS A O 1
ATOM 5622 N N . LEU A 1 703 ? -13.023 62.969 34.656 1 52.47 703 LEU A N 1
ATOM 5623 C CA . LEU A 1 703 ? -12.953 61.594 34.156 1 52.47 703 LEU A CA 1
ATOM 5624 C C . LEU A 1 703 ? -13.102 60.594 35.281 1 52.47 703 LEU A C 1
ATOM 5626 O O . LEU A 1 703 ? -12.812 60.906 36.438 1 52.47 703 LEU A O 1
ATOM 5630 N N . MET A 1 704 ? -13.789 59.406 34.969 1 58.75 704 MET A N 1
ATOM 5631 C CA . MET A 1 704 ? -14.242 58.25 35.75 1 58.75 704 MET A CA 1
ATOM 5632 C C . MET A 1 704 ? -13.07 57.562 36.406 1 58.75 704 MET A C 1
ATOM 5634 O O . MET A 1 704 ? -12.008 57.375 35.812 1 58.75 704 MET A O 1
ATOM 5638 N N . ASP A 1 705 ? -13.047 57.469 37.656 1 67.5 705 ASP A N 1
ATOM 5639 C CA . ASP A 1 705 ? -12.117 56.688 38.469 1 67.5 705 ASP A CA 1
ATOM 5640 C C . ASP A 1 705 ? -12.312 55.188 38.219 1 67.5 705 ASP A C 1
ATOM 5642 O O . ASP A 1 705 ? -13.383 54.656 38.531 1 67.5 705 ASP A O 1
ATOM 5646 N N . VAL A 1 706 ? -11.43 54.625 37.406 1 76.06 706 VAL A N 1
ATOM 5647 C CA . VAL A 1 706 ? -11.547 53.219 37.094 1 76.06 706 VAL A CA 1
ATOM 5648 C C . VAL A 1 706 ? -10.547 52.438 37.938 1 76.06 706 VAL A C 1
ATOM 5650 O O . VAL A 1 706 ? -10 51.406 37.5 1 76.06 706 VAL A O 1
ATOM 5653 N N . SER A 1 707 ? -10.188 52.906 39.062 1 77.31 707 SER A N 1
ATOM 5654 C CA . SER A 1 707 ? -9.211 52.25 39.938 1 77.31 707 SER A CA 1
ATOM 5655 C C . SER A 1 707 ? -9.719 50.875 40.406 1 77.31 707 SER A C 1
ATOM 5657 O O . SER A 1 707 ? -8.953 49.938 40.5 1 77.31 707 SER A O 1
ATOM 5659 N N . ARG A 1 708 ? -11 50.875 40.594 1 77.38 708 ARG A N 1
ATOM 5660 C CA . ARG A 1 708 ? -11.586 49.594 41.031 1 77.38 708 ARG A CA 1
ATOM 5661 C C . ARG A 1 708 ? -11.516 48.562 39.938 1 77.38 708 ARG A C 1
ATOM 5663 O O . ARG A 1 708 ? -11.172 47.406 40.219 1 77.38 708 ARG A O 1
ATOM 5670 N N . GLU A 1 709 ? -11.883 48.969 38.75 1 79.62 709 GLU A N 1
ATOM 5671 C CA . GLU A 1 709 ? -11.852 48.062 37.625 1 79.62 709 GLU A CA 1
ATOM 5672 C C . GLU A 1 709 ? -10.43 47.594 37.312 1 79.62 709 GLU A C 1
ATOM 5674 O O . GLU A 1 709 ? -10.203 46.438 36.938 1 79.62 709 GLU A O 1
ATOM 5679 N N . THR A 1 710 ? -9.477 48.469 37.469 1 80.75 710 THR A N 1
ATOM 5680 C CA . THR A 1 710 ? -8.07 48.125 37.25 1 80.75 710 THR A CA 1
ATOM 5681 C C . THR A 1 710 ? -7.582 47.094 38.25 1 80.75 710 THR A C 1
ATOM 5683 O O . THR A 1 710 ? -6.844 46.188 37.875 1 80.75 710 THR A O 1
ATOM 5686 N N . GLU A 1 711 ? -8.008 47.344 39.406 1 81.62 711 GLU A N 1
ATOM 5687 C CA . GLU A 1 711 ? -7.625 46.406 40.438 1 81.62 711 GLU A CA 1
ATOM 5688 C C . GLU A 1 711 ? -8.242 45.031 40.156 1 81.62 711 GLU A C 1
ATOM 5690 O O . GLU A 1 711 ? -7.605 44 40.375 1 81.62 711 GLU A O 1
ATOM 5695 N N . GLN A 1 712 ? -9.422 45.062 39.719 1 81.31 712 GLN A N 1
ATOM 5696 C CA . GLN A 1 712 ? -10.094 43.812 39.406 1 81.31 712 GLN A CA 1
ATOM 5697 C C . GLN A 1 712 ? -9.391 43.062 38.25 1 81.31 712 GLN A C 1
ATOM 5699 O O . GLN A 1 712 ? -9.227 41.844 38.312 1 81.31 712 GLN A O 1
ATOM 5704 N N . LEU A 1 713 ? -9.039 43.781 37.281 1 81.62 713 LEU A N 1
ATOM 5705 C CA . LEU A 1 713 ? -8.375 43.156 36.156 1 81.62 713 LEU A CA 1
ATOM 5706 C C . LEU A 1 713 ? -7 42.625 36.531 1 81.62 713 LEU A C 1
ATOM 5708 O O . LEU A 1 713 ? -6.543 41.625 35.969 1 81.62 713 LEU A O 1
ATOM 5712 N N . GLU A 1 714 ? -6.316 43.344 37.312 1 82.19 714 GLU A N 1
ATOM 5713 C CA . GLU A 1 714 ? -5.016 42.875 37.812 1 82.19 714 GLU A CA 1
ATOM 5714 C C . GLU A 1 714 ? -5.145 41.594 38.594 1 82.19 714 GLU A C 1
ATOM 5716 O O . GLU A 1 714 ? -4.277 40.719 38.5 1 82.19 714 GLU A O 1
ATOM 5721 N N . ARG A 1 715 ? -6.148 41.531 39.312 1 78.88 715 ARG A N 1
ATOM 5722 C CA . ARG A 1 715 ? -6.422 40.312 40 1 78.88 715 ARG A CA 1
ATOM 5723 C C . ARG A 1 715 ? -6.68 39.156 39.031 1 78.88 715 ARG A C 1
ATOM 5725 O O . ARG A 1 715 ? -6.191 38.031 39.25 1 78.88 715 ARG A O 1
ATOM 5732 N N . LEU A 1 716 ? -7.406 39.469 38.062 1 79.44 716 LEU A N 1
ATOM 5733 C CA . LEU A 1 716 ? -7.707 38.469 37.062 1 79.44 716 LEU A CA 1
ATOM 5734 C C . LEU A 1 716 ? -6.441 38.031 36.312 1 79.44 716 LEU A C 1
ATOM 5736 O O . LEU A 1 716 ? -6.27 36.844 36 1 79.44 716 LEU A O 1
ATOM 5740 N N . SER A 1 717 ? -5.645 38.938 36 1 81.06 717 SER A N 1
ATOM 5741 C CA . SER A 1 717 ? -4.379 38.656 35.344 1 81.06 717 SER A CA 1
ATOM 5742 C C . SER A 1 717 ? -3.5 37.75 36.188 1 81.06 717 SER A C 1
ATOM 5744 O O . SER A 1 717 ? -2.84 36.844 35.688 1 81.06 717 SER A O 1
ATOM 5746 N N . GLY A 1 718 ? -3.418 38.062 37.406 1 78.19 718 GLY A N 1
ATOM 5747 C CA . GLY A 1 718 ? -2.67 37.219 38.344 1 78.19 718 GLY A CA 1
ATOM 5748 C C . GLY A 1 718 ? -3.197 35.812 38.438 1 78.19 718 GLY A C 1
ATOM 5749 O O . GLY A 1 718 ? -2.422 34.875 38.5 1 78.19 718 GLY A O 1
ATOM 5750 N N . GLN A 1 719 ? -4.477 35.719 38.406 1 76.25 719 GLN A N 1
ATOM 5751 C CA . GLN A 1 719 ? -5.098 34.406 38.438 1 76.25 719 GLN A CA 1
ATOM 5752 C C . GLN A 1 719 ? -4.758 33.594 37.156 1 76.25 719 GLN A C 1
ATOM 5754 O O . GLN A 1 719 ? -4.551 32.375 37.219 1 76.25 719 GLN A O 1
ATOM 5759 N N . LEU A 1 720 ? -4.75 34.312 36.094 1 79.81 720 LEU A N 1
ATOM 5760 C CA . LEU A 1 720 ? -4.453 33.656 34.812 1 79.81 720 LEU A CA 1
ATOM 5761 C C . LEU A 1 720 ? -3.025 33.125 34.781 1 79.81 720 LEU A C 1
ATOM 5763 O O . LEU A 1 720 ? -2.768 32.062 34.219 1 79.81 720 LEU A O 1
ATOM 5767 N N . GLU A 1 721 ? -2.082 33.812 35.344 1 76.25 721 GLU A N 1
ATOM 5768 C CA . GLU A 1 721 ? -0.683 33.406 35.406 1 76.25 721 GLU A CA 1
ATOM 5769 C C . GLU A 1 721 ? -0.5 32.156 36.281 1 76.25 721 GLU A C 1
ATOM 5771 O O . GLU A 1 721 ? 0.411 31.375 36.031 1 76.25 721 GLU A O 1
ATOM 5776 N N . ARG A 1 722 ? -1.333 31.984 37.25 1 70.75 722 ARG A N 1
ATOM 5777 C CA . ARG A 1 722 ? -1.248 30.844 38.156 1 70.75 722 ARG A CA 1
ATOM 5778 C C . ARG A 1 722 ? -1.849 29.594 37.5 1 70.75 722 ARG A C 1
ATOM 5780 O O . ARG A 1 722 ? -1.54 28.469 37.906 1 70.75 722 ARG A O 1
ATOM 5787 N N . LEU A 1 723 ? -2.572 29.719 36.5 1 69.75 723 LEU A N 1
ATOM 5788 C CA . LEU A 1 723 ? -3.154 28.578 35.812 1 69.75 723 LEU A CA 1
ATOM 5789 C C . LEU A 1 723 ? -2.195 28.031 34.75 1 69.75 723 LEU A C 1
ATOM 5791 O O . LEU A 1 723 ? -2.191 26.828 34.469 1 69.75 723 LEU A O 1
ATOM 5795 N N . MET B 1 1 ? -75.75 -54.188 6.363 1 18.73 1 MET B N 1
ATOM 5796 C CA . MET B 1 1 ? -74.688 -55.125 6.586 1 18.73 1 MET B CA 1
ATOM 5797 C C . MET B 1 1 ? -73.375 -54.562 6.137 1 18.73 1 MET B C 1
ATOM 5799 O O . MET B 1 1 ? -73.125 -54.312 4.949 1 18.73 1 MET B O 1
ATOM 5803 N N . ALA B 1 2 ? -72.875 -53.562 7.016 1 22.48 2 ALA B N 1
ATOM 5804 C CA . ALA B 1 2 ? -71.938 -52.438 7.293 1 22.48 2 ALA B CA 1
ATOM 5805 C C . ALA B 1 2 ? -70.5 -52.875 7.191 1 22.48 2 ALA B C 1
ATOM 5807 O O . ALA B 1 2 ? -70 -53.5 8.102 1 22.48 2 ALA B O 1
ATOM 5808 N N . SER B 1 3 ? -70.25 -53.469 5.902 1 20.62 3 SER B N 1
ATOM 5809 C CA . SER B 1 3 ? -69.125 -54.344 5.559 1 20.62 3 SER B CA 1
ATOM 5810 C C . SER B 1 3 ? -67.812 -53.719 5.902 1 20.62 3 SER B C 1
ATOM 5812 O O . SER B 1 3 ? -67.562 -52.531 5.57 1 20.62 3 SER B O 1
ATOM 5814 N N . GLN B 1 4 ? -67.312 -54.094 7.051 1 23.69 4 GLN B N 1
ATOM 5815 C CA . GLN B 1 4 ? -66.188 -53.781 7.938 1 23.69 4 GLN B CA 1
ATOM 5816 C C . GLN B 1 4 ? -64.875 -53.844 7.199 1 23.69 4 GLN B C 1
ATOM 5818 O O . GLN B 1 4 ? -64.438 -54.906 6.789 1 23.69 4 GLN B O 1
ATOM 5823 N N . GLY B 1 5 ? -64.75 -52.906 6.176 1 24.3 5 GLY B N 1
ATOM 5824 C CA . GLY B 1 5 ? -63.719 -52.844 5.184 1 24.3 5 GLY B CA 1
ATOM 5825 C C . GLY B 1 5 ? -62.312 -52.844 5.797 1 24.3 5 GLY B C 1
ATOM 5826 O O . GLY B 1 5 ? -62.031 -52.125 6.75 1 24.3 5 GLY B O 1
ATOM 5827 N N . THR B 1 6 ? -61.781 -54.062 5.852 1 22.2 6 THR B N 1
ATOM 5828 C CA . THR B 1 6 ? -60.562 -54.562 6.504 1 22.2 6 THR B CA 1
ATOM 5829 C C . THR B 1 6 ? -59.344 -53.688 6.145 1 22.2 6 THR B C 1
ATOM 5831 O O . THR B 1 6 ? -59.062 -53.469 4.965 1 22.2 6 THR B O 1
ATOM 5834 N N . LYS B 1 7 ? -59.094 -52.688 7.027 1 22.72 7 LYS B N 1
ATOM 5835 C CA . LYS B 1 7 ? -58 -51.719 6.992 1 22.72 7 LYS B CA 1
ATOM 5836 C C . LYS B 1 7 ? -56.656 -52.406 6.867 1 22.72 7 LYS B C 1
ATOM 5838 O O . LYS B 1 7 ? -56.125 -52.906 7.855 1 22.72 7 LYS B O 1
ATOM 5843 N N . ARG B 1 8 ? -56.562 -53.344 5.871 1 19.8 8 ARG B N 1
ATOM 5844 C CA . ARG B 1 8 ? -55.344 -54.125 5.91 1 19.8 8 ARG B CA 1
ATOM 5845 C C . ARG B 1 8 ? -54.125 -53.188 5.988 1 19.8 8 ARG B C 1
ATOM 5847 O O . ARG B 1 8 ? -54.062 -52.156 5.316 1 19.8 8 ARG B O 1
ATOM 5854 N N . LYS B 1 9 ? -53.5 -53.406 7.039 1 22.95 9 LYS B N 1
ATOM 5855 C CA . LYS B 1 9 ? -52.188 -52.906 7.535 1 22.95 9 LYS B CA 1
ATOM 5856 C C . LYS B 1 9 ? -51.125 -52.969 6.449 1 22.95 9 LYS B C 1
ATOM 5858 O O . LYS B 1 9 ? -50.844 -54.062 5.914 1 22.95 9 LYS B O 1
ATOM 5863 N N . ARG B 1 10 ? -51.156 -51.969 5.547 1 22.05 10 ARG B N 1
ATOM 5864 C CA . ARG B 1 10 ? -50.219 -51.906 4.449 1 22.05 10 ARG B CA 1
ATOM 5865 C C . ARG B 1 10 ? -48.812 -52.344 4.914 1 22.05 10 ARG B C 1
ATOM 5867 O O . ARG B 1 10 ? -48.281 -51.812 5.895 1 22.05 10 ARG B O 1
ATOM 5874 N N . ASP B 1 11 ? -48.531 -53.656 4.883 1 21.27 11 ASP B N 1
ATOM 5875 C CA . ASP B 1 11 ? -47.25 -54.312 5.043 1 21.27 11 ASP B CA 1
ATOM 5876 C C . ASP B 1 11 ? -46.125 -53.5 4.441 1 21.27 11 ASP B C 1
ATOM 5878 O O . ASP B 1 11 ? -46.188 -53.094 3.281 1 21.27 11 ASP B O 1
ATOM 5882 N N . HIS B 1 12 ? -45.594 -52.531 5.289 1 26.09 12 HIS B N 1
ATOM 5883 C CA . HIS B 1 12 ? -44.406 -51.719 5.043 1 26.09 12 HIS B CA 1
ATOM 5884 C C . HIS B 1 12 ? -43.312 -52.531 4.41 1 26.09 12 HIS B C 1
ATOM 5886 O O . HIS B 1 12 ? -42.719 -53.406 5.07 1 26.09 12 HIS B O 1
ATOM 5892 N N . GLU B 1 13 ? -43.469 -53.031 3.182 1 24.97 13 GLU B N 1
ATOM 5893 C CA . GLU B 1 13 ? -42.5 -53.781 2.396 1 24.97 13 GLU B CA 1
ATOM 5894 C C . GLU B 1 13 ? -41.094 -53.219 2.611 1 24.97 13 GLU B C 1
ATOM 5896 O O . GLU B 1 13 ? -40.906 -52.031 2.746 1 24.97 13 GLU B O 1
ATOM 5901 N N . SER B 1 14 ? -40.219 -54.156 3.158 1 26.09 14 SER B N 1
ATOM 5902 C CA . SER B 1 14 ? -38.781 -54.156 3.432 1 26.09 14 SER B CA 1
ATOM 5903 C C . SER B 1 14 ? -38 -53.531 2.283 1 26.09 14 SER B C 1
ATOM 5905 O O . SER B 1 14 ? -38.094 -53.938 1.135 1 26.09 14 SER B O 1
ATOM 5907 N N . SER B 1 15 ? -37.969 -52.188 2.229 1 26.28 15 SER B N 1
ATOM 5908 C CA . SER B 1 15 ? -37.188 -51.438 1.267 1 26.28 15 SER B CA 1
ATOM 5909 C C . SER B 1 15 ? -35.844 -52.156 0.988 1 26.28 15 SER B C 1
ATOM 5911 O O . SER B 1 15 ? -35.094 -52.469 1.916 1 26.28 15 SER B O 1
ATOM 5913 N N . SER B 1 16 ? -35.781 -53.094 0.052 1 26.48 16 SER B N 1
ATOM 5914 C CA . SER B 1 16 ? -34.656 -53.781 -0.551 1 26.48 16 SER B CA 1
ATOM 5915 C C . SER B 1 16 ? -33.438 -52.875 -0.627 1 26.48 16 SER B C 1
ATOM 5917 O O . SER B 1 16 ? -33.5 -51.781 -1.194 1 26.48 16 SER B O 1
ATOM 5919 N N . SER B 1 17 ? -32.594 -52.938 0.386 1 27.19 17 SER B N 1
ATOM 5920 C CA . SER B 1 17 ? -31.234 -52.438 0.508 1 27.19 17 SER B CA 1
ATOM 5921 C C . SER B 1 17 ? -30.438 -52.656 -0.773 1 27.19 17 SER B C 1
ATOM 5923 O O . SER B 1 17 ? -30.062 -53.812 -1.079 1 27.19 17 SER B O 1
ATOM 5925 N N . SER B 1 18 ? -30.953 -52.281 -1.935 1 26.58 18 SER B N 1
ATOM 5926 C CA . SER B 1 18 ? -30.109 -52.344 -3.129 1 26.58 18 SER B CA 1
ATOM 5927 C C . SER B 1 18 ? -28.641 -52.094 -2.797 1 26.58 18 SER B C 1
ATOM 5929 O O . SER B 1 18 ? -28.297 -51.031 -2.281 1 26.58 18 SER B O 1
ATOM 5931 N N . ARG B 1 19 ? -27.953 -53.125 -2.529 1 29.72 19 ARG B N 1
ATOM 5932 C CA . ARG B 1 19 ? -26.516 -53.25 -2.371 1 29.72 19 ARG B CA 1
ATOM 5933 C C . ARG B 1 19 ? -25.766 -52.375 -3.361 1 29.72 19 ARG B C 1
ATOM 5935 O O . ARG B 1 19 ? -25.75 -52.625 -4.562 1 29.72 19 ARG B O 1
ATOM 5942 N N . GLU B 1 20 ? -25.859 -51.062 -3.215 1 29.91 20 GLU B N 1
ATOM 5943 C CA . GLU B 1 20 ? -25.016 -50.125 -3.951 1 29.91 20 GLU B CA 1
ATOM 5944 C C . GLU B 1 20 ? -23.656 -50.75 -4.266 1 29.91 20 GLU B C 1
ATOM 5946 O O . GLU B 1 20 ? -22.969 -51.25 -3.371 1 29.91 20 GLU B O 1
ATOM 5951 N N . THR B 1 21 ? -23.547 -51.438 -5.316 1 34.31 21 THR B N 1
ATOM 5952 C CA . THR B 1 21 ? -22.25 -51.844 -5.844 1 34.31 21 THR B CA 1
ATOM 5953 C C . THR B 1 21 ? -21.156 -50.875 -5.461 1 34.31 21 THR B C 1
ATOM 5955 O O . THR B 1 21 ? -21.297 -49.656 -5.664 1 34.31 21 THR B O 1
ATOM 5958 N N . PRO B 1 22 ? -20.391 -51.156 -4.523 1 37.84 22 PRO B N 1
ATOM 5959 C CA . PRO B 1 22 ? -19.312 -50.25 -4.094 1 37.84 22 PRO B CA 1
ATOM 5960 C C . PRO B 1 22 ? -18.625 -49.531 -5.262 1 37.84 22 PRO B C 1
ATOM 5962 O O . PRO B 1 22 ? -18.203 -50.188 -6.219 1 37.84 22 PRO B O 1
ATOM 5965 N N . LEU B 1 23 ? -19.078 -48.469 -5.859 1 42.41 23 LEU B N 1
ATOM 5966 C CA . LEU B 1 23 ? -18.438 -47.594 -6.84 1 42.41 23 LEU B CA 1
ATOM 5967 C C . LEU B 1 23 ? -16.922 -47.594 -6.641 1 42.41 23 LEU B C 1
ATOM 5969 O O . LEU B 1 23 ? -16.438 -47.188 -5.57 1 42.41 23 LEU B O 1
ATOM 5973 N N . THR B 1 24 ? -16.234 -48.438 -7.273 1 51.22 24 THR B N 1
ATOM 5974 C CA . THR B 1 24 ? -14.781 -48.5 -7.328 1 51.22 24 THR B CA 1
ATOM 5975 C C . THR B 1 24 ? -14.203 -47.094 -7.57 1 51.22 24 THR B C 1
ATOM 5977 O O . THR B 1 24 ? -14.656 -46.375 -8.461 1 51.22 24 THR B O 1
ATOM 5980 N N . THR B 1 25 ? -13.641 -46.5 -6.582 1 62.06 25 THR B N 1
ATOM 5981 C CA . THR B 1 25 ? -13 -45.188 -6.629 1 62.06 25 THR B CA 1
ATOM 5982 C C . THR B 1 25 ? -11.867 -45.188 -7.648 1 62.06 25 THR B C 1
ATOM 5984 O O . THR B 1 25 ? -11.383 -46.25 -8.055 1 62.06 25 THR B O 1
ATOM 5987 N N . VAL B 1 26 ? -11.656 -44.188 -8.336 1 62.78 26 VAL B N 1
ATOM 5988 C CA . VAL B 1 26 ? -10.578 -43.969 -9.297 1 62.78 26 VAL B CA 1
ATOM 5989 C C . VAL B 1 26 ? -9.281 -44.562 -8.758 1 62.78 26 VAL B C 1
ATOM 5991 O O . VAL B 1 26 ? -8.508 -45.156 -9.508 1 62.78 26 VAL B O 1
ATOM 5994 N N . MET B 1 27 ? -9.234 -44.5 -7.5 1 66.62 27 MET B N 1
ATOM 5995 C CA . MET B 1 27 ? -8.023 -45.031 -6.879 1 66.62 27 MET B CA 1
ATOM 5996 C C . MET B 1 27 ? -7.98 -46.562 -6.984 1 66.62 27 MET B C 1
ATOM 5998 O O . MET B 1 27 ? -6.926 -47.125 -7.25 1 66.62 27 MET B O 1
ATOM 6002 N N . GLU B 1 28 ? -9.109 -47.125 -6.727 1 66.81 28 GLU B N 1
ATOM 6003 C CA . GLU B 1 28 ? -9.18 -48.594 -6.785 1 66.81 28 GLU B CA 1
ATOM 6004 C C . GLU B 1 28 ? -8.922 -49.094 -8.195 1 66.81 28 GLU B C 1
ATOM 6006 O O . GLU B 1 28 ? -8.273 -50.125 -8.383 1 66.81 28 GLU B O 1
ATOM 6011 N N . ILE B 1 29 ? -9.406 -48.312 -9.023 1 64.25 29 ILE B N 1
ATOM 6012 C CA . ILE B 1 29 ? -9.195 -48.719 -10.414 1 64.25 29 ILE B CA 1
ATOM 6013 C C . ILE B 1 29 ? -7.707 -48.688 -10.742 1 64.25 29 ILE B C 1
ATOM 6015 O O . ILE B 1 29 ? -7.18 -49.594 -11.367 1 64.25 29 ILE B O 1
ATOM 6019 N N . MET B 1 30 ? -7.105 -47.656 -10.305 1 69.62 30 MET B N 1
ATOM 6020 C CA . MET B 1 30 ? -5.672 -47.531 -10.547 1 69.62 30 MET B CA 1
ATOM 6021 C C . MET B 1 30 ? -4.902 -48.688 -9.883 1 69.62 30 MET B C 1
ATOM 6023 O O . MET B 1 30 ? -4.035 -49.281 -10.508 1 69.62 30 MET B O 1
ATOM 6027 N N . GLU B 1 31 ? -5.289 -48.938 -8.711 1 71.06 31 GLU B N 1
ATOM 6028 C CA . GLU B 1 31 ? -4.613 -50.031 -7.992 1 71.06 31 GLU B CA 1
ATOM 6029 C C . GLU B 1 31 ? -4.848 -51.375 -8.664 1 71.06 31 GLU B C 1
ATOM 6031 O O . GLU B 1 31 ? -3.928 -52.188 -8.766 1 71.06 31 GLU B O 1
ATOM 6036 N N . ASN B 1 32 ? -6.062 -51.562 -9.016 1 69.31 32 ASN B N 1
ATOM 6037 C CA . ASN B 1 32 ? -6.383 -52.812 -9.695 1 69.31 32 ASN B CA 1
ATOM 6038 C C . ASN B 1 32 ? -5.633 -52.969 -11.016 1 69.31 32 ASN B C 1
ATOM 6040 O O . ASN B 1 32 ? -5.148 -54.031 -11.352 1 69.31 32 ASN B O 1
ATOM 6044 N N . ALA B 1 33 ? -5.566 -51.906 -11.688 1 67.31 33 ALA B N 1
ATOM 6045 C CA . ALA B 1 33 ? -4.832 -51.938 -12.945 1 67.31 33 ALA B CA 1
ATOM 6046 C C . ALA B 1 33 ? -3.355 -52.25 -12.711 1 67.31 33 ALA B C 1
ATOM 6048 O O . ALA B 1 33 ? -2.764 -53.031 -13.445 1 67.31 33 ALA B O 1
ATOM 6049 N N . LYS B 1 34 ? -2.828 -51.688 -11.711 1 70.62 34 LYS B N 1
ATOM 6050 C CA . LYS B 1 34 ? -1.427 -51.906 -11.383 1 70.62 34 LYS B CA 1
ATOM 6051 C C . LYS B 1 34 ? -1.202 -53.375 -10.992 1 70.62 34 LYS B C 1
ATOM 6053 O O . LYS B 1 34 ? -0.186 -53.969 -11.352 1 70.62 34 LYS B O 1
ATOM 6058 N N . LYS B 1 35 ? -2.131 -53.906 -10.227 1 71.06 35 LYS B N 1
ATOM 6059 C CA . LYS B 1 35 ? -2.039 -55.312 -9.836 1 71.06 35 LYS B CA 1
ATOM 6060 C C . LYS B 1 35 ? -2.07 -56.219 -11.055 1 71.06 35 LYS B C 1
ATOM 6062 O O . LYS B 1 35 ? -1.314 -57.188 -11.125 1 71.06 35 LYS B O 1
ATOM 6067 N N . ILE B 1 36 ? -2.971 -55.969 -11.859 1 66.75 36 ILE B N 1
ATOM 6068 C CA . ILE B 1 36 ? -3.078 -56.75 -13.078 1 66.75 36 ILE B CA 1
ATOM 6069 C C . ILE B 1 36 ? -1.75 -56.719 -13.836 1 66.75 36 ILE B C 1
ATOM 6071 O O . ILE B 1 36 ? -1.254 -57.75 -14.273 1 66.75 36 ILE B O 1
ATOM 6075 N N . MET B 1 37 ? -1.226 -55.594 -13.93 1 68.94 37 MET B N 1
ATOM 6076 C CA . MET B 1 37 ? 0.004 -55.438 -14.703 1 68.94 37 MET B CA 1
ATOM 6077 C C . MET B 1 37 ? 1.172 -56.125 -13.992 1 68.94 37 MET B C 1
ATOM 6079 O O . MET B 1 37 ? 2.066 -56.688 -14.648 1 68.94 37 MET B O 1
ATOM 6083 N N . LYS B 1 38 ? 1.173 -56.031 -12.68 1 70.31 38 LYS B N 1
ATOM 6084 C CA . LYS B 1 38 ? 2.189 -56.75 -11.93 1 70.31 38 LYS B CA 1
ATOM 6085 C C . LYS B 1 38 ? 2.1 -58.25 -12.195 1 70.31 38 LYS B C 1
ATOM 6087 O O . LYS B 1 38 ? 3.121 -58.938 -12.336 1 70.31 38 LYS B O 1
ATOM 6092 N N . THR B 1 39 ? 0.904 -58.75 -12.172 1 66.69 39 THR B N 1
ATOM 6093 C CA . THR B 1 39 ? 0.692 -60.188 -12.484 1 66.69 39 THR B CA 1
ATOM 6094 C C . THR B 1 39 ? 1.211 -60.5 -13.883 1 66.69 39 THR B C 1
ATOM 6096 O O . THR B 1 39 ? 1.834 -61.531 -14.094 1 66.69 39 THR B O 1
ATOM 6099 N N . VAL B 1 40 ? 0.93 -59.625 -14.703 1 63.03 40 VAL B N 1
ATOM 6100 C CA . VAL B 1 40 ? 1.371 -59.844 -16.078 1 63.03 40 VAL B CA 1
ATOM 6101 C C . VAL B 1 40 ? 2.896 -59.844 -16.141 1 63.03 40 VAL B C 1
ATOM 6103 O O . VAL B 1 40 ? 3.502 -60.656 -16.828 1 63.03 40 VAL B O 1
ATOM 6106 N N . THR B 1 41 ? 3.49 -58.906 -15.492 1 64.38 41 THR B N 1
ATOM 6107 C CA . THR B 1 41 ? 4.945 -58.812 -15.461 1 64.38 41 THR B CA 1
ATOM 6108 C C . THR B 1 41 ? 5.555 -60.094 -14.883 1 64.38 41 THR B C 1
ATOM 6110 O O . THR B 1 41 ? 6.559 -60.594 -15.391 1 64.38 41 THR B O 1
ATOM 6113 N N . TYR B 1 42 ? 4.977 -60.531 -13.805 1 63.66 42 TYR B N 1
ATOM 6114 C CA . TYR B 1 42 ? 5.441 -61.781 -13.188 1 63.66 42 TYR B CA 1
ATOM 6115 C C . TYR B 1 42 ? 5.371 -62.938 -14.172 1 63.66 42 TYR B C 1
ATOM 6117 O O . TYR B 1 42 ? 6.316 -63.719 -14.281 1 63.66 42 TYR B O 1
ATOM 6125 N N . ASN B 1 43 ? 4.309 -63.062 -14.797 1 59.47 43 ASN B N 1
ATOM 6126 C CA . ASN B 1 43 ? 4.125 -64.125 -15.773 1 59.47 43 ASN B CA 1
ATOM 6127 C C . ASN B 1 43 ? 5.109 -64 -16.922 1 59.47 43 ASN B C 1
ATOM 6129 O O . ASN B 1 43 ? 5.602 -65 -17.438 1 59.47 43 ASN B O 1
ATOM 6133 N N . LEU B 1 44 ? 5.332 -62.844 -17.281 1 61.56 44 LEU B N 1
ATOM 6134 C CA . LEU B 1 44 ? 6.266 -62.594 -18.375 1 61.56 44 LEU B CA 1
ATOM 6135 C C . LEU B 1 44 ? 7.695 -62.938 -17.953 1 61.56 44 LEU B C 1
ATOM 6137 O O . LEU B 1 44 ? 8.477 -63.469 -18.75 1 61.56 44 LEU B O 1
ATOM 6141 N N . ASP B 1 45 ? 8.078 -62.5 -16.797 1 59.12 45 ASP B N 1
ATOM 6142 C CA . ASP B 1 45 ? 9.398 -62.812 -16.281 1 59.12 45 ASP B CA 1
ATOM 6143 C C . ASP B 1 45 ? 9.648 -64.312 -16.281 1 59.12 45 ASP B C 1
ATOM 6145 O O . ASP B 1 45 ? 10.773 -64.75 -16.531 1 59.12 45 ASP B O 1
ATOM 6149 N N . GLN B 1 46 ? 8.578 -65.062 -15.969 1 54.41 46 GLN B N 1
ATOM 6150 C CA . GLN B 1 46 ? 8.703 -66.562 -15.969 1 54.41 46 GLN B CA 1
ATOM 6151 C C . GLN B 1 46 ? 8.852 -67.062 -17.391 1 54.41 46 GLN B C 1
ATOM 6153 O O . GLN B 1 46 ? 9.484 -68.125 -17.609 1 54.41 46 GLN B O 1
ATOM 6158 N N . ALA B 1 47 ? 8.188 -66.375 -18.219 1 53.22 47 ALA B N 1
ATOM 6159 C CA . ALA B 1 47 ? 8.195 -66.875 -19.594 1 53.22 47 ALA B CA 1
ATOM 6160 C C . ALA B 1 47 ? 9.43 -66.438 -20.344 1 53.22 47 ALA B C 1
ATOM 6162 O O . ALA B 1 47 ? 9.656 -66.812 -21.484 1 53.22 47 ALA B O 1
ATOM 6163 N N . PHE B 1 48 ? 10.68 -66.312 -19.953 1 45.5 48 PHE B N 1
ATOM 6164 C CA . PHE B 1 48 ? 12.055 -66 -20.312 1 45.5 48 PHE B CA 1
ATOM 6165 C C . PHE B 1 48 ? 12.133 -64.625 -21 1 45.5 48 PHE B C 1
ATOM 6167 O O . PHE B 1 48 ? 11.43 -63.688 -20.609 1 45.5 48 PHE B O 1
ATOM 6174 N N . MET B 1 49 ? 13.039 -64.562 -22.359 1 42.91 49 MET B N 1
ATOM 6175 C CA . MET B 1 49 ? 13.93 -63.562 -22.984 1 42.91 49 MET B CA 1
ATOM 6176 C C . MET B 1 49 ? 13.156 -62.344 -23.453 1 42.91 49 MET B C 1
ATOM 6178 O O . MET B 1 49 ? 13.664 -61.219 -23.359 1 42.91 49 MET B O 1
ATOM 6182 N N . MET B 1 50 ? 12.375 -62.469 -24.375 1 46.22 50 MET B N 1
ATOM 6183 C CA . MET B 1 50 ? 11.82 -61.5 -25.297 1 46.22 50 MET B CA 1
ATOM 6184 C C . MET B 1 50 ? 11.062 -60.406 -24.531 1 46.22 50 MET B C 1
ATOM 6186 O O . MET B 1 50 ? 10.883 -59.312 -25.031 1 46.22 50 MET B O 1
ATOM 6190 N N . HIS B 1 51 ? 10.797 -60.656 -23.219 1 58.28 51 HIS B N 1
ATOM 6191 C CA . HIS B 1 51 ? 9.742 -59.938 -22.531 1 58.28 51 HIS B CA 1
ATOM 6192 C C . HIS B 1 51 ? 10.312 -58.75 -21.75 1 58.28 51 HIS B C 1
ATOM 6194 O O . HIS B 1 51 ? 9.562 -58 -21.109 1 58.28 51 HIS B O 1
ATOM 6200 N N . SER B 1 52 ? 11.531 -58.688 -22.188 1 62.22 52 SER B N 1
ATOM 6201 C CA . SER B 1 52 ? 12.164 -57.656 -21.391 1 62.22 52 SER B CA 1
ATOM 6202 C C . SER B 1 52 ? 11.656 -56.25 -21.781 1 62.22 52 SER B C 1
ATOM 6204 O O . SER B 1 52 ? 11.484 -55.375 -20.922 1 62.22 52 SER B O 1
ATOM 6206 N N . ASP B 1 53 ? 11.438 -56.219 -23.109 1 66.44 53 ASP B N 1
ATOM 6207 C CA . ASP B 1 53 ? 10.984 -54.906 -23.578 1 66.44 53 ASP B CA 1
ATOM 6208 C C . ASP B 1 53 ? 9.594 -54.594 -23.047 1 66.44 53 ASP B C 1
ATOM 6210 O O . ASP B 1 53 ? 9.297 -53.438 -22.703 1 66.44 53 ASP B O 1
ATOM 6214 N N . ILE B 1 54 ? 8.797 -55.625 -22.984 1 68 54 ILE B N 1
ATOM 6215 C CA . ILE B 1 54 ? 7.441 -55.406 -22.484 1 68 54 ILE B CA 1
ATOM 6216 C C . ILE B 1 54 ? 7.477 -55.125 -20.984 1 68 54 ILE B C 1
ATOM 6218 O O . ILE B 1 54 ? 6.762 -54.25 -20.5 1 68 54 ILE B O 1
ATOM 6222 N N . ILE B 1 55 ? 8.391 -55.781 -20.375 1 65.44 55 ILE B N 1
ATOM 6223 C CA . ILE B 1 55 ? 8.531 -55.594 -18.938 1 65.44 55 ILE B CA 1
ATOM 6224 C C . ILE B 1 55 ? 9.055 -54.188 -18.672 1 65.44 55 ILE B C 1
ATOM 6226 O O . ILE B 1 55 ? 8.578 -53.5 -17.766 1 65.44 55 ILE B O 1
ATOM 6230 N N . SER B 1 56 ? 9.977 -53.781 -19.422 1 68.75 56 SER B N 1
ATOM 6231 C CA . SER B 1 56 ? 10.531 -52.438 -19.266 1 68.75 56 SER B CA 1
ATOM 6232 C C . SER B 1 56 ? 9.461 -51.375 -19.484 1 68.75 56 SER B C 1
ATOM 6234 O O . SER B 1 56 ? 9.422 -50.375 -18.766 1 68.75 56 SER B O 1
ATOM 6236 N N . LYS B 1 57 ? 8.633 -51.688 -20.422 1 70.5 57 LYS B N 1
ATOM 6237 C CA . LYS B 1 57 ? 7.555 -50.75 -20.719 1 70.5 57 LYS B CA 1
ATOM 6238 C C . LYS B 1 57 ? 6.578 -50.656 -19.547 1 70.5 57 LYS B C 1
ATOM 6240 O O . LYS B 1 57 ? 6.121 -49.562 -19.188 1 70.5 57 LYS B O 1
ATOM 6245 N N . ILE B 1 58 ? 6.25 -51.75 -18.953 1 68.75 58 ILE B N 1
ATOM 6246 C CA . ILE B 1 58 ? 5.34 -51.781 -17.812 1 68.75 58 ILE B CA 1
ATOM 6247 C C . ILE B 1 58 ? 5.965 -51.062 -16.641 1 68.75 58 ILE B C 1
ATOM 6249 O O . ILE B 1 58 ? 5.289 -50.281 -15.961 1 68.75 58 ILE B O 1
ATOM 6253 N N . ASN B 1 59 ? 7.25 -51.094 -16.5 1 67.88 59 ASN B N 1
ATOM 6254 C CA . ASN B 1 59 ? 7.945 -50.406 -15.406 1 67.88 59 ASN B CA 1
ATOM 6255 C C . ASN B 1 59 ? 7.992 -48.906 -15.617 1 67.88 59 ASN B C 1
ATOM 6257 O O . ASN B 1 59 ? 7.934 -48.156 -14.648 1 67.88 59 ASN B O 1
ATOM 6261 N N . GLN B 1 60 ? 8.094 -48.531 -16.766 1 68.5 60 GLN B N 1
ATOM 6262 C CA . GLN B 1 60 ? 8.141 -47.094 -17.078 1 68.5 60 GLN B CA 1
ATOM 6263 C C . GLN B 1 60 ? 6.797 -46.438 -16.828 1 68.5 60 GLN B C 1
ATOM 6265 O O . GLN B 1 60 ? 6.742 -45.25 -16.469 1 68.5 60 GLN B O 1
ATOM 6270 N N . MET B 1 61 ? 5.762 -47.156 -17.016 1 69.38 61 MET B N 1
ATOM 6271 C CA . MET B 1 61 ? 4.422 -46.656 -16.766 1 69.38 61 MET B CA 1
ATOM 6272 C C . MET B 1 61 ? 4.266 -46.25 -15.305 1 69.38 61 MET B C 1
ATOM 6274 O O . MET B 1 61 ? 3.627 -45.219 -15 1 69.38 61 MET B O 1
ATOM 6278 N N . ASP B 1 62 ? 4.891 -46.844 -14.461 1 61.66 62 ASP B N 1
ATOM 6279 C CA . ASP B 1 62 ? 4.738 -46.625 -13.031 1 61.66 62 ASP B CA 1
ATOM 6280 C C . ASP B 1 62 ? 5.562 -45.438 -12.57 1 61.66 62 ASP B C 1
ATOM 62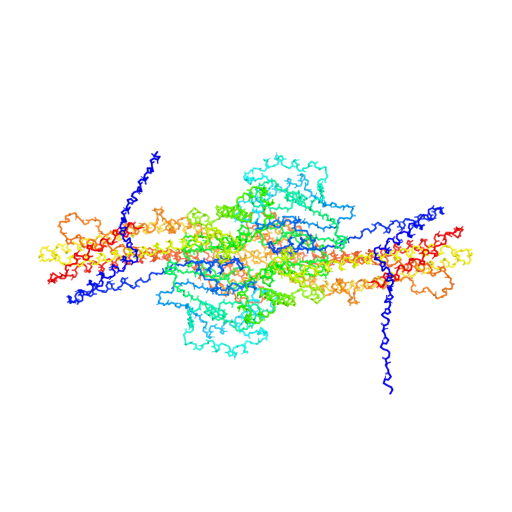82 O O . ASP B 1 62 ? 5.238 -44.812 -11.562 1 61.66 62 ASP B O 1
ATOM 6286 N N . LYS B 1 63 ? 6.574 -45.062 -13.281 1 57.75 63 LYS B N 1
ATOM 6287 C CA . LYS B 1 63 ? 7.48 -44 -12.859 1 57.75 63 LYS B CA 1
ATOM 6288 C C . LYS B 1 63 ? 6.961 -42.625 -13.289 1 57.75 63 LYS B C 1
ATOM 6290 O O . LYS B 1 63 ? 7.344 -41.594 -12.719 1 57.75 63 LYS B O 1
ATOM 6295 N N . VAL B 1 64 ? 6.25 -42.625 -14.273 1 54 64 VAL B N 1
ATOM 6296 C CA . VAL B 1 64 ? 5.918 -41.312 -14.852 1 54 64 VAL B CA 1
ATOM 6297 C C . VAL B 1 64 ? 5.082 -40.5 -13.859 1 54 64 VAL B C 1
ATOM 6299 O O . VAL B 1 64 ? 3.947 -40.875 -13.547 1 54 64 VAL B O 1
ATOM 6302 N N . ARG B 1 65 ? 5.914 -39.938 -12.898 1 55.56 65 ARG B N 1
ATOM 6303 C CA . ARG B 1 65 ? 5.344 -39 -11.945 1 55.56 65 ARG B CA 1
ATOM 6304 C C . ARG B 1 65 ? 4.996 -37.688 -12.633 1 55.56 65 ARG B C 1
ATOM 6306 O O . ARG B 1 65 ? 5.883 -36.969 -13.078 1 55.56 65 ARG B O 1
ATOM 6313 N N . LYS B 1 66 ? 3.627 -37.562 -12.945 1 62.34 66 LYS B N 1
ATOM 6314 C CA . LYS B 1 66 ? 3.145 -36.312 -13.555 1 62.34 66 LYS B CA 1
ATOM 6315 C C . LYS B 1 66 ? 3.365 -35.125 -12.633 1 62.34 66 LYS B C 1
ATOM 6317 O O . LYS B 1 66 ? 3.299 -35.25 -11.406 1 62.34 66 LYS B O 1
ATOM 6322 N N . LYS B 1 67 ? 3.92 -34.062 -13.242 1 70.44 67 LYS B N 1
ATOM 6323 C CA . LYS B 1 67 ? 4.137 -32.75 -12.594 1 70.44 67 LYS B CA 1
ATOM 6324 C C . LYS B 1 67 ? 2.852 -32.25 -11.945 1 70.44 67 LYS B C 1
ATOM 6326 O O . LYS B 1 67 ? 1.771 -32.344 -12.531 1 70.44 67 LYS B O 1
ATOM 6331 N N . LYS B 1 68 ? 2.945 -32 -10.703 1 85.31 68 LYS B N 1
ATOM 6332 C CA . LYS B 1 68 ? 1.808 -31.469 -9.961 1 85.31 68 LYS B CA 1
ATOM 6333 C C . LYS B 1 68 ? 1.396 -30.109 -10.5 1 85.31 68 LYS B C 1
ATOM 6335 O O . LYS B 1 68 ? 2.215 -29.391 -11.078 1 85.31 68 LYS B O 1
ATOM 6340 N N . VAL B 1 69 ? 0.182 -29.906 -10.422 1 89.06 69 VAL B N 1
ATOM 6341 C CA . VAL B 1 69 ? -0.36 -28.609 -10.812 1 89.06 69 VAL B CA 1
ATOM 6342 C C . VAL B 1 69 ? -0.103 -27.594 -9.703 1 89.06 69 VAL B C 1
ATOM 6344 O O . VAL B 1 69 ? -0.296 -27.891 -8.523 1 89.06 69 VAL B O 1
ATOM 6347 N N . THR B 1 70 ? 0.332 -26.438 -10.109 1 92 70 THR B N 1
ATOM 6348 C CA . THR B 1 70 ? 0.691 -25.422 -9.125 1 92 70 THR B CA 1
ATOM 6349 C C . THR B 1 70 ? -0.367 -24.312 -9.078 1 92 70 THR B C 1
ATOM 6351 O O . THR B 1 70 ? -0.781 -23.797 -10.117 1 92 70 THR B O 1
ATOM 6354 N N . ILE B 1 71 ? -0.812 -23.984 -7.91 1 94.25 71 ILE B N 1
ATOM 6355 C CA . ILE B 1 71 ? -1.718 -22.875 -7.672 1 94.25 71 ILE B CA 1
ATOM 6356 C C . ILE B 1 71 ? -0.993 -21.766 -6.895 1 94.25 71 ILE B C 1
ATOM 6358 O O . ILE B 1 71 ? -0.571 -21.984 -5.754 1 94.25 71 ILE B O 1
ATOM 6362 N N . GLY B 1 72 ? -0.837 -20.656 -7.523 1 92 72 GLY B N 1
ATOM 6363 C CA . GLY B 1 72 ? -0.199 -19.531 -6.859 1 92 72 GLY B CA 1
ATOM 6364 C C . GLY B 1 72 ? -1.185 -18.609 -6.16 1 92 72 GLY B C 1
ATOM 6365 O O . GLY B 1 72 ? -2.242 -18.297 -6.707 1 92 72 GLY B O 1
ATOM 6366 N N . ILE B 1 73 ? -0.867 -18.219 -4.91 1 92.06 73 ILE B N 1
ATOM 6367 C CA . ILE B 1 73 ? -1.704 -17.297 -4.141 1 92.06 73 ILE B CA 1
ATOM 6368 C C . ILE B 1 73 ? -1.044 -15.93 -4.082 1 92.06 73 ILE B C 1
ATOM 6370 O O . ILE B 1 73 ? 0.041 -15.781 -3.514 1 92.06 73 ILE B O 1
ATOM 6374 N N . PHE B 1 74 ? -1.75 -14.961 -4.645 1 86.56 74 PHE B N 1
ATOM 6375 C CA . PHE B 1 74 ? -1.202 -13.609 -4.73 1 86.56 74 PHE B CA 1
ATOM 6376 C C . PHE B 1 74 ? -2.115 -12.609 -4.039 1 86.56 74 PHE B C 1
ATOM 6378 O O . PHE B 1 74 ? -3.334 -12.797 -3.994 1 86.56 74 PHE B O 1
ATOM 6385 N N . GLY B 1 75 ? -1.501 -11.484 -3.516 1 85.38 75 GLY B N 1
ATOM 6386 C CA . GLY B 1 75 ? -2.256 -10.438 -2.844 1 85.38 75 GLY B CA 1
ATOM 6387 C C . GLY B 1 75 ? -1.389 -9.531 -1.992 1 85.38 75 GLY B C 1
ATOM 6388 O O . GLY B 1 75 ? -0.182 -9.75 -1.871 1 85.38 75 GLY B O 1
ATOM 6389 N N . LYS B 1 76 ? -2.039 -8.602 -1.409 1 80.5 76 LYS B N 1
ATOM 6390 C CA . LYS B 1 76 ? -1.345 -7.648 -0.55 1 80.5 76 LYS B CA 1
ATOM 6391 C C . LYS B 1 76 ? -1.058 -8.25 0.822 1 80.5 76 LYS B C 1
ATOM 6393 O O . LYS B 1 76 ? -1.803 -9.109 1.298 1 80.5 76 LYS B O 1
ATOM 6398 N N . SER B 1 77 ? 0.087 -7.715 1.423 1 78.19 77 SER B N 1
ATOM 6399 C CA . SER B 1 77 ? 0.401 -8.148 2.779 1 78.19 77 SER B CA 1
ATOM 6400 C C . SER B 1 77 ? -0.712 -7.777 3.752 1 78.19 77 SER B C 1
ATOM 6402 O O . SER B 1 77 ? -1.204 -6.645 3.736 1 78.19 77 SER B O 1
ATOM 6404 N N . GLY B 1 78 ? -1.162 -8.727 4.48 1 79.06 78 GLY B N 1
ATOM 6405 C CA . GLY B 1 78 ? -2.174 -8.461 5.488 1 79.06 78 GLY B CA 1
ATOM 6406 C C . GLY B 1 78 ? -3.584 -8.758 5.016 1 79.06 78 GLY B C 1
ATOM 6407 O O . GLY B 1 78 ? -4.539 -8.664 5.789 1 79.06 78 GLY B O 1
ATOM 6408 N N . ASP B 1 79 ? -3.752 -9.125 3.787 1 85.31 79 ASP B N 1
ATOM 6409 C CA . ASP B 1 79 ? -5.086 -9.359 3.242 1 85.31 79 ASP B CA 1
ATOM 6410 C C . ASP B 1 79 ? -5.602 -10.75 3.629 1 85.31 79 ASP B C 1
ATOM 6412 O O . ASP B 1 79 ? -6.742 -11.102 3.32 1 85.31 79 ASP B O 1
ATOM 6416 N N . GLY B 1 80 ? -4.746 -11.586 4.25 1 87.62 80 GLY B N 1
ATOM 6417 C CA . GLY B 1 80 ? -5.234 -12.836 4.797 1 87.62 80 GLY B CA 1
ATOM 6418 C C . GLY B 1 80 ? -4.867 -14.039 3.949 1 87.62 80 GLY B C 1
ATOM 6419 O O . GLY B 1 80 ? -5.543 -15.07 3.998 1 87.62 80 GLY B O 1
ATOM 6420 N N . LYS B 1 81 ? -3.834 -14.008 3.158 1 89.25 81 LYS B N 1
ATOM 6421 C CA . LYS B 1 81 ? -3.412 -15.109 2.295 1 89.25 81 LYS B CA 1
ATOM 6422 C C . LYS B 1 81 ? -3.098 -16.359 3.113 1 89.25 81 LYS B C 1
ATOM 6424 O O . LYS B 1 81 ? -3.639 -17.438 2.848 1 89.25 81 LYS B O 1
ATOM 6429 N N . SER B 1 82 ? -2.219 -16.234 4.117 1 88.62 82 SER B N 1
ATOM 6430 C CA . SER B 1 82 ? -1.822 -17.375 4.934 1 88.62 82 SER B CA 1
ATOM 6431 C C . SER B 1 82 ? -2.998 -17.906 5.746 1 88.62 82 SER B C 1
ATOM 6433 O O . SER B 1 82 ? -3.145 -19.125 5.91 1 88.62 82 SER B O 1
ATOM 6435 N N . SER B 1 83 ? -3.818 -16.984 6.273 1 89.75 83 SER B N 1
ATOM 6436 C CA . SER B 1 83 ? -5.008 -17.406 7.008 1 89.75 83 SER B CA 1
ATOM 6437 C C . SER B 1 83 ? -5.957 -18.203 6.117 1 89.75 83 SER B C 1
ATOM 6439 O O . SER B 1 83 ? -6.582 -19.172 6.566 1 89.75 83 SER B O 1
ATOM 6441 N N . LEU B 1 84 ? -6.105 -17.75 4.922 1 94.12 84 LEU B N 1
ATOM 6442 C CA . LEU B 1 84 ? -6.945 -18.438 3.951 1 94.12 84 LEU B CA 1
ATOM 6443 C C . LEU B 1 84 ? -6.445 -19.859 3.717 1 94.12 84 LEU B C 1
ATOM 6445 O O . LEU B 1 84 ? -7.234 -20.812 3.721 1 94.12 84 LEU B O 1
ATOM 6449 N N . LEU B 1 85 ? -5.164 -20.031 3.527 1 93.5 85 LEU B N 1
ATOM 6450 C CA . LEU B 1 85 ? -4.57 -21.344 3.293 1 93.5 85 LEU B CA 1
ATOM 6451 C C . LEU B 1 85 ? -4.766 -22.25 4.504 1 93.5 85 LEU B C 1
ATOM 6453 O O . LEU B 1 85 ? -5.062 -23.438 4.355 1 93.5 85 LEU B O 1
ATOM 6457 N N . ASN B 1 86 ? -4.602 -21.703 5.715 1 92.62 86 ASN B N 1
ATOM 6458 C CA . ASN B 1 86 ? -4.836 -22.469 6.934 1 92.62 86 ASN B CA 1
ATOM 6459 C C . ASN B 1 86 ? -6.266 -23 7 1 92.62 86 ASN B C 1
ATOM 6461 O O . ASN B 1 86 ? -6.496 -24.141 7.402 1 92.62 86 ASN B O 1
ATOM 6465 N N . ALA B 1 87 ? -7.164 -22.141 6.621 1 93.62 87 ALA B N 1
ATOM 6466 C CA . ALA B 1 87 ? -8.57 -22.531 6.664 1 93.62 87 ALA B CA 1
ATOM 6467 C C . ALA B 1 87 ? -8.883 -23.609 5.633 1 93.62 87 ALA B C 1
ATOM 6469 O O . ALA B 1 87 ? -9.578 -24.578 5.934 1 93.62 87 ALA B O 1
ATOM 6470 N N . VAL B 1 88 ? -8.375 -23.438 4.461 1 94.75 88 VAL B N 1
ATOM 6471 C CA . VAL B 1 88 ? -8.609 -24.391 3.379 1 94.75 88 VAL B CA 1
ATOM 6472 C C . VAL B 1 88 ? -8.047 -25.75 3.764 1 94.75 88 VAL B C 1
ATOM 6474 O O . VAL B 1 88 ? -8.656 -26.781 3.469 1 94.75 88 VAL B O 1
ATOM 6477 N N . LEU B 1 89 ? -6.934 -25.734 4.453 1 94.19 89 LEU B N 1
ATOM 6478 C CA . LEU B 1 89 ? -6.273 -26.969 4.863 1 94.19 89 LEU B CA 1
ATOM 6479 C C . LEU B 1 89 ? -6.828 -27.469 6.195 1 94.19 89 LEU B C 1
ATOM 6481 O O . LEU B 1 89 ? -6.453 -28.547 6.668 1 94.19 89 LEU B O 1
ATOM 6485 N N . LYS B 1 90 ? -7.641 -26.734 6.867 1 91.25 90 LYS B N 1
ATOM 6486 C CA . LYS B 1 90 ? -8.258 -27.047 8.156 1 91.25 90 LYS B CA 1
ATOM 6487 C C . LYS B 1 90 ? -7.207 -27.188 9.25 1 91.25 90 LYS B C 1
ATOM 6489 O O . LYS B 1 90 ? -7.301 -28.078 10.102 1 91.25 90 LYS B O 1
ATOM 6494 N N . LYS B 1 91 ? -6.191 -26.328 9.086 1 89.94 91 LYS B N 1
ATOM 6495 C CA . LYS B 1 91 ? -5.133 -26.281 10.094 1 89.94 91 LYS B CA 1
ATOM 6496 C C . LYS B 1 91 ? -4.941 -24.875 10.633 1 89.94 91 LYS B C 1
ATOM 6498 O O . LYS B 1 91 ? -4.352 -24.016 9.961 1 89.94 91 LYS B O 1
ATOM 6503 N N . ARG B 1 92 ? -5.328 -24.453 11.719 1 81.06 92 ARG B N 1
ATOM 6504 C CA . ARG B 1 92 ? -5.422 -23.109 12.281 1 81.06 92 ARG B CA 1
ATOM 6505 C C . ARG B 1 92 ? -4.043 -22.469 12.406 1 81.06 92 ARG B C 1
ATOM 6507 O O . ARG B 1 92 ? -3.893 -21.266 12.203 1 81.06 92 ARG B O 1
ATOM 6514 N N . ASP B 1 93 ? -2.988 -23.047 12.742 1 79.94 93 ASP B N 1
ATOM 6515 C CA . ASP B 1 93 ? -1.733 -22.375 13.047 1 79.94 93 ASP B CA 1
ATOM 6516 C C . ASP B 1 93 ? -0.559 -23.031 12.336 1 79.94 93 ASP B C 1
ATOM 6518 O O . ASP B 1 93 ? 0.535 -23.141 12.891 1 79.94 93 ASP B O 1
ATOM 6522 N N . LEU B 1 94 ? -0.86 -23.391 11.094 1 88.25 94 LEU B N 1
ATOM 6523 C CA . LEU B 1 94 ? 0.221 -24 10.328 1 88.25 94 LEU B CA 1
ATOM 6524 C C . LEU B 1 94 ? 1.132 -22.953 9.719 1 88.25 94 LEU B C 1
ATOM 6526 O O . LEU B 1 94 ? 2.336 -22.922 9.992 1 88.25 94 LEU B O 1
ATOM 6530 N N . LEU B 1 95 ? 0.545 -22.078 8.883 1 88.19 95 LEU B N 1
ATOM 6531 C CA . LEU B 1 95 ? 1.288 -20.969 8.297 1 88.19 95 LEU B CA 1
ATOM 6532 C C . LEU B 1 95 ? 1.175 -19.719 9.172 1 88.19 95 LEU B C 1
ATOM 6534 O O . LEU B 1 95 ? 0.161 -19.516 9.844 1 88.19 95 LEU B O 1
ATOM 6538 N N . PRO B 1 96 ? 2.225 -18.984 9.164 1 81.94 96 PRO B N 1
ATOM 6539 C CA . PRO B 1 96 ? 2.236 -17.812 10.039 1 81.94 96 PRO B CA 1
ATOM 6540 C C . PRO B 1 96 ? 1.169 -16.781 9.656 1 81.94 96 PRO B C 1
ATOM 6542 O O . PRO B 1 96 ? 0.949 -16.531 8.469 1 81.94 96 PRO B O 1
ATOM 6545 N N . CYS B 1 97 ? 0.43 -16.391 10.688 1 76.44 97 CYS B N 1
ATOM 6546 C CA . CYS B 1 97 ? -0.568 -15.344 10.539 1 76.44 97 CYS B CA 1
ATOM 6547 C C . CYS B 1 97 ? -0.34 -14.234 11.562 1 76.44 97 CYS B C 1
ATOM 6549 O O . CYS B 1 97 ? -0.43 -14.461 12.766 1 76.44 97 CYS B O 1
ATOM 6551 N N . ASP B 1 98 ? 0.703 -13.383 11.258 1 65.12 98 ASP B N 1
ATOM 6552 C CA . ASP B 1 98 ? 0.981 -12.359 12.266 1 65.12 98 ASP B CA 1
ATOM 6553 C C . ASP B 1 98 ? 0.354 -11.023 11.875 1 65.12 98 ASP B C 1
ATOM 6555 O O . ASP B 1 98 ? 0.16 -10.742 10.688 1 65.12 98 ASP B O 1
ATOM 6559 N N . SER B 1 99 ? -0.133 -10.477 13.039 1 62.59 99 SER B N 1
ATOM 6560 C CA . SER B 1 99 ? -0.862 -9.211 12.914 1 62.59 99 SER B CA 1
ATOM 6561 C C . SER B 1 99 ? 0.074 -8.016 13.055 1 62.59 99 SER B C 1
ATOM 6563 O O . SER B 1 99 ? -0.38 -6.883 13.211 1 62.59 99 SER B O 1
ATOM 6565 N N . TYR B 1 100 ? 1.409 -8.281 13.172 1 65.25 100 TYR B N 1
ATOM 6566 C CA . TYR B 1 100 ? 2.264 -7.109 13.305 1 65.25 100 TYR B CA 1
ATOM 6567 C C . TYR B 1 100 ? 3.414 -7.156 12.305 1 65.25 100 TYR B C 1
ATOM 6569 O O . TYR B 1 100 ? 4.438 -7.797 12.555 1 65.25 100 TYR B O 1
ATOM 6577 N N . GLY B 1 101 ? 3.24 -6.602 11.148 1 63.38 101 GLY B N 1
ATOM 6578 C CA . GLY B 1 101 ? 4.242 -6.582 10.094 1 63.38 101 GLY B CA 1
ATOM 6579 C C . GLY B 1 101 ? 4.047 -7.684 9.07 1 63.38 101 GLY B C 1
ATOM 6580 O O . GLY B 1 101 ? 3.074 -8.438 9.133 1 63.38 101 GLY B O 1
ATOM 6581 N N . ALA B 1 102 ? 4.859 -7.641 8.055 1 60.69 102 ALA B N 1
ATOM 6582 C CA . ALA B 1 102 ? 4.805 -8.695 7.047 1 60.69 102 ALA B CA 1
ATOM 6583 C C . ALA B 1 102 ? 5.348 -10.016 7.602 1 60.69 102 ALA B C 1
ATOM 6585 O O . ALA B 1 102 ? 6.461 -10.055 8.133 1 60.69 102 ALA B O 1
ATOM 6586 N N . CYS B 1 103 ? 4.5 -10.969 7.609 1 61.12 103 CYS B N 1
ATOM 6587 C CA . CYS B 1 103 ? 4.82 -12.234 8.258 1 61.12 103 CYS B CA 1
ATOM 6588 C C . CYS B 1 103 ? 5.543 -13.172 7.297 1 61.12 103 CYS B C 1
ATOM 6590 O O . CYS B 1 103 ? 6.543 -13.797 7.66 1 61.12 103 CYS B O 1
ATOM 6592 N N . THR B 1 104 ? 4.977 -13.266 6.043 1 65.69 104 THR B N 1
ATOM 6593 C CA . THR B 1 104 ? 5.539 -14.227 5.102 1 65.69 104 THR B CA 1
ATOM 6594 C C . THR B 1 104 ? 6.73 -13.625 4.363 1 65.69 104 THR B C 1
ATOM 6596 O O . THR B 1 104 ? 6.586 -12.641 3.639 1 65.69 104 THR B O 1
ATOM 6599 N N . ALA B 1 105 ? 7.844 -14.172 4.613 1 68.69 105 ALA B N 1
ATOM 6600 C CA . ALA B 1 105 ? 9.062 -13.586 4.062 1 68.69 105 ALA B CA 1
ATOM 6601 C C . ALA B 1 105 ? 9.531 -14.352 2.83 1 68.69 105 ALA B C 1
ATOM 6603 O O . ALA B 1 105 ? 10.219 -13.797 1.969 1 68.69 105 ALA B O 1
ATOM 6604 N N . ILE B 1 106 ? 9.102 -15.633 2.785 1 77.88 106 ILE B N 1
ATOM 6605 C CA . ILE B 1 106 ? 9.641 -16.5 1.745 1 77.88 106 ILE B CA 1
ATOM 6606 C C . ILE B 1 106 ? 8.492 -17.219 1.029 1 77.88 106 ILE B C 1
ATOM 6608 O O . ILE B 1 106 ? 7.418 -17.406 1.602 1 77.88 106 ILE B O 1
ATOM 6612 N N . VAL B 1 107 ? 8.781 -17.609 -0.249 1 83.81 107 VAL B N 1
ATOM 6613 C CA . VAL B 1 107 ? 7.832 -18.406 -1.005 1 83.81 107 VAL B CA 1
ATOM 6614 C C . VAL B 1 107 ? 7.707 -19.797 -0.373 1 83.81 107 VAL B C 1
ATOM 6616 O O . VAL B 1 107 ? 8.711 -20.484 -0.169 1 83.81 107 VAL B O 1
ATOM 6619 N N . THR B 1 108 ? 6.523 -20.141 0.012 1 89.12 108 THR B N 1
ATOM 6620 C CA . THR B 1 108 ? 6.27 -21.406 0.669 1 89.12 108 THR B CA 1
ATOM 6621 C C . THR B 1 108 ? 5.34 -22.281 -0.173 1 89.12 108 THR B C 1
ATOM 6623 O O . THR B 1 108 ? 4.254 -21.844 -0.558 1 89.12 108 THR B O 1
ATOM 6626 N N . GLN B 1 109 ? 5.809 -23.453 -0.478 1 92.19 109 GLN B N 1
ATOM 6627 C CA . GLN B 1 109 ? 5 -24.422 -1.205 1 92.19 109 GLN B CA 1
ATOM 6628 C C . GLN B 1 109 ? 4.367 -25.438 -0.252 1 92.19 109 GLN B C 1
ATOM 6630 O O . GLN B 1 109 ? 5.008 -25.891 0.7 1 92.19 109 GLN B O 1
ATOM 6635 N N . VAL B 1 110 ? 3.109 -25.688 -0.419 1 94.56 110 VAL B N 1
ATOM 6636 C CA . VAL B 1 110 ? 2.385 -26.641 0.422 1 94.56 110 VAL B CA 1
ATOM 6637 C C . VAL B 1 110 ? 1.86 -27.797 -0.433 1 94.56 110 VAL B C 1
ATOM 6639 O O . VAL B 1 110 ? 1.177 -27.562 -1.435 1 94.56 110 VAL B O 1
ATOM 6642 N N . GLU B 1 111 ? 2.191 -28.969 -0.063 1 94.31 111 GLU B N 1
ATOM 6643 C CA . GLU B 1 111 ? 1.734 -30.156 -0.774 1 94.31 111 GLU B CA 1
ATOM 6644 C C . GLU B 1 111 ? 1.352 -31.266 0.199 1 94.31 111 GLU B C 1
ATOM 6646 O O . GLU B 1 111 ? 1.523 -31.125 1.411 1 94.31 111 GLU B O 1
ATOM 6651 N N . ALA B 1 112 ? 0.767 -32.375 -0.292 1 92.94 112 ALA B N 1
ATOM 6652 C CA . ALA B 1 112 ? 0.337 -33.5 0.552 1 92.94 112 ALA B CA 1
ATOM 6653 C C . ALA B 1 112 ? 1.5 -34.438 0.857 1 92.94 112 ALA B C 1
ATOM 6655 O O . ALA B 1 112 ? 2.354 -34.656 0 1 92.94 112 ALA B O 1
ATOM 6656 N N . ASN B 1 113 ? 1.553 -34.781 2.111 1 92.5 113 ASN B N 1
ATOM 6657 C CA . ASN B 1 113 ? 2.451 -35.875 2.479 1 92.5 113 ASN B CA 1
ATOM 6658 C C . ASN B 1 113 ? 1.812 -37.25 2.229 1 92.5 113 ASN B C 1
ATOM 6660 O O . ASN B 1 113 ? 0.822 -37.594 2.875 1 92.5 113 ASN B O 1
ATOM 6664 N N . LEU B 1 114 ? 2.373 -38 1.368 1 87 114 LEU B N 1
ATOM 6665 C CA . LEU B 1 114 ? 1.776 -39.25 0.993 1 87 114 LEU B CA 1
ATOM 6666 C C . LEU B 1 114 ? 2.504 -40.438 1.665 1 87 114 LEU B C 1
ATOM 6668 O O . LEU B 1 114 ? 2.068 -41.562 1.573 1 87 114 LEU B O 1
ATOM 6672 N N . ASP B 1 115 ? 3.492 -40.156 2.424 1 85.5 115 ASP B N 1
ATOM 6673 C CA . ASP B 1 115 ? 4.367 -41.219 2.924 1 85.5 115 ASP B CA 1
ATOM 6674 C C . ASP B 1 115 ? 4.043 -41.562 4.379 1 85.5 115 ASP B C 1
ATOM 6676 O O . ASP B 1 115 ? 4.004 -42.719 4.754 1 85.5 115 ASP B O 1
ATOM 6680 N N . ASP B 1 116 ? 4 -40.5 5.191 1 88.81 116 ASP B N 1
ATOM 6681 C CA . ASP B 1 116 ? 3.746 -40.719 6.609 1 88.81 116 ASP B CA 1
ATOM 6682 C C . ASP B 1 116 ? 2.787 -39.688 7.172 1 88.81 116 ASP B C 1
ATOM 6684 O O . ASP B 1 116 ? 2.186 -38.906 6.422 1 88.81 116 ASP B O 1
ATOM 6688 N N . ALA B 1 117 ? 2.549 -39.812 8.469 1 90.75 117 ALA B N 1
ATOM 6689 C CA . ALA B 1 117 ? 1.56 -38.938 9.109 1 90.75 117 ALA B CA 1
ATOM 6690 C C . ALA B 1 117 ? 2.219 -37.688 9.711 1 90.75 117 ALA B C 1
ATOM 6692 O O . ALA B 1 117 ? 1.589 -36.969 10.469 1 90.75 117 ALA B O 1
ATOM 6693 N N . ASN B 1 118 ? 3.408 -37.469 9.289 1 94.12 118 ASN B N 1
ATOM 6694 C CA . ASN B 1 118 ? 4.129 -36.344 9.859 1 94.12 118 ASN B CA 1
ATOM 6695 C C . ASN B 1 118 ? 4.016 -35.094 8.969 1 94.12 118 ASN B C 1
ATOM 6697 O O . ASN B 1 118 ? 3.811 -35.219 7.758 1 94.12 118 ASN B O 1
ATOM 6701 N N . TYR B 1 119 ? 4.043 -34.031 9.664 1 95.44 119 TYR B N 1
ATOM 6702 C CA . TYR B 1 119 ? 4.309 -32.781 8.945 1 95.44 119 TYR B CA 1
ATOM 6703 C C . TYR B 1 119 ? 5.785 -32.656 8.594 1 95.44 119 TYR B C 1
ATOM 6705 O O . TYR B 1 119 ? 6.652 -32.938 9.43 1 95.44 119 TYR B O 1
ATOM 6713 N N . ILE B 1 120 ? 6.039 -32.344 7.367 1 96 120 ILE B N 1
ATOM 6714 C CA . ILE B 1 120 ? 7.434 -32.312 6.941 1 96 120 ILE B CA 1
ATOM 6715 C C . ILE B 1 120 ? 7.707 -30.969 6.234 1 96 120 ILE B C 1
ATOM 6717 O O . ILE B 1 120 ? 6.898 -30.516 5.422 1 96 120 ILE B O 1
ATOM 6721 N N . ALA B 1 121 ? 8.781 -30.344 6.582 1 95.12 121 ALA B N 1
ATOM 6722 C CA . ALA B 1 121 ? 9.25 -29.156 5.879 1 95.12 121 ALA B CA 1
ATOM 6723 C C . ALA B 1 121 ? 10.617 -29.391 5.25 1 95.12 121 ALA B C 1
ATOM 6725 O O . ALA B 1 121 ? 11.562 -29.781 5.938 1 95.12 121 ALA B O 1
ATOM 6726 N N . GLU B 1 122 ? 10.672 -29.281 3.973 1 93.62 122 GLU B N 1
ATOM 6727 C CA . GLU B 1 122 ? 11.93 -29.312 3.24 1 93.62 122 GLU B CA 1
ATOM 6728 C C . GLU B 1 122 ? 12.422 -27.906 2.924 1 93.62 122 GLU B C 1
ATOM 6730 O O . GLU B 1 122 ? 11.812 -27.188 2.123 1 93.62 122 GLU B O 1
ATOM 6735 N N . ILE B 1 123 ? 13.516 -27.516 3.539 1 91.94 123 ILE B N 1
ATOM 6736 C CA . ILE B 1 123 ? 14.031 -26.156 3.426 1 91.94 123 ILE B CA 1
ATOM 6737 C C . ILE B 1 123 ? 15.328 -26.172 2.627 1 91.94 123 ILE B C 1
ATOM 6739 O O . ILE B 1 123 ? 16.281 -26.875 2.982 1 91.94 123 ILE B O 1
ATOM 6743 N N . GLU B 1 124 ? 15.305 -25.438 1.528 1 86.81 124 GLU B N 1
ATOM 6744 C CA . GLU B 1 124 ? 16.516 -25.234 0.75 1 86.81 124 GLU B CA 1
ATOM 6745 C C . GLU B 1 124 ? 17.234 -23.953 1.17 1 86.81 124 GLU B C 1
ATOM 6747 O O . GLU B 1 124 ? 16.656 -22.859 1.111 1 86.81 124 GLU B O 1
ATOM 6752 N N . LEU B 1 125 ? 18.484 -24.031 1.538 1 86.69 125 LEU B N 1
ATOM 6753 C CA . LEU B 1 125 ? 19.234 -22.891 2.051 1 86.69 125 LEU B CA 1
ATOM 6754 C C . LEU B 1 125 ? 20.297 -22.453 1.058 1 86.69 125 LEU B C 1
ATOM 6756 O O . LEU B 1 125 ? 20.703 -23.234 0.185 1 86.69 125 LEU B O 1
ATOM 6760 N N . PHE B 1 126 ? 20.641 -21.234 1.213 1 82.69 126 PHE B N 1
ATOM 6761 C CA . PHE B 1 126 ? 21.781 -20.719 0.467 1 82.69 126 PHE B CA 1
ATOM 6762 C C . PHE B 1 126 ? 23.062 -21.422 0.903 1 82.69 126 PHE B C 1
ATOM 6764 O O . PHE B 1 126 ? 23.25 -21.719 2.086 1 82.69 126 PHE B O 1
ATOM 6771 N N . SER B 1 127 ? 23.875 -21.625 -0.148 1 80.69 127 SER B N 1
ATOM 6772 C CA . SER B 1 127 ? 25.219 -22.047 0.216 1 80.69 127 SER B CA 1
ATOM 6773 C C . SER B 1 127 ? 26.016 -20.906 0.853 1 80.69 127 SER B C 1
ATOM 6775 O O . SER B 1 127 ? 25.609 -19.75 0.77 1 80.69 127 SER B O 1
ATOM 6777 N N . LYS B 1 128 ? 27.031 -21.25 1.54 1 80.12 128 LYS B N 1
ATOM 6778 C CA . LYS B 1 128 ? 27.875 -20.234 2.168 1 80.12 128 LYS B CA 1
ATOM 6779 C C . LYS B 1 128 ? 28.359 -19.219 1.143 1 80.12 128 LYS B C 1
ATOM 6781 O O . LYS B 1 128 ? 28.375 -18.016 1.411 1 80.12 128 LYS B O 1
ATOM 6786 N N . GLU B 1 129 ? 28.734 -19.75 0.003 1 80.56 129 GLU B N 1
ATOM 6787 C CA . GLU B 1 129 ? 29.234 -18.875 -1.056 1 80.56 129 GLU B CA 1
ATOM 6788 C C . GLU B 1 129 ? 28.125 -17.953 -1.568 1 80.56 129 GLU B C 1
ATOM 6790 O O . GLU B 1 129 ? 28.375 -16.766 -1.807 1 80.56 129 GLU B O 1
ATOM 6795 N N . GLU B 1 130 ? 27.031 -18.547 -1.67 1 80.31 130 GLU B N 1
ATOM 6796 C CA . GLU B 1 130 ? 25.906 -17.75 -2.154 1 80.31 130 GLU B CA 1
ATOM 6797 C C . GLU B 1 130 ? 25.531 -16.656 -1.16 1 80.31 130 GLU B C 1
ATOM 6799 O O . GLU B 1 130 ? 25.203 -15.539 -1.557 1 80.31 130 GLU B O 1
ATOM 6804 N N . TRP B 1 131 ? 25.547 -16.969 0.086 1 82.94 131 TRP B N 1
ATOM 6805 C CA . TRP B 1 131 ? 25.172 -16 1.112 1 82.94 131 TRP B CA 1
ATOM 6806 C C . TRP B 1 131 ? 26.203 -14.875 1.2 1 82.94 131 TRP B C 1
ATOM 6808 O O . TRP B 1 131 ? 25.844 -13.711 1.39 1 82.94 131 TRP B O 1
ATOM 6818 N N . GLU B 1 132 ? 27.422 -15.242 1.094 1 83.81 132 GLU B N 1
ATOM 6819 C CA . GLU B 1 132 ? 28.469 -14.227 1.131 1 83.81 132 GLU B CA 1
ATOM 6820 C C . GLU B 1 132 ? 28.312 -13.234 -0.019 1 83.81 132 GLU B C 1
ATOM 6822 O O . GLU B 1 132 ? 28.547 -12.039 0.151 1 83.81 132 GLU B O 1
ATOM 6827 N N . LYS B 1 133 ? 28 -13.797 -1.096 1 82.31 133 LYS B N 1
ATOM 6828 C CA . LYS B 1 133 ? 27.75 -12.922 -2.236 1 82.31 133 LYS B CA 1
ATOM 6829 C C . LYS B 1 133 ? 26.547 -12.008 -1.978 1 82.31 133 LYS B C 1
ATOM 6831 O O . LYS B 1 133 ? 26.594 -10.812 -2.297 1 82.31 133 LYS B O 1
ATOM 6836 N N . GLU B 1 134 ? 25.5 -12.602 -1.477 1 81.5 134 GLU B N 1
ATOM 6837 C CA . GLU B 1 134 ? 24.312 -11.82 -1.142 1 81.5 134 GLU B CA 1
ATOM 6838 C C . GLU B 1 134 ? 24.641 -10.734 -0.118 1 81.5 134 GLU B C 1
ATOM 6840 O O . GLU B 1 134 ? 24.156 -9.609 -0.219 1 81.5 134 GLU B O 1
ATOM 6845 N N . LEU B 1 135 ? 25.406 -11.109 0.841 1 85.12 135 LEU B N 1
ATOM 6846 C CA . LEU B 1 135 ? 25.797 -10.172 1.887 1 85.12 135 LEU B CA 1
ATOM 6847 C C . LEU B 1 135 ? 26.594 -9 1.303 1 85.12 135 LEU B C 1
ATOM 6849 O O . LEU B 1 135 ? 26.406 -7.852 1.718 1 85.12 135 LEU B O 1
ATOM 6853 N N . LYS B 1 136 ? 27.391 -9.289 0.423 1 84.56 136 LYS B N 1
ATOM 6854 C CA . LYS B 1 136 ? 28.156 -8.242 -0.239 1 84.56 136 LYS B CA 1
ATOM 6855 C C . LYS B 1 136 ? 27.234 -7.277 -0.99 1 84.56 136 LYS B C 1
ATOM 6857 O O . LYS B 1 136 ? 27.453 -6.062 -0.969 1 84.56 136 LYS B O 1
ATOM 6862 N N . ASP B 1 137 ? 26.297 -7.855 -1.609 1 79.5 137 ASP B N 1
ATOM 6863 C CA . ASP B 1 137 ? 25.344 -7.031 -2.342 1 79.5 137 ASP B CA 1
ATOM 6864 C C . ASP B 1 137 ? 24.547 -6.148 -1.391 1 79.5 137 ASP B C 1
ATOM 6866 O O . ASP B 1 137 ? 24.25 -4.996 -1.708 1 79.5 137 ASP B O 1
ATOM 6870 N N . LEU B 1 138 ? 24.172 -6.699 -0.278 1 83.06 138 LEU B N 1
ATOM 6871 C CA . LEU B 1 138 ? 23.422 -5.945 0.719 1 83.06 138 LEU B CA 1
ATOM 6872 C C . LEU B 1 138 ? 24.25 -4.789 1.271 1 83.06 138 LEU B C 1
ATOM 6874 O O . LEU B 1 138 ? 23.734 -3.689 1.466 1 83.06 138 LEU B O 1
ATOM 6878 N N . PHE B 1 139 ? 25.453 -5.051 1.471 1 85.38 139 PHE B N 1
ATOM 6879 C CA . PHE B 1 139 ? 26.312 -4.016 2.025 1 85.38 139 PHE B CA 1
ATOM 6880 C C . PHE B 1 139 ? 26.609 -2.938 0.988 1 85.38 139 PHE B C 1
ATOM 6882 O O . PHE B 1 139 ? 26.812 -1.773 1.337 1 85.38 139 PHE B O 1
ATOM 6889 N N . ARG B 1 140 ? 26.609 -3.34 -0.216 1 77.06 140 ARG B N 1
ATOM 6890 C CA . ARG B 1 140 ? 26.75 -2.35 -1.278 1 77.06 140 ARG B CA 1
ATOM 6891 C C . ARG B 1 140 ? 25.578 -1.367 -1.264 1 77.06 140 ARG B C 1
ATOM 6893 O O . ARG B 1 140 ? 25.766 -0.168 -1.476 1 77.06 140 ARG B O 1
ATOM 6900 N N . VAL B 1 141 ? 24.438 -1.886 -1.047 1 74.69 141 VAL B N 1
ATOM 6901 C CA . VAL B 1 141 ? 23.25 -1.05 -0.966 1 74.69 141 VAL B CA 1
ATOM 6902 C C . VAL B 1 141 ? 23.344 -0.13 0.249 1 74.69 141 VAL B C 1
ATOM 6904 O O . VAL B 1 141 ? 22.984 1.047 0.174 1 74.69 141 VAL B O 1
ATOM 6907 N N . LEU B 1 142 ? 23.812 -0.627 1.36 1 79.69 142 LEU B N 1
ATOM 6908 C CA . LEU B 1 142 ? 23.906 0.13 2.604 1 79.69 142 LEU B CA 1
ATOM 6909 C C . LEU B 1 142 ? 24.938 1.243 2.492 1 79.69 142 LEU B C 1
ATOM 6911 O O . LEU B 1 142 ? 24.797 2.295 3.121 1 79.69 142 LEU B O 1
ATOM 6915 N N . SER B 1 143 ? 25.875 1.034 1.74 1 75.44 143 SER B N 1
ATOM 6916 C CA . SER B 1 143 ? 26.969 1.99 1.632 1 75.44 143 SER B CA 1
ATOM 6917 C C . SER B 1 143 ? 26.672 3.047 0.571 1 75.44 143 SER B C 1
ATOM 6919 O O . SER B 1 143 ? 27.406 4.027 0.443 1 75.44 143 SER B O 1
ATOM 6921 N N . ASP B 1 144 ? 25.578 2.76 -0.088 1 64.25 144 ASP B N 1
ATOM 6922 C CA . ASP B 1 144 ? 25.219 3.717 -1.135 1 64.25 144 ASP B CA 1
ATOM 6923 C C . ASP B 1 144 ? 24.781 5.051 -0.537 1 64.25 144 ASP B C 1
ATOM 6925 O O . ASP B 1 144 ? 23.766 5.121 0.153 1 64.25 144 ASP B O 1
ATOM 6929 N N . GLU B 1 145 ? 25.547 6.027 -0.448 1 57.12 145 GLU B N 1
ATOM 6930 C CA . GLU B 1 145 ? 25.281 7.344 0.119 1 57.12 145 GLU B CA 1
ATOM 6931 C C . GLU B 1 145 ? 24.703 8.289 -0.933 1 57.12 145 GLU B C 1
ATOM 6933 O O . GLU B 1 145 ? 24.578 9.492 -0.696 1 57.12 145 GLU B O 1
ATOM 6938 N N . SER B 1 146 ? 24.375 7.656 -2.006 1 50.25 146 SER B N 1
ATOM 6939 C CA . SER B 1 146 ? 23.875 8.531 -3.064 1 50.25 146 SER B CA 1
ATOM 6940 C C . SER B 1 146 ? 22.516 9.117 -2.707 1 50.25 146 SER B C 1
ATOM 6942 O O . SER B 1 146 ? 21.797 8.562 -1.882 1 50.25 146 SER B O 1
ATOM 6944 N N . GLU B 1 147 ? 22.266 10.438 -2.902 1 47.06 147 GLU B N 1
ATOM 6945 C CA . GLU B 1 147 ? 21.031 11.172 -2.686 1 47.06 147 GLU B CA 1
ATOM 6946 C C . GLU B 1 147 ? 19.828 10.383 -3.205 1 47.06 147 GLU B C 1
ATOM 6948 O O . GLU B 1 147 ? 18.703 10.57 -2.736 1 47.06 147 GLU B O 1
ATOM 6953 N N . ASP B 1 148 ? 20.219 9.539 -4.215 1 42.91 148 ASP B N 1
ATOM 6954 C CA . ASP B 1 148 ? 19.141 8.812 -4.879 1 42.91 148 ASP B CA 1
ATOM 6955 C C . ASP B 1 148 ? 18.906 7.453 -4.227 1 42.91 148 ASP B C 1
ATOM 6957 O O . ASP B 1 148 ? 18.359 6.543 -4.852 1 42.91 148 ASP B O 1
ATOM 6961 N N . ARG B 1 149 ? 19.516 7.445 -3.002 1 54 149 ARG B N 1
ATOM 6962 C CA . ARG B 1 149 ? 19.422 6.18 -2.279 1 54 149 ARG B CA 1
ATOM 6963 C C . ARG B 1 149 ? 17.969 5.715 -2.162 1 54 149 ARG B C 1
ATOM 6965 O O . ARG B 1 149 ? 17.078 6.52 -1.908 1 54 149 ARG B O 1
ATOM 6972 N N . ASN B 1 150 ? 17.75 4.492 -2.914 1 54.28 150 ASN B N 1
ATOM 6973 C CA . ASN B 1 150 ? 16.438 3.857 -2.805 1 54.28 150 ASN B CA 1
ATOM 6974 C C . ASN B 1 150 ? 16.141 3.43 -1.371 1 54.28 150 ASN B C 1
ATOM 6976 O O . ASN B 1 150 ? 16.672 2.426 -0.896 1 54.28 150 ASN B O 1
ATOM 6980 N N . ASP B 1 151 ? 15.352 4.152 -0.643 1 62.38 151 ASP B N 1
ATOM 6981 C CA . ASP B 1 151 ? 15.047 3.912 0.764 1 62.38 151 ASP B CA 1
ATOM 6982 C C . ASP B 1 151 ? 14.438 2.527 0.964 1 62.38 151 ASP B C 1
ATOM 6984 O O . ASP B 1 151 ? 14.68 1.878 1.984 1 62.38 151 ASP B O 1
ATOM 6988 N N . ASP B 1 152 ? 13.812 2.051 -0.097 1 62.25 152 ASP B N 1
ATOM 6989 C CA . ASP B 1 152 ? 13.18 0.739 0.024 1 62.25 152 ASP B CA 1
ATOM 6990 C C . ASP B 1 152 ? 14.234 -0.371 0.05 1 62.25 152 ASP B C 1
ATOM 6992 O O . ASP B 1 152 ? 14.109 -1.328 0.817 1 62.25 152 ASP B O 1
ATOM 6996 N N . LEU B 1 153 ? 15.25 -0.187 -0.81 1 65.5 153 LEU B N 1
ATOM 6997 C CA . LEU B 1 153 ? 16.312 -1.183 -0.849 1 65.5 153 LEU B CA 1
ATOM 6998 C C . LEU B 1 153 ? 17.125 -1.172 0.448 1 65.5 153 LEU B C 1
ATOM 7000 O O . LEU B 1 153 ? 17.547 -2.227 0.931 1 65.5 153 LEU B O 1
ATOM 7004 N N . LEU B 1 154 ? 17.281 -0.018 0.915 1 73.5 154 LEU B N 1
ATOM 7005 C CA . LEU B 1 154 ? 18.031 0.121 2.166 1 73.5 154 LEU B CA 1
ATOM 7006 C C . LEU B 1 154 ? 17.266 -0.542 3.316 1 73.5 154 LEU B C 1
ATOM 7008 O O . LEU B 1 154 ? 17.875 -1.231 4.141 1 73.5 154 LEU B O 1
ATOM 7012 N N . GLU B 1 155 ? 16 -0.356 3.297 1 73.5 155 GLU B N 1
ATOM 7013 C CA . GLU B 1 155 ? 15.188 -0.941 4.359 1 73.5 155 GLU B CA 1
ATOM 7014 C C . GLU B 1 155 ? 15.195 -2.465 4.285 1 73.5 155 GLU B C 1
ATOM 7016 O O . GLU B 1 155 ? 15.242 -3.143 5.312 1 73.5 155 GLU B O 1
ATOM 7021 N N . THR B 1 156 ? 15.102 -2.922 3.098 1 75.31 156 THR B N 1
ATOM 7022 C CA . THR B 1 156 ? 15.133 -4.367 2.9 1 75.31 156 THR B CA 1
ATOM 7023 C C . THR B 1 156 ? 16.469 -4.949 3.346 1 75.31 156 THR B C 1
ATOM 7025 O O . THR B 1 156 ? 16.516 -6.023 3.949 1 75.31 156 THR B O 1
ATOM 7028 N N . ALA B 1 157 ? 17.5 -4.246 2.971 1 79.44 157 ALA B N 1
ATOM 7029 C CA . ALA B 1 157 ? 18.828 -4.707 3.359 1 79.44 157 ALA B CA 1
ATOM 7030 C C . ALA B 1 157 ? 18.984 -4.715 4.879 1 79.44 157 ALA B C 1
ATOM 7032 O O . ALA B 1 157 ? 19.484 -5.688 5.449 1 79.44 157 ALA B O 1
ATOM 7033 N N . VAL B 1 158 ? 18.516 -3.721 5.496 1 81.12 158 VAL B N 1
ATOM 7034 C CA . VAL B 1 158 ? 18.609 -3.613 6.949 1 81.12 158 VAL B CA 1
ATOM 7035 C C . VAL B 1 158 ? 17.75 -4.703 7.602 1 81.12 158 VAL B C 1
ATOM 7037 O O . VAL B 1 158 ? 18.172 -5.312 8.594 1 81.12 158 VAL B O 1
ATOM 7040 N N . GLU B 1 159 ? 16.641 -4.957 7.051 1 79.88 159 GLU B N 1
ATOM 7041 C CA . GLU B 1 159 ? 15.727 -5.969 7.582 1 79.88 159 GLU B CA 1
ATOM 7042 C C . GLU B 1 159 ? 16.344 -7.359 7.523 1 79.88 159 GLU B C 1
ATOM 7044 O O . GLU B 1 159 ? 16.266 -8.125 8.492 1 79.88 159 GLU B O 1
ATOM 7049 N N . LYS B 1 160 ? 16.938 -7.68 6.375 1 81.69 160 LYS B N 1
ATOM 7050 C CA . LYS B 1 160 ? 17.547 -8.992 6.203 1 81.69 160 LYS B CA 1
ATOM 7051 C C . LYS B 1 160 ? 18.703 -9.188 7.176 1 81.69 160 LYS B C 1
ATOM 7053 O O . LYS B 1 160 ? 18.828 -10.242 7.809 1 81.69 160 LYS B O 1
ATOM 7058 N N . ILE B 1 161 ? 19.516 -8.195 7.328 1 86.25 161 ILE B N 1
ATOM 7059 C CA . ILE B 1 161 ? 20.703 -8.281 8.156 1 86.25 161 ILE B CA 1
ATOM 7060 C C . ILE B 1 161 ? 20.312 -8.336 9.633 1 86.25 161 ILE B C 1
ATOM 7062 O O . ILE B 1 161 ? 20.828 -9.156 10.391 1 86.25 161 ILE B O 1
ATOM 7066 N N . THR B 1 162 ? 19.344 -7.543 10.016 1 85.88 162 THR B N 1
ATOM 7067 C CA . THR B 1 162 ? 18.953 -7.484 11.414 1 85.88 162 THR B CA 1
ATOM 7068 C C . THR B 1 162 ? 18.141 -8.727 11.797 1 85.88 162 THR B C 1
ATOM 7070 O O . THR B 1 162 ? 18.188 -9.164 12.953 1 85.88 162 THR B O 1
ATOM 7073 N N . ALA B 1 163 ? 17.359 -9.211 10.875 1 84.12 163 ALA B N 1
ATOM 7074 C CA . ALA B 1 163 ? 16.594 -10.43 11.148 1 84.12 163 ALA B CA 1
ATOM 7075 C C . ALA B 1 163 ? 17.531 -11.594 11.484 1 84.12 163 ALA B C 1
ATOM 7077 O O . ALA B 1 163 ? 17.266 -12.352 12.422 1 84.12 163 ALA B O 1
ATOM 7078 N N . LEU B 1 164 ? 18.641 -11.695 10.734 1 85.44 164 LEU B N 1
ATOM 7079 C CA . LEU B 1 164 ? 19.531 -12.828 10.883 1 85.44 164 LEU B CA 1
ATOM 7080 C C . LEU B 1 164 ? 20.5 -12.609 12.047 1 85.44 164 LEU B C 1
ATOM 7082 O O . LEU B 1 164 ? 20.672 -13.484 12.898 1 85.44 164 LEU B O 1
ATOM 7086 N N . TYR B 1 165 ? 21.125 -11.414 12.078 1 86.69 165 TYR B N 1
ATOM 7087 C CA . TYR B 1 165 ? 22.281 -11.219 12.953 1 86.69 165 TYR B CA 1
ATOM 7088 C C . TYR B 1 165 ? 21.891 -10.453 14.211 1 86.69 165 TYR B C 1
ATOM 7090 O O . TYR B 1 165 ? 22.688 -10.344 15.148 1 86.69 165 TYR B O 1
ATOM 7098 N N . GLY B 1 166 ? 20.734 -9.953 14.297 1 85 166 GLY B N 1
ATOM 7099 C CA . GLY B 1 166 ? 20.266 -9.289 15.508 1 85 166 GLY B CA 1
ATOM 7100 C C . GLY B 1 166 ? 20.172 -7.785 15.367 1 85 166 GLY B C 1
ATOM 7101 O O . GLY B 1 166 ? 20.438 -7.238 14.297 1 85 166 GLY B O 1
ATOM 7102 N N . ALA B 1 167 ? 19.828 -7.32 16.625 1 79.19 167 ALA B N 1
ATOM 7103 C CA . ALA B 1 167 ? 19.609 -5.875 16.641 1 79.19 167 ALA B CA 1
ATOM 7104 C C . ALA B 1 167 ? 20.906 -5.121 16.375 1 79.19 167 ALA B C 1
ATOM 7106 O O . ALA B 1 167 ? 21.984 -5.543 16.828 1 79.19 167 ALA B O 1
ATOM 7107 N N . ASP B 1 168 ? 21.125 -4.074 15.594 1 78.25 168 ASP B N 1
ATOM 7108 C CA . ASP B 1 168 ? 22.219 -3.16 15.32 1 78.25 168 ASP B CA 1
ATOM 7109 C C . ASP B 1 168 ? 23.25 -3.809 14.398 1 78.25 168 ASP B C 1
ATOM 7111 O O . ASP B 1 168 ? 24.391 -3.355 14.32 1 78.25 168 ASP B O 1
ATOM 7115 N N . ALA B 1 169 ? 22.891 -5.004 13.859 1 82.94 169 ALA B N 1
ATOM 7116 C CA . ALA B 1 169 ? 23.828 -5.672 12.953 1 82.94 169 ALA B CA 1
ATOM 7117 C C . ALA B 1 169 ? 24.078 -4.828 11.711 1 82.94 169 ALA B C 1
ATOM 7119 O O . ALA B 1 169 ? 25.062 -5.039 11 1 82.94 169 ALA B O 1
ATOM 7120 N N . ASP B 1 170 ? 23.156 -3.93 11.438 1 79.81 170 ASP B N 1
ATOM 7121 C CA . ASP B 1 170 ? 23.312 -3.062 10.273 1 79.81 170 ASP B CA 1
ATOM 7122 C C . ASP B 1 170 ? 24.469 -2.088 10.477 1 79.81 170 ASP B C 1
ATOM 7124 O O . ASP B 1 170 ? 24.969 -1.502 9.516 1 79.81 170 ASP B O 1
ATOM 7128 N N . LYS B 1 171 ? 24.969 -1.992 11.734 1 81.81 171 LYS B N 1
ATOM 7129 C CA . LYS B 1 171 ? 26.094 -1.102 12.039 1 81.81 171 LYS B CA 1
ATOM 7130 C C . LYS B 1 171 ? 27.422 -1.852 12.008 1 81.81 171 LYS B C 1
ATOM 7132 O O . LYS B 1 171 ? 28.484 -1.238 12.07 1 81.81 171 LYS B O 1
ATOM 7137 N N . LYS B 1 172 ? 27.312 -3.107 11.914 1 84.25 172 LYS B N 1
ATOM 7138 C CA . LYS B 1 172 ? 28.531 -3.922 11.859 1 84.25 172 LYS B CA 1
ATOM 7139 C C . LYS B 1 172 ? 29.125 -3.932 10.453 1 84.25 172 LYS B C 1
ATOM 7141 O O . LYS B 1 172 ? 28.453 -3.551 9.492 1 84.25 172 LYS B O 1
ATOM 7146 N N . THR B 1 173 ? 30.375 -4.336 10.391 1 85.38 173 THR B N 1
ATOM 7147 C CA . THR B 1 173 ? 31.047 -4.391 9.102 1 85.38 173 THR B CA 1
ATOM 7148 C C . THR B 1 173 ? 30.797 -5.727 8.414 1 85.38 173 THR B C 1
ATOM 7150 O O . THR B 1 173 ? 30.375 -6.695 9.055 1 85.38 173 THR B O 1
ATOM 7153 N N . LEU B 1 174 ? 31.031 -5.707 7.098 1 86.81 174 LEU B N 1
ATOM 7154 C CA . LEU B 1 174 ? 30.875 -6.91 6.289 1 86.81 174 LEU B CA 1
ATOM 7155 C C . LEU B 1 174 ? 31.734 -8.047 6.824 1 86.81 174 LEU B C 1
ATOM 7157 O O . LEU B 1 174 ? 31.281 -9.188 6.902 1 86.81 174 LEU B O 1
ATOM 7161 N N . GLU B 1 175 ? 32.938 -7.73 7.215 1 83.94 175 GLU B N 1
ATOM 7162 C CA . GLU B 1 175 ? 33.906 -8.742 7.691 1 83.94 175 GLU B CA 1
ATOM 7163 C C . GLU B 1 175 ? 33.438 -9.336 9.016 1 83.94 175 GLU B C 1
ATOM 7165 O O . GLU B 1 175 ? 33.594 -10.539 9.25 1 83.94 175 GLU B O 1
ATOM 7170 N N . GLU B 1 176 ? 32.844 -8.57 9.836 1 84.62 176 GLU B N 1
ATOM 7171 C CA . GLU B 1 176 ? 32.344 -9.039 11.125 1 84.62 176 GLU B CA 1
ATOM 7172 C C . GLU B 1 176 ? 31.203 -10.016 10.945 1 84.62 176 GLU B C 1
ATOM 7174 O O . GLU B 1 176 ? 31.094 -11.008 11.672 1 84.62 176 GLU B O 1
ATOM 7179 N N . LEU B 1 177 ? 30.391 -9.695 9.977 1 85.75 177 LEU B N 1
ATOM 7180 C CA . LEU B 1 177 ? 29.203 -10.523 9.758 1 85.75 177 LEU B CA 1
ATOM 7181 C C . LEU B 1 177 ? 29.578 -11.836 9.078 1 85.75 177 LEU B C 1
ATOM 7183 O O . LEU B 1 177 ? 28.969 -12.875 9.336 1 85.75 177 LEU B O 1
ATOM 7187 N N . LYS B 1 178 ? 30.562 -11.75 8.242 1 80.06 178 LYS B N 1
ATOM 7188 C CA . LYS B 1 178 ? 31.047 -12.961 7.586 1 80.06 178 LYS B CA 1
ATOM 7189 C C . LYS B 1 178 ? 31.609 -13.945 8.602 1 80.06 178 LYS B C 1
ATOM 7191 O O . LYS B 1 178 ? 31.516 -15.164 8.422 1 80.06 178 LYS B O 1
ATOM 7196 N N . ASN B 1 179 ? 32.125 -13.352 9.656 1 76.5 179 ASN B N 1
ATOM 7197 C CA . ASN B 1 179 ? 32.781 -14.18 10.664 1 76.5 179 ASN B CA 1
ATOM 7198 C C . ASN B 1 179 ? 31.828 -14.555 11.789 1 76.5 179 ASN B C 1
ATOM 7200 O O . ASN B 1 179 ? 32.219 -15.195 12.766 1 76.5 179 ASN B O 1
ATOM 7204 N N . ASP B 1 180 ? 30.641 -14.07 11.609 1 72.69 180 ASP B N 1
ATOM 7205 C CA . ASP B 1 180 ? 29.656 -14.359 12.648 1 72.69 180 ASP B CA 1
ATOM 7206 C C . ASP B 1 180 ? 29.234 -15.828 12.617 1 72.69 180 ASP B C 1
ATOM 7208 O O . ASP B 1 180 ? 29.078 -16.406 11.547 1 72.69 180 ASP B O 1
ATOM 7212 N N . ASP B 1 181 ? 29.203 -16.578 13.695 1 63.59 181 ASP B N 1
ATOM 7213 C CA . ASP B 1 181 ? 28.969 -18 13.906 1 63.59 181 ASP B CA 1
ATOM 7214 C C . ASP B 1 181 ? 27.531 -18.375 13.562 1 63.59 181 ASP B C 1
ATOM 7216 O O . ASP B 1 181 ? 27.203 -19.562 13.461 1 63.59 181 ASP B O 1
ATOM 7220 N N . LYS B 1 182 ? 26.703 -17.469 13.359 1 62.5 182 LYS B N 1
ATOM 7221 C CA . LYS B 1 182 ? 25.297 -17.812 13.211 1 62.5 182 LYS B CA 1
ATOM 7222 C C . LYS B 1 182 ? 25.062 -18.625 11.938 1 62.5 182 LYS B C 1
ATOM 7224 O O . LYS B 1 182 ? 24.266 -19.562 11.922 1 62.5 182 LYS B O 1
ATOM 7229 N N . PHE B 1 183 ? 25.828 -18.25 10.859 1 60.56 183 PHE B N 1
ATOM 7230 C CA . PHE B 1 183 ? 25.688 -19.047 9.648 1 60.56 183 PHE B CA 1
ATOM 7231 C C . PHE B 1 183 ? 26.188 -20.469 9.875 1 60.56 183 PHE B C 1
ATOM 7233 O O . PHE B 1 183 ? 25.594 -21.438 9.383 1 60.56 183 PHE B O 1
ATOM 7240 N N . ALA B 1 184 ? 27.219 -20.516 10.586 1 58.06 184 ALA B N 1
ATOM 7241 C CA . ALA B 1 184 ? 27.812 -21.828 10.844 1 58.06 184 ALA B CA 1
ATOM 7242 C C . ALA B 1 184 ? 26.828 -22.734 11.57 1 58.06 184 ALA B C 1
ATOM 7244 O O . ALA B 1 184 ? 26.812 -23.953 11.336 1 58.06 184 ALA B O 1
ATOM 7245 N N . LYS B 1 185 ? 26.047 -22.203 12.367 1 58.62 185 LYS B N 1
ATOM 7246 C CA . LYS B 1 185 ? 25.094 -23 13.133 1 58.62 185 LYS B CA 1
ATOM 7247 C C . LYS B 1 185 ? 24 -23.562 12.242 1 58.62 185 LYS B C 1
ATOM 7249 O O . LYS B 1 185 ? 23.453 -24.641 12.523 1 58.62 185 LYS B O 1
ATOM 7254 N N . ILE B 1 186 ? 23.625 -22.859 11.242 1 58.69 186 ILE B N 1
ATOM 7255 C CA . ILE B 1 186 ? 22.547 -23.297 10.375 1 58.69 186 ILE B CA 1
ATOM 7256 C C . ILE B 1 186 ? 23.047 -24.344 9.383 1 58.69 186 ILE B C 1
ATOM 7258 O O . ILE B 1 186 ? 22.328 -25.266 9.016 1 58.69 186 ILE B O 1
ATOM 7262 N N . GLU B 1 187 ? 24.422 -24.203 8.836 1 54.69 187 GLU B N 1
ATOM 7263 C CA . GLU B 1 187 ? 25 -25.016 7.77 1 54.69 187 GLU B CA 1
ATOM 7264 C C . GLU B 1 187 ? 25.156 -26.469 8.203 1 54.69 187 GLU B C 1
ATOM 7266 O O . GLU B 1 187 ? 25.453 -27.344 7.383 1 54.69 187 GLU B O 1
ATOM 7271 N N . THR B 1 188 ? 25.062 -26.812 9.492 1 47.84 188 THR B N 1
ATOM 7272 C CA . THR B 1 188 ? 25.578 -28.141 9.805 1 47.84 188 THR B CA 1
ATOM 7273 C C . THR B 1 188 ? 24.875 -29.203 8.969 1 47.84 188 THR B C 1
ATOM 7275 O O . THR B 1 188 ? 25.188 -30.391 9.062 1 47.84 188 THR B O 1
ATOM 7278 N N . SER B 1 189 ? 23.828 -28.906 8.242 1 48.47 189 SER B N 1
ATOM 7279 C CA . SER B 1 189 ? 23.453 -30.109 7.496 1 48.47 189 SER B CA 1
ATOM 7280 C C . SER B 1 189 ? 24.062 -30.109 6.098 1 48.47 189 SER B C 1
ATOM 7282 O O . SER B 1 189 ? 24.328 -29.047 5.531 1 48.47 189 SER B O 1
ATOM 7284 N N . SER B 1 190 ? 24.781 -31.109 5.617 1 49.53 190 SER B N 1
ATOM 7285 C CA . SER B 1 190 ? 25.625 -31.438 4.469 1 49.53 190 SER B CA 1
ATOM 7286 C C . SER B 1 190 ? 25.125 -30.734 3.205 1 49.53 190 SER B C 1
ATOM 7288 O O . SER B 1 190 ? 25.906 -30.516 2.271 1 49.53 190 SER B O 1
ATOM 7290 N N . PHE B 1 191 ? 23.844 -30.828 2.783 1 53.06 191 PHE B N 1
ATOM 7291 C CA . PHE B 1 191 ? 23.469 -30.609 1.393 1 53.06 191 PHE B CA 1
ATOM 7292 C C . PHE B 1 191 ? 22.547 -29.406 1.27 1 53.06 191 PHE B C 1
ATOM 7294 O O . PHE B 1 191 ? 21.719 -29.328 0.346 1 53.06 191 PHE B O 1
ATOM 7301 N N . ASN B 1 192 ? 22.812 -28.172 1.941 1 70.62 192 ASN B N 1
ATOM 7302 C CA . ASN B 1 192 ? 22.062 -26.938 1.813 1 70.62 192 ASN B CA 1
ATOM 7303 C C . ASN B 1 192 ? 20.562 -27.188 1.933 1 70.62 192 ASN B C 1
ATOM 7305 O O . ASN B 1 192 ? 19.75 -26.391 1.43 1 70.62 192 ASN B O 1
ATOM 7309 N N . LYS B 1 193 ? 20.25 -28.453 2.283 1 82.88 193 LYS B N 1
ATOM 7310 C CA . LYS B 1 193 ? 18.844 -28.766 2.496 1 82.88 193 LYS B CA 1
ATOM 7311 C C . LYS B 1 193 ? 18.578 -29.203 3.939 1 82.88 193 LYS B C 1
ATOM 7313 O O . LYS B 1 193 ? 19.344 -29.984 4.508 1 82.88 193 LYS B O 1
ATOM 7318 N N . LYS B 1 194 ? 17.703 -28.578 4.609 1 87.88 194 LYS B N 1
ATOM 7319 C CA . LYS B 1 194 ? 17.281 -28.906 5.965 1 87.88 194 LYS B CA 1
ATOM 7320 C C . LYS B 1 194 ? 15.859 -29.453 5.969 1 87.88 194 LYS B C 1
ATOM 7322 O O . LYS B 1 194 ? 14.984 -28.922 5.281 1 87.88 194 LYS B O 1
ATOM 7327 N N . THR B 1 195 ? 15.68 -30.656 6.637 1 92 195 THR B N 1
ATOM 7328 C CA . THR B 1 195 ? 14.344 -31.25 6.738 1 92 195 THR B CA 1
ATOM 7329 C C . THR B 1 195 ? 13.859 -31.234 8.188 1 92 195 THR B C 1
ATOM 7331 O O . THR B 1 195 ? 14.578 -31.672 9.094 1 92 195 THR B O 1
ATOM 7334 N N . ILE B 1 196 ? 12.75 -30.672 8.469 1 93.38 196 ILE B N 1
ATOM 7335 C CA . ILE B 1 196 ? 12.094 -30.656 9.773 1 93.38 196 ILE B CA 1
ATOM 7336 C C . ILE B 1 196 ? 10.844 -31.516 9.734 1 93.38 196 ILE B C 1
ATOM 7338 O O . ILE B 1 196 ? 10.031 -31.406 8.812 1 93.38 196 ILE B O 1
ATOM 7342 N N . SER B 1 197 ? 10.742 -32.438 10.609 1 94.81 197 SER B N 1
ATOM 7343 C CA . SER B 1 197 ? 9.586 -33.344 10.672 1 94.81 197 SER B CA 1
ATOM 7344 C C . SER B 1 197 ? 9.039 -33.438 12.086 1 94.81 197 SER B C 1
ATOM 7346 O O . SER B 1 197 ? 9.805 -33.469 13.055 1 94.81 197 SER B O 1
ATOM 7348 N N . ASN B 1 198 ? 7.762 -33.281 12.25 1 94.88 198 ASN B N 1
ATOM 7349 C CA . ASN B 1 198 ? 7.07 -33.406 13.531 1 94.88 198 ASN B CA 1
ATOM 7350 C C . ASN B 1 198 ? 5.637 -33.906 13.344 1 94.88 198 ASN B C 1
ATOM 7352 O O . ASN B 1 198 ? 4.996 -33.594 12.336 1 94.88 198 ASN B O 1
ATOM 7356 N N . PHE B 1 199 ? 5.129 -34.625 14.312 1 93 199 PHE B N 1
ATOM 7357 C CA . PHE B 1 199 ? 3.771 -35.156 14.234 1 93 199 PHE B CA 1
ATOM 7358 C C . PHE B 1 199 ? 2.76 -34.125 14.719 1 93 199 PHE B C 1
ATOM 7360 O O . PHE B 1 199 ? 1.621 -34.094 14.242 1 93 199 PHE B O 1
ATOM 7367 N N . ASN B 1 200 ? 3.256 -33.312 15.641 1 92.12 200 ASN B N 1
ATOM 7368 C CA . ASN B 1 200 ? 2.387 -32.281 16.188 1 92.12 200 ASN B CA 1
ATOM 7369 C C . ASN B 1 200 ? 2.471 -30.984 15.375 1 92.12 200 ASN B C 1
ATOM 7371 O O . ASN B 1 200 ? 3.549 -30.406 15.227 1 92.12 200 ASN B O 1
ATOM 7375 N N . VAL B 1 201 ? 1.281 -30.5 14.938 1 90.38 201 VAL B N 1
ATOM 7376 C CA . VAL B 1 201 ? 1.213 -29.359 14.039 1 90.38 201 VAL B CA 1
ATOM 7377 C C . VAL B 1 201 ? 1.77 -28.125 14.734 1 90.38 201 VAL B C 1
ATOM 7379 O O . VAL B 1 201 ? 2.455 -27.297 14.117 1 90.38 201 VAL B O 1
ATOM 7382 N N . THR B 1 202 ? 1.475 -27.891 16 1 86.44 202 THR B N 1
ATOM 7383 C CA . THR B 1 202 ? 1.906 -26.703 16.734 1 86.44 202 THR B CA 1
ATOM 7384 C C . THR B 1 202 ? 3.424 -26.703 16.906 1 86.44 202 THR B C 1
ATOM 7386 O O . THR B 1 202 ? 4.07 -25.672 16.703 1 86.44 202 THR B O 1
ATOM 7389 N N . GLU B 1 203 ? 3.93 -27.812 17.281 1 88.94 203 GLU B N 1
ATOM 7390 C CA . GLU B 1 203 ? 5.375 -27.922 17.422 1 88.94 203 GLU B CA 1
ATOM 7391 C C . GLU B 1 203 ? 6.082 -27.766 16.078 1 88.94 203 GLU B C 1
ATOM 7393 O O . GLU B 1 203 ? 7.129 -27.125 15.992 1 88.94 203 GLU B O 1
ATOM 7398 N N . PHE B 1 204 ? 5.52 -28.406 15.156 1 92.94 204 PHE B N 1
ATOM 7399 C CA . PHE B 1 204 ? 6.062 -28.297 13.812 1 92.94 204 PHE B CA 1
ATOM 7400 C C . PHE B 1 204 ? 6.113 -26.844 13.359 1 92.94 204 PHE B C 1
ATOM 7402 O O . PHE B 1 204 ? 7.137 -26.375 12.859 1 92.94 204 PHE B O 1
ATOM 7409 N N . ALA B 1 205 ? 4.945 -26.172 13.5 1 89.56 205 ALA B N 1
ATOM 7410 C CA . ALA B 1 205 ? 4.844 -24.766 13.078 1 89.56 205 ALA B CA 1
ATOM 7411 C C . ALA B 1 205 ? 5.879 -23.906 13.797 1 89.56 205 ALA B C 1
ATOM 7413 O O . ALA B 1 205 ? 6.465 -23 13.195 1 89.56 205 ALA B O 1
ATOM 7414 N N . ASN B 1 206 ? 6.145 -24.156 15.031 1 86.88 206 ASN B N 1
ATOM 7415 C CA . ASN B 1 206 ? 7.125 -23.406 15.812 1 86.88 206 ASN B CA 1
ATOM 7416 C C . ASN B 1 206 ? 8.547 -23.656 15.297 1 86.88 206 ASN B C 1
ATOM 7418 O O . ASN B 1 206 ? 9.359 -22.719 15.266 1 86.88 206 ASN B O 1
ATOM 7422 N N . ASP B 1 207 ? 8.75 -24.859 14.898 1 88.69 207 ASP B N 1
ATOM 7423 C CA . ASP B 1 207 ? 10.078 -25.219 14.43 1 88.69 207 ASP B CA 1
ATOM 7424 C C . ASP B 1 207 ? 10.375 -24.578 13.078 1 88.69 207 ASP B C 1
ATOM 7426 O O . ASP B 1 207 ? 11.523 -24.219 12.789 1 88.69 207 ASP B O 1
ATOM 7430 N N . VAL B 1 208 ? 9.406 -24.453 12.312 1 90.75 208 VAL B N 1
ATOM 7431 C CA . VAL B 1 208 ? 9.586 -23.984 10.945 1 90.75 208 VAL B CA 1
ATOM 7432 C C . VAL B 1 208 ? 9.508 -22.453 10.914 1 90.75 208 VAL B C 1
ATOM 7434 O O . VAL B 1 208 ? 10 -21.812 9.984 1 90.75 208 VAL B O 1
ATOM 7437 N N . ALA B 1 209 ? 9 -21.844 11.93 1 85.94 209 ALA B N 1
ATOM 7438 C CA . ALA B 1 209 ? 8.656 -20.438 11.984 1 85.94 209 ALA B CA 1
ATOM 7439 C C . ALA B 1 209 ? 9.883 -19.562 11.695 1 85.94 209 ALA B C 1
ATOM 7441 O O . ALA B 1 209 ? 9.797 -18.594 10.938 1 85.94 209 ALA B O 1
ATOM 7442 N N . SER B 1 210 ? 10.984 -19.859 12.219 1 85.25 210 SER B N 1
ATOM 7443 C CA . SER B 1 210 ? 12.18 -19.031 12.086 1 85.25 210 SER B CA 1
ATOM 7444 C C . SER B 1 210 ? 12.672 -18.984 10.641 1 85.25 210 SER B C 1
ATOM 7446 O O . SER B 1 210 ? 13.383 -18.062 10.25 1 85.25 210 SER B O 1
ATOM 7448 N N . TYR B 1 211 ? 12.211 -19.984 9.852 1 87.31 211 TYR B N 1
ATOM 7449 C CA . TYR B 1 211 ? 12.711 -20.078 8.484 1 87.31 211 TYR B CA 1
ATOM 7450 C C . TYR B 1 211 ? 11.742 -19.406 7.512 1 87.31 211 TYR B C 1
ATOM 7452 O O . TYR B 1 211 ? 12.117 -19.094 6.379 1 87.31 211 TYR B O 1
ATOM 7460 N N . ILE B 1 212 ? 10.531 -19.172 7.93 1 85.88 212 ILE B N 1
ATOM 7461 C CA . ILE B 1 212 ? 9.547 -18.719 6.953 1 85.88 212 ILE B CA 1
ATOM 7462 C C . ILE B 1 212 ? 9 -17.344 7.371 1 85.88 212 ILE B C 1
ATOM 7464 O O . ILE B 1 212 ? 8.438 -16.625 6.551 1 85.88 212 ILE B O 1
ATOM 7468 N N . GLN B 1 213 ? 9.18 -17.016 8.586 1 83.06 213 GLN B N 1
ATOM 7469 C CA . GLN B 1 213 ? 8.492 -15.828 9.102 1 83.06 213 GLN B CA 1
ATOM 7470 C C . GLN B 1 213 ? 9.492 -14.734 9.469 1 83.06 213 GLN B C 1
ATOM 7472 O O . GLN B 1 213 ? 10.617 -15.023 9.883 1 83.06 213 GLN B O 1
ATOM 7477 N N . HIS B 1 214 ? 9.008 -13.531 9.188 1 79.69 214 HIS B N 1
ATOM 7478 C CA . HIS B 1 214 ? 9.703 -12.352 9.68 1 79.69 214 HIS B CA 1
ATOM 7479 C C . HIS B 1 214 ? 9.023 -11.789 10.93 1 79.69 214 HIS B C 1
ATOM 7481 O O . HIS B 1 214 ? 7.82 -11.961 11.109 1 79.69 214 HIS B O 1
ATOM 7487 N N . SER B 1 215 ? 9.789 -11.281 11.844 1 77.81 215 SER B N 1
ATOM 7488 C CA . SER B 1 215 ? 9.234 -10.641 13.031 1 77.81 215 SER B CA 1
ATOM 7489 C C . SER B 1 215 ? 9.875 -9.281 13.281 1 77.81 215 SER B C 1
ATOM 7491 O O . SER B 1 215 ? 11.094 -9.148 13.242 1 77.81 215 SER B O 1
ATOM 7493 N N . GLU B 1 216 ? 9.039 -8.375 13.484 1 73.25 216 GLU B N 1
ATOM 7494 C CA . GLU B 1 216 ? 9.508 -7.035 13.82 1 73.25 216 GLU B CA 1
ATOM 7495 C C . GLU B 1 216 ? 9.766 -6.902 15.32 1 73.25 216 GLU B C 1
ATOM 7497 O O . GLU B 1 216 ? 10.492 -6.004 15.75 1 73.25 216 GLU B O 1
ATOM 7502 N N . VAL B 1 217 ? 9.25 -7.809 16.031 1 73.81 217 VAL B N 1
ATOM 7503 C CA . VAL B 1 217 ? 9.25 -7.68 17.484 1 73.81 217 VAL B CA 1
ATOM 7504 C C . VAL B 1 217 ? 10.562 -8.227 18.047 1 73.81 217 VAL B C 1
ATOM 7506 O O . VAL B 1 217 ? 11.07 -7.727 19.062 1 73.81 217 VAL B O 1
ATOM 7509 N N . SER B 1 218 ? 11.008 -9.242 17.422 1 77.38 218 SER B N 1
ATOM 7510 C CA . SER B 1 218 ? 12.211 -9.891 17.922 1 77.38 218 SER B CA 1
ATOM 7511 C C . SER B 1 218 ? 13.32 -9.891 16.875 1 77.38 218 SER B C 1
ATOM 7513 O O . SER B 1 218 ? 13.211 -10.586 15.852 1 77.38 218 SER B O 1
ATOM 7515 N N . PRO B 1 219 ? 14.328 -9.039 17.125 1 77 219 PRO B N 1
ATOM 7516 C CA . PRO B 1 219 ? 15.422 -9.07 16.156 1 77 219 PRO B CA 1
ATOM 7517 C C . PRO B 1 219 ? 16.359 -10.258 16.359 1 77 219 PRO B C 1
ATOM 7519 O O . PRO B 1 219 ? 16.516 -10.734 17.484 1 77 219 PRO B O 1
ATOM 7522 N N . GLY B 1 220 ? 16.859 -10.789 15.328 1 78.62 220 GLY B N 1
ATOM 7523 C CA . GLY B 1 220 ? 17.875 -11.836 15.391 1 78.62 220 GLY B CA 1
ATOM 7524 C C . GLY B 1 220 ? 17.281 -13.234 15.43 1 78.62 220 GLY B C 1
ATOM 7525 O O . GLY B 1 220 ? 16.172 -13.43 15.906 1 78.62 220 GLY B O 1
ATOM 7526 N N . GLY B 1 221 ? 17.969 -14.156 14.898 1 79.81 221 GLY B N 1
ATOM 7527 C CA . GLY B 1 221 ? 17.609 -15.562 14.984 1 79.81 221 GLY B CA 1
ATOM 7528 C C . GLY B 1 221 ? 16.562 -15.977 13.961 1 79.81 221 GLY B C 1
ATOM 7529 O O . GLY B 1 221 ? 15.898 -17 14.117 1 79.81 221 GLY B O 1
ATOM 7530 N N . TRP B 1 222 ? 16.25 -15.172 13.117 1 84.12 222 TRP B N 1
ATOM 7531 C CA . TRP B 1 222 ? 15.383 -15.516 11.992 1 84.12 222 TRP B CA 1
ATOM 7532 C C . TRP B 1 222 ? 16.203 -15.906 10.766 1 84.12 222 TRP B C 1
ATOM 7534 O O . TRP B 1 222 ? 17.078 -15.156 10.336 1 84.12 222 TRP B O 1
ATOM 7544 N N . TYR B 1 223 ? 15.914 -17.016 10.148 1 87.06 223 TYR B N 1
ATOM 7545 C CA . TYR B 1 223 ? 16.797 -17.594 9.141 1 87.06 223 TYR B CA 1
ATOM 7546 C C . TYR B 1 223 ? 16.203 -17.469 7.75 1 87.06 223 TYR B C 1
ATOM 7548 O O . TYR B 1 223 ? 16.766 -17.953 6.773 1 87.06 223 TYR B O 1
ATOM 7556 N N . TRP B 1 224 ? 15.109 -16.75 7.609 1 84.81 224 TRP B N 1
ATOM 7557 C CA . TRP B 1 224 ? 14.422 -16.688 6.328 1 84.81 224 TRP B CA 1
ATOM 7558 C C . TRP B 1 224 ? 15.305 -16.031 5.266 1 84.81 224 TRP B C 1
ATOM 7560 O O . TRP B 1 224 ? 15.188 -16.344 4.078 1 84.81 224 TRP B O 1
ATOM 7570 N N . PRO B 1 225 ? 16.25 -15.07 5.652 1 84.81 225 PRO B N 1
ATOM 7571 C CA . PRO B 1 225 ? 17.125 -14.5 4.613 1 84.81 225 PRO B CA 1
ATOM 7572 C C . PRO B 1 225 ? 18.016 -15.547 3.955 1 84.81 225 PRO B C 1
ATOM 7574 O O . PRO B 1 225 ? 18.5 -15.344 2.836 1 84.81 225 PRO B O 1
ATOM 7577 N N . LEU B 1 226 ? 18.266 -16.672 4.629 1 85.19 226 LEU B N 1
ATOM 7578 C CA . LEU B 1 226 ? 19.141 -17.719 4.121 1 85.19 226 LEU B CA 1
ATOM 7579 C C . LEU B 1 226 ? 18.344 -18.766 3.348 1 85.19 226 LEU B C 1
ATOM 7581 O O . LEU B 1 226 ? 18.906 -19.719 2.812 1 85.19 226 LEU B O 1
ATOM 7585 N N . VAL B 1 227 ? 17.125 -18.609 3.291 1 85.81 227 VAL B N 1
ATOM 7586 C CA . VAL B 1 227 ? 16.266 -19.625 2.729 1 85.81 227 VAL B CA 1
ATOM 7587 C C . VAL B 1 227 ? 15.953 -19.312 1.268 1 85.81 227 VAL B C 1
ATOM 7589 O O . VAL B 1 227 ? 15.594 -18.172 0.94 1 85.81 227 VAL B O 1
ATOM 7592 N N . LYS B 1 228 ? 16.109 -20.281 0.451 1 80.06 228 LYS B N 1
ATOM 7593 C CA . LYS B 1 228 ? 15.758 -20.141 -0.957 1 80.06 228 LYS B CA 1
ATOM 7594 C C . LYS B 1 228 ? 14.297 -20.531 -1.194 1 80.06 228 LYS B C 1
ATOM 7596 O O . LYS B 1 228 ? 13.57 -19.812 -1.888 1 80.06 228 LYS B O 1
ATOM 7601 N N . SER B 1 229 ? 13.945 -21.641 -0.689 1 83.12 229 SER B N 1
ATOM 7602 C CA . SER B 1 229 ? 12.586 -22.141 -0.849 1 83.12 229 SER B CA 1
ATOM 7603 C C . SER B 1 229 ? 12.211 -23.094 0.289 1 83.12 229 SER B C 1
ATOM 7605 O O . SER B 1 229 ? 13.086 -23.688 0.915 1 83.12 229 SER B O 1
ATOM 7607 N N . VAL B 1 230 ? 10.992 -23.141 0.584 1 91.06 230 VAL B N 1
ATOM 7608 C CA . VAL B 1 230 ? 10.477 -24.031 1.609 1 91.06 230 VAL B CA 1
ATOM 7609 C C . VAL B 1 230 ? 9.297 -24.828 1.056 1 91.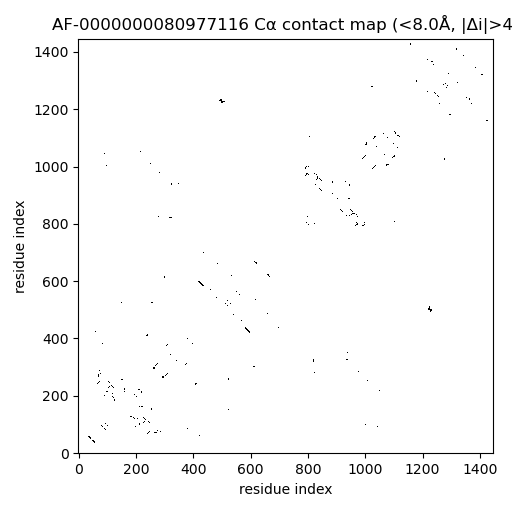06 230 VAL B C 1
ATOM 7611 O O . VAL B 1 230 ? 8.414 -24.266 0.405 1 91.06 230 VAL B O 1
ATOM 7614 N N . THR B 1 231 ? 9.312 -26.156 1.201 1 93.44 231 THR B N 1
ATOM 7615 C CA . THR B 1 231 ? 8.188 -27.016 0.851 1 93.44 231 THR B CA 1
ATOM 7616 C C . THR B 1 231 ? 7.621 -27.703 2.092 1 93.44 231 THR B C 1
ATOM 7618 O O . THR B 1 231 ? 8.344 -28.422 2.797 1 93.44 231 THR B O 1
ATOM 7621 N N . ILE B 1 232 ? 6.434 -27.453 2.377 1 95.31 232 ILE B N 1
ATOM 7622 C CA . ILE B 1 232 ? 5.758 -28.062 3.518 1 95.31 232 ILE B CA 1
ATOM 7623 C C . ILE B 1 232 ? 4.844 -29.188 3.035 1 95.31 232 ILE B C 1
ATOM 7625 O O . ILE B 1 232 ? 4.012 -28.984 2.148 1 95.31 232 ILE B O 1
ATOM 7629 N N . LYS B 1 233 ? 4.988 -30.328 3.574 1 95.31 233 LYS B N 1
ATOM 7630 C CA . LYS B 1 233 ? 4.141 -31.484 3.275 1 95.31 233 LYS B CA 1
ATOM 7631 C C . LYS B 1 233 ? 3.176 -31.766 4.422 1 95.31 233 LYS B C 1
ATOM 7633 O O . LYS B 1 233 ? 3.596 -31.922 5.566 1 95.31 233 LYS B O 1
ATOM 7638 N N . ILE B 1 234 ? 1.969 -31.812 4.176 1 95.5 234 ILE B N 1
ATOM 7639 C CA . ILE B 1 234 ? 0.92 -31.969 5.18 1 95.5 234 ILE B CA 1
ATOM 7640 C C . ILE B 1 234 ? 0.338 -33.375 5.102 1 95.5 234 ILE B C 1
ATOM 7642 O O . ILE B 1 234 ? 0.028 -33.875 4.012 1 95.5 234 ILE B O 1
ATOM 7646 N N . PRO B 1 235 ? 0.157 -33.938 6.289 1 93.62 235 PRO B N 1
ATOM 7647 C CA . PRO B 1 235 ? -0.463 -35.281 6.289 1 93.62 235 PRO B CA 1
ATOM 7648 C C . PRO B 1 235 ? -1.981 -35.219 6.137 1 93.62 235 PRO B C 1
ATOM 7650 O O . PRO B 1 235 ? -2.59 -34.156 6.379 1 93.62 235 PRO B O 1
ATOM 7653 N N . ASP B 1 236 ? -2.639 -36.188 5.707 1 86.88 236 ASP B N 1
ATOM 7654 C CA . ASP B 1 236 ? -4.078 -36.406 5.648 1 86.88 236 ASP B CA 1
ATOM 7655 C C . ASP B 1 236 ? -4.762 -35.375 4.762 1 86.88 236 ASP B C 1
ATOM 7657 O O . ASP B 1 236 ? -5.789 -34.812 5.141 1 86.88 236 ASP B O 1
ATOM 7661 N N . CYS B 1 237 ? -4.168 -34.969 3.768 1 90 237 CYS B N 1
ATOM 7662 C CA . CYS B 1 237 ? -4.773 -34 2.848 1 90 237 CYS B CA 1
ATOM 7663 C C . CYS B 1 237 ? -4.699 -34.5 1.411 1 90 237 CYS B C 1
ATOM 7665 O O . CYS B 1 237 ? -4.637 -33.719 0.474 1 90 237 CYS B O 1
ATOM 7667 N N . HIS B 1 238 ? -4.801 -35.781 1.238 1 86.56 238 HIS B N 1
ATOM 7668 C CA . HIS B 1 238 ? -4.688 -36.406 -0.072 1 86.56 238 HIS B CA 1
ATOM 7669 C C . HIS B 1 238 ? -5.852 -36 -0.974 1 86.56 238 HIS B C 1
ATOM 7671 O O . HIS B 1 238 ? -5.672 -35.812 -2.18 1 86.56 238 HIS B O 1
ATOM 7677 N N . GLU B 1 239 ? -6.938 -35.875 -0.352 1 87.56 239 GLU B N 1
ATOM 7678 C CA . GLU B 1 239 ? -8.133 -35.531 -1.133 1 87.56 239 GLU B CA 1
ATOM 7679 C C . GLU B 1 239 ? -8.039 -34.156 -1.732 1 87.56 239 GLU B C 1
ATOM 7681 O O . GLU B 1 239 ? -8.672 -33.844 -2.752 1 87.56 239 GLU B O 1
ATOM 7686 N N . LEU B 1 240 ? -7.188 -33.375 -1.111 1 91.62 240 LEU B N 1
ATOM 7687 C CA . LEU B 1 240 ? -7.125 -31.969 -1.541 1 91.62 240 LEU B CA 1
ATOM 7688 C C . LEU B 1 240 ? -5.867 -31.719 -2.361 1 91.62 240 LEU B C 1
ATOM 7690 O O . LEU B 1 240 ? -5.895 -30.938 -3.316 1 91.62 240 LEU B O 1
ATOM 7694 N N . LEU B 1 241 ? -4.734 -32.406 -1.978 1 93.25 241 LEU B N 1
ATOM 7695 C CA . LEU B 1 241 ? -3.465 -31.891 -2.482 1 93.25 241 LEU B CA 1
ATOM 7696 C C . LEU B 1 241 ? -2.617 -33.031 -3.057 1 93.25 241 LEU B C 1
ATOM 7698 O O . LEU B 1 241 ? -1.413 -32.844 -3.262 1 93.25 241 LEU B O 1
ATOM 7702 N N . GLU B 1 242 ? -3.184 -34.062 -3.359 1 89.38 242 GLU B N 1
ATOM 7703 C CA . GLU B 1 242 ? -2.389 -35.156 -3.885 1 89.38 242 GLU B CA 1
ATOM 7704 C C . GLU B 1 242 ? -1.666 -34.75 -5.168 1 89.38 242 GLU B C 1
ATOM 7706 O O . GLU B 1 242 ? -0.495 -35.094 -5.355 1 89.38 242 GLU B O 1
ATOM 7711 N N . HIS B 1 243 ? -2.34 -34.031 -6.02 1 89.94 243 HIS B N 1
ATOM 7712 C CA . HIS B 1 243 ? -1.765 -33.656 -7.309 1 89.94 243 HIS B CA 1
ATOM 7713 C C . HIS B 1 243 ? -1.661 -32.125 -7.457 1 89.94 243 HIS B C 1
ATOM 7715 O O . HIS B 1 243 ? -1.477 -31.625 -8.562 1 89.94 243 HIS B O 1
ATOM 7721 N N . ILE B 1 244 ? -1.786 -31.469 -6.387 1 93.75 244 ILE B N 1
ATOM 7722 C CA . ILE B 1 244 ? -1.796 -30 -6.41 1 93.75 244 ILE B CA 1
ATOM 7723 C C . ILE B 1 244 ? -0.758 -29.469 -5.43 1 93.75 244 ILE B C 1
ATOM 7725 O O . ILE B 1 244 ? -0.564 -30.031 -4.348 1 93.75 244 ILE B O 1
ATOM 7729 N N . VAL B 1 245 ? -0.113 -28.438 -5.855 1 94.31 245 VAL B N 1
ATOM 7730 C CA . VAL B 1 245 ? 0.81 -27.719 -4.992 1 94.31 245 VAL B CA 1
ATOM 7731 C C . VAL B 1 245 ? 0.326 -26.281 -4.816 1 94.31 245 VAL B C 1
ATOM 7733 O O . VAL B 1 245 ? 0.064 -25.578 -5.801 1 94.31 245 VAL B O 1
ATOM 7736 N N . LEU B 1 246 ? 0.176 -25.844 -3.572 1 94.75 246 LEU B N 1
ATOM 7737 C CA . LEU B 1 246 ? -0.182 -24.469 -3.27 1 94.75 246 LEU B CA 1
ATOM 7738 C C . LEU B 1 246 ? 1.06 -23.641 -2.957 1 94.75 246 LEU B C 1
ATOM 7740 O O . LEU B 1 246 ? 1.898 -24.047 -2.15 1 94.75 246 LEU B O 1
ATOM 7744 N N . VAL B 1 247 ? 1.143 -22.562 -3.59 1 91.12 247 VAL B N 1
ATOM 7745 C CA . VAL B 1 247 ? 2.318 -21.719 -3.391 1 91.12 247 VAL B CA 1
ATOM 7746 C C . VAL B 1 247 ? 1.904 -20.406 -2.74 1 91.12 247 VAL B C 1
ATOM 7748 O O . VAL B 1 247 ? 1.16 -19.625 -3.332 1 91.12 247 VAL B O 1
ATOM 7751 N N . ASP B 1 248 ? 2.367 -20.172 -1.558 1 87.81 248 ASP B N 1
ATOM 7752 C CA . ASP B 1 248 ? 2.156 -18.906 -0.848 1 87.81 248 ASP B CA 1
ATOM 7753 C C . ASP B 1 248 ? 3.26 -17.906 -1.169 1 87.81 248 ASP B C 1
ATOM 7755 O O . ASP B 1 248 ? 4.422 -18.125 -0.822 1 87.81 248 ASP B O 1
ATOM 7759 N N . ILE B 1 249 ? 2.879 -16.906 -1.8 1 81.31 249 ILE B N 1
ATOM 7760 C CA . ILE B 1 249 ? 3.848 -15.891 -2.211 1 81.31 249 ILE B CA 1
ATOM 7761 C C . ILE B 1 249 ? 3.715 -14.656 -1.321 1 81.31 249 ILE B C 1
ATOM 776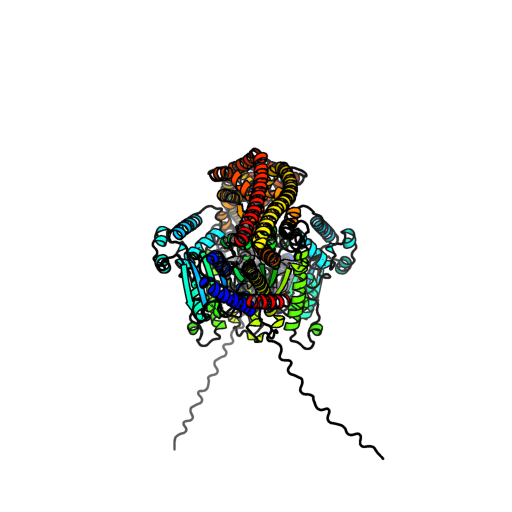3 O O . ILE B 1 249 ? 2.602 -14.227 -1.012 1 81.31 249 ILE B O 1
ATOM 7767 N N . PRO B 1 250 ? 4.855 -14.102 -0.862 1 77.31 250 PRO B N 1
ATOM 7768 C CA . PRO B 1 250 ? 4.789 -12.891 -0.031 1 77.31 250 PRO B CA 1
ATOM 7769 C C . PRO B 1 250 ? 4.047 -11.742 -0.713 1 77.31 250 PRO B C 1
ATOM 7771 O O . PRO B 1 250 ? 4.176 -11.555 -1.926 1 77.31 250 PRO B O 1
ATOM 7774 N N . GLY B 1 251 ? 3.266 -11.078 0.073 1 70.62 251 GLY B N 1
ATOM 7775 C CA . GLY B 1 251 ? 2.383 -10.039 -0.43 1 70.62 251 GLY B CA 1
ATOM 7776 C C . GLY B 1 251 ? 3.127 -8.805 -0.905 1 70.62 251 GLY B C 1
ATOM 7777 O O . GLY B 1 251 ? 4.32 -8.648 -0.636 1 70.62 251 GLY B O 1
ATOM 7778 N N . THR B 1 252 ? 2.412 -7.984 -1.607 1 65.81 252 THR B N 1
ATOM 7779 C CA . THR B 1 252 ? 2.918 -6.703 -2.08 1 65.81 252 THR B CA 1
ATOM 7780 C C . THR B 1 252 ? 2.486 -5.574 -1.146 1 65.81 252 THR B C 1
ATOM 7782 O O . THR B 1 252 ? 1.942 -5.824 -0.07 1 65.81 252 THR B O 1
ATOM 7785 N N . GLY B 1 253 ? 2.949 -4.363 -1.376 1 59.31 253 GLY B N 1
ATOM 7786 C CA . GLY B 1 253 ? 2.471 -3.182 -0.677 1 59.31 253 GLY B CA 1
ATOM 7787 C C . GLY B 1 253 ? 3.387 -2.742 0.449 1 59.31 253 GLY B C 1
ATOM 7788 O O . GLY B 1 253 ? 3.082 -1.791 1.171 1 59.31 253 GLY B O 1
ATOM 7789 N N . ASP B 1 254 ? 4.363 -3.707 0.74 1 60.12 254 ASP B N 1
ATOM 7790 C CA . ASP B 1 254 ? 5.332 -3.318 1.762 1 60.12 254 ASP B CA 1
ATOM 7791 C C . ASP B 1 254 ? 6.551 -2.645 1.137 1 60.12 254 ASP B C 1
ATOM 7793 O O . ASP B 1 254 ? 6.801 -2.789 -0.062 1 60.12 254 ASP B O 1
ATOM 7797 N N . CYS B 1 255 ? 7.195 -1.967 1.88 1 44.41 255 CYS B N 1
ATOM 7798 C CA . CYS B 1 255 ? 8.352 -1.211 1.423 1 44.41 255 CYS B CA 1
ATOM 7799 C C . CYS B 1 255 ? 9.445 -2.145 0.914 1 44.41 255 CYS B C 1
ATOM 7801 O O . CYS B 1 255 ? 10.398 -1.698 0.273 1 44.41 255 CYS B O 1
ATOM 7803 N N . ASN B 1 256 ? 9.297 -3.516 1.207 1 48.31 256 ASN B N 1
ATOM 7804 C CA . ASN B 1 256 ? 10.352 -4.449 0.815 1 48.31 256 ASN B CA 1
ATOM 7805 C C . ASN B 1 256 ? 10.18 -4.918 -0.625 1 48.31 256 ASN B C 1
ATOM 7807 O O . ASN B 1 256 ? 9.18 -5.57 -0.952 1 48.31 256 ASN B O 1
ATOM 7811 N N . LYS B 1 257 ? 10.969 -4.465 -1.717 1 47.62 257 LYS B N 1
ATOM 7812 C CA . LYS B 1 257 ? 10.938 -4.609 -3.17 1 47.62 257 LYS B CA 1
ATOM 7813 C C . LYS B 1 257 ? 11.25 -6.047 -3.584 1 47.62 257 LYS B C 1
ATOM 7815 O O . LYS B 1 257 ? 10.734 -6.531 -4.594 1 47.62 257 LYS B O 1
ATOM 7820 N N . THR B 1 258 ? 12.18 -6.758 -2.959 1 50.59 258 THR B N 1
ATOM 7821 C CA . THR B 1 258 ? 12.664 -8.055 -3.422 1 50.59 258 THR B CA 1
ATOM 7822 C C . THR B 1 258 ? 11.5 -9.016 -3.641 1 50.59 258 THR B C 1
ATOM 7824 O O . THR B 1 258 ? 11.555 -9.875 -4.523 1 50.59 258 THR B O 1
ATOM 7827 N N . ARG B 1 259 ? 10.484 -8.633 -3.049 1 49.47 259 ARG B N 1
ATOM 7828 C CA . ARG B 1 259 ? 9.344 -9.539 -3.119 1 49.47 259 ARG B CA 1
ATOM 7829 C C . ARG B 1 259 ? 8.641 -9.43 -4.469 1 49.47 259 ARG B C 1
ATOM 7831 O O . ARG B 1 259 ? 8.086 -10.414 -4.965 1 49.47 259 ARG B O 1
ATOM 7838 N N . ASP B 1 260 ? 8.938 -8.328 -5.152 1 49.34 260 ASP B N 1
ATOM 7839 C CA . ASP B 1 260 ? 8.25 -8.094 -6.418 1 49.34 260 ASP B CA 1
ATOM 7840 C C . ASP B 1 260 ? 8.836 -8.961 -7.531 1 49.34 260 ASP B C 1
ATOM 7842 O O . ASP B 1 260 ? 8.102 -9.484 -8.367 1 49.34 260 ASP B O 1
ATOM 7846 N N . GLY B 1 261 ? 10.219 -9.164 -7.691 1 54.38 261 GLY B N 1
ATOM 7847 C CA . GLY B 1 261 ? 10.797 -10.039 -8.703 1 54.38 261 GLY B CA 1
ATOM 7848 C C . GLY B 1 261 ? 10.414 -11.492 -8.523 1 54.38 261 GLY B C 1
ATOM 7849 O O . GLY B 1 261 ? 10.297 -12.234 -9.5 1 54.38 261 GLY B O 1
ATOM 7850 N N . LEU B 1 262 ? 10.109 -11.836 -7.398 1 59.44 262 LEU B N 1
ATOM 7851 C CA . LEU B 1 262 ? 9.773 -13.227 -7.098 1 59.44 262 LEU B CA 1
ATOM 7852 C C . LEU B 1 262 ? 8.398 -13.586 -7.645 1 59.44 262 LEU B C 1
ATOM 7854 O O . LEU B 1 262 ? 8.18 -14.711 -8.094 1 59.44 262 LEU B O 1
ATOM 7858 N N . TRP B 1 263 ? 7.625 -12.562 -7.973 1 64.5 263 TRP B N 1
ATOM 7859 C CA . TRP B 1 263 ? 6.25 -12.859 -8.367 1 64.5 263 TRP B CA 1
ATOM 7860 C C . TRP B 1 263 ? 6.176 -13.234 -9.844 1 64.5 263 TRP B C 1
ATOM 7862 O O . TRP B 1 263 ? 5.461 -14.172 -10.219 1 64.5 263 TRP B O 1
ATOM 7872 N N . LYS B 1 264 ? 7.023 -12.594 -10.68 1 62.97 264 LYS B N 1
ATOM 7873 C CA . LYS B 1 264 ? 6.891 -12.82 -12.109 1 62.97 264 LYS B CA 1
ATOM 7874 C C . LYS B 1 264 ? 7.289 -14.25 -12.484 1 62.97 264 LYS B C 1
ATOM 7876 O O . LYS B 1 264 ? 6.57 -14.93 -13.219 1 62.97 264 LYS B O 1
ATOM 7881 N N . SER B 1 265 ? 8.336 -14.648 -11.859 1 67.38 265 SER B N 1
ATOM 7882 C CA . SER B 1 265 ? 8.812 -15.992 -12.172 1 67.38 265 SER B CA 1
ATOM 7883 C C . SER B 1 265 ? 7.859 -17.062 -11.648 1 67.38 265 SER B C 1
ATOM 7885 O O . SER B 1 265 ? 7.641 -18.078 -12.305 1 67.38 265 SER B O 1
ATOM 7887 N N . ASN B 1 266 ? 7.254 -16.766 -10.547 1 74.94 266 ASN B N 1
ATOM 7888 C CA . ASN B 1 266 ? 6.34 -17.734 -9.969 1 74.94 266 ASN B CA 1
ATOM 7889 C C . ASN B 1 266 ? 5.004 -17.766 -10.703 1 74.94 266 ASN B C 1
ATOM 7891 O O . ASN B 1 266 ? 4.398 -18.828 -10.867 1 74.94 266 ASN B O 1
ATOM 7895 N N . LEU B 1 267 ? 4.664 -16.609 -11.172 1 75.69 267 LEU B N 1
ATOM 7896 C CA . LEU B 1 267 ? 3.385 -16.516 -11.867 1 75.69 267 LEU B CA 1
ATOM 7897 C C . LEU B 1 267 ? 3.402 -17.328 -13.156 1 75.69 267 LEU B C 1
ATOM 7899 O O . LEU B 1 267 ? 2.4 -17.953 -13.516 1 75.69 267 LEU B O 1
ATOM 7903 N N . ARG B 1 268 ? 4.527 -17.391 -13.805 1 75.94 268 ARG B N 1
ATOM 7904 C CA . ARG B 1 268 ? 4.66 -18.109 -15.07 1 75.94 268 ARG B CA 1
ATOM 7905 C C . ARG B 1 268 ? 4.504 -19.609 -14.867 1 75.94 268 ARG B C 1
ATOM 7907 O O . ARG B 1 268 ? 4.07 -20.328 -15.781 1 75.94 268 ARG B O 1
ATOM 7914 N N . GLU B 1 269 ? 4.762 -19.953 -13.695 1 80.44 269 GLU B N 1
ATOM 7915 C CA . GLU B 1 269 ? 4.766 -21.391 -13.438 1 80.44 269 GLU B CA 1
ATOM 7916 C C . GLU B 1 269 ? 3.432 -21.844 -12.844 1 80.44 269 GLU B C 1
ATOM 7918 O O . GLU B 1 269 ? 3.199 -23.047 -12.672 1 80.44 269 GLU B O 1
ATOM 7923 N N . CYS B 1 270 ? 2.582 -20.938 -12.656 1 87.62 270 CYS B N 1
ATOM 7924 C CA . CYS B 1 270 ? 1.312 -21.297 -12.031 1 87.62 270 CYS B CA 1
ATOM 7925 C C . CYS B 1 270 ? 0.276 -21.672 -13.078 1 87.62 270 CYS B C 1
ATOM 7927 O O . CYS B 1 270 ? 0.102 -20.969 -14.078 1 87.62 270 CYS B O 1
ATOM 7929 N N . SER B 1 271 ? -0.351 -22.859 -12.844 1 86.75 271 SER B N 1
ATOM 7930 C CA . SER B 1 271 ? -1.456 -23.281 -13.695 1 86.75 271 SER B CA 1
ATOM 7931 C C . SER B 1 271 ? -2.756 -22.578 -13.297 1 86.75 271 SER B C 1
ATOM 7933 O O . SER B 1 271 ? -3.641 -22.391 -14.133 1 86.75 271 SER B O 1
ATOM 7935 N N . PHE B 1 272 ? -2.854 -22.375 -12.055 1 90.31 272 PHE B N 1
ATOM 7936 C CA . PHE B 1 272 ? -3.988 -21.656 -11.492 1 90.31 272 PHE B CA 1
ATOM 7937 C C . PHE B 1 272 ? -3.52 -20.547 -10.547 1 90.31 272 PHE B C 1
ATOM 7939 O O . PHE B 1 272 ? -2.447 -20.656 -9.945 1 90.31 272 PHE B O 1
ATOM 7946 N N . VAL B 1 273 ? -4.375 -19.5 -10.469 1 91.44 273 VAL B N 1
ATOM 7947 C CA . VAL B 1 273 ? -3.957 -18.359 -9.656 1 91.44 273 VAL B CA 1
ATOM 7948 C C . VAL B 1 273 ? -5.113 -17.906 -8.766 1 91.44 273 VAL B C 1
ATOM 7950 O O . VAL B 1 273 ? -6.258 -17.828 -9.219 1 91.44 273 VAL B O 1
ATOM 7953 N N . TRP B 1 274 ? -4.801 -17.766 -7.465 1 94 274 TRP B N 1
ATOM 7954 C CA . TRP B 1 274 ? -5.715 -17.125 -6.523 1 94 274 TRP B CA 1
ATOM 7955 C C . TRP B 1 274 ? -5.285 -15.688 -6.238 1 94 274 TRP B C 1
ATOM 7957 O O . TRP B 1 274 ? -4.16 -15.445 -5.797 1 94 274 TRP B O 1
ATOM 7967 N N . ILE B 1 275 ? -6.152 -14.797 -6.57 1 91.94 275 ILE B N 1
ATOM 7968 C CA . ILE B 1 275 ? -5.93 -13.406 -6.184 1 91.94 275 ILE B CA 1
ATOM 7969 C C . ILE B 1 275 ? -6.73 -13.086 -4.926 1 91.94 275 ILE B C 1
ATOM 7971 O O . ILE B 1 275 ? -7.961 -13.148 -4.934 1 91.94 275 ILE B O 1
ATOM 7975 N N . VAL B 1 276 ? -5.965 -12.664 -3.9 1 93.56 276 VAL B N 1
ATOM 7976 C CA . VAL B 1 276 ? -6.598 -12.477 -2.6 1 93.56 276 VAL B CA 1
ATOM 7977 C C . VAL B 1 276 ? -6.637 -10.992 -2.248 1 93.56 276 VAL B C 1
ATOM 7979 O O . VAL B 1 276 ? -5.629 -10.289 -2.379 1 93.56 276 VAL B O 1
ATOM 7982 N N . SER B 1 277 ? -7.77 -10.484 -1.842 1 91.62 277 SER B N 1
ATOM 7983 C CA . SER B 1 277 ? -7.961 -9.117 -1.373 1 91.62 277 SER B CA 1
ATOM 7984 C C . SER B 1 277 ? -9.008 -9.047 -0.267 1 91.62 277 SER B C 1
ATOM 7986 O O . SER B 1 277 ? -10.023 -9.75 -0.321 1 91.62 277 SER B O 1
ATOM 7988 N N . ALA B 1 278 ? -8.734 -8.18 0.738 1 89.88 278 ALA B N 1
ATOM 7989 C CA . ALA B 1 278 ? -9.766 -7.973 1.754 1 89.88 278 ALA B CA 1
ATOM 7990 C C . ALA B 1 278 ? -11.023 -7.371 1.142 1 89.88 278 ALA B C 1
ATOM 7992 O O . ALA B 1 278 ? -10.945 -6.504 0.266 1 89.88 278 ALA B O 1
ATOM 7993 N N . ILE B 1 279 ? -12.148 -7.781 1.552 1 90.5 279 ILE B N 1
ATOM 7994 C CA . ILE B 1 279 ? -13.422 -7.48 0.91 1 90.5 279 ILE B CA 1
ATOM 7995 C C . ILE B 1 279 ? -13.68 -5.977 0.962 1 90.5 279 ILE B C 1
ATOM 7997 O O . ILE B 1 279 ? -14.312 -5.418 0.061 1 90.5 279 ILE B O 1
ATOM 8001 N N . ASN B 1 280 ? -13.219 -5.293 1.938 1 82.12 280 ASN B N 1
ATOM 8002 C CA . ASN B 1 280 ? -13.516 -3.875 2.119 1 82.12 280 ASN B CA 1
ATOM 8003 C C . ASN B 1 280 ? -12.938 -3.033 0.986 1 82.12 280 ASN B C 1
ATOM 8005 O O . ASN B 1 280 ? -13.461 -1.96 0.677 1 82.12 280 ASN B O 1
ATOM 8009 N N . ARG B 1 281 ? -11.883 -3.584 0.385 1 78.88 281 ARG B N 1
ATOM 8010 C CA . ARG B 1 281 ? -11.25 -2.818 -0.683 1 78.88 281 ARG B CA 1
ATOM 8011 C C . ARG B 1 281 ? -11.055 -3.674 -1.93 1 78.88 281 ARG B C 1
ATOM 8013 O O . ARG B 1 281 ? -10.266 -3.326 -2.812 1 78.88 281 ARG B O 1
ATOM 8020 N N . ALA B 1 282 ? -11.773 -4.613 -2.021 1 81.88 282 ALA B N 1
ATOM 8021 C CA . ALA B 1 282 ? -11.578 -5.602 -3.078 1 81.88 282 ALA B CA 1
ATOM 8022 C C . ALA B 1 282 ? -11.773 -4.977 -4.457 1 81.88 282 ALA B C 1
ATOM 8024 O O . ALA B 1 282 ? -11.109 -5.367 -5.422 1 81.88 282 ALA B O 1
ATOM 8025 N N . ILE B 1 283 ? -12.617 -3.99 -4.484 1 76.94 283 ILE B N 1
ATOM 8026 C CA . ILE B 1 283 ? -12.953 -3.42 -5.785 1 76.94 283 ILE B CA 1
ATOM 8027 C C . ILE B 1 283 ? -11.898 -2.395 -6.188 1 76.94 283 ILE B C 1
ATOM 8029 O O . ILE B 1 283 ? -11.531 -2.303 -7.363 1 76.94 283 ILE B O 1
ATOM 8033 N N . LYS B 1 284 ? -11.352 -1.719 -5.211 1 76.31 284 LYS B N 1
ATOM 8034 C CA . LYS B 1 284 ? -10.555 -0.553 -5.582 1 76.31 284 LYS B CA 1
ATOM 8035 C C . LYS B 1 284 ? -9.102 -0.722 -5.152 1 76.31 284 LYS B C 1
ATOM 8037 O O . LYS B 1 284 ? -8.266 0.138 -5.43 1 76.31 284 LYS B O 1
ATOM 8042 N N . ASP B 1 285 ? -8.852 -1.804 -4.52 1 77.5 285 ASP B N 1
ATOM 8043 C CA . ASP B 1 285 ? -7.484 -2.018 -4.062 1 77.5 285 ASP B CA 1
ATOM 8044 C C . ASP B 1 285 ? -6.508 -2.023 -5.238 1 77.5 285 ASP B C 1
ATOM 8046 O O . ASP B 1 285 ? -6.664 -2.807 -6.176 1 77.5 285 ASP B O 1
ATOM 8050 N N . LYS B 1 286 ? -5.484 -1.296 -5.219 1 73.5 286 LYS B N 1
ATOM 8051 C CA . LYS B 1 286 ? -4.562 -1.099 -6.336 1 73.5 286 LYS B CA 1
ATOM 8052 C C . LYS B 1 286 ? -3.627 -2.293 -6.492 1 73.5 286 LYS B C 1
ATOM 8054 O O . LYS B 1 286 ? -3.254 -2.652 -7.609 1 73.5 286 LYS B O 1
ATOM 8059 N N . GLU B 1 287 ? -3.311 -2.955 -5.453 1 75.44 287 GLU B N 1
ATOM 8060 C CA . GLU B 1 287 ? -2.262 -3.971 -5.496 1 75.44 287 GLU B CA 1
ATOM 8061 C C . GLU B 1 287 ? -2.744 -5.23 -6.215 1 75.44 287 GLU B C 1
ATOM 8063 O O . GLU B 1 287 ? -2.115 -5.684 -7.172 1 75.44 287 GLU B O 1
ATOM 8068 N N . PRO B 1 288 ? -3.895 -5.812 -5.801 1 79.31 288 PRO B N 1
ATOM 8069 C CA . PRO B 1 288 ? -4.355 -7.012 -6.504 1 79.31 288 PRO B CA 1
ATOM 8070 C C . PRO B 1 288 ? -4.684 -6.75 -7.973 1 79.31 288 PRO B C 1
ATOM 8072 O O . PRO B 1 288 ? -4.363 -7.57 -8.836 1 79.31 288 PRO B O 1
ATOM 8075 N N . TRP B 1 289 ? -5.25 -5.68 -8.234 1 78.81 289 TRP B N 1
ATOM 8076 C CA . TRP B 1 289 ? -5.625 -5.363 -9.609 1 78.81 289 TRP B CA 1
ATOM 8077 C C . TRP B 1 289 ? -4.395 -4.996 -10.438 1 78.81 289 TRP B C 1
ATOM 8079 O O . TRP B 1 289 ? -4.363 -5.227 -11.648 1 78.81 289 TRP B O 1
ATOM 8089 N N . GLY B 1 290 ? -3.43 -4.434 -9.773 1 73.88 290 GLY B N 1
ATOM 8090 C CA . GLY B 1 290 ? -2.162 -4.188 -10.445 1 73.88 290 GLY B CA 1
ATOM 8091 C C . GLY B 1 290 ? -1.457 -5.461 -10.875 1 73.88 290 GLY B C 1
ATOM 8092 O O . GLY B 1 290 ? -0.875 -5.516 -11.961 1 73.88 290 GLY B O 1
ATOM 8093 N N . ILE B 1 291 ? -1.591 -6.508 -10.062 1 74.44 291 ILE B N 1
ATOM 8094 C CA . ILE B 1 291 ? -1.008 -7.805 -10.391 1 74.44 291 ILE B CA 1
ATOM 8095 C C . ILE B 1 291 ? -1.676 -8.367 -11.641 1 74.44 291 ILE B C 1
ATOM 8097 O O . ILE B 1 291 ? -0.996 -8.852 -12.555 1 74.44 291 ILE B O 1
ATOM 8101 N N . LEU B 1 292 ? -2.967 -8.258 -11.703 1 76.75 292 LEU B N 1
ATOM 8102 C CA . LEU B 1 292 ? -3.725 -8.789 -12.836 1 76.75 292 LEU B CA 1
ATOM 8103 C C . LEU B 1 292 ? -3.408 -8.016 -14.109 1 76.75 292 LEU B C 1
ATOM 8105 O O . LEU B 1 292 ? -3.271 -8.609 -15.188 1 76.75 292 LEU B O 1
ATOM 8109 N N . LYS B 1 293 ? -3.232 -6.766 -13.898 1 71.38 293 LYS B N 1
ATOM 8110 C CA . LYS B 1 293 ? -2.998 -5.918 -15.062 1 71.38 293 LYS B CA 1
ATOM 8111 C C . LYS B 1 293 ? -1.58 -6.102 -15.594 1 71.38 293 LYS B C 1
ATOM 8113 O O . LYS B 1 293 ? -1.382 -6.254 -16.797 1 71.38 293 LYS B O 1
ATOM 8118 N N . HIS B 1 294 ? -0.659 -6.195 -14.734 1 64.5 294 HIS B N 1
ATOM 8119 C CA . HIS B 1 294 ? 0.736 -6.16 -15.164 1 64.5 294 HIS B CA 1
ATOM 8120 C C . HIS B 1 294 ? 1.253 -7.562 -15.469 1 64.5 294 HIS B C 1
ATOM 8122 O O . HIS B 1 294 ? 2.264 -7.723 -16.156 1 64.5 294 HIS B O 1
ATOM 8128 N N . CYS B 1 295 ? 0.549 -8.57 -14.984 1 67.44 295 CYS B N 1
ATOM 8129 C CA . CYS B 1 295 ? 1.062 -9.922 -15.18 1 67.44 295 CYS B CA 1
ATOM 8130 C C . CYS B 1 295 ? 0.165 -10.711 -16.125 1 67.44 295 CYS B C 1
ATOM 8132 O O . CYS B 1 295 ? 0.213 -11.938 -16.156 1 67.44 295 CYS B O 1
ATOM 8134 N N . ILE B 1 296 ? -0.579 -10.023 -16.953 1 72 296 ILE B N 1
ATOM 8135 C CA . ILE B 1 296 ? -1.529 -10.664 -17.859 1 72 296 ILE B CA 1
ATOM 8136 C C . ILE B 1 296 ? -0.777 -11.492 -18.906 1 72 296 ILE B C 1
ATOM 8138 O O . ILE B 1 296 ? -1.211 -12.586 -19.266 1 72 296 ILE B O 1
ATOM 8142 N N . GLU B 1 297 ? 0.319 -10.93 -19.359 1 71.5 297 GLU B N 1
ATOM 8143 C CA . GLU B 1 297 ? 1.095 -11.633 -20.375 1 71.5 297 GLU B CA 1
ATOM 8144 C C . GLU B 1 297 ? 1.768 -12.875 -19.797 1 71.5 297 GLU B C 1
ATOM 8146 O O . GLU B 1 297 ? 1.911 -13.883 -20.484 1 71.5 297 GLU B O 1
ATOM 8151 N N . GLU B 1 298 ? 2.111 -12.758 -18.578 1 75 298 GLU B N 1
ATOM 8152 C CA . GLU B 1 298 ? 2.77 -13.883 -17.906 1 75 298 GLU B CA 1
ATOM 8153 C C . GLU B 1 298 ? 1.763 -14.961 -17.516 1 75 298 GLU B C 1
ATOM 8155 O O . GLU B 1 298 ? 2.127 -16.125 -17.359 1 75 298 GLU B O 1
ATOM 8160 N N . LEU B 1 299 ? 0.574 -14.555 -17.453 1 76.56 299 LEU B N 1
ATOM 8161 C CA . LEU B 1 299 ? -0.474 -15.5 -17.094 1 76.56 299 LEU B CA 1
ATOM 8162 C C . LEU B 1 299 ? -1.005 -16.234 -18.312 1 76.56 299 LEU B C 1
ATOM 8164 O O . LEU B 1 299 ? -1.215 -17.453 -18.281 1 76.56 299 LEU B O 1
ATOM 8168 N N . GLY B 1 300 ? -1.191 -15.477 -19.344 1 77.56 300 GLY B N 1
ATOM 8169 C CA . GLY B 1 300 ? -1.82 -16.031 -20.531 1 77.56 300 GLY B CA 1
ATOM 8170 C C . GLY B 1 300 ? -0.824 -16.625 -21.516 1 77.56 300 GLY B C 1
ATOM 8171 O O . GLY B 1 300 ? -0.318 -17.734 -21.312 1 77.56 300 GLY B O 1
ATOM 8172 N N . PRO B 1 301 ? -0.481 -15.812 -22.422 1 73.31 301 PRO B N 1
ATOM 8173 C CA . PRO B 1 301 ? 0.372 -16.312 -23.5 1 73.31 301 PRO B CA 1
ATOM 8174 C C . PRO B 1 301 ? 1.757 -16.734 -23.016 1 73.31 301 PRO B C 1
ATOM 8176 O O . PRO B 1 301 ? 2.314 -17.719 -23.5 1 73.31 301 PRO B O 1
ATOM 8179 N N . GLY B 1 302 ? 2.238 -16.062 -22.125 1 71.19 302 GLY B N 1
ATOM 8180 C CA . GLY B 1 302 ? 3.559 -16.375 -21.594 1 71.19 302 GLY B CA 1
ATOM 8181 C C . GLY B 1 302 ? 3.521 -17.344 -20.438 1 71.19 302 GLY B C 1
ATOM 8182 O O . GLY B 1 302 ? 4.566 -17.688 -19.875 1 71.19 302 GLY B O 1
ATOM 8183 N N . GLY B 1 303 ? 2.34 -17.766 -20.094 1 75.44 303 GLY B N 1
ATOM 8184 C CA . GLY B 1 303 ? 2.199 -18.672 -18.953 1 75.44 303 GLY B CA 1
ATOM 8185 C C . GLY B 1 303 ? 1.267 -19.828 -19.234 1 75.44 303 GLY B C 1
ATOM 8186 O O . GLY B 1 303 ? 1.07 -20.219 -20.391 1 75.44 303 GLY B O 1
ATOM 8187 N N . LYS B 1 304 ? 0.971 -20.5 -18.203 1 79.81 304 LYS B N 1
ATOM 8188 C CA . LYS B 1 304 ? 0.12 -21.672 -18.375 1 79.81 304 LYS B CA 1
ATOM 8189 C C . LYS B 1 304 ? -1.126 -21.578 -17.484 1 79.81 304 LYS B C 1
ATOM 8191 O O . LYS B 1 304 ? -1.723 -22.594 -17.141 1 79.81 304 LYS B O 1
ATOM 8196 N N . CYS B 1 305 ? -1.435 -20.328 -17.172 1 84.94 305 CYS B N 1
ATOM 8197 C CA . CYS B 1 305 ? -2.566 -20.156 -16.281 1 84.94 305 CYS B CA 1
ATOM 8198 C C . CYS B 1 305 ? -3.881 -20.453 -16.984 1 84.94 305 CYS B C 1
ATOM 8200 O O . CYS B 1 305 ? -4.148 -19.922 -18.062 1 84.94 305 CYS B O 1
ATOM 8202 N N . LYS B 1 306 ? -4.672 -21.312 -16.359 1 82 306 LYS B N 1
ATOM 8203 C CA . LYS B 1 306 ? -5.941 -21.719 -16.953 1 82 306 LYS B CA 1
ATOM 8204 C C . LYS B 1 306 ? -7.113 -20.969 -16.328 1 82 306 LYS B C 1
ATOM 8206 O O . LYS B 1 306 ? -8.102 -20.672 -17 1 82 306 LYS B O 1
ATOM 8211 N N . ARG B 1 307 ? -6.957 -20.766 -15.109 1 86.69 307 ARG B N 1
ATOM 8212 C CA . ARG B 1 307 ? -8.078 -20.156 -14.398 1 86.69 307 ARG B CA 1
ATOM 8213 C C . ARG B 1 307 ? -7.582 -19.25 -13.273 1 86.69 307 ARG B C 1
ATOM 8215 O O . ARG B 1 307 ? -6.578 -19.562 -12.617 1 86.69 307 ARG B O 1
ATOM 8222 N N . ILE B 1 308 ? -8.375 -18.219 -13.055 1 89.56 308 ILE B N 1
ATOM 8223 C CA . ILE B 1 308 ? -8.078 -17.281 -11.977 1 89.56 308 ILE B CA 1
ATOM 8224 C C . ILE B 1 308 ? -9.266 -17.188 -11.023 1 89.56 308 ILE B C 1
ATOM 8226 O O . ILE B 1 308 ? -10.406 -16.969 -11.453 1 89.56 308 ILE B O 1
ATOM 8230 N N . ASN B 1 309 ? -9.008 -17.453 -9.773 1 92.62 309 ASN B N 1
ATOM 8231 C CA . ASN B 1 309 ? -10.008 -17.234 -8.727 1 92.62 309 ASN B CA 1
ATOM 8232 C C . ASN B 1 309 ? -9.719 -15.969 -7.934 1 92.62 309 ASN B C 1
ATOM 8234 O O . ASN B 1 309 ? -8.617 -15.797 -7.41 1 92.62 309 ASN B O 1
ATOM 8238 N N . PHE B 1 310 ? -10.664 -15.078 -7.988 1 93.62 310 PHE B N 1
ATOM 8239 C CA . PHE B 1 310 ? -10.555 -13.898 -7.141 1 93.62 310 PHE B CA 1
ATOM 8240 C C . PHE B 1 310 ? -11.211 -14.141 -5.785 1 93.62 310 PHE B C 1
ATOM 8242 O O . PHE B 1 310 ? -12.414 -14.375 -5.707 1 93.62 310 PHE B O 1
ATOM 8249 N N . ILE B 1 311 ? -10.43 -14.062 -4.715 1 96.38 311 ILE B N 1
ATOM 8250 C CA . ILE B 1 311 ? -10.922 -14.43 -3.391 1 96.38 311 ILE B CA 1
ATOM 8251 C C . ILE B 1 311 ? -10.961 -13.188 -2.496 1 96.38 311 ILE B C 1
ATOM 8253 O O . ILE B 1 311 ? -9.922 -12.617 -2.17 1 96.38 311 ILE B O 1
ATOM 8257 N N . CYS B 1 312 ? -12.156 -12.812 -2.094 1 95.94 312 CYS B N 1
ATOM 8258 C CA . CYS B 1 312 ? -12.336 -11.742 -1.122 1 95.94 312 CYS B CA 1
ATOM 8259 C C . CYS B 1 312 ? -12.312 -12.281 0.301 1 95.94 312 CYS B C 1
ATOM 8261 O O . CYS B 1 312 ? -13.188 -13.07 0.683 1 95.94 312 CYS B O 1
ATOM 8263 N N . THR B 1 313 ? -11.336 -11.789 1.091 1 94.81 313 THR B N 1
ATOM 8264 C CA . THR B 1 313 ? -11.172 -12.32 2.438 1 94.81 313 THR B CA 1
ATOM 8265 C C . THR B 1 313 ? -11.758 -11.367 3.475 1 94.81 313 THR B C 1
ATOM 8267 O O . THR B 1 313 ? -12.234 -10.289 3.131 1 94.81 313 THR B O 1
ATOM 8270 N N . LYS B 1 314 ? -11.805 -11.789 4.75 1 90.69 314 LYS B N 1
ATOM 8271 C CA . LYS B 1 314 ? -12.234 -11.016 5.914 1 90.69 314 LYS B CA 1
ATOM 8272 C C . LYS B 1 314 ? -13.68 -10.547 5.766 1 90.69 314 LYS B C 1
ATOM 8274 O O . LYS B 1 314 ? -13.992 -9.383 6.035 1 90.69 314 LYS B O 1
ATOM 8279 N N . THR B 1 315 ? -14.477 -11.383 5.277 1 92.62 315 THR B N 1
ATOM 8280 C CA . THR B 1 315 ? -15.859 -11.016 5.012 1 92.62 315 THR B CA 1
ATOM 8281 C C . THR B 1 315 ? -16.641 -10.875 6.312 1 92.62 315 THR B C 1
ATOM 8283 O O . THR B 1 315 ? -17.734 -10.312 6.324 1 92.62 315 THR B O 1
ATOM 8286 N N . ASP B 1 316 ? -16.047 -11.312 7.379 1 89.75 316 ASP B N 1
ATOM 8287 C CA . ASP B 1 316 ? -16.703 -11.211 8.68 1 89.75 316 ASP B CA 1
ATOM 8288 C C . ASP B 1 316 ? -16.609 -9.789 9.227 1 89.75 316 ASP B C 1
ATOM 8290 O O . ASP B 1 316 ? -17.359 -9.422 10.133 1 89.75 316 ASP B O 1
ATOM 8294 N N . GLU B 1 317 ? -15.695 -9.094 8.742 1 85.62 317 GLU B N 1
ATOM 8295 C CA . GLU B 1 317 ? -15.492 -7.738 9.234 1 85.62 317 GLU B CA 1
ATOM 8296 C C . GLU B 1 317 ? -16.484 -6.766 8.594 1 85.62 317 GLU B C 1
ATOM 8298 O O . GLU B 1 317 ? -16.359 -6.438 7.41 1 85.62 317 GLU B O 1
ATOM 8303 N N . ILE B 1 318 ? -17.5 -6.266 9.375 1 86.25 318 ILE B N 1
ATOM 8304 C CA . ILE B 1 318 ? -18.5 -5.348 8.828 1 86.25 318 ILE B CA 1
ATOM 8305 C C . ILE B 1 318 ? -18.984 -4.402 9.93 1 86.25 318 ILE B C 1
ATOM 8307 O O . ILE B 1 318 ? -19.062 -4.789 11.094 1 86.25 318 ILE B O 1
ATOM 8311 N N . ASN B 1 319 ? -19.078 -3.186 9.594 1 81.38 319 ASN B N 1
ATOM 8312 C CA . ASN B 1 319 ? -19.797 -2.215 10.414 1 81.38 319 ASN B CA 1
ATOM 8313 C C . ASN B 1 319 ? -21.25 -2.086 9.977 1 81.38 319 ASN B C 1
ATOM 8315 O O . ASN B 1 319 ? -21.562 -1.386 9.008 1 81.38 319 ASN B O 1
ATOM 8319 N N . VAL B 1 320 ? -22.125 -2.656 10.797 1 82.44 320 VAL B N 1
ATOM 8320 C CA . VAL B 1 320 ? -23.516 -2.857 10.391 1 82.44 320 VAL B CA 1
ATOM 8321 C C . VAL B 1 320 ? -24.188 -1.507 10.18 1 82.44 320 VAL B C 1
ATOM 8323 O O . VAL B 1 320 ? -24.766 -1.252 9.117 1 82.44 320 VAL B O 1
ATOM 8326 N N . PRO B 1 321 ? -24.047 -0.579 11.094 1 78.56 321 PRO B N 1
ATOM 8327 C CA . PRO B 1 321 ? -24.719 0.696 10.867 1 78.56 321 PRO B CA 1
ATOM 8328 C C . PRO B 1 321 ? -24.188 1.442 9.648 1 78.56 321 PRO B C 1
ATOM 8330 O O . PRO B 1 321 ? -24.953 2.029 8.891 1 78.56 321 PRO B O 1
ATOM 8333 N N . GLY B 1 322 ? -22.906 1.368 9.5 1 79.56 322 GLY B N 1
ATOM 8334 C CA . GLY B 1 322 ? -22.297 2.041 8.359 1 79.56 322 GLY B CA 1
ATOM 8335 C C . GLY B 1 322 ? -22.703 1.438 7.027 1 79.56 322 GLY B C 1
ATOM 8336 O O . GLY B 1 322 ? -22.953 2.162 6.062 1 79.56 322 GLY B O 1
ATOM 8337 N N . TYR B 1 323 ? -22.844 0.178 7.051 1 83.38 323 TYR B N 1
ATOM 8338 C CA . TYR B 1 323 ? -23.203 -0.502 5.812 1 83.38 323 TYR B CA 1
ATOM 8339 C C . TYR B 1 323 ? -24.656 -0.248 5.449 1 83.38 323 TYR B C 1
ATOM 8341 O O . TYR B 1 323 ? -24.984 -0.053 4.277 1 83.38 323 TYR B O 1
ATOM 8349 N N . VAL B 1 324 ? -25.516 -0.313 6.434 1 82.5 324 VAL B N 1
ATOM 8350 C CA . VAL B 1 324 ? -26.938 -0.096 6.207 1 82.5 324 VAL B CA 1
ATOM 8351 C C . VAL B 1 324 ? -27.172 1.298 5.625 1 82.5 324 VAL B C 1
ATOM 8353 O O . VAL B 1 324 ? -27.984 1.477 4.723 1 82.5 324 VAL B O 1
ATOM 8356 N N . ARG B 1 325 ? -26.406 2.207 6.094 1 79.31 325 ARG B N 1
ATOM 8357 C CA . ARG B 1 325 ? -26.5 3.578 5.598 1 79.31 325 ARG B CA 1
ATOM 8358 C C . ARG B 1 325 ? -26 3.674 4.156 1 79.31 325 ARG B C 1
ATOM 8360 O O . ARG B 1 325 ? -26.641 4.324 3.324 1 79.31 325 ARG B O 1
ATOM 8367 N N . SER B 1 326 ? -24.875 3.035 3.912 1 80 326 SER B N 1
ATOM 8368 C CA . SER B 1 326 ? -24.281 3.094 2.584 1 80 326 SER B CA 1
ATOM 8369 C C . SER B 1 326 ? -25.141 2.371 1.555 1 80 326 SER B C 1
ATOM 8371 O O . SER B 1 326 ? -25.203 2.771 0.391 1 80 326 SER B O 1
ATOM 8373 N N . ALA B 1 327 ? -25.781 1.295 1.979 1 80.19 327 ALA B N 1
ATOM 8374 C CA . ALA B 1 327 ? -26.609 0.498 1.082 1 80.19 327 ALA B CA 1
ATOM 8375 C C . ALA B 1 327 ? -28.031 1.062 1.003 1 80.19 327 ALA B C 1
ATOM 8377 O O . ALA B 1 327 ? -28.844 0.589 0.214 1 80.19 327 ALA B O 1
ATOM 8378 N N . ARG B 1 328 ? -28.297 2.131 1.714 1 79.12 328 ARG B N 1
ATOM 8379 C CA . ARG B 1 328 ? -29.625 2.734 1.767 1 79.12 328 ARG B CA 1
ATOM 8380 C C . ARG B 1 328 ? -30.703 1.682 2.047 1 79.12 328 ARG B C 1
ATOM 8382 O O . ARG B 1 328 ? -31.719 1.621 1.35 1 79.12 328 ARG B O 1
ATOM 8389 N N . LEU B 1 329 ? -30.344 0.879 2.879 1 77 329 LEU B N 1
ATOM 8390 C CA . LEU B 1 329 ? -31.281 -0.167 3.279 1 77 329 LEU B CA 1
ATOM 8391 C C . LEU B 1 329 ? -31.984 0.202 4.582 1 77 329 LEU B C 1
ATOM 8393 O O . LEU B 1 329 ? -31.578 1.139 5.27 1 77 329 LEU B O 1
ATOM 8397 N N . THR B 1 330 ? -33.188 -0.217 4.699 1 66.38 330 THR B N 1
ATOM 8398 C CA . THR B 1 330 ? -33.844 -0.069 5.988 1 66.38 330 THR B CA 1
ATOM 8399 C C . THR B 1 330 ? -33.625 -1.294 6.867 1 66.38 330 THR B C 1
ATOM 8401 O O . THR B 1 330 ? -33.562 -2.42 6.367 1 66.38 330 THR B O 1
ATOM 8404 N N . ILE B 1 331 ? -33.094 -1.043 8.016 1 60.16 331 ILE B N 1
ATOM 8405 C CA . ILE B 1 331 ? -32.781 -2.094 8.977 1 60.16 331 ILE B CA 1
ATOM 8406 C C . ILE B 1 331 ? -33.906 -3.129 9 1 60.16 331 ILE B C 1
ATOM 8408 O O . ILE B 1 331 ? -33.656 -4.316 9.227 1 60.16 331 ILE B O 1
ATOM 8412 N N . HIS B 1 332 ? -35.062 -2.656 8.789 1 61.28 332 HIS B N 1
ATOM 8413 C CA . HIS B 1 332 ? -36.219 -3.551 8.859 1 61.28 332 HIS B CA 1
ATOM 8414 C C . HIS B 1 332 ? -36.156 -4.613 7.766 1 61.28 332 HIS B C 1
ATOM 8416 O O . HIS B 1 332 ? -36.688 -5.707 7.93 1 61.28 332 HIS B O 1
ATOM 8422 N N . GLN B 1 333 ? -35.594 -4.223 6.742 1 61.12 333 GLN B N 1
ATOM 8423 C CA . GLN B 1 333 ? -35.469 -5.18 5.648 1 61.12 333 GLN B CA 1
ATOM 8424 C C . GLN B 1 333 ? -34.562 -6.344 6.047 1 61.12 333 GLN B C 1
ATOM 8426 O O . GLN B 1 333 ? -34.688 -7.445 5.504 1 61.12 333 GLN B O 1
ATOM 8431 N N . PHE B 1 334 ? -33.688 -6.047 7.02 1 60.66 334 PHE B N 1
ATOM 8432 C CA . PHE B 1 334 ? -32.781 -7.098 7.445 1 60.66 334 PHE B CA 1
ATOM 8433 C C . PHE B 1 334 ? -33.312 -7.801 8.688 1 60.66 334 PHE B C 1
ATOM 8435 O O . PHE B 1 334 ? -32.75 -8.82 9.117 1 60.66 334 PHE B O 1
ATOM 8442 N N . LYS B 1 335 ? -34.281 -7.102 9.492 1 55.97 335 LYS B N 1
ATOM 8443 C CA . LYS B 1 335 ? -34.812 -7.68 10.727 1 55.97 335 LYS B CA 1
ATOM 8444 C C . LYS B 1 335 ? -35.531 -9 10.445 1 55.97 335 LYS B C 1
ATOM 8446 O O . LYS B 1 335 ? -36 -9.664 11.367 1 55.97 335 LYS B O 1
ATOM 8451 N N . MET B 1 336 ? -35.75 -9.305 9.367 1 50.91 336 MET B N 1
ATOM 8452 C CA . MET B 1 336 ? -36.438 -10.594 9.445 1 50.91 336 MET B CA 1
ATOM 8453 C C . MET B 1 336 ? -35.625 -11.578 10.305 1 50.91 336 MET B C 1
ATOM 8455 O O . MET B 1 336 ? -34.562 -11.242 10.812 1 50.91 336 MET B O 1
ATOM 8459 N N . ASN B 1 337 ? -35.75 -13.047 10.203 1 52 337 ASN B N 1
ATOM 8460 C CA . ASN B 1 337 ? -35.469 -14.242 11 1 52 337 ASN B CA 1
ATOM 8461 C C . ASN B 1 337 ? -34.031 -14.281 11.508 1 52 337 ASN B C 1
ATOM 8463 O O . ASN B 1 337 ? -33.688 -15.148 12.297 1 52 337 ASN B O 1
ATOM 8467 N N . LYS B 1 338 ? -32.906 -13.484 10.93 1 63.69 338 LYS B N 1
ATOM 8468 C CA . LYS B 1 338 ? -31.516 -13.805 11.242 1 63.69 338 LYS B CA 1
ATOM 8469 C C . LYS B 1 338 ? -30.781 -12.594 11.812 1 63.69 338 LYS B C 1
ATOM 8471 O O . LYS B 1 338 ? -31.344 -11.492 11.844 1 63.69 338 LYS B O 1
ATOM 8476 N N . ASP B 1 339 ? -29.641 -12.766 12.555 1 79.62 339 ASP B N 1
ATOM 8477 C CA . ASP B 1 339 ? -28.672 -11.781 13.031 1 79.62 339 ASP B CA 1
ATOM 8478 C C . ASP B 1 339 ? -28.391 -10.734 11.961 1 79.62 339 ASP B C 1
ATOM 8480 O O . ASP B 1 339 ? -28.047 -11.07 10.828 1 79.62 339 ASP B O 1
ATOM 8484 N N . PRO B 1 340 ? -28.906 -9.453 12.227 1 82.94 340 PRO B N 1
ATOM 8485 C CA . PRO B 1 340 ? -28.688 -8.383 11.25 1 82.94 340 PRO B CA 1
ATOM 8486 C C . PRO B 1 340 ? -27.266 -8.359 10.711 1 82.94 340 PRO B C 1
ATOM 8488 O O . PRO B 1 340 ? -27.047 -8.008 9.547 1 82.94 340 PRO B O 1
ATOM 8491 N N . LYS B 1 341 ? -26.391 -8.766 11.484 1 85.31 341 LYS B N 1
ATOM 8492 C CA . LYS B 1 341 ? -25 -8.773 11.047 1 85.31 341 LYS B CA 1
ATOM 8493 C C . LYS B 1 341 ? -24.781 -9.766 9.914 1 85.31 341 LYS B C 1
ATOM 8495 O O . LYS B 1 341 ? -24.094 -9.461 8.93 1 85.31 341 LYS B O 1
ATOM 8500 N N . ILE B 1 342 ? -25.406 -10.898 10.023 1 87.75 342 ILE B N 1
ATOM 8501 C CA . ILE B 1 342 ? -25.25 -11.945 9.023 1 87.75 342 ILE B CA 1
ATOM 8502 C C . ILE B 1 342 ? -25.906 -11.523 7.715 1 87.75 342 ILE B C 1
ATOM 8504 O O . ILE B 1 342 ? -25.359 -11.742 6.633 1 87.75 342 ILE B O 1
ATOM 8508 N N . SER B 1 343 ? -27.031 -10.93 7.828 1 86.75 343 SER B N 1
ATOM 8509 C CA . SER B 1 343 ? -27.75 -10.484 6.637 1 86.75 343 SER B CA 1
ATOM 8510 C C . SER B 1 343 ? -26.969 -9.414 5.883 1 86.75 343 SER B C 1
ATOM 8512 O O . SER B 1 343 ? -26.938 -9.398 4.652 1 86.75 343 SER B O 1
ATOM 8514 N N . CYS B 1 344 ? -26.344 -8.547 6.633 1 87.31 344 CYS B N 1
ATOM 8515 C CA . CYS B 1 344 ? -25.531 -7.496 6.012 1 87.31 344 CYS B CA 1
ATOM 8516 C C . CYS B 1 344 ? -24.297 -8.078 5.336 1 87.31 344 CYS B C 1
ATOM 8518 O O . CYS B 1 344 ? -23.922 -7.648 4.246 1 87.31 344 CYS B O 1
ATOM 8520 N N . ILE B 1 345 ? -23.75 -9.062 5.992 1 90 345 ILE B N 1
ATOM 8521 C CA . ILE B 1 345 ? -22.562 -9.711 5.449 1 90 345 ILE B CA 1
ATOM 8522 C C . ILE B 1 345 ? -22.906 -10.391 4.125 1 90 345 ILE B C 1
ATOM 8524 O O . ILE B 1 345 ? -22.188 -10.219 3.133 1 90 345 ILE B O 1
ATOM 8528 N N . LEU B 1 346 ? -24.016 -11.148 4.113 1 89.94 346 LEU B N 1
ATOM 8529 C CA . LEU B 1 346 ? -24.406 -11.891 2.92 1 89.94 346 LEU B CA 1
ATOM 8530 C C . LEU B 1 346 ? -24.781 -10.93 1.793 1 89.94 346 LEU B C 1
ATOM 8532 O O . LEU B 1 346 ? -24.469 -11.18 0.629 1 89.94 346 LEU B O 1
ATOM 8536 N N . HIS B 1 347 ? -25.453 -9.836 2.162 1 88.94 347 HIS B N 1
ATOM 8537 C CA . HIS B 1 347 ? -25.828 -8.836 1.166 1 88.94 347 HIS B CA 1
ATOM 8538 C C . HIS B 1 347 ? -24.594 -8.195 0.549 1 88.94 347 HIS B C 1
ATOM 8540 O O . HIS B 1 347 ? -24.5 -8.039 -0.671 1 88.94 347 HIS B O 1
ATOM 8546 N N . ARG B 1 348 ? -23.656 -7.848 1.319 1 89.88 348 ARG B N 1
ATOM 8547 C CA . ARG B 1 348 ? -22.406 -7.242 0.864 1 89.88 348 ARG B CA 1
ATOM 8548 C C . ARG B 1 348 ? -21.625 -8.211 -0.017 1 89.88 348 ARG B C 1
ATOM 8550 O O . ARG B 1 348 ? -21.062 -7.809 -1.045 1 89.88 348 ARG B O 1
ATOM 8557 N N . ASN B 1 349 ? -21.578 -9.477 0.455 1 92.06 349 ASN B N 1
ATOM 8558 C CA . ASN B 1 349 ? -20.812 -10.477 -0.276 1 92.06 349 ASN B CA 1
ATOM 8559 C C . ASN B 1 349 ? -21.344 -10.68 -1.688 1 92.06 349 ASN B C 1
ATOM 8561 O O . ASN B 1 349 ? -20.578 -10.836 -2.637 1 92.06 349 ASN B O 1
ATOM 8565 N N . GLU B 1 350 ? -22.625 -10.656 -1.794 1 91.31 350 GLU B N 1
ATOM 8566 C CA . GLU B 1 350 ? -23.234 -10.82 -3.109 1 91.31 350 GLU B CA 1
ATOM 8567 C C . GLU B 1 350 ? -22.922 -9.633 -4.016 1 91.31 350 GLU B C 1
ATOM 8569 O O . GLU B 1 350 ? -22.641 -9.82 -5.203 1 91.31 350 GLU B O 1
ATOM 8574 N N . HIS B 1 351 ? -22.922 -8.477 -3.461 1 88.44 351 HIS B N 1
ATOM 8575 C CA . HIS B 1 351 ? -22.594 -7.293 -4.238 1 88.44 351 HIS B CA 1
ATOM 8576 C C . HIS B 1 351 ? -21.109 -7.289 -4.621 1 88.44 351 HIS B C 1
ATOM 8578 O O . HIS B 1 351 ? -20.75 -6.863 -5.723 1 88.44 351 HIS B O 1
ATOM 8584 N N . ALA B 1 352 ? -20.297 -7.68 -3.672 1 90.56 352 ALA B N 1
ATOM 8585 C CA . ALA B 1 352 ? -18.875 -7.738 -3.943 1 90.56 352 ALA B CA 1
ATOM 8586 C C . ALA B 1 352 ? -18.562 -8.688 -5.102 1 90.56 352 ALA B C 1
ATOM 8588 O O . ALA B 1 352 ? -17.75 -8.375 -5.969 1 90.56 352 ALA B O 1
ATOM 8589 N N . LYS B 1 353 ? -19.266 -9.883 -5.117 1 92 353 LYS B N 1
ATOM 8590 C CA . LYS B 1 353 ? -19.078 -10.844 -6.195 1 92 353 LYS B CA 1
ATOM 8591 C C . LYS B 1 353 ? -19.469 -10.242 -7.543 1 92 353 LYS B C 1
ATOM 8593 O O . LYS B 1 353 ? -18.734 -10.391 -8.531 1 92 353 LYS B O 1
ATOM 8598 N N . THR B 1 354 ? -20.5 -9.531 -7.527 1 89.19 354 THR B N 1
ATOM 8599 C CA . THR B 1 354 ? -21 -8.93 -8.758 1 89.19 354 THR B CA 1
ATOM 8600 C C . THR B 1 354 ? -20.062 -7.805 -9.219 1 89.19 354 THR B C 1
ATOM 8602 O O . THR B 1 354 ? -19.734 -7.715 -10.406 1 89.19 354 THR B O 1
ATOM 8605 N N . ASP B 1 355 ? -19.641 -6.988 -8.289 1 87.69 355 ASP B N 1
ATOM 8606 C CA . ASP B 1 355 ? -18.812 -5.836 -8.617 1 87.69 355 ASP B CA 1
ATOM 8607 C C . ASP B 1 355 ? -17.453 -6.281 -9.141 1 87.69 355 ASP B C 1
ATOM 8609 O O . ASP B 1 355 ? -16.938 -5.703 -10.102 1 87.69 355 ASP B O 1
ATOM 8613 N N . VAL B 1 356 ? -16.875 -7.258 -8.492 1 89.12 356 VAL B N 1
ATOM 8614 C CA . VAL B 1 356 ? -15.562 -7.75 -8.906 1 89.12 356 VAL B CA 1
ATOM 8615 C C . VAL B 1 356 ? -15.664 -8.383 -10.297 1 89.12 356 VAL B C 1
ATOM 8617 O O . VAL B 1 356 ? -14.797 -8.172 -11.148 1 89.12 356 VAL B O 1
ATOM 8620 N N . LYS B 1 357 ? -16.703 -9.156 -10.531 1 88.25 357 LYS B N 1
ATOM 8621 C CA . LYS B 1 357 ? -16.906 -9.789 -11.828 1 88.25 357 LYS B CA 1
ATOM 8622 C C . LYS B 1 357 ? -17.094 -8.742 -12.93 1 88.25 357 LYS B C 1
ATOM 8624 O O . LYS B 1 357 ? -16.562 -8.891 -14.031 1 88.25 357 LYS B O 1
ATOM 8629 N N . GLU B 1 358 ? -17.781 -7.711 -12.586 1 83.94 358 GLU B N 1
ATOM 8630 C CA . GLU B 1 358 ? -18 -6.641 -13.555 1 83.94 358 GLU B CA 1
ATOM 8631 C C . GLU B 1 358 ? -16.688 -5.918 -13.875 1 83.94 358 GLU B C 1
ATOM 8633 O O . GLU B 1 358 ? -16.438 -5.551 -15.031 1 83.94 358 GLU B O 1
ATOM 8638 N N . ARG B 1 359 ? -15.945 -5.723 -12.906 1 82.38 359 ARG B N 1
ATOM 8639 C CA . ARG B 1 359 ? -14.664 -5.059 -13.125 1 82.38 359 ARG B CA 1
ATOM 8640 C C . ARG B 1 359 ? -13.742 -5.926 -13.977 1 82.38 359 ARG B C 1
ATOM 8642 O O . ARG B 1 359 ? -13.008 -5.414 -14.828 1 82.38 359 ARG B O 1
ATOM 8649 N N . LEU B 1 360 ? -13.805 -7.172 -13.711 1 83.06 360 LEU B N 1
ATOM 8650 C CA . LEU B 1 360 ? -12.992 -8.102 -14.492 1 83.06 360 LEU B CA 1
ATOM 8651 C C . LEU B 1 360 ? -13.43 -8.102 -15.953 1 83.06 360 LEU B C 1
ATOM 8653 O O . LEU B 1 360 ? -12.594 -8.188 -16.859 1 83.06 360 LEU B O 1
ATOM 8657 N N . ASP B 1 361 ? -14.656 -7.934 -16.141 1 81.12 361 ASP B N 1
ATOM 8658 C CA . ASP B 1 361 ? -15.203 -7.938 -17.484 1 81.12 361 ASP B CA 1
ATOM 8659 C C . ASP B 1 361 ? -14.812 -6.672 -18.25 1 81.12 361 ASP B C 1
ATOM 8661 O O . ASP B 1 361 ? -14.727 -6.68 -19.484 1 81.12 361 ASP B O 1
ATOM 8665 N N . LYS B 1 362 ? -14.508 -5.656 -17.5 1 75.31 362 LYS B N 1
ATOM 8666 C CA . LYS B 1 362 ? -14.164 -4.383 -18.125 1 75.31 362 LYS B CA 1
ATOM 8667 C C . LYS B 1 362 ? -12.656 -4.234 -18.281 1 75.31 362 LYS B C 1
ATOM 8669 O O . LYS B 1 362 ? -12.18 -3.32 -18.953 1 75.31 362 LYS B O 1
ATOM 8674 N N . SER B 1 363 ? -11.961 -5.145 -17.75 1 74.69 363 SER B N 1
ATOM 8675 C CA . SER B 1 363 ? -10.508 -5.039 -17.781 1 74.69 363 SER B CA 1
ATOM 8676 C C . SER B 1 363 ? -9.922 -5.719 -19.016 1 74.69 363 SER B C 1
ATOM 8678 O O . SER B 1 363 ? -10.625 -6.453 -19.719 1 74.69 363 SER B O 1
ATOM 8680 N N . ASP B 1 364 ? -8.664 -5.43 -19.297 1 70.25 364 ASP B N 1
ATOM 8681 C CA . ASP B 1 364 ? -7.949 -5.996 -20.438 1 70.25 364 ASP B CA 1
ATOM 8682 C C . ASP B 1 364 ? -7.723 -7.496 -20.266 1 70.25 364 ASP B C 1
ATOM 8684 O O . ASP B 1 364 ? -7.328 -8.188 -21.203 1 70.25 364 ASP B O 1
ATOM 8688 N N . ILE B 1 365 ? -8.164 -8.008 -19.188 1 73.19 365 ILE B N 1
ATOM 8689 C CA . ILE B 1 365 ? -7.957 -9.422 -18.906 1 73.19 365 ILE B CA 1
ATOM 8690 C C . ILE B 1 365 ? -8.914 -10.258 -19.766 1 73.19 365 ILE B C 1
ATOM 8692 O O . ILE B 1 365 ? -8.625 -11.414 -20.078 1 73.19 365 ILE B O 1
ATOM 8696 N N . LYS B 1 366 ? -9.992 -9.57 -20.109 1 73.62 366 LYS B N 1
ATOM 8697 C CA . LYS B 1 366 ? -11.008 -10.258 -20.891 1 73.62 366 LYS B CA 1
ATOM 8698 C C . LYS B 1 366 ? -10.469 -10.625 -22.281 1 73.62 366 LYS B C 1
ATOM 8700 O O . LYS B 1 366 ? -10.969 -11.555 -22.922 1 73.62 366 LYS B O 1
ATOM 8705 N N . LYS B 1 367 ? -9.445 -9.875 -22.594 1 70.75 367 LYS B N 1
ATOM 8706 C CA . LYS B 1 367 ? -8.859 -10.141 -23.906 1 70.75 367 LYS B CA 1
ATOM 8707 C C . LYS B 1 367 ? -8.133 -11.477 -23.938 1 70.75 367 LYS B C 1
ATOM 8709 O O . LYS B 1 367 ? -7.984 -12.094 -24.984 1 70.75 367 LYS B O 1
ATOM 8714 N N . ILE B 1 368 ? -7.766 -11.93 -22.812 1 72 368 ILE B N 1
ATOM 8715 C CA . ILE B 1 368 ? -6.957 -13.141 -22.75 1 72 368 ILE B CA 1
ATOM 8716 C C . ILE B 1 368 ? -7.781 -14.281 -22.156 1 72 368 ILE B C 1
ATOM 8718 O O . ILE B 1 368 ? -7.703 -15.422 -22.625 1 72 368 ILE B O 1
ATOM 8722 N N . PHE B 1 369 ? -8.594 -13.914 -21.156 1 73 369 PHE B N 1
ATOM 8723 C CA . PHE B 1 369 ? -9.359 -14.938 -20.453 1 73 369 PHE B CA 1
ATOM 8724 C C . PHE B 1 369 ? -10.852 -14.75 -20.672 1 73 369 PHE B C 1
ATOM 8726 O O . PHE B 1 369 ? -11.336 -13.625 -20.734 1 73 369 PHE B O 1
ATOM 8733 N N . SER B 1 370 ? -11.43 -15.883 -20.922 1 71 370 SER B N 1
ATOM 8734 C CA . SER B 1 370 ? -12.883 -15.812 -20.953 1 71 370 SER B CA 1
ATOM 8735 C C . SER B 1 370 ? -13.453 -15.648 -19.547 1 71 370 SER B C 1
ATOM 8737 O O . SER B 1 370 ? -13.219 -16.484 -18.672 1 71 370 SER B O 1
ATOM 8739 N N . THR B 1 371 ? -14.055 -14.633 -19.344 1 63.81 371 THR B N 1
ATOM 8740 C CA . THR B 1 371 ? -14.5 -14.242 -18 1 63.81 371 THR B CA 1
ATOM 8741 C C . THR B 1 371 ? -15.5 -15.258 -17.453 1 63.81 371 THR B C 1
ATOM 8743 O O . THR B 1 371 ? -15.586 -15.461 -16.234 1 63.81 371 THR B O 1
ATOM 8746 N N . ASP B 1 372 ? -16.219 -15.914 -18.234 1 68.06 372 ASP B N 1
ATOM 8747 C CA . ASP B 1 372 ? -17.297 -16.75 -17.703 1 68.06 372 ASP B CA 1
ATOM 8748 C C . ASP B 1 372 ? -16.75 -18.078 -17.172 1 68.06 372 ASP B C 1
ATOM 8750 O O . ASP B 1 372 ? -17.172 -18.547 -16.125 1 68.06 372 ASP B O 1
ATOM 8754 N N . ASN B 1 373 ? -15.805 -18.531 -17.75 1 71.44 373 ASN B N 1
ATOM 8755 C CA . ASN B 1 373 ? -15.336 -19.859 -17.375 1 71.44 373 ASN B CA 1
ATOM 8756 C C . ASN B 1 373 ? -13.992 -19.797 -16.656 1 71.44 373 ASN B C 1
ATOM 8758 O O . ASN B 1 373 ? -13.68 -20.672 -15.852 1 71.44 373 ASN B O 1
ATOM 8762 N N . ASP B 1 374 ? -13.367 -18.75 -16.859 1 80.56 374 ASP B N 1
ATOM 8763 C CA . ASP B 1 374 ? -11.977 -18.75 -16.422 1 80.56 374 ASP B CA 1
ATOM 8764 C C . ASP B 1 374 ? -11.805 -17.922 -15.141 1 80.56 374 ASP B C 1
ATOM 8766 O O . ASP B 1 374 ? -10.711 -17.859 -14.578 1 80.56 374 ASP B O 1
ATOM 8770 N N . PHE B 1 375 ? -13.023 -17.391 -14.711 1 86.5 375 PHE B N 1
ATOM 8771 C CA . PHE B 1 375 ? -12.914 -16.578 -13.508 1 86.5 375 PHE B CA 1
ATOM 8772 C C . PHE B 1 375 ? -14.023 -16.922 -12.516 1 86.5 375 PHE B C 1
ATOM 8774 O O . PHE B 1 375 ? -15.18 -17.094 -12.906 1 86.5 375 PHE B O 1
ATOM 8781 N N . GLN B 1 376 ? -13.578 -17.062 -11.359 1 90.38 376 GLN B N 1
ATOM 8782 C CA . GLN B 1 376 ? -14.539 -17.234 -10.273 1 90.38 376 GLN B CA 1
ATOM 8783 C C . GLN B 1 376 ? -14.227 -16.312 -9.102 1 90.38 376 GLN B C 1
ATOM 8785 O O . GLN B 1 376 ? -13.062 -15.992 -8.859 1 90.38 376 GLN B O 1
ATOM 8790 N N . VAL B 1 377 ? -15.289 -15.836 -8.508 1 93.38 377 VAL B N 1
ATOM 8791 C CA . VAL B 1 377 ? -15.109 -14.953 -7.363 1 93.38 377 VAL B CA 1
ATOM 8792 C C . VAL B 1 377 ? -15.633 -15.633 -6.098 1 93.38 377 VAL B C 1
ATOM 8794 O O . VAL B 1 377 ? -16.734 -16.172 -6.086 1 93.38 377 VAL B O 1
ATOM 8797 N N . PHE B 1 378 ? -14.859 -15.672 -5.055 1 95.31 378 PHE B N 1
ATOM 8798 C CA . PHE B 1 378 ? -15.227 -16.25 -3.768 1 95.31 378 PHE B CA 1
ATOM 8799 C C . PHE B 1 378 ? -15.172 -15.195 -2.666 1 95.31 378 PHE B C 1
ATOM 8801 O O . PHE B 1 378 ? -14.383 -14.25 -2.74 1 95.31 378 PHE B O 1
ATOM 8808 N N . THR B 1 379 ? -16.031 -15.227 -1.753 1 95.94 379 THR B N 1
ATOM 8809 C CA . THR B 1 379 ? -16.016 -14.406 -0.546 1 95.94 379 THR B CA 1
ATOM 8810 C C . THR B 1 379 ? -15.859 -15.273 0.697 1 95.94 379 THR B C 1
ATOM 8812 O O . THR B 1 379 ? -16.781 -15.969 1.104 1 95.94 379 THR B O 1
ATOM 8815 N N . VAL B 1 380 ? -14.703 -15.141 1.325 1 95.5 380 VAL B N 1
ATOM 8816 C CA . VAL B 1 380 ? -14.375 -16.141 2.342 1 95.5 380 VAL B CA 1
ATOM 8817 C C . VAL B 1 380 ? -14.094 -15.445 3.672 1 95.5 380 VAL B C 1
ATOM 8819 O O . VAL B 1 380 ? -13.734 -14.266 3.701 1 95.5 380 VAL B O 1
ATOM 8822 N N . SER B 1 381 ? -14.336 -16.125 4.742 1 94.12 381 SER B N 1
ATOM 8823 C CA . SER B 1 381 ? -13.922 -15.734 6.09 1 94.12 381 SER B CA 1
ATOM 8824 C C . SER B 1 381 ? -13.203 -16.875 6.797 1 94.12 381 SER B C 1
ATOM 8826 O O . SER B 1 381 ? -13.844 -17.828 7.262 1 94.12 381 SER B O 1
ATOM 8828 N N . SER B 1 382 ? -11.891 -16.703 6.906 1 90.94 382 SER B N 1
ATOM 8829 C CA . SER B 1 382 ? -11.102 -17.734 7.586 1 90.94 382 SER B CA 1
ATOM 8830 C C . SER B 1 382 ? -11.375 -17.734 9.086 1 90.94 382 SER B C 1
ATOM 8832 O O . SER B 1 382 ? -11.414 -18.797 9.711 1 90.94 382 SER B O 1
ATOM 8834 N N . LYS B 1 383 ? -11.641 -16.594 9.656 1 88.44 383 LYS B N 1
ATOM 8835 C CA . LYS B 1 383 ? -11.906 -16.484 11.086 1 88.44 383 LYS B CA 1
ATOM 8836 C C . LYS B 1 383 ? -13.219 -17.172 11.453 1 88.44 383 LYS B C 1
ATOM 8838 O O . LYS B 1 383 ? -13.273 -17.953 12.414 1 88.44 383 LYS B O 1
ATOM 8843 N N . ALA B 1 384 ? -14.234 -16.875 10.711 1 89.5 384 ALA B N 1
ATOM 8844 C CA . ALA B 1 384 ? -15.547 -17.453 10.984 1 89.5 384 ALA B CA 1
ATOM 8845 C C . ALA B 1 384 ? -15.531 -18.969 10.773 1 89.5 384 ALA B C 1
ATOM 8847 O O . ALA B 1 384 ? -16.297 -19.688 11.406 1 89.5 384 ALA B O 1
ATOM 8848 N N . PHE B 1 385 ? -14.719 -19.531 9.977 1 90.06 385 PHE B N 1
ATOM 8849 C CA . PHE B 1 385 ? -14.609 -20.953 9.719 1 90.06 385 PHE B CA 1
ATOM 8850 C C . PHE B 1 385 ? -14.117 -21.688 10.961 1 90.06 385 PHE B C 1
ATOM 8852 O O . PHE B 1 385 ? -14.57 -22.797 11.25 1 90.06 385 PHE B O 1
ATOM 8859 N N . PHE B 1 386 ? -13.156 -21.062 11.68 1 87.12 386 PHE B N 1
ATOM 8860 C CA . PHE B 1 386 ? -12.578 -21.703 12.852 1 87.12 386 PHE B CA 1
ATOM 8861 C C . PHE B 1 386 ? -13.336 -21.328 14.109 1 87.12 386 PHE B C 1
ATOM 8863 O O . PHE B 1 386 ? -13.328 -22.062 15.102 1 87.12 386 PHE B O 1
ATOM 8870 N N . ASP B 1 387 ? -13.953 -20.109 14.07 1 84.56 387 ASP B N 1
ATOM 8871 C CA . ASP B 1 387 ? -14.609 -19.594 15.266 1 84.56 387 ASP B CA 1
ATOM 8872 C C . ASP B 1 387 ? -16.125 -19.703 15.148 1 84.56 387 ASP B C 1
ATOM 8874 O O . ASP B 1 387 ? -16.766 -18.875 14.508 1 84.56 387 ASP B O 1
ATOM 8878 N N . PRO B 1 388 ? -16.719 -20.516 15.805 1 78.94 388 PRO B N 1
ATOM 8879 C CA . PRO B 1 388 ? -18.172 -20.688 15.727 1 78.94 388 PRO B CA 1
ATOM 8880 C C . PRO B 1 388 ? -18.922 -19.531 16.375 1 78.94 388 PRO B C 1
ATOM 8882 O O . PRO B 1 388 ? -20.125 -19.359 16.109 1 78.94 388 PRO B O 1
ATOM 8885 N N . LYS B 1 389 ? -18.266 -18.656 17.078 1 73.94 389 LYS B N 1
ATOM 8886 C CA . LYS B 1 389 ? -18.922 -17.562 17.781 1 73.94 389 LYS B CA 1
ATOM 8887 C C . LYS B 1 389 ? -19.453 -16.516 16.812 1 73.94 389 LYS B C 1
ATOM 8889 O O . LYS B 1 389 ? -20.328 -15.719 17.156 1 73.94 389 LYS B O 1
ATOM 8894 N N . LEU B 1 390 ? -18.938 -16.484 15.68 1 77.56 390 LEU B N 1
ATOM 8895 C CA . LEU B 1 390 ? -19.344 -15.477 14.703 1 77.56 390 LEU B CA 1
ATOM 8896 C C . LEU B 1 390 ? -20.609 -15.906 13.984 1 77.56 390 LEU B C 1
ATOM 8898 O O . LEU B 1 390 ? -21.203 -15.125 13.227 1 77.56 390 LEU B O 1
ATOM 8902 N N . ASN B 1 391 ? -21.188 -16.984 14.266 1 73.69 391 ASN B N 1
ATOM 8903 C CA . ASN B 1 391 ? -22.5 -17.484 13.867 1 73.69 391 ASN B CA 1
ATOM 8904 C C . ASN B 1 391 ? -22.641 -17.547 12.352 1 73.69 391 ASN B C 1
ATOM 8906 O O . ASN B 1 391 ? -23.734 -17.328 11.82 1 73.69 391 ASN B O 1
ATOM 8910 N N . LEU B 1 392 ? -21.656 -17.531 11.648 1 83.44 392 LEU B N 1
ATOM 8911 C CA . LEU B 1 392 ? -21.734 -17.75 10.203 1 83.44 392 LEU B CA 1
ATOM 8912 C C . LEU B 1 392 ? -21.703 -19.234 9.875 1 83.44 392 LEU B C 1
ATOM 8914 O O . LEU B 1 392 ? -20.859 -19.969 10.398 1 83.44 392 LEU B O 1
ATOM 8918 N N . GLU B 1 393 ? -22.656 -19.641 9.109 1 83.62 393 GLU B N 1
ATOM 8919 C CA . GLU B 1 393 ? -22.625 -21.031 8.672 1 83.62 393 GLU B CA 1
ATOM 8920 C C . GLU B 1 393 ? -21.406 -21.328 7.809 1 83.62 393 GLU B C 1
ATOM 8922 O O . GLU B 1 393 ? -20.938 -20.453 7.07 1 83.62 393 GLU B O 1
ATOM 8927 N N . PRO B 1 394 ? -20.906 -22.5 7.973 1 84.38 394 PRO B N 1
ATOM 8928 C CA . PRO B 1 394 ? -19.719 -22.859 7.203 1 84.38 394 PRO B CA 1
ATOM 8929 C C . PRO B 1 394 ? -19.891 -22.609 5.707 1 84.38 394 PRO B C 1
ATOM 8931 O O . PRO B 1 394 ? -18.938 -22.156 5.039 1 84.38 394 PRO B O 1
ATOM 8934 N N . LEU B 1 395 ? -21.078 -22.828 5.203 1 85.62 395 LEU B N 1
ATOM 8935 C CA . LEU B 1 395 ? -21.312 -22.641 3.777 1 85.62 395 LEU B CA 1
ATOM 8936 C C . LEU B 1 395 ? -21.25 -21.156 3.414 1 85.62 395 LEU B C 1
ATOM 8938 O O . LEU B 1 395 ? -20.875 -20.812 2.295 1 85.62 395 LEU B O 1
ATOM 8942 N N . ASP B 1 396 ? -21.531 -20.375 4.469 1 86.69 396 ASP B N 1
ATOM 8943 C CA . ASP B 1 396 ? -21.547 -18.938 4.23 1 86.69 396 ASP B CA 1
ATOM 8944 C C . ASP B 1 396 ? -20.141 -18.359 4.23 1 86.69 396 ASP B C 1
ATOM 8946 O O . ASP B 1 396 ? -19.922 -17.234 3.766 1 86.69 396 ASP B O 1
ATOM 8950 N N . THR B 1 397 ? -19.141 -19.156 4.668 1 89.94 397 THR B N 1
ATOM 8951 C CA . THR B 1 397 ? -17.766 -18.703 4.676 1 89.94 397 THR B CA 1
ATOM 8952 C C . THR B 1 397 ? -17.109 -18.922 3.307 1 89.94 397 THR B C 1
ATOM 8954 O O . THR B 1 397 ? -16.047 -18.375 3.033 1 89.94 397 THR B O 1
ATOM 8957 N N . ASP B 1 398 ? -17.719 -19.703 2.422 1 91.38 398 ASP B N 1
ATOM 8958 C CA . ASP B 1 398 ? -17.266 -20.016 1.072 1 91.38 398 ASP B CA 1
ATOM 8959 C C . ASP B 1 398 ? -15.969 -20.828 1.106 1 91.38 398 ASP B C 1
ATOM 8961 O O . ASP B 1 398 ? -15.398 -21.141 0.059 1 91.38 398 ASP B O 1
ATOM 8965 N N . ILE B 1 399 ? -15.492 -21.25 2.35 1 94.06 399 ILE B N 1
ATOM 8966 C CA . ILE B 1 399 ? -14.297 -22.078 2.459 1 94.06 399 ILE B CA 1
ATOM 8967 C C . ILE B 1 399 ? -14.586 -23.469 1.933 1 94.06 399 ILE B C 1
ATOM 8969 O O . ILE B 1 399 ? -13.805 -24.031 1.156 1 94.06 399 ILE B O 1
ATOM 8973 N N . PRO B 1 400 ? -15.742 -24.031 2.262 1 93.75 400 PRO B N 1
ATOM 8974 C CA . PRO B 1 400 ? -16.047 -25.344 1.722 1 93.75 400 PRO B CA 1
ATOM 8975 C C . PRO B 1 400 ? -16.172 -25.359 0.2 1 93.75 400 PRO B C 1
ATOM 8977 O O . PRO B 1 400 ? -15.812 -26.328 -0.454 1 93.75 400 PRO B O 1
ATOM 8980 N N . LYS B 1 401 ? -16.688 -24.25 -0.329 1 93.81 401 LYS B N 1
ATOM 8981 C CA . LYS B 1 401 ? -16.781 -24.141 -1.782 1 93.81 401 LYS B CA 1
ATOM 8982 C C . LYS B 1 401 ? -15.391 -24.141 -2.422 1 93.81 401 LYS B C 1
ATOM 8984 O O . LYS B 1 401 ? -15.188 -24.734 -3.475 1 93.81 401 LYS B O 1
ATOM 8989 N N . LEU B 1 402 ? -14.547 -23.469 -1.818 1 94 402 LEU B N 1
ATOM 8990 C CA . LEU B 1 402 ? -13.172 -23.422 -2.305 1 94 402 LEU B CA 1
ATOM 8991 C C . LEU B 1 402 ? -12.5 -24.797 -2.168 1 94 402 LEU B C 1
ATOM 8993 O O . LEU B 1 402 ? -11.734 -25.203 -3.043 1 94 402 LEU B O 1
ATOM 8997 N N . GLN B 1 403 ? -12.797 -25.484 -1.087 1 95 403 GLN B N 1
ATOM 8998 C CA . GLN B 1 403 ? -12.312 -26.844 -0.903 1 95 403 GLN B CA 1
ATOM 8999 C C . GLN B 1 403 ? -12.867 -27.781 -1.972 1 95 403 GLN B C 1
ATOM 9001 O O . GLN B 1 403 ? -12.148 -28.625 -2.508 1 95 403 GLN B O 1
ATOM 9006 N N . ASP B 1 404 ? -14.125 -27.578 -2.23 1 94.31 404 ASP B N 1
ATOM 9007 C CA . ASP B 1 404 ? -14.758 -28.391 -3.258 1 94.31 404 ASP B CA 1
ATOM 9008 C C . ASP B 1 404 ? -14.133 -28.141 -4.629 1 94.31 404 ASP B C 1
ATOM 9010 O O . ASP B 1 404 ? -13.984 -29.062 -5.434 1 94.31 404 ASP B O 1
ATOM 9014 N N . ASP B 1 405 ? -13.859 -26.906 -4.812 1 92.75 405 ASP B N 1
ATOM 9015 C CA . ASP B 1 405 ? -13.195 -26.562 -6.066 1 92.75 405 ASP B CA 1
ATOM 9016 C C . ASP B 1 405 ? -11.836 -27.266 -6.18 1 92.75 405 ASP B C 1
ATOM 9018 O O . ASP B 1 405 ? -11.484 -27.781 -7.238 1 92.75 405 ASP B O 1
ATOM 9022 N N . LEU B 1 406 ? -11.086 -27.297 -5.156 1 93.62 406 LEU B N 1
ATOM 9023 C CA . LEU B 1 406 ? -9.789 -27.953 -5.125 1 93.62 406 LEU B CA 1
ATOM 9024 C C . LEU B 1 406 ? -9.938 -29.469 -5.258 1 93.62 406 LEU B C 1
ATOM 9026 O O . LEU B 1 406 ? -9.156 -30.109 -5.961 1 93.62 406 LEU B O 1
ATOM 9030 N N . ARG B 1 407 ? -10.914 -30 -4.566 1 94.06 407 ARG B N 1
ATOM 9031 C CA . ARG B 1 407 ? -11.18 -31.438 -4.633 1 94.06 407 ARG B CA 1
ATOM 9032 C C . ARG B 1 407 ? -11.539 -31.859 -6.051 1 94.06 407 ARG B C 1
ATOM 9034 O O . ARG B 1 407 ? -11.078 -32.906 -6.527 1 94.06 407 ARG B O 1
ATOM 9041 N N . THR B 1 408 ? -12.367 -31.047 -6.617 1 92.38 408 THR B N 1
ATOM 9042 C CA . THR B 1 408 ? -12.773 -31.359 -7.984 1 92.38 408 THR B CA 1
ATOM 9043 C C . THR B 1 408 ? -11.578 -31.312 -8.93 1 92.38 408 THR B C 1
ATOM 9045 O O . THR B 1 408 ? -11.438 -32.156 -9.797 1 92.38 408 THR B O 1
ATOM 9048 N N . LEU B 1 409 ? -10.781 -30.359 -8.758 1 91.12 409 LEU B N 1
ATOM 9049 C CA . LEU B 1 409 ? -9.586 -30.25 -9.578 1 91.12 409 LEU B CA 1
ATOM 9050 C C . LEU B 1 409 ? -8.664 -31.453 -9.359 1 91.12 409 LEU B C 1
ATOM 9052 O O . LEU B 1 409 ? -8.148 -32.031 -10.32 1 91.12 409 LEU B O 1
ATOM 9056 N N . ASN B 1 410 ? -8.461 -31.75 -8.109 1 91.75 410 ASN B N 1
ATOM 9057 C CA . ASN B 1 410 ? -7.613 -32.875 -7.762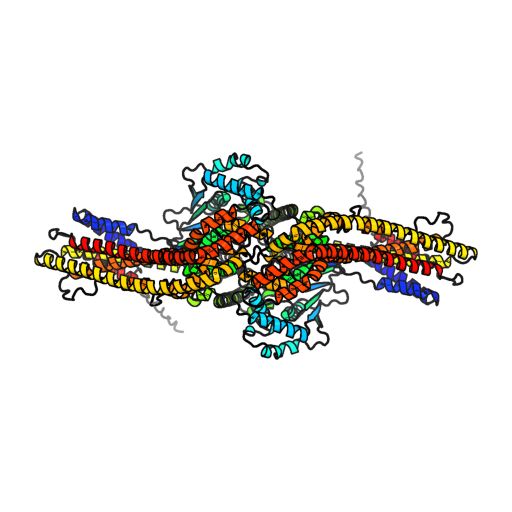 1 91.75 410 ASN B CA 1
ATOM 9058 C C . ASN B 1 410 ? -8.164 -34.188 -8.336 1 91.75 410 ASN B C 1
ATOM 9060 O O . ASN B 1 410 ? -7.406 -35.031 -8.844 1 91.75 410 ASN B O 1
ATOM 9064 N N . LYS B 1 411 ? -9.414 -34.375 -8.242 1 88.31 411 LYS B N 1
ATOM 9065 C CA . LYS B 1 411 ? -10.078 -35.562 -8.773 1 88.31 411 LYS B CA 1
ATOM 9066 C C . LYS B 1 411 ? -9.945 -35.625 -10.297 1 88.31 411 LYS B C 1
ATOM 9068 O O . LYS B 1 411 ? -9.734 -36.688 -10.859 1 88.31 411 LYS B O 1
ATOM 9073 N N . ASN B 1 412 ? -10.109 -34.5 -10.875 1 86.56 412 ASN B N 1
ATOM 9074 C CA . ASN B 1 412 ? -9.984 -34.469 -12.328 1 86.56 412 ASN B CA 1
ATOM 9075 C C . ASN B 1 412 ? -8.578 -34.844 -12.781 1 86.56 412 ASN B C 1
ATOM 9077 O O . ASN B 1 412 ? -8.414 -35.562 -13.773 1 86.56 412 ASN B O 1
ATOM 9081 N N . ILE B 1 413 ? -7.637 -34.406 -12.117 1 84.62 413 ILE B N 1
ATOM 9082 C CA . ILE B 1 413 ? -6.258 -34.75 -12.453 1 84.62 413 ILE B CA 1
ATOM 9083 C C . ILE B 1 413 ? -6.012 -36.219 -12.234 1 84.62 413 ILE B C 1
ATOM 9085 O O . ILE B 1 413 ? -5.379 -36.875 -13.07 1 84.62 413 ILE B O 1
ATOM 9089 N N . LYS B 1 414 ? -6.516 -36.688 -11.156 1 83.31 414 LYS B N 1
ATOM 9090 C CA . LYS B 1 414 ? -6.383 -38.125 -10.852 1 83.31 414 LYS B CA 1
ATOM 9091 C C . LYS B 1 414 ? -7.078 -38.969 -11.914 1 83.31 414 LYS B C 1
ATOM 9093 O O . LYS B 1 414 ? -6.562 -40 -12.312 1 83.31 414 LYS B O 1
ATOM 9098 N N . ARG B 1 415 ? -8.203 -38.562 -12.266 1 83.31 415 ARG B N 1
ATOM 9099 C CA . ARG B 1 415 ? -8.961 -39.281 -13.289 1 83.31 415 ARG B CA 1
ATOM 9100 C C . ARG B 1 415 ? -8.188 -39.312 -14.609 1 83.31 415 ARG B C 1
ATOM 9102 O O . ARG B 1 415 ? -8.148 -40.344 -15.273 1 83.31 415 ARG B O 1
ATOM 9109 N N . GLU B 1 416 ? -7.711 -38.188 -14.945 1 78.88 416 GLU B N 1
ATOM 9110 C CA . GLU B 1 416 ? -6.934 -38.125 -16.172 1 78.88 416 GLU B CA 1
ATOM 9111 C C . GLU B 1 416 ? -5.703 -39.031 -16.094 1 78.88 416 GLU B C 1
ATOM 9113 O O . GLU B 1 416 ? -5.371 -39.719 -17.062 1 78.88 416 GLU B O 1
ATOM 9118 N N . GLN B 1 417 ? -5.07 -39.031 -15.039 1 78.5 417 GLN B N 1
ATOM 9119 C CA . GLN B 1 417 ? -3.887 -39.875 -14.859 1 78.5 417 GLN B CA 1
ATOM 9120 C C . GLN B 1 417 ? -4.246 -41.344 -14.883 1 78.5 417 GLN B C 1
ATOM 9122 O O . GLN B 1 417 ? -3.506 -42.156 -15.438 1 78.5 417 GLN B O 1
ATOM 9127 N N . THR B 1 418 ? -5.316 -41.719 -14.266 1 79.44 418 THR B N 1
ATOM 9128 C CA . THR B 1 418 ? -5.773 -43.094 -14.25 1 79.44 418 THR B CA 1
ATOM 9129 C C . THR B 1 418 ? -6.188 -43.562 -15.641 1 79.44 418 THR B C 1
ATOM 9131 O O . THR B 1 418 ? -5.898 -44.688 -16.047 1 79.44 418 THR B O 1
ATOM 9134 N N . ARG B 1 419 ? -6.859 -42.688 -16.25 1 79.5 419 ARG B N 1
ATOM 9135 C CA . ARG B 1 419 ? -7.254 -42.969 -17.625 1 79.5 419 ARG B CA 1
ATOM 9136 C C . ARG B 1 419 ? -6.031 -43.25 -18.5 1 79.5 419 ARG B C 1
ATOM 9138 O O . ARG B 1 419 ? -6.016 -44.188 -19.297 1 79.5 419 ARG B O 1
ATOM 9145 N N . ASP B 1 420 ? -5.109 -42.406 -18.344 1 76.38 420 ASP B N 1
ATOM 9146 C CA . ASP B 1 420 ? -3.883 -42.594 -19.125 1 76.38 420 ASP B CA 1
ATOM 9147 C C . ASP B 1 420 ? -3.203 -43.906 -18.797 1 76.38 420 ASP B C 1
ATOM 9149 O O . ASP B 1 420 ? -2.734 -44.625 -19.688 1 76.38 420 ASP B O 1
ATOM 9153 N N . TYR B 1 421 ? -3.17 -44.281 -17.578 1 77.25 421 TYR B N 1
ATOM 9154 C CA . TYR B 1 421 ? -2.531 -45.531 -17.156 1 77.25 421 TYR B CA 1
ATOM 9155 C C . TYR B 1 421 ? -3.293 -46.75 -17.672 1 77.25 421 TYR B C 1
ATOM 9157 O O . TYR B 1 421 ? -2.689 -47.688 -18.188 1 77.25 421 TYR B O 1
ATOM 9165 N N . VAL B 1 422 ? -4.598 -46.781 -17.5 1 77.88 422 VAL B N 1
ATOM 9166 C CA . VAL B 1 422 ? -5.43 -47.906 -17.922 1 77.88 422 VAL B CA 1
ATOM 9167 C C . VAL B 1 422 ? -5.309 -48.062 -19.438 1 77.88 422 VAL B C 1
ATOM 9169 O O . VAL B 1 422 ? -5.223 -49.219 -19.922 1 77.88 422 VAL B O 1
ATOM 9172 N N . ASN B 1 423 ? -5.336 -46.969 -20.094 1 78.81 423 ASN B N 1
ATOM 9173 C CA . ASN B 1 423 ? -5.18 -47.031 -21.547 1 78.81 423 ASN B CA 1
ATOM 9174 C C . ASN B 1 423 ? -3.824 -47.625 -21.938 1 78.81 423 ASN B C 1
ATOM 9176 O O . ASN B 1 423 ? -3.73 -48.406 -22.875 1 78.81 423 ASN B O 1
ATOM 9180 N N . GLU B 1 424 ? -2.889 -47.219 -21.234 1 78.62 424 GLU B N 1
ATOM 9181 C CA . GLU B 1 424 ? -1.553 -47.75 -21.516 1 78.62 424 GLU B CA 1
ATOM 9182 C C . GLU B 1 424 ? -1.465 -49.219 -21.203 1 78.62 424 GLU B C 1
ATOM 9184 O O . GLU B 1 424 ? -0.827 -50 -21.922 1 78.62 424 GLU B O 1
ATOM 9189 N N . ALA B 1 425 ? -2.049 -49.656 -20.156 1 79.19 425 ALA B N 1
ATOM 9190 C CA . ALA B 1 425 ? -2.062 -51.062 -19.766 1 79.19 425 ALA B CA 1
ATOM 9191 C C . ALA B 1 425 ? -2.795 -51.906 -20.797 1 79.19 425 ALA B C 1
ATOM 9193 O O . ALA B 1 425 ? -2.352 -53 -21.141 1 79.19 425 ALA B O 1
ATOM 9194 N N . LYS B 1 426 ? -3.875 -51.438 -21.234 1 80.38 426 LYS B N 1
ATOM 9195 C CA . LYS B 1 426 ? -4.625 -52.125 -22.281 1 80.38 426 LYS B CA 1
ATOM 9196 C C . LYS B 1 426 ? -3.785 -52.312 -23.531 1 80.38 426 LYS B C 1
ATOM 9198 O O . LYS B 1 426 ? -3.857 -53.344 -24.188 1 80.38 426 LYS B O 1
ATOM 9203 N N . GLY B 1 427 ? -3.09 -51.281 -23.812 1 79.69 427 GLY B N 1
ATOM 9204 C CA . GLY B 1 427 ? -2.203 -51.344 -24.953 1 79.69 427 GLY B CA 1
ATOM 9205 C C . GLY B 1 427 ? -1.152 -52.438 -24.828 1 79.69 427 GLY B C 1
ATOM 9206 O O . GLY B 1 427 ? -0.912 -53.188 -25.766 1 79.69 427 GLY B O 1
ATOM 9207 N N . VAL B 1 428 ? -0.613 -52.594 -23.719 1 78.12 428 VAL B N 1
ATOM 9208 C CA . VAL B 1 428 ? 0.424 -53.562 -23.469 1 78.12 428 VAL B CA 1
ATOM 9209 C C . VAL B 1 428 ? -0.179 -54.969 -23.531 1 78.12 428 VAL B C 1
ATOM 9211 O O . VAL B 1 428 ? 0.43 -55.906 -24.078 1 78.12 428 VAL B O 1
ATOM 9214 N N . LEU B 1 429 ? -1.362 -55.188 -22.969 1 79.88 429 LEU B N 1
ATOM 9215 C CA . LEU B 1 429 ? -2.023 -56.5 -23.016 1 79.88 429 LEU B CA 1
ATOM 9216 C C . LEU B 1 429 ? -2.393 -56.875 -24.438 1 79.88 429 LEU B C 1
ATOM 9218 O O . LEU B 1 429 ? -2.311 -58.031 -24.812 1 79.88 429 LEU B O 1
ATOM 9222 N N . SER B 1 430 ? -2.814 -55.875 -25.156 1 80.88 430 SER B N 1
ATOM 9223 C CA . SER B 1 430 ? -3.111 -56.125 -26.562 1 80.88 430 SER B CA 1
ATOM 9224 C C . SER B 1 430 ? -1.863 -56.562 -27.312 1 80.88 430 SER B C 1
ATOM 9226 O O . SER B 1 430 ? -1.944 -57.406 -28.219 1 80.88 430 SER B O 1
ATOM 9228 N N . LEU B 1 431 ? -0.797 -56.062 -26.984 1 79.38 431 LEU B N 1
ATOM 9229 C CA . LEU B 1 431 ? 0.466 -56.469 -27.594 1 79.38 431 LEU B CA 1
ATOM 9230 C C . LEU B 1 431 ? 0.795 -57.938 -27.266 1 79.38 431 LEU B C 1
ATOM 9232 O O . LEU B 1 431 ? 1.214 -58.688 -28.141 1 79.38 431 LEU B O 1
ATOM 9236 N N . ILE B 1 432 ? 0.546 -58.344 -26.078 1 75.56 432 ILE B N 1
ATOM 9237 C CA . ILE B 1 432 ? 0.827 -59.688 -25.641 1 75.56 432 ILE B CA 1
ATOM 9238 C C . ILE B 1 432 ? -0.118 -60.656 -26.344 1 75.56 432 ILE B C 1
ATOM 9240 O O . ILE B 1 432 ? 0.296 -61.75 -26.75 1 75.56 432 ILE B O 1
ATOM 9244 N N . GLN B 1 433 ? -1.333 -60.25 -26.469 1 76.56 433 GLN B N 1
ATOM 9245 C CA . GLN B 1 433 ? -2.324 -61.094 -27.109 1 76.56 433 GLN B CA 1
ATOM 9246 C C . GLN B 1 433 ? -2.021 -61.281 -28.594 1 76.56 433 GLN B C 1
ATOM 9248 O O . GLN B 1 433 ? -2.316 -62.312 -29.188 1 76.56 433 GLN B O 1
ATOM 9253 N N . SER B 1 434 ? -1.485 -60.312 -29.203 1 75.25 434 SER B N 1
ATOM 9254 C CA . SER B 1 434 ? -1.156 -60.375 -30.625 1 75.25 434 SER B CA 1
ATOM 9255 C C . SER B 1 434 ? -0.036 -61.375 -30.891 1 75.25 434 SER B C 1
ATOM 9257 O O . SER B 1 434 ? 0.019 -62 -31.953 1 75.25 434 SER B O 1
ATOM 9259 N N . VAL B 1 435 ? 0.768 -61.625 -30.016 1 68.75 435 VAL B N 1
ATOM 9260 C CA . VAL B 1 435 ? 1.888 -62.531 -30.156 1 68.75 435 VAL B CA 1
ATOM 9261 C C . VAL B 1 435 ? 1.394 -63.969 -30.031 1 68.75 435 VAL B C 1
ATOM 9263 O O . VAL B 1 435 ? 1.905 -64.875 -30.703 1 68.75 435 VAL B O 1
ATOM 9266 N N . GLN B 1 436 ? 0.352 -64.25 -29.266 1 63.34 436 GLN B N 1
ATOM 9267 C CA . GLN B 1 436 ? -0.179 -65.562 -29.031 1 63.34 436 GLN B CA 1
ATOM 9268 C C . GLN B 1 436 ? -0.891 -66.125 -30.266 1 63.34 436 GLN B C 1
ATOM 9270 O O . GLN B 1 436 ? -0.854 -67.312 -30.547 1 63.34 436 GLN B O 1
ATOM 9275 N N . LYS B 1 437 ? -1.425 -65.312 -30.953 1 60.66 437 LYS B N 1
ATOM 9276 C CA . LYS B 1 437 ? -2.26 -65.75 -32.062 1 60.66 437 LYS B CA 1
ATOM 9277 C C . LYS B 1 437 ? -1.435 -65.938 -33.344 1 60.66 437 LYS B C 1
ATOM 9279 O O . LYS B 1 437 ? -1.98 -66.25 -34.406 1 60.66 437 LYS B O 1
ATOM 9284 N N . ASP B 1 438 ? -0.074 -65.875 -33.25 1 56.72 438 ASP B N 1
ATOM 9285 C CA . ASP B 1 438 ? 0.83 -65.938 -34.375 1 56.72 438 ASP B CA 1
ATOM 9286 C C . ASP B 1 438 ? 1.184 -67.375 -34.75 1 56.72 438 ASP B C 1
ATOM 9288 O O . ASP B 1 438 ? 2.221 -67.625 -35.375 1 56.72 438 ASP B O 1
ATOM 9292 N N . THR B 1 439 ? 0.488 -68.5 -34.5 1 53.75 439 THR B N 1
ATOM 9293 C CA . THR B 1 439 ? 1.03 -69.812 -34.656 1 53.75 439 THR B CA 1
ATOM 9294 C C . THR B 1 439 ? 1.171 -70.188 -36.125 1 53.75 439 THR B C 1
ATOM 9296 O O . THR B 1 439 ? 1.828 -71.125 -36.5 1 53.75 439 THR B O 1
ATOM 9299 N N . GLU B 1 440 ? 0.448 -69.75 -37.094 1 53.91 440 GLU B N 1
ATOM 9300 C CA . GLU B 1 440 ? 0.516 -70.375 -38.406 1 53.91 440 GLU B CA 1
ATOM 9301 C C . GLU B 1 440 ? 1.354 -69.562 -39.375 1 53.91 440 GLU B C 1
ATOM 9303 O O . GLU B 1 440 ? 1.473 -68.312 -39.219 1 53.91 440 GLU B O 1
ATOM 9308 N N . LYS B 1 441 ? 2.334 -70.062 -40.25 1 54.91 441 LYS B N 1
ATOM 9309 C CA . LYS B 1 441 ? 3.195 -69.5 -41.281 1 54.91 441 LYS B CA 1
ATOM 9310 C C . LYS B 1 441 ? 2.506 -68.375 -41.969 1 54.91 441 LYS B C 1
ATOM 9312 O O . LYS B 1 441 ? 3.131 -67.312 -42.25 1 54.91 441 LYS B O 1
ATOM 9317 N N . LYS B 1 442 ? 1.283 -68.5 -42.375 1 58.91 442 LYS B N 1
ATOM 9318 C CA . LYS B 1 442 ? 0.483 -67.5 -43.094 1 58.91 442 LYS B CA 1
ATOM 9319 C C . LYS B 1 442 ? 0.352 -66.188 -42.25 1 58.91 442 LYS B C 1
ATOM 9321 O O . LYS B 1 442 ? 0.234 -65.125 -42.812 1 58.91 442 LYS B O 1
ATOM 9326 N N . THR B 1 443 ? 0.805 -66.438 -41 1 63.03 443 THR B N 1
ATOM 9327 C CA . THR B 1 443 ? 0.598 -65.312 -40.062 1 63.03 443 THR B CA 1
ATOM 9328 C C . THR B 1 443 ? 1.791 -64.375 -40.094 1 63.03 443 THR B C 1
ATOM 9330 O O . THR B 1 443 ? 1.628 -63.156 -39.906 1 63.03 443 THR B O 1
ATOM 9333 N N . ASN B 1 444 ? 2.934 -64.938 -40.531 1 66.62 444 ASN B N 1
ATOM 9334 C CA . ASN B 1 444 ? 4.117 -64.062 -40.562 1 66.62 444 ASN B CA 1
ATOM 9335 C C . ASN B 1 444 ? 4.074 -63.125 -41.75 1 66.62 444 ASN B C 1
ATOM 9337 O O . ASN B 1 444 ? 4.488 -61.969 -41.625 1 66.62 444 ASN B O 1
ATOM 9341 N N . GLU B 1 445 ? 3.545 -63.656 -42.844 1 71.12 445 GLU B N 1
ATOM 9342 C CA . GLU B 1 445 ? 3.432 -62.781 -44.031 1 71.12 445 GLU B CA 1
ATOM 9343 C C . GLU B 1 445 ? 2.428 -61.656 -43.781 1 71.12 445 GLU B C 1
ATOM 9345 O O . GLU B 1 445 ? 2.654 -60.531 -44.188 1 71.12 445 GLU B O 1
ATOM 9350 N N . THR B 1 446 ? 1.41 -62.031 -43.156 1 75.38 446 THR B N 1
ATOM 9351 C CA . THR B 1 446 ? 0.386 -61.031 -42.844 1 75.38 446 THR B CA 1
ATOM 9352 C C . THR B 1 446 ? 0.927 -60 -41.844 1 75.38 446 THR B C 1
ATOM 9354 O O . THR B 1 446 ? 0.624 -58.812 -41.969 1 75.38 446 THR B O 1
ATOM 9357 N N . ARG B 1 447 ? 1.827 -60.469 -41 1 74.81 447 ARG B N 1
ATOM 9358 C CA . ARG B 1 447 ? 2.434 -59.562 -40.031 1 74.81 447 ARG B CA 1
ATOM 9359 C C . ARG B 1 447 ? 3.361 -58.562 -40.719 1 74.81 447 ARG B C 1
ATOM 9361 O O . ARG B 1 447 ? 3.357 -57.375 -40.375 1 74.81 447 ARG B O 1
ATOM 9368 N N . ASP B 1 448 ? 4.098 -59.062 -41.656 1 76.5 448 ASP B N 1
ATOM 9369 C CA . ASP B 1 448 ? 5.031 -58.188 -42.344 1 76.5 448 ASP B CA 1
ATOM 9370 C C . ASP B 1 448 ? 4.285 -57.156 -43.188 1 76.5 448 ASP B C 1
ATOM 9372 O O . ASP B 1 448 ? 4.734 -56 -43.312 1 76.5 448 ASP B O 1
ATOM 9376 N N . SER B 1 449 ? 3.162 -57.594 -43.688 1 80.25 449 SER B N 1
ATOM 9377 C CA . SER B 1 449 ? 2.357 -56.656 -44.5 1 80.25 449 SER B CA 1
ATOM 9378 C C . SER B 1 449 ? 1.757 -55.562 -43.625 1 80.25 449 SER B C 1
ATOM 9380 O O . SER B 1 449 ? 1.716 -54.406 -44.031 1 80.25 449 SER B O 1
ATOM 9382 N N . ILE B 1 450 ? 1.37 -55.938 -42.438 1 80.5 450 ILE B N 1
ATOM 9383 C CA . ILE B 1 450 ? 0.792 -55 -41.5 1 80.5 450 ILE B CA 1
ATOM 9384 C C . ILE B 1 450 ? 1.851 -53.969 -41.094 1 80.5 450 ILE B C 1
ATOM 9386 O O . ILE B 1 450 ? 1.578 -52.781 -41.031 1 80.5 450 ILE B O 1
ATOM 9390 N N . HIS B 1 451 ? 3.039 -54.438 -40.875 1 83.25 451 HIS B N 1
ATOM 9391 C CA . HIS B 1 451 ? 4.117 -53.562 -40.438 1 83.25 451 HIS B CA 1
ATOM 9392 C C . HIS B 1 451 ? 4.527 -52.594 -41.531 1 83.25 451 HIS B C 1
ATOM 9394 O O . HIS B 1 451 ? 4.855 -51.438 -41.281 1 83.25 451 HIS B O 1
ATOM 9400 N N . ARG B 1 452 ? 4.457 -53.125 -42.688 1 84.75 452 ARG B N 1
ATOM 9401 C CA . ARG B 1 452 ? 4.77 -52.25 -43.812 1 84.75 452 ARG B CA 1
ATOM 9402 C C . ARG B 1 452 ? 3.701 -51.188 -44 1 84.75 452 ARG B C 1
ATOM 9404 O O . ARG B 1 452 ? 4.016 -50 -44.281 1 84.75 452 ARG B O 1
ATOM 9411 N N . ASP B 1 453 ? 2.488 -51.562 -43.781 1 86.06 453 ASP B N 1
ATOM 9412 C CA . ASP B 1 453 ? 1.389 -50.594 -43.875 1 86.06 453 ASP B CA 1
ATOM 9413 C C . ASP B 1 453 ? 1.474 -49.531 -42.781 1 86.06 453 ASP B C 1
ATOM 9415 O O . ASP B 1 453 ? 1.215 -48.344 -43.031 1 86.06 453 ASP B O 1
ATOM 9419 N N . LEU B 1 454 ? 1.763 -50 -41.625 1 88.69 454 LEU B N 1
ATOM 9420 C CA . LEU B 1 454 ? 1.888 -49.094 -40.5 1 88.69 454 LEU B CA 1
ATOM 9421 C C . LEU B 1 454 ? 3.025 -48.094 -40.719 1 88.69 454 LEU B C 1
ATOM 9423 O O . LEU B 1 454 ? 2.895 -46.906 -40.438 1 88.69 454 LEU B O 1
ATOM 9427 N N . LYS B 1 455 ? 4.113 -48.562 -41.281 1 88.56 455 LYS B N 1
ATOM 9428 C CA . LYS B 1 455 ? 5.25 -47.688 -41.562 1 88.56 455 LYS B CA 1
ATOM 9429 C C . LYS B 1 455 ? 4.906 -46.688 -42.656 1 88.56 455 LYS B C 1
ATOM 9431 O O . LYS B 1 455 ? 5.301 -45.531 -42.562 1 88.56 455 LYS B O 1
ATOM 9436 N N . ASN B 1 456 ? 4.152 -47.156 -43.625 1 89.12 456 ASN B N 1
ATOM 9437 C CA . ASN B 1 456 ? 3.732 -46.25 -44.688 1 89.12 456 ASN B CA 1
ATOM 9438 C C . ASN B 1 456 ? 2.732 -45.219 -44.156 1 89.12 456 ASN B C 1
ATOM 9440 O O . ASN B 1 456 ? 2.791 -44.031 -44.562 1 89.12 456 ASN B O 1
ATOM 9444 N N . ASN B 1 457 ? 1.833 -45.656 -43.344 1 90.94 457 ASN B N 1
ATOM 9445 C CA . ASN B 1 457 ? 0.877 -44.75 -42.75 1 90.94 457 ASN B CA 1
ATOM 9446 C C . ASN B 1 457 ? 1.572 -43.719 -41.844 1 90.94 457 ASN B C 1
ATOM 9448 O O . ASN B 1 457 ? 1.145 -42.562 -41.781 1 90.94 457 ASN B O 1
ATOM 9452 N N . LEU B 1 458 ? 2.619 -44.125 -41.156 1 92.5 458 LEU B N 1
ATOM 9453 C CA . LEU B 1 458 ? 3.393 -43.219 -40.312 1 92.5 458 LEU B CA 1
ATOM 9454 C C . LEU B 1 458 ? 4.051 -42.125 -41.156 1 92.5 458 LEU B C 1
ATOM 9456 O O . LEU B 1 458 ? 3.996 -40.969 -40.781 1 92.5 458 LEU B O 1
ATOM 9460 N N . LYS B 1 459 ? 4.621 -42.562 -42.25 1 91.38 459 LYS B N 1
ATOM 9461 C CA . LYS B 1 459 ? 5.266 -41.594 -43.125 1 91.38 459 LYS B CA 1
ATOM 9462 C C . LYS B 1 459 ? 4.25 -40.594 -43.688 1 91.38 459 LYS B C 1
ATOM 9464 O O . LYS B 1 459 ? 4.516 -39.406 -43.75 1 91.38 459 LYS B O 1
ATOM 9469 N N . LYS B 1 460 ? 3.1 -41.125 -44 1 91.81 460 LYS B N 1
ATOM 9470 C CA . LYS B 1 460 ? 2.051 -40.281 -44.562 1 91.81 460 LYS B CA 1
ATOM 9471 C C . LYS B 1 460 ? 1.517 -39.312 -43.5 1 91.81 460 LYS B C 1
ATOM 9473 O O . LYS B 1 460 ? 1.315 -38.125 -43.781 1 91.81 460 LYS B O 1
ATOM 9478 N N . ALA B 1 461 ? 1.262 -39.844 -42.375 1 92.94 461 ALA B N 1
ATOM 9479 C CA . ALA B 1 461 ? 0.733 -39.031 -41.281 1 92.94 461 ALA B CA 1
ATOM 9480 C C . ALA B 1 461 ? 1.722 -37.938 -40.875 1 92.94 461 ALA B C 1
ATOM 9482 O O . ALA B 1 461 ? 1.323 -36.812 -40.562 1 92.94 461 ALA B O 1
ATOM 9483 N N . LEU B 1 462 ? 2.977 -38.25 -40.844 1 93.38 462 LEU B N 1
ATOM 9484 C CA . LEU B 1 462 ? 4.008 -37.281 -40.531 1 93.38 462 LEU B CA 1
ATOM 9485 C C . LEU B 1 462 ? 4.082 -36.188 -41.562 1 93.38 462 LEU B C 1
ATOM 9487 O O . LEU B 1 462 ? 4.328 -35.031 -41.25 1 93.38 462 LEU B O 1
ATOM 9491 N N . LYS B 1 463 ? 3.885 -36.594 -42.781 1 92.62 463 LYS B N 1
ATOM 9492 C CA . LYS B 1 463 ? 3.893 -35.594 -43.875 1 92.62 463 LYS B CA 1
ATOM 9493 C C . LYS B 1 463 ? 2.707 -34.656 -43.75 1 92.62 463 LYS B C 1
ATOM 9495 O O . LYS B 1 463 ? 2.846 -33.438 -43.969 1 92.62 463 LYS B O 1
ATOM 9500 N N . GLU B 1 464 ? 1.601 -35.188 -43.375 1 92.38 464 GLU B N 1
ATOM 9501 C CA . GLU B 1 464 ? 0.426 -34.344 -43.188 1 92.38 464 GLU B CA 1
ATOM 9502 C C . GLU B 1 464 ? 0.634 -33.375 -42 1 92.38 464 GLU B C 1
ATOM 9504 O O . GLU B 1 464 ? 0.209 -32.219 -42.062 1 92.38 464 GLU B O 1
ATOM 9509 N N . LEU B 1 465 ? 1.225 -33.906 -41 1 92.88 465 LEU B N 1
ATOM 9510 C CA . LEU B 1 465 ? 1.528 -33.062 -39.844 1 92.88 465 LEU B CA 1
ATOM 9511 C C . LEU B 1 465 ? 2.494 -31.953 -40.219 1 92.88 465 LEU B C 1
ATOM 9513 O O . LEU B 1 465 ? 2.34 -30.812 -39.781 1 92.88 465 LEU B O 1
ATOM 9517 N N . ASP B 1 466 ? 3.418 -32.281 -41 1 91.75 466 ASP B N 1
ATOM 9518 C CA . ASP B 1 466 ? 4.391 -31.297 -41.469 1 91.75 466 ASP B CA 1
ATOM 9519 C C . ASP B 1 466 ? 3.705 -30.188 -42.25 1 91.75 466 ASP B C 1
ATOM 9521 O O . ASP B 1 466 ? 4.051 -29 -42.125 1 91.75 466 ASP B O 1
ATOM 9525 N N . ASN B 1 467 ? 2.75 -30.594 -43.031 1 93 467 ASN B N 1
ATOM 9526 C CA . ASN B 1 467 ? 2.01 -29.609 -43.812 1 93 467 ASN B CA 1
ATOM 9527 C C . ASN B 1 467 ? 1.193 -28.688 -42.938 1 93 467 ASN B C 1
ATOM 9529 O O . ASN B 1 467 ? 1.084 -27.484 -43.219 1 93 467 ASN B O 1
ATOM 9533 N N . SER B 1 468 ? 0.638 -29.234 -41.969 1 92.38 468 SER B N 1
ATOM 9534 C CA . SER B 1 468 ? -0.134 -28.422 -41.031 1 92.38 468 SER B CA 1
ATOM 9535 C C . SER B 1 468 ? 0.756 -27.422 -40.312 1 92.38 468 SER B C 1
ATOM 9537 O O . SER B 1 468 ? 0.361 -26.281 -40.094 1 92.38 468 SER B O 1
ATOM 9539 N N . PHE B 1 469 ? 1.94 -27.859 -39.906 1 93.56 469 PHE B N 1
ATOM 9540 C CA . PHE B 1 469 ? 2.889 -26.984 -39.219 1 93.56 469 PHE B CA 1
ATOM 9541 C C . PHE B 1 469 ? 3.375 -25.891 -40.156 1 93.56 469 PHE B C 1
ATOM 9543 O O . PHE B 1 469 ? 3.602 -24.75 -39.75 1 93.56 469 PHE B O 1
ATOM 9550 N N . ASP B 1 470 ? 3.498 -26.25 -41.375 1 92.81 470 ASP B N 1
ATOM 9551 C CA . ASP B 1 470 ? 3.938 -25.266 -42.375 1 92.81 470 ASP B CA 1
ATOM 9552 C C . ASP B 1 470 ? 2.881 -24.188 -42.562 1 92.81 470 ASP B C 1
ATOM 9554 O O . ASP B 1 470 ? 3.213 -23.016 -42.75 1 92.81 470 ASP B O 1
ATOM 9558 N N . LYS B 1 471 ? 1.663 -24.625 -42.5 1 92.88 471 LYS B N 1
ATOM 9559 C CA . LYS B 1 471 ? 0.582 -23.641 -42.625 1 92.88 471 LYS B CA 1
ATOM 9560 C C . LYS B 1 471 ? 0.601 -22.672 -41.438 1 92.88 471 LYS B C 1
ATOM 9562 O O . LYS B 1 471 ? 0.437 -21.469 -41.625 1 92.88 471 LYS B O 1
ATOM 9567 N N . ILE B 1 472 ? 0.766 -23.219 -40.312 1 93.69 472 ILE B N 1
ATOM 9568 C CA . ILE B 1 472 ? 0.818 -22.391 -39.094 1 93.69 472 ILE B CA 1
ATOM 9569 C C . ILE B 1 472 ? 2.041 -21.469 -39.156 1 93.69 472 ILE B C 1
ATOM 9571 O O . ILE B 1 472 ? 1.967 -20.312 -38.781 1 93.69 472 ILE B O 1
ATOM 9575 N N . ASN B 1 473 ? 3.129 -22.062 -39.594 1 93.81 473 ASN B N 1
ATOM 9576 C CA . ASN B 1 473 ? 4.363 -21.297 -39.719 1 93.81 473 ASN B CA 1
ATOM 9577 C C . ASN B 1 473 ? 4.195 -20.109 -40.656 1 93.81 473 ASN B C 1
ATOM 9579 O O . ASN B 1 473 ? 4.754 -19.031 -40.406 1 93.81 473 ASN B O 1
ATOM 9583 N N . ARG B 1 474 ? 3.453 -20.281 -41.625 1 93.25 474 ARG B N 1
ATOM 9584 C CA . ARG B 1 474 ? 3.199 -19.203 -42.594 1 93.25 474 ARG B CA 1
ATOM 9585 C C . ARG B 1 474 ? 2.363 -18.094 -41.938 1 93.25 474 ARG B C 1
ATOM 9587 O O . ARG B 1 474 ? 2.604 -16.906 -42.188 1 93.25 474 ARG B O 1
ATOM 9594 N N . ILE B 1 475 ? 1.449 -18.516 -41.25 1 93.69 475 ILE B N 1
ATOM 9595 C CA . ILE B 1 475 ? 0.609 -17.547 -40.531 1 93.69 475 ILE B CA 1
ATOM 9596 C C . ILE B 1 475 ? 1.457 -16.75 -39.562 1 93.69 475 ILE B C 1
ATOM 9598 O O . ILE B 1 475 ? 1.351 -15.516 -39.5 1 93.69 475 ILE B O 1
ATOM 9602 N N . LEU B 1 476 ? 2.281 -17.438 -38.812 1 94.56 476 LEU B N 1
ATOM 9603 C CA . LEU B 1 476 ? 3.146 -16.781 -37.844 1 94.56 476 LEU B CA 1
ATOM 9604 C C . LEU B 1 476 ? 4.129 -15.836 -38.562 1 94.56 476 LEU B C 1
ATOM 9606 O O . LEU B 1 476 ? 4.371 -14.727 -38.062 1 94.56 476 LEU B O 1
ATOM 9610 N N . GLU B 1 477 ? 4.645 -16.344 -39.594 1 95.19 477 GLU B N 1
ATOM 9611 C CA . GLU B 1 477 ? 5.602 -15.531 -40.344 1 95.19 477 GLU B CA 1
ATOM 9612 C C . GLU B 1 477 ? 4.953 -14.258 -40.875 1 95.19 477 GLU B C 1
ATOM 9614 O O . GLU B 1 477 ? 5.57 -13.188 -40.875 1 95.19 477 GLU B O 1
ATOM 9619 N N . GLN B 1 478 ? 3.781 -14.406 -41.312 1 94.69 478 GLN B N 1
ATOM 9620 C CA . GLN B 1 478 ? 3.062 -13.242 -41.844 1 94.69 478 GLN B CA 1
ATOM 9621 C C . GLN B 1 478 ? 2.789 -12.227 -40.75 1 94.69 478 GLN B C 1
ATOM 9623 O O . GLN B 1 478 ? 3.002 -11.023 -40.938 1 94.69 478 GLN B O 1
ATOM 9628 N N . ARG B 1 479 ? 2.318 -12.656 -39.719 1 94.94 479 ARG B N 1
ATOM 9629 C CA . ARG B 1 479 ? 1.997 -11.766 -38.594 1 94.94 479 ARG B CA 1
ATOM 9630 C C . ARG B 1 479 ? 3.26 -11.141 -38 1 94.94 479 ARG B C 1
ATOM 9632 O O . ARG B 1 479 ? 3.258 -9.961 -37.625 1 94.94 479 ARG B O 1
ATOM 9639 N N . LEU B 1 480 ? 4.285 -11.945 -37.906 1 95.38 480 LEU B N 1
ATOM 9640 C CA . LEU B 1 480 ? 5.547 -11.438 -37.375 1 95.38 480 LEU B CA 1
ATOM 9641 C C . LEU B 1 480 ? 6.156 -10.406 -38.344 1 95.38 480 LEU B C 1
ATOM 9643 O O . LEU B 1 480 ? 6.777 -9.438 -37.906 1 95.38 480 LEU B O 1
ATOM 9647 N N . SER B 1 481 ? 6.004 -10.688 -39.625 1 94.94 481 SER B N 1
ATOM 9648 C CA . SER B 1 481 ? 6.504 -9.727 -40.594 1 94.94 481 SER B CA 1
ATOM 9649 C C . SER B 1 481 ? 5.777 -8.391 -40.469 1 94.94 481 SER B C 1
ATOM 9651 O O . SER B 1 481 ? 6.391 -7.328 -40.594 1 94.94 481 SER B O 1
ATOM 9653 N N . GLU B 1 482 ? 4.562 -8.484 -40.25 1 94.38 482 GLU B N 1
ATOM 9654 C CA . GLU B 1 482 ? 3.803 -7.273 -40 1 94.38 482 GLU B CA 1
ATOM 9655 C C . GLU B 1 482 ? 4.297 -6.574 -38.719 1 94.38 482 GLU B C 1
ATOM 9657 O O . GLU B 1 482 ? 4.383 -5.348 -38.688 1 94.38 482 GLU B O 1
ATOM 9662 N N . GLY B 1 483 ? 4.559 -7.371 -37.75 1 93.44 483 GLY B N 1
ATOM 9663 C CA . GLY B 1 483 ? 5.078 -6.828 -36.5 1 93.44 483 GLY B CA 1
ATOM 9664 C C . GLY B 1 483 ? 6.441 -6.184 -36.656 1 93.44 483 GLY B C 1
ATOM 9665 O O . GLY B 1 483 ? 6.719 -5.156 -36.031 1 93.44 483 GLY B O 1
ATOM 9666 N N . VAL B 1 484 ? 7.266 -6.805 -37.469 1 94.5 484 VAL B N 1
ATOM 9667 C CA . VAL B 1 484 ? 8.594 -6.266 -37.719 1 94.5 484 VAL B CA 1
ATOM 9668 C C . VAL B 1 484 ? 8.484 -4.902 -38.406 1 94.5 484 VAL B C 1
ATOM 9670 O O . VAL B 1 484 ? 9.203 -3.963 -38.062 1 94.5 484 VAL B O 1
ATOM 9673 N N . ASP B 1 485 ? 7.621 -4.82 -39.312 1 93.5 485 ASP B N 1
ATOM 9674 C CA . ASP B 1 485 ? 7.422 -3.561 -40 1 93.5 485 ASP B CA 1
ATOM 9675 C C . ASP B 1 485 ? 6.934 -2.469 -39.062 1 93.5 485 ASP B C 1
ATOM 9677 O O . ASP B 1 485 ? 7.445 -1.346 -39.094 1 93.5 485 ASP B O 1
ATOM 9681 N N . LYS B 1 486 ? 6.055 -2.803 -38.281 1 92.62 486 LYS B N 1
ATOM 9682 C CA . LYS B 1 486 ? 5.531 -1.842 -37.312 1 92.62 486 LYS B CA 1
ATOM 9683 C C . LYS B 1 486 ? 6.598 -1.45 -36.281 1 92.62 486 LYS B C 1
ATOM 9685 O O . LYS B 1 486 ? 6.676 -0.289 -35.875 1 92.62 486 LYS B O 1
ATOM 9690 N N . SER B 1 487 ? 7.336 -2.461 -35.875 1 92.38 487 SER B N 1
ATOM 9691 C CA . SER B 1 487 ? 8.383 -2.211 -34.906 1 92.38 487 SER B CA 1
ATOM 9692 C C . SER B 1 487 ? 9.484 -1.328 -35.469 1 92.38 487 SER B C 1
ATOM 9694 O O . SER B 1 487 ? 10 -0.44 -34.812 1 92.38 487 SER B O 1
ATOM 9696 N N . ASN B 1 488 ? 9.852 -1.623 -36.688 1 91.38 488 ASN B N 1
ATOM 9697 C CA . ASN B 1 488 ? 10.883 -0.827 -37.344 1 91.38 488 ASN B CA 1
ATOM 9698 C C . ASN B 1 488 ? 10.477 0.638 -37.469 1 91.38 488 ASN B C 1
ATOM 9700 O O . ASN B 1 488 ? 11.312 1.532 -37.375 1 91.38 488 ASN B O 1
ATOM 9704 N N . GLN B 1 489 ? 9.289 0.804 -37.5 1 88.5 489 GLN B N 1
ATOM 9705 C CA . GLN B 1 489 ? 8.789 2.164 -37.688 1 88.5 489 GLN B CA 1
ATOM 9706 C C . GLN B 1 489 ? 8.672 2.871 -36.344 1 88.5 489 GLN B C 1
ATOM 9708 O O . GLN B 1 489 ? 8.906 4.078 -36.25 1 88.5 489 GLN B O 1
ATOM 9713 N N . SER B 1 490 ? 8.414 2.055 -35.375 1 88.88 490 SER B N 1
ATOM 9714 C CA . SER B 1 490 ? 8.039 2.713 -34.125 1 88.88 490 SER B CA 1
ATOM 9715 C C . SER B 1 490 ? 9.094 2.492 -33.031 1 88.88 490 SER B C 1
ATOM 9717 O O . SER B 1 490 ? 9.023 3.084 -31.953 1 88.88 490 SER B O 1
ATOM 9719 N N . CYS B 1 491 ? 10.109 1.678 -33.281 1 86.38 491 CYS B N 1
ATOM 9720 C CA . CYS B 1 491 ? 11.008 1.218 -32.219 1 86.38 491 CYS B CA 1
ATOM 9721 C C . CYS B 1 491 ? 11.766 2.387 -31.594 1 86.38 491 CYS B C 1
ATOM 9723 O O . CYS B 1 491 ? 11.977 2.422 -30.391 1 86.38 491 CYS B O 1
ATOM 9725 N N . VAL B 1 492 ? 12.211 3.275 -32.438 1 85.44 492 VAL B N 1
ATOM 9726 C CA . VAL B 1 492 ? 12.969 4.414 -31.938 1 85.44 492 VAL B CA 1
ATOM 9727 C C . VAL B 1 492 ? 12.07 5.281 -31.047 1 85.44 492 VAL B C 1
ATOM 9729 O O . VAL B 1 492 ? 12.477 5.707 -29.969 1 85.44 492 VAL B O 1
ATOM 9732 N N . ALA B 1 493 ? 10.922 5.359 -31.531 1 80.06 493 ALA B N 1
ATOM 9733 C CA . ALA B 1 493 ? 9.961 6.129 -30.75 1 80.06 493 ALA B CA 1
ATOM 9734 C C . ALA B 1 493 ? 9.641 5.43 -29.422 1 80.06 493 ALA B C 1
ATOM 9736 O O . ALA B 1 493 ? 9.562 6.078 -28.375 1 80.06 493 ALA B O 1
ATOM 9737 N N . THR B 1 494 ? 9.461 4.16 -29.5 1 81.25 494 THR B N 1
ATOM 9738 C CA . THR B 1 494 ? 9.164 3.354 -28.328 1 81.25 494 THR B CA 1
ATOM 9739 C C . THR B 1 494 ? 10.305 3.426 -27.312 1 81.25 494 THR B C 1
ATOM 9741 O O . THR B 1 494 ? 10.07 3.51 -26.109 1 81.25 494 THR B O 1
ATOM 9744 N N . THR B 1 495 ? 11.508 3.281 -27.844 1 84.06 495 THR B N 1
ATOM 9745 C CA . THR B 1 495 ? 12.688 3.336 -26.984 1 84.06 495 THR B CA 1
ATOM 9746 C C . THR B 1 495 ? 12.812 4.707 -26.328 1 84.06 495 THR B C 1
ATOM 9748 O O . THR B 1 495 ? 13.094 4.805 -25.125 1 84.06 495 THR B O 1
ATOM 9751 N N . LYS B 1 496 ? 12.617 5.66 -27.125 1 79.94 496 LYS B N 1
ATOM 9752 C CA . LYS B 1 496 ? 12.688 7.023 -26.609 1 79.94 496 LYS B CA 1
ATOM 9753 C C . LYS B 1 496 ? 11.617 7.262 -25.547 1 79.94 496 LYS B C 1
ATOM 9755 O O . LYS B 1 496 ? 11.883 7.887 -24.516 1 79.94 496 LYS B O 1
ATOM 9760 N N . ASP B 1 497 ? 10.547 6.566 -25.828 1 74.38 497 ASP B N 1
ATOM 9761 C CA . ASP B 1 497 ? 9.438 6.684 -24.875 1 74.38 497 ASP B CA 1
ATOM 9762 C C . ASP B 1 497 ? 9.773 6.02 -23.547 1 74.38 497 ASP B C 1
ATOM 9764 O O . ASP B 1 497 ? 9.398 6.523 -22.484 1 74.38 497 ASP B O 1
ATOM 9768 N N . LEU B 1 498 ? 10.406 4.941 -23.625 1 75.62 498 LEU B N 1
ATOM 9769 C CA . LEU B 1 498 ? 10.719 4.164 -22.422 1 75.62 498 LEU B CA 1
ATOM 9770 C C . LEU B 1 498 ? 11.883 4.789 -21.656 1 75.62 498 LEU B C 1
ATOM 9772 O O . LEU B 1 498 ? 11.898 4.77 -20.422 1 75.62 498 LEU B O 1
ATOM 9776 N N . ILE B 1 499 ? 12.969 5.191 -22.406 1 74.06 499 ILE B N 1
ATOM 9777 C CA . ILE B 1 499 ? 14.219 5.562 -21.766 1 74.06 499 ILE B CA 1
ATOM 9778 C C . ILE B 1 499 ? 14.266 7.078 -21.562 1 74.06 499 ILE B C 1
ATOM 9780 O O . ILE B 1 499 ? 14.969 7.57 -20.672 1 74.06 499 ILE B O 1
ATOM 9784 N N . VAL B 1 500 ? 13.875 7.797 -22.516 1 62.94 500 VAL B N 1
ATOM 9785 C CA . VAL B 1 500 ? 14.039 9.242 -22.453 1 62.94 500 VAL B CA 1
ATOM 9786 C C . VAL B 1 500 ? 12.875 9.867 -21.688 1 62.94 500 VAL B C 1
ATOM 9788 O O . VAL B 1 500 ? 13.055 10.82 -20.922 1 62.94 500 VAL B O 1
ATOM 9791 N N . LEU B 1 501 ? 11.891 9.375 -22.141 1 50.16 501 LEU B N 1
ATOM 9792 C CA . LEU B 1 501 ? 10.742 10.117 -21.625 1 50.16 501 LEU B CA 1
ATOM 9793 C C . LEU B 1 501 ? 10.75 10.133 -20.094 1 50.16 501 LEU B C 1
ATOM 9795 O O . LEU B 1 501 ? 10.688 11.203 -19.484 1 50.16 501 LEU B O 1
ATOM 9799 N N . ASN B 1 502 ? 9.734 9.523 -19.453 1 45.78 502 ASN B N 1
ATOM 9800 C CA . ASN B 1 502 ? 8.859 10.109 -18.438 1 45.78 502 ASN B CA 1
ATOM 9801 C C . ASN B 1 502 ? 9.555 10.219 -17.094 1 45.78 502 ASN B C 1
ATOM 9803 O O . ASN B 1 502 ? 8.906 10.43 -16.062 1 45.78 502 ASN B O 1
ATOM 9807 N N . ARG B 1 503 ? 10.711 9.562 -16.766 1 44.78 503 ARG B N 1
ATOM 9808 C CA . ARG B 1 503 ? 10.773 9.359 -15.328 1 44.78 503 ARG B CA 1
ATOM 9809 C C . ARG B 1 503 ? 11.797 10.289 -14.688 1 44.78 503 ARG B C 1
ATOM 9811 O O . ARG B 1 503 ? 12.703 10.781 -15.359 1 44.78 503 ARG B O 1
ATOM 9818 N N . ASP B 1 504 ? 11.734 10.891 -13.508 1 42.75 504 ASP B N 1
ATOM 9819 C CA . ASP B 1 504 ? 12.625 11.711 -12.688 1 42.75 504 ASP B CA 1
ATOM 9820 C C . ASP B 1 504 ? 14.086 11.461 -13.039 1 42.75 504 ASP B C 1
ATOM 9822 O O . ASP B 1 504 ? 14.555 10.32 -12.992 1 42.75 504 ASP B O 1
ATOM 9826 N N . GLY B 1 505 ? 14.797 12.328 -13.859 1 47.41 505 GLY B N 1
ATOM 9827 C CA . GLY B 1 505 ? 16.125 12.242 -14.422 1 47.41 505 GLY B CA 1
ATOM 9828 C C . GLY B 1 505 ? 17.141 11.641 -13.469 1 47.41 505 GLY B C 1
ATOM 9829 O O . GLY B 1 505 ? 17.953 10.805 -13.859 1 47.41 505 GLY B O 1
ATOM 9830 N N . ARG B 1 506 ? 17.141 12.211 -12.242 1 46.22 506 ARG B N 1
ATOM 9831 C CA . ARG B 1 506 ? 18.172 11.703 -11.336 1 46.22 506 ARG B CA 1
ATOM 9832 C C . ARG B 1 506 ? 17.875 10.258 -10.938 1 46.22 506 ARG B C 1
ATOM 9834 O O . ARG B 1 506 ? 18.781 9.43 -10.883 1 46.22 506 ARG B O 1
ATOM 9841 N N . ARG B 1 507 ? 16.422 10.156 -10.742 1 52.19 507 ARG B N 1
ATOM 9842 C CA . ARG B 1 507 ? 16.078 8.781 -10.391 1 52.19 507 ARG B CA 1
ATOM 9843 C C . ARG B 1 507 ? 16.156 7.867 -11.609 1 52.19 507 ARG B C 1
ATOM 9845 O O . ARG B 1 507 ? 16.484 6.688 -11.492 1 52.19 507 ARG B O 1
ATOM 9852 N N . PHE B 1 508 ? 16.031 8.617 -12.711 1 61.84 508 PHE B N 1
ATOM 9853 C CA . PHE B 1 508 ? 15.992 7.781 -13.906 1 61.84 508 PHE B CA 1
ATOM 9854 C C . PHE B 1 508 ? 17.391 7.328 -14.297 1 61.84 508 PHE B C 1
ATOM 9856 O O . PHE B 1 508 ? 17.562 6.254 -14.875 1 61.84 508 PHE B O 1
ATOM 9863 N N . HIS B 1 509 ? 18.344 8.398 -13.812 1 68.31 509 HIS B N 1
ATOM 9864 C CA . HIS B 1 509 ? 19.703 7.961 -14.102 1 68.31 509 HIS B CA 1
ATOM 9865 C C . HIS B 1 509 ? 19.984 6.617 -13.453 1 68.31 509 HIS B C 1
ATOM 9867 O O . HIS B 1 509 ? 20.562 5.727 -14.078 1 68.31 509 HIS B O 1
ATOM 9873 N N . LYS B 1 510 ? 19.422 6.656 -12.273 1 66.06 510 LYS B N 1
ATOM 9874 C CA . LYS B 1 510 ? 19.641 5.41 -11.547 1 66.06 510 LYS B CA 1
ATOM 9875 C C . LYS B 1 510 ? 18.797 4.281 -12.117 1 66.06 510 LYS B C 1
ATOM 9877 O O . LYS B 1 510 ? 19.234 3.135 -12.203 1 66.06 510 LYS B O 1
ATOM 9882 N N . ILE B 1 511 ? 17.594 4.676 -12.461 1 71.12 511 ILE B N 1
ATOM 9883 C CA . ILE B 1 511 ? 16.688 3.693 -13.055 1 71.12 511 ILE B CA 1
ATOM 9884 C C . ILE B 1 511 ? 17.281 3.178 -14.367 1 71.12 511 ILE B C 1
ATOM 9886 O O . ILE B 1 511 ? 17.297 1.97 -14.617 1 71.12 511 ILE B O 1
ATOM 9890 N N . LEU B 1 512 ? 17.828 4.086 -15.078 1 79.06 512 LEU B N 1
ATOM 9891 C CA . LEU B 1 512 ? 18.391 3.709 -16.375 1 79.06 512 LEU B CA 1
ATOM 9892 C C . LEU B 1 512 ? 19.656 2.873 -16.188 1 79.06 512 LEU B C 1
ATOM 9894 O O . LEU B 1 512 ? 19.875 1.923 -16.938 1 79.06 512 LEU B O 1
ATOM 9898 N N . GLN B 1 513 ? 20.375 3.365 -15.195 1 78.06 513 GLN B N 1
ATOM 9899 C CA . GLN B 1 513 ? 21.578 2.584 -14.922 1 78.06 513 GLN B CA 1
ATOM 9900 C C . GLN B 1 513 ? 21.219 1.165 -14.484 1 78.06 513 GLN B C 1
ATOM 9902 O O . GLN B 1 513 ? 21.844 0.198 -14.945 1 78.06 513 GLN B O 1
ATOM 9907 N N . SER B 1 514 ? 20.188 1.162 -13.68 1 73.88 514 SER B N 1
ATOM 9908 C CA . SER B 1 514 ? 19.75 -0.149 -13.219 1 73.88 514 SER B CA 1
ATOM 9909 C C . SER B 1 514 ? 19.141 -0.962 -14.359 1 73.88 514 SER B C 1
ATOM 9911 O O . SER B 1 514 ? 19.359 -2.172 -14.453 1 73.88 514 SER B O 1
ATOM 9913 N N . LEU B 1 515 ? 18.406 -0.378 -15.125 1 80.5 515 LEU B N 1
ATOM 9914 C CA . LEU B 1 515 ? 17.828 -1.031 -16.297 1 80.5 515 LEU B CA 1
ATOM 9915 C C . LEU B 1 515 ? 18.922 -1.614 -17.188 1 80.5 515 LEU B C 1
ATOM 9917 O O . LEU B 1 515 ? 18.797 -2.752 -17.656 1 80.5 515 LEU B O 1
ATOM 9921 N N . CYS B 1 516 ? 19.953 -0.793 -17.359 1 83.62 516 CYS B N 1
ATOM 9922 C CA . CYS B 1 516 ? 21.031 -1.247 -18.219 1 83.62 516 CYS B CA 1
ATOM 9923 C C . CYS B 1 516 ? 21.828 -2.363 -17.562 1 83.62 516 CYS B C 1
ATOM 9925 O O . CYS B 1 516 ? 22.219 -3.334 -18.219 1 83.62 516 CYS B O 1
ATOM 9927 N N . LYS B 1 517 ? 21.984 -2.17 -16.25 1 78.06 517 LYS B N 1
ATOM 9928 C CA . LYS B 1 517 ? 22.734 -3.191 -15.531 1 78.06 517 LYS B CA 1
ATOM 9929 C C . LYS B 1 517 ? 21.969 -4.516 -15.508 1 78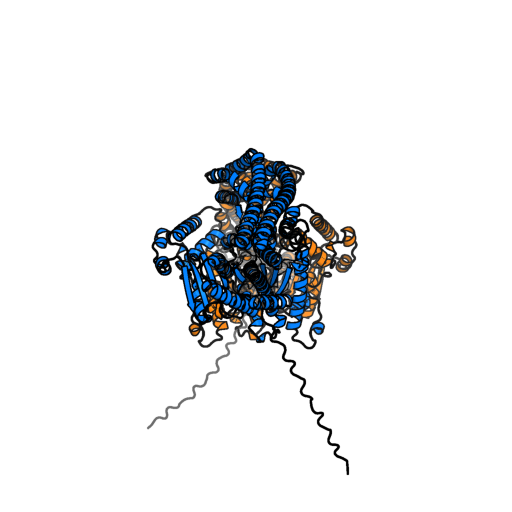.06 517 LYS B C 1
ATOM 9931 O O . LYS B 1 517 ? 22.578 -5.586 -15.477 1 78.06 517 LYS B O 1
ATOM 9936 N N . ASN B 1 518 ? 20.656 -4.371 -15.586 1 72.19 518 ASN B N 1
ATOM 9937 C CA . ASN B 1 518 ? 19.812 -5.555 -15.484 1 72.19 518 ASN B CA 1
ATOM 9938 C C . ASN B 1 518 ? 19.391 -6.062 -16.859 1 72.19 518 ASN B C 1
ATOM 9940 O O . ASN B 1 518 ? 18.391 -6.781 -16.984 1 72.19 518 ASN B O 1
ATOM 9944 N N . GLY B 1 519 ? 20.031 -5.762 -17.797 1 78.88 519 GLY B N 1
ATOM 9945 C CA . GLY B 1 519 ? 19.75 -6.266 -19.125 1 78.88 519 GLY B CA 1
ATOM 9946 C C . GLY B 1 519 ? 18.5 -5.656 -19.734 1 78.88 519 GLY B C 1
ATOM 9947 O O . GLY B 1 519 ? 17.797 -6.316 -20.5 1 78.88 519 GLY B O 1
ATOM 9948 N N . GLY B 1 520 ? 18.141 -4.469 -19.359 1 79.56 520 GLY B N 1
ATOM 9949 C CA . GLY B 1 520 ? 17.062 -3.74 -20 1 79.56 520 GLY B CA 1
ATOM 9950 C C . GLY B 1 520 ? 15.781 -3.711 -19.188 1 79.56 520 GLY B C 1
ATOM 9951 O O . GLY B 1 520 ? 14.719 -3.352 -19.688 1 79.56 520 GLY B O 1
ATOM 9952 N N . TYR B 1 521 ? 15.812 -4.266 -18.125 1 75.69 521 TYR B N 1
ATOM 9953 C CA . TYR B 1 521 ? 14.586 -4.277 -17.328 1 75.69 521 TYR B CA 1
ATOM 9954 C C . TYR B 1 521 ? 14.797 -3.592 -15.992 1 75.69 521 TYR B C 1
ATOM 9956 O O . TYR B 1 521 ? 15.914 -3.59 -15.453 1 75.69 521 TYR B O 1
ATOM 9964 N N . TYR B 1 522 ? 13.734 -2.678 -15.797 1 64.94 522 TYR B N 1
ATOM 9965 C CA . TYR B 1 522 ? 13.75 -1.992 -14.516 1 64.94 522 TYR B CA 1
ATOM 9966 C C . TYR B 1 522 ? 12.406 -2.143 -13.805 1 64.94 522 TYR B C 1
ATOM 9968 O O . TYR B 1 522 ? 11.352 -2.004 -14.422 1 64.94 522 TYR B O 1
ATOM 9976 N N . LEU B 1 523 ? 12.258 -2.59 -12.914 1 53.88 523 LEU B N 1
ATOM 9977 C CA . LEU B 1 523 ? 11.047 -2.654 -12.102 1 53.88 523 LEU B CA 1
ATOM 9978 C C . LEU B 1 523 ? 11.188 -1.801 -10.844 1 53.88 523 LEU B C 1
ATOM 9980 O O . LEU B 1 523 ? 12.141 -1.97 -10.078 1 53.88 523 LEU B O 1
ATOM 9984 N N . SER B 1 524 ? 10.305 -0.66 -11.008 1 50.78 524 SER B N 1
ATOM 9985 C CA . SER B 1 524 ? 10.383 0.242 -9.859 1 50.78 524 SER B CA 1
ATOM 9986 C C . SER B 1 524 ? 10.062 -0.487 -8.562 1 50.78 524 SER B C 1
ATOM 9988 O O . SER B 1 524 ? 9.398 -1.524 -8.57 1 50.78 524 SER B O 1
ATOM 9990 N N . LYS B 1 525 ? 10.695 0.088 -7.598 1 41.94 525 LYS B N 1
ATOM 9991 C CA . LYS B 1 525 ? 10.617 -0.446 -6.242 1 41.94 525 LYS B CA 1
ATOM 9992 C C . LYS B 1 525 ? 9.164 -0.628 -5.809 1 41.94 525 LYS B C 1
ATOM 9994 O O . LYS B 1 525 ? 8.82 -1.633 -5.184 1 41.94 525 LYS B O 1
ATOM 9999 N N . ASN B 1 526 ? 8.312 0.367 -6.293 1 38.22 526 ASN B N 1
ATOM 10000 C CA . ASN B 1 526 ? 6.891 0.393 -5.98 1 38.22 526 ASN B CA 1
ATOM 10001 C C . ASN B 1 526 ? 6.062 -0.286 -7.066 1 38.22 526 ASN B C 1
ATOM 10003 O O . ASN B 1 526 ? 4.832 -0.304 -6.996 1 38.22 526 ASN B O 1
ATOM 10007 N N . ARG B 1 527 ? 6.695 -1.091 -7.859 1 41.16 527 ARG B N 1
ATOM 10008 C CA . ARG B 1 527 ? 6.141 -1.856 -8.969 1 41.16 527 ARG B CA 1
ATOM 10009 C C . ARG B 1 527 ? 5.117 -1.033 -9.742 1 41.16 527 ARG B C 1
ATOM 10011 O O . ARG B 1 527 ? 4.148 -1.58 -10.281 1 41.16 527 ARG B O 1
ATOM 10018 N N . ASP B 1 528 ? 5.23 0.294 -9.391 1 44.03 528 ASP B N 1
ATOM 10019 C CA . ASP B 1 528 ? 4.332 1.182 -10.117 1 44.03 528 ASP B CA 1
ATOM 10020 C C . ASP B 1 528 ? 4.891 1.508 -11.5 1 44.03 528 ASP B C 1
ATOM 10022 O O . ASP B 1 528 ? 4.137 1.829 -12.422 1 44.03 528 ASP B O 1
ATOM 10026 N N . VAL B 1 529 ? 6.395 1.288 -11.297 1 52.53 529 VAL B N 1
ATOM 10027 C CA . VAL B 1 529 ? 6.969 1.604 -12.602 1 52.53 529 VAL B CA 1
ATOM 10028 C C . VAL B 1 529 ? 7.711 0.386 -13.148 1 52.53 529 VAL B C 1
ATOM 10030 O O . VAL B 1 529 ? 8.625 -0.13 -12.508 1 52.53 529 VAL B O 1
ATOM 10033 N N . TYR B 1 530 ? 7.227 -0.398 -13.906 1 56.38 530 TYR B N 1
ATOM 10034 C CA . TYR B 1 530 ? 7.879 -1.469 -14.656 1 56.38 530 TYR B CA 1
ATOM 10035 C C . TYR B 1 530 ? 8.305 -0.99 -16.031 1 56.38 530 TYR B C 1
ATOM 10037 O O . TYR B 1 530 ? 7.473 -0.526 -16.828 1 56.38 530 TYR B O 1
ATOM 10045 N N . LEU B 1 531 ? 9.766 -0.93 -16.016 1 72.5 531 LEU B N 1
ATOM 10046 C CA . LEU B 1 531 ? 10.281 -0.581 -17.344 1 72.5 531 LEU B CA 1
ATOM 10047 C C . LEU B 1 531 ? 11.031 -1.756 -17.953 1 72.5 531 LEU B C 1
ATOM 10049 O O . LEU B 1 531 ? 11.93 -2.32 -17.328 1 72.5 531 LEU B O 1
ATOM 10053 N N . ASP B 1 532 ? 10.586 -2.287 -18.906 1 76.94 532 ASP B N 1
ATOM 10054 C CA . ASP B 1 532 ? 11.258 -3.332 -19.672 1 76.94 532 ASP B CA 1
ATOM 10055 C C . ASP B 1 532 ? 11.422 -2.922 -21.141 1 76.94 532 ASP B C 1
ATOM 10057 O O . ASP B 1 532 ? 10.469 -2.992 -21.922 1 76.94 532 ASP B O 1
ATOM 10061 N N . LEU B 1 533 ? 12.68 -2.473 -21.422 1 86 533 LEU B N 1
ATOM 10062 C CA . LEU B 1 533 ? 12.922 -2.018 -22.781 1 86 533 LEU B CA 1
ATOM 10063 C C . LEU B 1 533 ? 12.75 -3.162 -23.781 1 86 533 LEU B C 1
ATOM 10065 O O . LEU B 1 533 ? 12.25 -2.961 -24.875 1 86 533 LEU B O 1
ATOM 10069 N N . ASN B 1 534 ? 13.133 -4.332 -23.328 1 87 534 ASN B N 1
ATOM 10070 C CA . ASN B 1 534 ? 12.977 -5.484 -24.203 1 87 534 ASN B CA 1
ATOM 10071 C C . ASN B 1 534 ? 11.5 -5.773 -24.5 1 87 534 ASN B C 1
ATOM 10073 O O . ASN B 1 534 ? 11.141 -6.086 -25.625 1 87 534 ASN B O 1
ATOM 10077 N N . LYS B 1 535 ? 10.719 -5.652 -23.469 1 83.69 535 LYS B N 1
ATOM 10078 C CA . LYS B 1 535 ? 9.289 -5.891 -23.609 1 83.69 535 LYS B CA 1
ATOM 10079 C C . LYS B 1 535 ? 8.641 -4.824 -24.5 1 83.69 535 LYS B C 1
ATOM 10081 O O . LYS B 1 535 ? 7.766 -5.125 -25.312 1 83.69 535 LYS B O 1
ATOM 10086 N N . ALA B 1 536 ? 9.133 -3.65 -24.344 1 86.25 536 ALA B N 1
ATOM 10087 C CA . ALA B 1 536 ? 8.586 -2.553 -25.141 1 86.25 536 ALA B CA 1
ATOM 10088 C C . ALA B 1 536 ? 8.93 -2.725 -26.609 1 86.25 536 ALA B C 1
ATOM 10090 O O . ALA B 1 536 ? 8.109 -2.445 -27.484 1 86.25 536 ALA B O 1
ATOM 10091 N N . LEU B 1 537 ? 10.117 -3.117 -26.75 1 90 537 LEU B N 1
ATOM 10092 C CA . LEU B 1 537 ? 10.555 -3.324 -28.125 1 90 537 LEU B CA 1
ATOM 10093 C C . LEU B 1 537 ? 9.852 -4.523 -28.75 1 90 537 LEU B C 1
ATOM 10095 O O . LEU B 1 537 ? 9.672 -4.578 -29.969 1 90 537 LEU B O 1
ATOM 10099 N N . ALA B 1 538 ? 9.477 -5.457 -27.922 1 90.56 538 ALA B N 1
ATOM 10100 C CA . ALA B 1 538 ? 8.828 -6.668 -28.422 1 90.56 538 ALA B CA 1
ATOM 10101 C C . ALA B 1 538 ? 7.32 -6.465 -28.547 1 90.56 538 ALA B C 1
ATOM 10103 O O . ALA B 1 538 ? 6.613 -7.324 -29.078 1 90.56 538 ALA B O 1
ATOM 10104 N N . LYS B 1 539 ? 6.824 -5.391 -28.141 1 88.06 539 LYS B N 1
ATOM 10105 C CA . LYS B 1 539 ? 5.395 -5.156 -27.984 1 88.06 539 LYS B CA 1
ATOM 10106 C C . LYS B 1 539 ? 4.664 -5.297 -29.312 1 88.06 539 LYS B C 1
ATOM 10108 O O . LYS B 1 539 ? 3.646 -5.988 -29.406 1 88.06 539 LYS B O 1
ATOM 10113 N N . ASN B 1 540 ? 5.148 -4.66 -30.328 1 89.56 540 ASN B N 1
ATOM 10114 C CA . ASN B 1 540 ? 4.48 -4.703 -31.625 1 89.56 540 ASN B CA 1
ATOM 10115 C C . ASN B 1 540 ? 4.484 -6.113 -32.219 1 89.56 540 ASN B C 1
ATOM 10117 O O . ASN B 1 540 ? 3.52 -6.52 -32.875 1 89.56 540 ASN B O 1
ATOM 10121 N N . LEU B 1 541 ? 5.578 -6.742 -31.984 1 92.31 541 LEU B N 1
ATOM 10122 C CA . LEU B 1 541 ? 5.629 -8.125 -32.438 1 92.31 541 LEU B CA 1
ATOM 10123 C C . LEU B 1 541 ? 4.602 -8.977 -31.719 1 92.31 541 LEU B C 1
ATOM 10125 O O . LEU B 1 541 ? 3.871 -9.75 -32.344 1 92.31 541 LEU B O 1
ATOM 10129 N N . HIS B 1 542 ? 4.48 -8.805 -30.453 1 88.75 542 HIS B N 1
ATOM 10130 C CA . HIS B 1 542 ? 3.549 -9.586 -29.656 1 88.75 542 HIS B CA 1
ATOM 10131 C C . HIS B 1 542 ? 2.104 -9.211 -29.953 1 88.75 542 HIS B C 1
ATOM 10133 O O . HIS B 1 542 ? 1.223 -10.07 -29.984 1 88.75 542 HIS B O 1
ATOM 10139 N N . GLU B 1 543 ? 1.891 -7.961 -30.156 1 85.81 543 GLU B N 1
ATOM 10140 C CA . GLU B 1 543 ? 0.533 -7.496 -30.422 1 85.81 543 GLU B CA 1
ATOM 10141 C C . GLU B 1 543 ? 0.011 -8.062 -31.75 1 85.81 543 GLU B C 1
ATOM 10143 O O . GLU B 1 543 ? -1.158 -8.438 -31.844 1 85.81 543 GLU B O 1
ATOM 10148 N N . CYS B 1 544 ? 0.815 -8.07 -32.688 1 89.69 544 CYS B N 1
ATOM 10149 C CA . CYS B 1 544 ? 0.416 -8.609 -34 1 89.69 544 CYS B CA 1
ATOM 10150 C C . CYS B 1 544 ? 0.196 -10.117 -33.906 1 89.69 544 CYS B C 1
ATOM 10152 O O . CYS B 1 544 ? -0.613 -10.664 -34.656 1 89.69 544 CYS B O 1
ATOM 10154 N N . LEU B 1 545 ? 0.884 -10.719 -33 1 90.56 545 LEU B N 1
ATOM 10155 C CA . LEU B 1 545 ? 0.826 -12.172 -32.844 1 90.56 545 LEU B CA 1
ATOM 10156 C C . LEU B 1 545 ? -0.287 -12.586 -31.906 1 90.56 545 LEU B C 1
ATOM 10158 O O . LEU B 1 545 ? -0.716 -13.742 -31.906 1 90.56 545 LEU B O 1
ATOM 10162 N N . GLN B 1 546 ? -0.833 -11.742 -31.141 1 84.75 546 GLN B N 1
ATOM 10163 C CA . GLN B 1 546 ? -1.649 -12.055 -29.969 1 84.75 546 GLN B CA 1
ATOM 10164 C C . GLN B 1 546 ? -2.873 -12.883 -30.359 1 84.75 546 GLN B C 1
ATOM 10166 O O . GLN B 1 546 ? -3.131 -13.938 -29.781 1 84.75 546 GLN B O 1
ATOM 10171 N N . GLU B 1 547 ? -3.639 -12.516 -31.297 1 83.25 547 GLU B N 1
ATOM 10172 C CA . GLU B 1 547 ? -4.875 -13.195 -31.688 1 83.25 547 GLU B CA 1
ATOM 10173 C C . GLU B 1 547 ? -4.598 -14.594 -32.219 1 83.25 547 GLU B C 1
ATOM 10175 O O . GLU B 1 547 ? -5.258 -15.555 -31.844 1 83.25 547 GLU B O 1
ATOM 10180 N N . ASP B 1 548 ? -3.68 -14.602 -33.094 1 88.5 548 ASP B N 1
ATOM 10181 C CA . ASP B 1 548 ? -3.371 -15.891 -33.688 1 88.5 548 ASP B CA 1
ATOM 10182 C C . ASP B 1 548 ? -2.668 -16.812 -32.719 1 88.5 548 ASP B C 1
ATOM 10184 O O . ASP B 1 548 ? -2.877 -18.031 -32.719 1 88.5 548 ASP B O 1
ATOM 10188 N N . PHE B 1 549 ? -1.862 -16.281 -31.953 1 89 549 PHE B N 1
ATOM 10189 C CA . PHE B 1 549 ? -1.16 -17.094 -30.969 1 89 549 PHE B CA 1
ATOM 10190 C C . PHE B 1 549 ? -2.143 -17.719 -30 1 89 549 PHE B C 1
ATOM 10192 O O . PHE B 1 549 ? -1.973 -18.875 -29.594 1 89 549 PHE B O 1
ATOM 10199 N N . LYS B 1 550 ? -3.158 -17.047 -29.703 1 82.31 550 LYS B N 1
ATOM 10200 C CA . LYS B 1 550 ? -4.199 -17.562 -28.828 1 82.31 550 LYS B CA 1
ATOM 10201 C C . LYS B 1 550 ? -4.957 -18.719 -29.484 1 82.31 550 LYS B C 1
ATOM 10203 O O . LYS B 1 550 ? -5.355 -19.672 -28.828 1 82.31 550 LYS B O 1
ATOM 10208 N N . LYS B 1 551 ? -5.098 -18.578 -30.703 1 85.19 551 LYS B N 1
ATOM 10209 C CA . LYS B 1 551 ? -5.809 -19.609 -31.453 1 85.19 551 LYS B CA 1
ATOM 10210 C C . LYS B 1 551 ? -4.938 -20.844 -31.641 1 85.19 551 LYS B C 1
ATOM 10212 O O . LYS B 1 551 ? -5.438 -21.969 -31.609 1 85.19 551 LYS B O 1
ATOM 10217 N N . ILE B 1 552 ? -3.699 -20.594 -31.828 1 89.38 552 ILE B N 1
ATOM 10218 C CA . ILE B 1 552 ? -2.771 -21.688 -32.094 1 89.38 552 ILE B CA 1
ATOM 10219 C C . ILE B 1 552 ? -2.471 -22.422 -30.781 1 89.38 552 ILE B C 1
ATOM 10221 O O . ILE B 1 552 ? -2.377 -23.656 -30.766 1 89.38 552 ILE B O 1
ATOM 10225 N N . PHE B 1 553 ? -2.25 -21.609 -29.766 1 87.12 553 PHE B N 1
ATOM 10226 C CA . PHE B 1 553 ? -1.938 -22.172 -28.453 1 87.12 553 PHE B CA 1
ATOM 10227 C C . PHE B 1 553 ? -3.018 -21.828 -27.438 1 87.12 553 PHE B C 1
ATOM 10229 O O . PHE B 1 553 ? -2.764 -21.078 -26.484 1 87.12 553 PHE B O 1
ATOM 10236 N N . PRO B 1 554 ? -4.125 -22.406 -27.641 1 76.5 554 PRO B N 1
ATOM 10237 C CA . PRO B 1 554 ? -5.18 -22.062 -26.672 1 76.5 554 PRO B CA 1
ATOM 10238 C C . PRO B 1 554 ? -4.895 -22.625 -25.281 1 76.5 554 PRO B C 1
ATOM 10240 O O . PRO B 1 554 ? -4.285 -23.688 -25.141 1 76.5 554 PRO B O 1
ATOM 10243 N N . VAL B 1 555 ? -5.23 -21.812 -24.281 1 68.25 555 VAL B N 1
ATOM 10244 C CA . VAL B 1 555 ? -5.074 -22.281 -22.922 1 68.25 555 VAL B CA 1
ATOM 10245 C C . VAL B 1 555 ? -6.176 -23.281 -22.594 1 68.25 555 VAL B C 1
ATOM 10247 O O . VAL B 1 555 ? -5.922 -24.312 -21.953 1 68.25 555 VAL B O 1
ATOM 10250 N N . SER B 1 556 ? -7.418 -22.922 -23.031 1 63.72 556 SER B N 1
ATOM 10251 C CA . SER B 1 556 ? -8.523 -23.844 -22.812 1 63.72 556 SER B CA 1
ATOM 10252 C C . SER B 1 556 ? -9.43 -23.922 -24.031 1 63.72 556 SER B C 1
ATOM 10254 O O . SER B 1 556 ? -9.578 -22.953 -24.781 1 63.72 556 SER B O 1
ATOM 10256 N N . GLY B 1 557 ? -9.781 -25.078 -24.297 1 65.75 557 GLY B N 1
ATOM 10257 C CA . GLY B 1 557 ? -10.812 -25.25 -25.297 1 65.75 557 GLY B CA 1
ATOM 10258 C C . GLY B 1 557 ? -10.25 -25.516 -26.688 1 65.75 557 GLY B C 1
ATOM 10259 O O . GLY B 1 557 ? -9.039 -25.641 -26.859 1 65.75 557 GLY B O 1
ATOM 10260 N N . LYS B 1 558 ? -11.18 -25.75 -27.625 1 75.12 558 LYS B N 1
ATOM 10261 C CA . LYS B 1 558 ? -10.852 -26 -29.031 1 75.12 558 LYS B CA 1
ATOM 10262 C C . LYS B 1 558 ? -11.148 -24.781 -29.891 1 75.12 558 LYS B C 1
ATOM 10264 O O . LYS B 1 558 ? -12.211 -24.172 -29.766 1 75.12 558 LYS B O 1
ATOM 10269 N N . THR B 1 559 ? -10.211 -24.234 -30.5 1 78.81 559 THR B N 1
ATOM 10270 C CA . THR B 1 559 ? -10.367 -23.062 -31.359 1 78.81 559 THR B CA 1
ATOM 10271 C C . THR B 1 559 ? -10.508 -23.484 -32.812 1 78.81 559 THR B C 1
ATOM 10273 O O . THR B 1 559 ? -10.945 -22.703 -33.656 1 78.81 559 THR B O 1
ATOM 10276 N N . GLY B 1 560 ? -10.305 -24.734 -33.125 1 76.81 560 GLY B N 1
ATOM 10277 C CA . GLY B 1 560 ? -10.328 -25.219 -34.5 1 76.81 560 GLY B CA 1
ATOM 10278 C C . GLY B 1 560 ? -9.016 -25.016 -35.25 1 76.81 560 GLY B C 1
ATOM 10279 O O . GLY B 1 560 ? -8.781 -25.609 -36.281 1 76.81 560 GLY B O 1
ATOM 10280 N N . LYS B 1 561 ? -8.219 -24.203 -34.719 1 83.25 561 LYS B N 1
ATOM 10281 C CA . LYS B 1 561 ? -6.945 -23.891 -35.375 1 83.25 561 LYS B CA 1
ATOM 10282 C C . LYS B 1 561 ? -5.773 -24.141 -34.406 1 83.25 561 LYS B C 1
ATOM 10284 O O . LYS B 1 561 ? -4.676 -23.625 -34.625 1 83.25 561 LYS B O 1
ATOM 10289 N N . SER B 1 562 ? -6.027 -24.984 -33.469 1 88 562 SER B N 1
ATOM 10290 C CA . SER B 1 562 ? -4.996 -25.172 -32.469 1 88 562 SER B CA 1
ATOM 10291 C C . SER B 1 562 ? -4.027 -26.281 -32.844 1 88 562 SER B C 1
ATOM 10293 O O . SER B 1 562 ? -4.387 -27.172 -33.625 1 88 562 SER B O 1
ATOM 10295 N N . LEU B 1 563 ? -2.832 -26.094 -32.406 1 88.5 563 LEU B N 1
ATOM 10296 C CA . LEU B 1 563 ? -1.812 -27.109 -32.625 1 88.5 563 LEU B CA 1
ATOM 10297 C C . LEU B 1 563 ? -2.209 -28.438 -31.969 1 88.5 563 LEU B C 1
ATOM 10299 O O . LEU B 1 563 ? -1.95 -29.5 -32.531 1 88.5 563 LEU B O 1
ATOM 10303 N N . GLN B 1 564 ? -2.838 -28.359 -30.891 1 86.94 564 GLN B N 1
ATOM 10304 C CA . GLN B 1 564 ? -3.287 -29.562 -30.188 1 86.94 564 GLN B CA 1
ATOM 10305 C C . GLN B 1 564 ? -4.293 -30.344 -31.016 1 86.94 564 GLN B C 1
ATOM 10307 O O . GLN B 1 564 ? -4.262 -31.578 -31.031 1 86.94 564 GLN B O 1
ATOM 10312 N N . GLU B 1 565 ? -5.09 -29.625 -31.672 1 87.56 565 GLU B N 1
ATOM 10313 C CA . GLU B 1 565 ? -6.086 -30.281 -32.5 1 87.56 565 GLU B CA 1
ATOM 10314 C C . GLU B 1 565 ? -5.434 -30.984 -33.688 1 87.56 565 GLU B C 1
ATOM 10316 O O . GLU B 1 565 ? -5.891 -32.062 -34.094 1 87.56 565 GLU B O 1
ATOM 10321 N N . GLU B 1 566 ? -4.438 -30.422 -34.188 1 88.31 566 GLU B N 1
ATOM 10322 C CA . GLU B 1 566 ? -3.707 -31.047 -35.281 1 88.31 566 GLU B CA 1
ATOM 10323 C C . GLU B 1 566 ? -3.01 -32.344 -34.812 1 88.31 566 GLU B C 1
ATOM 10325 O O . GLU B 1 566 ? -2.941 -33.312 -35.562 1 88.31 566 GLU B O 1
ATOM 10330 N N . ILE B 1 567 ? -2.498 -32.281 -33.688 1 88.69 567 ILE B N 1
ATOM 10331 C CA . ILE B 1 567 ? -1.849 -33.469 -33.094 1 88.69 567 ILE B CA 1
ATOM 10332 C C . ILE B 1 567 ? -2.891 -34.531 -32.844 1 88.69 567 ILE B C 1
ATOM 10334 O O . ILE B 1 567 ? -2.631 -35.719 -33.031 1 88.69 567 ILE B O 1
ATOM 10338 N N . ASP B 1 568 ? -4.07 -34.062 -32.438 1 87.44 568 ASP B N 1
ATOM 10339 C CA . ASP B 1 568 ? -5.133 -35.031 -32.125 1 87.44 568 ASP B CA 1
ATOM 10340 C C . ASP B 1 568 ? -5.613 -35.719 -33.406 1 87.44 568 ASP B C 1
ATOM 10342 O O . ASP B 1 568 ? -6.035 -36.906 -33.344 1 87.44 568 ASP B O 1
ATOM 10346 N N . LYS B 1 569 ? -5.504 -35.125 -34.531 1 87.06 569 LYS B N 1
ATOM 10347 C CA . LYS B 1 569 ? -5.93 -35.719 -35.781 1 87.06 569 LYS B CA 1
ATOM 10348 C C . LYS B 1 569 ? -4.918 -36.719 -36.281 1 87.06 569 LYS B C 1
ATOM 10350 O O . LYS B 1 569 ? -5.242 -37.562 -37.125 1 87.06 569 LYS B O 1
ATOM 10355 N N . PHE B 1 570 ? -3.723 -36.688 -35.781 1 90.31 570 PHE B N 1
ATOM 10356 C CA . PHE B 1 570 ? -2.656 -37.594 -36.188 1 90.31 570 PHE B CA 1
ATOM 10357 C C . PHE B 1 570 ? -3 -39.031 -35.812 1 90.31 570 PHE B C 1
ATOM 10359 O O . PHE B 1 570 ? -3.355 -39.344 -34.688 1 90.31 570 PHE B O 1
ATOM 10366 N N . SER B 1 571 ? -3.07 -39.875 -36.812 1 90.38 571 SER B N 1
ATOM 10367 C CA . SER B 1 571 ? -3.305 -41.281 -36.562 1 90.38 571 SER B CA 1
ATOM 10368 C C . SER B 1 571 ? -2.688 -42.156 -37.656 1 90.38 571 SER B C 1
ATOM 10370 O O . SER B 1 571 ? -2.664 -41.75 -38.812 1 90.38 571 SER B O 1
ATOM 10372 N N . ILE B 1 572 ? -2.189 -43.25 -37.312 1 87 572 ILE B N 1
ATOM 10373 C CA . ILE B 1 572 ? -1.575 -44.125 -38.281 1 87 572 ILE B CA 1
ATOM 10374 C C . ILE B 1 572 ? -2.445 -45.375 -38.469 1 87 572 ILE B C 1
ATOM 10376 O O . ILE B 1 572 ? -2.141 -46.25 -39.281 1 87 572 ILE B O 1
ATOM 10380 N N . THR B 1 573 ? -3.535 -45.594 -37.719 1 80.5 573 THR B N 1
ATOM 10381 C CA . THR B 1 573 ? -4.336 -46.812 -37.719 1 80.5 573 THR B CA 1
ATOM 10382 C C . THR B 1 573 ? -5.547 -46.625 -38.656 1 80.5 573 THR B C 1
ATOM 10384 O O . THR B 1 573 ? -6.285 -47.594 -38.875 1 80.5 573 THR B O 1
ATOM 10387 N N . HIS B 1 574 ? -5.996 -45.531 -39.25 1 67.19 574 HIS B N 1
ATOM 10388 C CA . HIS B 1 574 ? -7.238 -45.344 -39.969 1 67.19 574 HIS B CA 1
ATOM 10389 C C . HIS B 1 574 ? -7.309 -46.312 -41.188 1 67.19 574 HIS B C 1
ATOM 10391 O O . HIS B 1 574 ? -8.383 -46.781 -41.531 1 67.19 574 HIS B O 1
ATOM 10397 N N . SER B 1 575 ? -6.359 -46.406 -42.156 1 57.59 575 SER B N 1
ATOM 10398 C CA . SER B 1 575 ? -6.543 -47.062 -43.438 1 57.59 575 SER B CA 1
ATOM 10399 C C . SER B 1 575 ? -6.32 -48.594 -43.344 1 57.59 575 SER B C 1
ATOM 10401 O O . SER B 1 575 ? -6.332 -49.281 -44.344 1 57.59 575 SER B O 1
ATOM 10403 N N . VAL B 1 576 ? -5.988 -49.188 -42.312 1 53.94 576 VAL B N 1
ATOM 10404 C CA . VAL B 1 576 ? -5.707 -50.594 -42.375 1 53.94 576 VAL B CA 1
ATOM 10405 C C . VAL B 1 576 ? -6.996 -51.375 -42.688 1 53.94 576 VAL B C 1
ATOM 10407 O O . VAL B 1 576 ? -7.98 -51.25 -41.938 1 53.94 576 VAL B O 1
ATOM 10410 N N . SER B 1 577 ? -7.32 -51.562 -43.938 1 48.31 577 SER B N 1
ATOM 10411 C CA . SER B 1 577 ? -8.43 -52.25 -44.562 1 48.31 577 SER B CA 1
ATOM 10412 C C . SER B 1 577 ? -9.016 -53.312 -43.625 1 48.31 577 SER B C 1
ATOM 10414 O O . SER B 1 577 ? -8.305 -53.906 -42.844 1 48.31 577 SER B O 1
ATOM 10416 N N . ALA B 1 578 ? -10.336 -53.406 -43.594 1 45.06 578 ALA B N 1
ATOM 10417 C CA . ALA B 1 578 ? -11.391 -54.25 -43 1 45.06 578 ALA B CA 1
ATOM 10418 C C . ALA B 1 578 ? -11.016 -55.719 -43.031 1 45.06 578 ALA B C 1
ATOM 10420 O O . ALA B 1 578 ? -11.789 -56.594 -42.625 1 45.06 578 ALA B O 1
ATOM 10421 N N . ASN B 1 579 ? -10.219 -56.094 -43.906 1 43.97 579 ASN B N 1
ATOM 10422 C CA . ASN B 1 579 ? -10.227 -57.531 -43.812 1 43.97 579 ASN B CA 1
ATOM 10423 C C . ASN B 1 579 ? -9.812 -58.031 -42.438 1 43.97 579 ASN B C 1
ATOM 10425 O O . ASN B 1 579 ? -8.641 -58.312 -42.219 1 43.97 579 ASN B O 1
ATOM 10429 N N . SER B 1 580 ? -10.164 -57.375 -41.469 1 49.16 580 SER B N 1
ATOM 10430 C CA . SER B 1 580 ? -10.188 -57.469 -40 1 49.16 580 SER B CA 1
ATOM 10431 C C . SER B 1 580 ? -10.281 -58.938 -39.562 1 49.16 580 SER B C 1
ATOM 10433 O O . SER B 1 580 ? -10.641 -59.219 -38.406 1 49.16 580 SER B O 1
ATOM 10435 N N . ARG B 1 581 ? -10.227 -59.781 -40.5 1 55.38 581 ARG B N 1
ATOM 10436 C CA . ARG B 1 581 ? -10.648 -61.125 -40.094 1 55.38 581 ARG B CA 1
ATOM 10437 C C . ARG B 1 581 ? -9.625 -61.75 -39.156 1 55.38 581 ARG B C 1
ATOM 10439 O O . ARG B 1 581 ? -9.898 -62.75 -38.5 1 55.38 581 ARG B O 1
ATOM 10446 N N . SER B 1 582 ? -8.336 -61.031 -39.125 1 64.06 582 SER B N 1
ATOM 10447 C CA . SER B 1 582 ? -7.461 -61.812 -38.25 1 64.06 582 SER B CA 1
ATOM 10448 C C . SER B 1 582 ? -7.379 -61.188 -36.844 1 64.06 582 SER B C 1
ATOM 10450 O O . SER B 1 582 ? -7.383 -59.969 -36.719 1 64.06 582 SER B O 1
ATOM 10452 N N . SER B 1 583 ? -7.863 -61.75 -35.875 1 71.31 583 SER B N 1
ATOM 10453 C CA . SER B 1 583 ? -7.805 -61.438 -34.438 1 71.31 583 SER B CA 1
ATOM 10454 C C . SER B 1 583 ? -6.461 -60.812 -34.094 1 71.31 583 SER B C 1
ATOM 10456 O O . SER B 1 583 ? -6.402 -59.875 -33.281 1 71.31 583 SER B O 1
ATOM 10458 N N . MET B 1 584 ? -5.465 -61.062 -34.75 1 75.06 584 MET B N 1
ATOM 10459 C CA . MET B 1 584 ? -4.121 -60.562 -34.469 1 75.06 584 MET B CA 1
ATOM 10460 C C . MET B 1 584 ? -3.988 -59.125 -34.875 1 75.06 584 MET B C 1
ATOM 10462 O O . MET B 1 584 ? -3.441 -58.312 -34.125 1 75.06 584 MET B O 1
ATOM 10466 N N . LEU B 1 585 ? -4.535 -58.781 -36.031 1 75.69 585 LEU B N 1
ATOM 10467 C CA . LEU B 1 585 ? -4.445 -57.406 -36.562 1 75.69 585 LEU B CA 1
ATOM 10468 C C . LEU B 1 585 ? -5.164 -56.438 -35.625 1 75.69 585 LEU B C 1
ATOM 10470 O O . LEU B 1 585 ? -4.684 -55.312 -35.406 1 75.69 585 LEU B O 1
ATOM 10474 N N . ARG B 1 586 ? -6.203 -56.906 -35.125 1 80.12 586 ARG B N 1
ATOM 10475 C CA . ARG B 1 586 ? -6.992 -56.031 -34.25 1 80.12 586 ARG B CA 1
ATOM 10476 C C . ARG B 1 586 ? -6.23 -55.719 -32.969 1 80.12 586 ARG B C 1
ATOM 10478 O O . ARG B 1 586 ? -6.293 -54.594 -32.469 1 80.12 586 ARG B O 1
ATOM 10485 N N . HIS B 1 587 ? -5.52 -56.688 -32.5 1 80.06 587 HIS B N 1
ATOM 10486 C CA . HIS B 1 587 ? -4.762 -56.469 -31.25 1 80.06 587 HIS B CA 1
ATOM 10487 C C . HIS B 1 587 ? -3.562 -55.562 -31.484 1 80.06 587 HIS B C 1
ATOM 10489 O O . HIS B 1 587 ? -3.221 -54.75 -30.625 1 80.06 587 HIS B O 1
ATOM 10495 N N . ILE B 1 588 ? -2.965 -55.688 -32.562 1 80.81 588 ILE B N 1
ATOM 10496 C CA . ILE B 1 588 ? -1.826 -54.844 -32.875 1 80.81 588 ILE B CA 1
ATOM 10497 C C . ILE B 1 588 ? -2.299 -53.406 -33.062 1 80.81 588 ILE B C 1
ATOM 10499 O O . ILE B 1 588 ? -1.659 -52.469 -32.594 1 80.81 588 ILE B O 1
ATOM 10503 N N . GLN B 1 589 ? -3.414 -53.25 -33.75 1 83.31 589 GLN B N 1
ATOM 10504 C CA . GLN B 1 589 ? -3.973 -51.906 -33.969 1 83.31 589 GLN B CA 1
ATOM 10505 C C . GLN B 1 589 ? -4.34 -51.25 -32.656 1 83.31 589 GLN B C 1
ATOM 10507 O O . GLN B 1 589 ? -4.121 -50.031 -32.469 1 83.31 589 GLN B O 1
ATOM 10512 N N . LYS B 1 590 ? -4.852 -52.031 -31.812 1 83.31 590 LYS B N 1
ATOM 10513 C CA . LYS B 1 590 ? -5.219 -51.5 -30.5 1 83.31 590 LYS B CA 1
ATOM 10514 C C . LYS B 1 590 ? -3.982 -51.062 -29.719 1 83.31 590 LYS B C 1
ATOM 10516 O O . LYS B 1 590 ? -4.012 -50.031 -29.031 1 83.31 590 LYS B O 1
ATOM 10521 N N . PHE B 1 591 ? -3.016 -51.781 -29.844 1 84.38 591 PHE B N 1
ATOM 10522 C CA . PHE B 1 591 ? -1.765 -51.438 -29.188 1 84.38 591 PHE B CA 1
ATOM 10523 C C . PHE B 1 591 ? -1.199 -50.125 -29.734 1 84.38 591 PHE B C 1
ATOM 10525 O O . PHE B 1 591 ? -0.851 -49.219 -28.984 1 84.38 591 PHE B O 1
ATOM 10532 N N . ILE B 1 592 ? -1.17 -50.062 -30.984 1 86.62 592 ILE B N 1
ATOM 10533 C CA . ILE B 1 592 ? -0.592 -48.875 -31.625 1 86.62 592 ILE B CA 1
ATOM 10534 C C . ILE B 1 592 ? -1.444 -47.656 -31.297 1 86.62 592 ILE B C 1
ATOM 10536 O O . ILE B 1 592 ? -0.914 -46.562 -31.062 1 86.62 592 ILE B O 1
ATOM 10540 N N . LYS B 1 593 ? -2.691 -47.844 -31.297 1 87.56 593 LYS B N 1
ATOM 10541 C CA . LYS B 1 593 ? -3.59 -46.719 -30.984 1 87.56 593 LYS B CA 1
ATOM 10542 C C . LYS B 1 593 ? -3.359 -46.219 -29.562 1 87.56 593 LYS B C 1
ATOM 10544 O O . LYS B 1 593 ? -3.402 -45.031 -29.312 1 87.56 593 LYS B O 1
ATOM 10549 N N . THR B 1 594 ? -3.137 -47.062 -28.672 1 85.44 594 THR B N 1
ATOM 10550 C CA . THR B 1 594 ? -2.883 -46.688 -27.297 1 85.44 594 THR B CA 1
ATOM 10551 C C . THR B 1 594 ? -1.558 -45.938 -27.172 1 85.44 594 THR B C 1
ATOM 10553 O O . THR B 1 594 ? -1.448 -44.969 -26.391 1 85.44 594 THR B O 1
ATOM 10556 N N . GLU B 1 595 ? -0.654 -46.469 -27.859 1 85.38 595 GLU B N 1
ATOM 10557 C CA . GLU B 1 595 ? 0.642 -45.781 -27.828 1 85.38 595 GLU B CA 1
ATOM 10558 C C . GLU B 1 595 ? 0.55 -44.406 -28.453 1 85.38 595 GLU B C 1
ATOM 10560 O O . GLU B 1 595 ? 1.195 -43.469 -27.969 1 85.38 595 GLU B O 1
ATOM 10565 N N . GLU B 1 596 ? -0.187 -44.312 -29.453 1 89.19 596 GLU B N 1
ATOM 10566 C CA . GLU B 1 596 ? -0.419 -43.031 -30.078 1 89.19 596 GLU B CA 1
ATOM 10567 C C . GLU B 1 596 ? -1.065 -42.062 -29.094 1 89.19 596 GLU B C 1
ATOM 10569 O O . GLU B 1 596 ? -0.654 -40.906 -29.016 1 89.19 596 GLU B O 1
ATOM 10574 N N . THR B 1 597 ? -2.021 -42.5 -28.438 1 86.38 597 THR B N 1
ATOM 10575 C CA . THR B 1 597 ? -2.74 -41.656 -27.484 1 86.38 597 THR B CA 1
ATOM 10576 C C . THR B 1 597 ? -1.821 -41.219 -26.359 1 86.38 597 THR B C 1
ATOM 10578 O O . THR B 1 597 ? -1.901 -40.062 -25.891 1 86.38 597 THR B O 1
ATOM 10581 N N . LYS B 1 598 ? -1.039 -42.062 -25.938 1 83.31 598 LYS B N 1
ATOM 10582 C CA . LYS B 1 598 ? -0.084 -41.75 -24.875 1 83.31 598 LYS B CA 1
ATOM 10583 C C . LYS B 1 598 ? 0.903 -40.656 -25.328 1 83.31 598 LYS B C 1
ATOM 10585 O O . LYS B 1 598 ? 1.17 -39.719 -24.594 1 83.31 598 LYS B O 1
ATOM 10590 N N . LEU B 1 599 ? 1.379 -40.906 -26.422 1 86.06 599 LEU B N 1
ATOM 10591 C CA . LEU B 1 599 ? 2.346 -39.938 -26.953 1 86.06 599 LEU B CA 1
ATOM 10592 C C . LEU B 1 599 ? 1.702 -38.594 -27.156 1 86.06 599 LEU B C 1
ATOM 10594 O O . LEU B 1 599 ? 2.312 -37.562 -26.859 1 86.06 599 LEU B O 1
ATOM 10598 N N . LYS B 1 600 ? 0.5 -38.594 -27.688 1 87.81 600 LYS B N 1
ATOM 10599 C CA . LYS B 1 600 ? -0.218 -37.344 -27.891 1 87.81 600 LYS B CA 1
ATOM 10600 C C . LYS B 1 600 ? -0.458 -36.625 -26.578 1 87.81 600 LYS B C 1
ATOM 10602 O O . LYS B 1 600 ? -0.325 -35.406 -26.484 1 87.81 600 LYS B O 1
ATOM 10607 N N . GLY B 1 601 ? -0.793 -37.344 -25.578 1 80.38 601 GLY B N 1
ATOM 10608 C CA . GLY B 1 601 ? -0.994 -36.75 -24.266 1 80.38 601 GLY B CA 1
ATOM 10609 C C . GLY B 1 601 ? 0.254 -36.094 -23.703 1 80.38 601 GLY B C 1
ATOM 10610 O O . GLY B 1 601 ? 0.189 -35 -23.156 1 80.38 601 GLY B O 1
ATOM 10611 N N . SER B 1 602 ? 1.31 -36.781 -23.812 1 80.31 602 SER B N 1
ATOM 10612 C CA . SER B 1 602 ? 2.586 -36.25 -23.344 1 80.31 602 SER B CA 1
ATOM 10613 C C . SER B 1 602 ? 2.982 -35 -24.125 1 80.31 602 SER B C 1
ATOM 10615 O O . SER B 1 602 ? 3.504 -34.031 -23.547 1 80.31 602 SER B O 1
ATOM 10617 N N . LEU B 1 603 ? 2.748 -35.031 -25.359 1 86.25 603 LEU B N 1
ATOM 10618 C CA . LEU B 1 603 ? 3.105 -33.906 -26.219 1 86.25 603 LEU B CA 1
ATOM 10619 C C . LEU B 1 603 ? 2.27 -32.688 -25.875 1 86.25 603 LEU B C 1
ATOM 10621 O O . LEU B 1 603 ? 2.775 -31.562 -25.875 1 86.25 603 LEU B O 1
ATOM 10625 N N . ASN B 1 604 ? 1.03 -32.906 -25.609 1 81.56 604 ASN B N 1
ATOM 10626 C CA . ASN B 1 604 ? 0.162 -31.797 -25.25 1 81.56 604 ASN B CA 1
ATOM 10627 C C . ASN B 1 604 ? 0.655 -31.094 -24 1 81.56 604 ASN B C 1
ATOM 10629 O O . ASN B 1 604 ? 0.527 -29.875 -23.875 1 81.56 604 ASN B O 1
ATOM 10633 N N . ARG B 1 605 ? 1.228 -31.781 -23.156 1 77.31 605 ARG B N 1
ATOM 10634 C CA . ARG B 1 605 ? 1.788 -31.188 -21.953 1 77.31 605 ARG B CA 1
ATOM 10635 C C . ARG B 1 605 ? 3.064 -30.422 -22.266 1 77.31 605 ARG B C 1
ATOM 10637 O O . ARG B 1 605 ? 3.293 -29.344 -21.703 1 77.31 605 ARG B O 1
ATOM 10644 N N . GLU B 1 606 ? 3.795 -30.953 -23.062 1 81.5 606 GLU B N 1
ATOM 10645 C CA . GLU B 1 606 ? 5.059 -30.312 -23.422 1 81.5 606 GLU B CA 1
ATOM 10646 C C . GLU B 1 606 ? 4.832 -29.062 -24.25 1 81.5 606 GLU B C 1
ATOM 10648 O O . GLU B 1 606 ? 5.613 -28.109 -24.172 1 81.5 606 GLU B O 1
ATOM 10653 N N . ILE B 1 607 ? 3.818 -29.109 -25 1 86 607 ILE B N 1
ATOM 10654 C CA . ILE B 1 607 ? 3.504 -27.969 -25.859 1 86 607 ILE B CA 1
ATOM 10655 C C . ILE B 1 607 ? 3.238 -26.734 -25 1 86 607 ILE B C 1
ATOM 10657 O O . ILE B 1 607 ? 3.613 -25.625 -25.375 1 86 607 ILE B O 1
ATOM 10661 N N . ILE B 1 608 ? 2.664 -26.938 -23.938 1 80.12 608 ILE B N 1
ATOM 10662 C CA . ILE B 1 608 ? 2.352 -25.828 -23.047 1 80.12 608 ILE B CA 1
ATOM 10663 C C . ILE B 1 608 ? 3.645 -25.188 -22.547 1 80.12 608 ILE B C 1
ATOM 10665 O O . ILE B 1 608 ? 3.746 -23.969 -22.453 1 80.12 608 ILE B O 1
ATOM 10669 N N . ASP B 1 609 ? 4.598 -25.984 -22.297 1 79.5 609 ASP B N 1
ATOM 10670 C CA . ASP B 1 609 ? 5.879 -25.469 -21.828 1 79.5 609 ASP B CA 1
ATOM 10671 C C . ASP B 1 609 ? 6.664 -24.812 -22.953 1 79.5 609 ASP B C 1
ATOM 10673 O O . ASP B 1 609 ? 7.336 -23.797 -22.75 1 79.5 609 ASP B O 1
ATOM 10677 N N . LYS B 1 610 ? 6.559 -25.453 -24.062 1 86.19 610 LYS B N 1
ATOM 10678 C CA . LYS B 1 610 ? 7.309 -24.906 -25.188 1 86.19 610 LYS B CA 1
ATOM 10679 C C . LYS B 1 610 ? 6.68 -23.625 -25.703 1 86.19 610 LYS B C 1
ATOM 10681 O O . LYS B 1 610 ? 7.375 -22.766 -26.25 1 86.19 610 LYS B O 1
ATOM 10686 N N . LYS B 1 611 ? 5.387 -23.547 -25.562 1 88.69 611 LYS B N 1
ATOM 10687 C CA . LYS B 1 611 ? 4.715 -22.312 -25.984 1 88.69 611 LYS B CA 1
ATOM 10688 C C . LYS B 1 611 ? 5.277 -21.109 -25.25 1 88.69 611 LYS B C 1
ATOM 10690 O O . LYS B 1 611 ? 5.422 -20.031 -25.828 1 88.69 611 LYS B O 1
ATOM 10695 N N . LYS B 1 612 ? 5.613 -21.359 -24.031 1 84.88 612 LYS B N 1
ATOM 10696 C CA . LYS B 1 612 ? 6.195 -20.266 -23.234 1 84.88 612 LYS B CA 1
ATOM 10697 C C . LYS B 1 612 ? 7.52 -19.812 -23.828 1 84.88 612 LYS B C 1
ATOM 10699 O O . LYS B 1 612 ? 7.781 -18.609 -23.922 1 84.88 612 LYS B O 1
ATOM 10704 N N . ILE B 1 613 ? 8.234 -20.797 -24.188 1 85.19 613 ILE B N 1
ATOM 10705 C CA . ILE B 1 613 ? 9.547 -20.5 -24.75 1 85.19 613 ILE B CA 1
ATOM 10706 C C . ILE B 1 613 ? 9.391 -19.781 -26.078 1 85.19 613 ILE B C 1
ATOM 10708 O O . ILE B 1 613 ? 10.109 -18.812 -26.344 1 85.19 613 ILE B O 1
ATOM 10712 N N . ILE B 1 614 ? 8.438 -20.219 -26.812 1 90.38 614 ILE B N 1
ATOM 10713 C CA . ILE B 1 614 ? 8.203 -19.625 -28.125 1 90.38 614 ILE B CA 1
ATOM 10714 C C . ILE B 1 614 ? 7.781 -18.172 -27.953 1 90.38 614 ILE B C 1
ATOM 10716 O O . ILE B 1 614 ? 8.312 -17.281 -28.625 1 90.38 614 ILE B O 1
ATOM 10720 N N . TYR B 1 615 ? 6.949 -18 -27.109 1 88.19 615 TYR B N 1
ATOM 10721 C CA . TYR B 1 615 ? 6.449 -16.641 -26.891 1 88.19 615 TYR B CA 1
ATOM 10722 C C . TYR B 1 615 ? 7.551 -15.734 -26.359 1 88.19 615 TYR B C 1
ATOM 10724 O O . TYR B 1 615 ? 7.703 -14.602 -26.812 1 88.19 615 TYR B O 1
ATOM 10732 N N . SER B 1 616 ? 8.32 -16.234 -25.438 1 86.56 616 SER B N 1
ATOM 10733 C CA . SER B 1 616 ? 9.336 -15.414 -24.781 1 86.56 616 SER B CA 1
ATOM 10734 C C . SER B 1 616 ? 10.562 -15.25 -25.672 1 86.56 616 SER B C 1
ATOM 10736 O O . SER B 1 616 ? 11.406 -14.383 -25.438 1 86.56 616 SER B O 1
ATOM 10738 N N . SER B 1 617 ? 10.656 -16.094 -26.672 1 90.56 617 SER B N 1
ATOM 10739 C CA . SER B 1 617 ? 11.82 -16.062 -27.547 1 90.56 617 SER B CA 1
ATOM 10740 C C . SER B 1 617 ? 11.992 -14.695 -28.188 1 90.56 617 SER B C 1
ATOM 10742 O O . SER B 1 617 ? 13.117 -14.266 -28.469 1 90.56 617 SER B O 1
ATOM 10744 N N . ILE B 1 618 ? 10.906 -14.055 -28.438 1 92.19 618 ILE B N 1
ATOM 10745 C CA . ILE B 1 618 ? 10.969 -12.734 -29.031 1 92.19 618 ILE B CA 1
ATOM 10746 C C . ILE B 1 618 ? 11.711 -11.773 -28.109 1 92.19 618 ILE B C 1
ATOM 10748 O O . ILE B 1 618 ? 12.695 -11.141 -28.5 1 92.19 618 ILE B O 1
ATOM 10752 N N . GLN B 1 619 ? 11.273 -11.703 -26.984 1 88.94 619 GLN B N 1
ATOM 10753 C CA . GLN B 1 619 ? 11.867 -10.789 -26.016 1 88.94 619 GLN B CA 1
ATOM 10754 C C . GLN B 1 619 ? 13.297 -11.195 -25.672 1 88.94 619 GLN B C 1
ATOM 10756 O O . GLN B 1 619 ? 14.164 -10.336 -25.484 1 88.94 619 GLN B O 1
ATOM 10761 N N . GLU B 1 620 ? 13.516 -12.492 -25.547 1 88.69 620 GLU B N 1
ATOM 10762 C CA . GLU B 1 620 ? 14.852 -12.992 -25.25 1 88.69 620 GLU B CA 1
ATOM 10763 C C . GLU B 1 620 ? 15.836 -12.641 -26.359 1 88.69 620 GLU B C 1
ATOM 10765 O O . GLU B 1 620 ? 17 -12.32 -26.094 1 88.69 620 GLU B O 1
ATOM 10770 N N . SER B 1 621 ? 15.359 -12.773 -27.578 1 92.88 621 SER B N 1
ATOM 10771 C CA . SER B 1 621 ? 16.203 -12.43 -28.719 1 92.88 621 SER B CA 1
ATOM 10772 C C . SER B 1 621 ? 16.562 -10.945 -28.719 1 92.88 621 SER B C 1
ATOM 10774 O O . SER B 1 621 ? 17.703 -10.578 -28.984 1 92.88 621 SER B O 1
ATOM 10776 N N . ILE B 1 622 ? 15.641 -10.156 -28.453 1 92.62 622 ILE B N 1
ATOM 10777 C CA . ILE B 1 622 ? 15.875 -8.719 -28.391 1 92.62 622 ILE B CA 1
ATOM 10778 C C . ILE B 1 622 ? 16.844 -8.406 -27.25 1 92.62 622 ILE B C 1
ATOM 10780 O O . ILE B 1 622 ? 17.75 -7.59 -27.406 1 92.62 622 ILE B O 1
ATOM 10784 N N . LYS B 1 623 ? 16.625 -9.023 -26.219 1 91.31 623 LYS B N 1
ATOM 10785 C CA . LYS B 1 623 ? 17.5 -8.844 -25.062 1 91.31 623 LYS B CA 1
ATOM 10786 C C . LYS B 1 623 ? 18.938 -9.211 -25.406 1 91.31 623 LYS B C 1
ATOM 10788 O O . LYS B 1 623 ? 19.875 -8.516 -25.016 1 91.31 623 LYS B O 1
ATOM 10793 N N . LYS B 1 624 ? 19.078 -10.312 -26.094 1 90.31 624 LYS B N 1
ATOM 10794 C CA . LYS B 1 624 ? 20.406 -10.773 -26.484 1 90.31 624 LYS B CA 1
ATOM 10795 C C . LYS B 1 624 ? 21.078 -9.781 -27.438 1 90.31 624 LYS B C 1
ATOM 10797 O O . LYS B 1 624 ? 22.281 -9.516 -27.312 1 90.31 624 LYS B O 1
ATOM 10802 N N . GLU B 1 625 ? 20.328 -9.32 -28.375 1 91.38 625 GLU B N 1
ATOM 10803 C CA . GLU B 1 625 ? 20.859 -8.367 -29.344 1 91.38 625 GLU B CA 1
ATOM 10804 C C . GLU B 1 625 ? 21.219 -7.047 -28.656 1 91.38 625 GLU B C 1
ATOM 10806 O O . GLU B 1 625 ? 22.141 -6.352 -29.094 1 91.38 625 GLU B O 1
ATOM 10811 N N . MET B 1 626 ? 20.531 -6.723 -27.641 1 92.75 626 MET B N 1
ATOM 10812 C CA . MET B 1 626 ? 20.734 -5.453 -26.953 1 92.75 626 MET B CA 1
ATOM 10813 C C . MET B 1 626 ? 21.719 -5.617 -25.812 1 92.75 626 MET B C 1
ATOM 10815 O O . MET B 1 626 ? 22.141 -4.629 -25.188 1 92.75 626 MET B O 1
ATOM 10819 N N . ALA B 1 627 ? 22.109 -6.824 -25.531 1 90.5 627 ALA B N 1
ATOM 10820 C CA . ALA B 1 627 ? 22.922 -7.125 -24.359 1 90.5 627 ALA B CA 1
ATOM 10821 C C . ALA B 1 627 ? 24.219 -6.328 -24.359 1 90.5 627 ALA B C 1
ATOM 10823 O O . ALA B 1 627 ? 24.625 -5.77 -23.344 1 90.5 627 ALA B O 1
ATOM 10824 N N . SER B 1 628 ? 24.906 -6.352 -25.484 1 89.38 628 SER B N 1
ATOM 10825 C CA . SER B 1 628 ? 26.172 -5.621 -25.594 1 89.38 628 SER B CA 1
ATOM 10826 C C . SER B 1 628 ? 25.969 -4.129 -25.359 1 89.38 628 SER B C 1
ATOM 10828 O O . SER B 1 628 ? 26.781 -3.469 -24.719 1 89.38 628 SER B O 1
ATOM 10830 N N . CYS B 1 629 ? 24.906 -3.682 -25.906 1 91.31 629 CYS B N 1
ATOM 10831 C CA . CYS B 1 629 ? 24.578 -2.271 -25.719 1 91.31 629 CYS B CA 1
ATOM 10832 C C . CYS B 1 629 ? 24.312 -1.954 -24.266 1 91.31 629 CYS B C 1
ATOM 10834 O O . CYS B 1 629 ? 24.766 -0.934 -23.734 1 91.31 629 CYS B O 1
ATOM 10836 N N . TYR B 1 630 ? 23.562 -2.83 -23.609 1 89.88 630 TYR B N 1
ATOM 10837 C CA . TYR B 1 630 ? 23.25 -2.611 -22.203 1 89.88 630 TYR B CA 1
ATOM 10838 C C . TYR B 1 630 ? 24.531 -2.582 -21.375 1 89.88 630 TYR B C 1
ATOM 10840 O O . TYR B 1 630 ? 24.672 -1.739 -20.484 1 89.88 630 TYR B O 1
ATOM 10848 N N . LYS B 1 631 ? 25.438 -3.428 -21.641 1 88.12 631 LYS B N 1
ATOM 10849 C CA . LYS B 1 631 ? 26.703 -3.498 -20.922 1 88.12 631 LYS B CA 1
ATOM 10850 C C . LYS B 1 631 ? 27.547 -2.236 -21.141 1 88.12 631 LYS B C 1
ATOM 10852 O O . LYS B 1 631 ? 28.125 -1.699 -20.188 1 88.12 631 LYS B O 1
ATOM 10857 N N . GLN B 1 632 ? 27.594 -1.819 -22.312 1 89.5 632 GLN B N 1
ATOM 10858 C CA . GLN B 1 632 ? 28.344 -0.607 -22.641 1 89.5 632 GLN B CA 1
ATOM 10859 C C . GLN B 1 632 ? 27.703 0.622 -22 1 89.5 632 GLN B C 1
ATOM 10861 O O . GLN B 1 632 ? 28.391 1.508 -21.5 1 89.5 632 GLN B O 1
ATOM 10866 N N . ALA B 1 633 ? 26.406 0.592 -22.125 1 89.56 633 ALA B N 1
ATOM 10867 C CA . ALA B 1 633 ? 25.672 1.723 -21.547 1 89.56 633 ALA B CA 1
ATOM 10868 C C . ALA B 1 633 ? 25.812 1.761 -20.031 1 89.56 633 ALA B C 1
ATOM 10870 O O . ALA B 1 633 ? 25.875 2.838 -19.438 1 89.56 633 ALA B O 1
ATOM 10871 N N . ALA B 1 634 ? 25.844 0.644 -19.391 1 85.56 634 ALA B N 1
ATOM 10872 C CA . ALA B 1 634 ? 25.984 0.552 -17.938 1 85.56 634 ALA B CA 1
ATOM 10873 C C . ALA B 1 634 ? 27.375 1.007 -17.5 1 85.56 634 ALA B C 1
ATOM 10875 O O . ALA B 1 634 ? 27.562 1.447 -16.375 1 85.56 634 ALA B O 1
ATOM 10876 N N . ALA B 1 635 ? 28.375 0.979 -18.359 1 82.06 635 ALA B N 1
ATOM 10877 C CA . ALA B 1 635 ? 29.766 1.28 -18.062 1 82.06 635 ALA B CA 1
ATOM 10878 C C . ALA B 1 635 ? 30.016 2.787 -18.016 1 82.06 635 ALA B C 1
ATOM 10880 O O . ALA B 1 635 ? 31 3.248 -17.453 1 82.06 635 ALA B O 1
ATOM 10881 N N . PHE B 1 636 ? 29.062 3.465 -18.609 1 86.06 636 PHE B N 1
ATOM 10882 C CA . PHE B 1 636 ? 29.219 4.914 -18.562 1 86.06 636 PHE B CA 1
ATOM 10883 C C . PHE B 1 636 ? 29.125 5.426 -17.141 1 86.06 636 PHE B C 1
ATOM 10885 O O . PHE B 1 636 ? 28.203 5.051 -16.391 1 86.06 636 PHE B O 1
ATOM 10892 N N . THR B 1 637 ? 30.188 5.98 -16.688 1 76.88 637 THR B N 1
ATOM 10893 C CA . THR B 1 637 ? 30.188 6.586 -15.359 1 76.88 637 THR B CA 1
ATOM 10894 C C . THR B 1 637 ? 30.578 8.062 -15.438 1 76.88 637 THR B C 1
ATOM 10896 O O . THR B 1 637 ? 31.172 8.5 -16.422 1 76.88 637 THR B O 1
ATOM 10899 N N . GLY B 1 638 ? 30.203 8.938 -14.578 1 67.31 638 GLY B N 1
ATOM 10900 C CA . GLY B 1 638 ? 30.609 10.328 -14.5 1 67.31 638 GLY B CA 1
ATOM 10901 C C . GLY B 1 638 ? 29.531 11.297 -14.922 1 67.31 638 GLY B C 1
ATOM 10902 O O . GLY B 1 638 ? 28.359 10.914 -15.062 1 67.31 638 GLY B O 1
ATOM 10903 N N . ILE B 1 639 ? 29.938 12.5 -15.141 1 66.19 639 ILE B N 1
ATOM 10904 C CA . ILE B 1 639 ? 29.031 13.586 -15.469 1 66.19 639 ILE B CA 1
ATOM 10905 C C . ILE B 1 639 ? 28.516 13.43 -16.891 1 66.19 639 ILE B C 1
ATOM 10907 O O . ILE B 1 639 ? 29.297 13.203 -17.828 1 66.19 639 ILE B O 1
ATOM 10911 N N . GLY B 1 640 ? 27.25 13.406 -17.094 1 74.81 640 GLY B N 1
ATOM 10912 C CA . GLY B 1 640 ? 26.641 13.297 -18.406 1 74.81 640 GLY B CA 1
ATOM 10913 C C . GLY B 1 640 ? 26.375 11.859 -18.812 1 74.81 640 GLY B C 1
ATOM 10914 O O . GLY B 1 640 ? 26.016 11.602 -19.969 1 74.81 640 GLY B O 1
ATOM 10915 N N . SER B 1 641 ? 26.703 10.953 -17.938 1 80.06 641 SER B N 1
ATOM 10916 C CA . SER B 1 641 ? 26.578 9.531 -18.25 1 80.06 641 SER B CA 1
ATOM 10917 C C . SER B 1 641 ? 25.141 9.172 -18.609 1 80.06 641 SER B C 1
ATOM 10919 O O . SER B 1 641 ? 24.891 8.242 -19.375 1 80.06 641 SER B O 1
ATOM 10921 N N . MET B 1 642 ? 24.219 9.844 -18.156 1 81.75 642 MET B N 1
ATOM 10922 C CA . MET B 1 642 ? 22.828 9.539 -18.469 1 81.75 642 MET B CA 1
ATOM 10923 C C . MET B 1 642 ? 22.516 9.797 -19.938 1 81.75 642 MET B C 1
ATOM 10925 O O . MET B 1 642 ? 21.953 8.938 -20.609 1 81.75 642 MET B O 1
ATOM 10929 N N . LYS B 1 643 ? 22.938 10.961 -20.312 1 79.25 643 LYS B N 1
ATOM 10930 C CA . LYS B 1 643 ? 22.688 11.305 -21.703 1 79.25 643 LYS B CA 1
ATOM 10931 C C . LYS B 1 643 ? 23.438 10.367 -22.641 1 79.25 643 LYS B C 1
ATOM 10933 O O . LYS B 1 643 ? 22.922 9.984 -23.688 1 79.25 643 LYS B O 1
ATOM 10938 N N . LYS B 1 644 ? 24.578 10.117 -22.203 1 84.25 644 LYS B N 1
ATOM 10939 C CA . LYS B 1 644 ? 25.375 9.188 -23.016 1 84.25 644 LYS B CA 1
ATOM 10940 C C . LYS B 1 644 ? 24.703 7.82 -23.094 1 84.25 644 LYS B C 1
ATOM 10942 O O . LYS B 1 644 ? 24.703 7.191 -24.156 1 84.25 644 LYS B O 1
ATOM 10947 N N . ARG B 1 645 ? 24.172 7.352 -21.984 1 86.19 645 ARG B N 1
ATOM 10948 C CA . ARG B 1 645 ? 23.469 6.074 -21.953 1 86.19 645 ARG B CA 1
ATOM 10949 C C . ARG B 1 645 ? 22.234 6.094 -22.844 1 86.19 645 ARG B C 1
ATOM 10951 O O . ARG B 1 645 ? 22 5.152 -23.609 1 86.19 645 ARG B O 1
ATOM 10958 N N . GLN B 1 646 ? 21.531 7.113 -22.719 1 86.75 646 GLN B N 1
ATOM 10959 C CA . GLN B 1 646 ? 20.312 7.234 -23.516 1 86.75 646 GLN B CA 1
ATOM 10960 C C . GLN B 1 646 ? 20.641 7.277 -25.016 1 86.75 646 GLN B C 1
ATOM 10962 O O . GLN B 1 646 ? 20.016 6.57 -25.797 1 86.75 646 GLN B O 1
ATOM 10967 N N . GLU B 1 647 ? 21.594 8.148 -25.281 1 86.12 647 GLU B N 1
ATOM 10968 C CA . GLU B 1 647 ? 21.969 8.281 -26.688 1 86.12 647 GLU B CA 1
ATOM 10969 C C . GLU B 1 647 ? 22.5 6.961 -27.234 1 86.12 647 GLU B C 1
ATOM 10971 O O . GLU B 1 647 ? 22.219 6.602 -28.375 1 86.12 647 GLU B O 1
ATOM 10976 N N . MET B 1 648 ? 23.188 6.336 -26.453 1 89.38 648 MET B N 1
ATOM 10977 C CA . MET B 1 648 ? 23.719 5.043 -26.891 1 89.38 648 MET B CA 1
ATOM 10978 C C . MET B 1 648 ? 22.578 4.055 -27.141 1 89.38 648 MET B C 1
ATOM 10980 O O . MET B 1 648 ? 22.594 3.332 -28.141 1 89.38 648 MET B O 1
ATOM 10984 N N . LEU B 1 649 ? 21.656 3.988 -26.25 1 89.5 649 LEU B N 1
ATOM 10985 C CA . LEU B 1 649 ? 20.547 3.053 -26.391 1 89.5 649 LEU B CA 1
ATOM 10986 C C . LEU B 1 649 ? 19.719 3.379 -27.625 1 89.5 649 LEU B C 1
ATOM 10988 O O . LEU B 1 649 ? 19.375 2.484 -28.406 1 89.5 649 LEU B O 1
ATOM 10992 N N . ILE B 1 650 ? 19.469 4.641 -27.844 1 89.62 650 ILE B N 1
ATOM 10993 C CA . ILE B 1 650 ? 18.625 5.066 -28.969 1 89.62 650 ILE B CA 1
ATOM 10994 C C . ILE B 1 650 ? 19.375 4.832 -30.281 1 89.62 650 ILE B C 1
ATOM 10996 O O . ILE B 1 650 ? 18.797 4.309 -31.234 1 89.62 650 ILE B O 1
ATOM 11000 N N . THR B 1 651 ? 20.562 5.273 -30.25 1 89.44 651 THR B N 1
ATOM 11001 C CA . THR B 1 651 ? 21.359 5.113 -31.453 1 89.44 651 THR B CA 1
ATOM 11002 C C . THR B 1 651 ? 21.547 3.637 -31.781 1 89.44 651 THR B C 1
ATOM 11004 O O . THR B 1 651 ? 21.5 3.25 -32.969 1 89.44 651 THR B O 1
ATOM 11007 N N . THR B 1 652 ? 21.781 2.902 -30.812 1 90.62 652 THR B N 1
ATOM 11008 C CA . THR B 1 652 ? 21.969 1.473 -31.047 1 90.62 652 THR B CA 1
ATOM 11009 C C . THR B 1 652 ? 20.688 0.846 -31.578 1 90.62 652 THR B C 1
ATOM 11011 O O . THR B 1 652 ? 20.719 0.033 -32.5 1 90.62 652 THR B O 1
ATOM 11014 N N . VAL B 1 653 ? 19.578 1.142 -30.984 1 91.69 653 VAL B N 1
ATOM 11015 C CA . VAL B 1 653 ? 18.312 0.586 -31.422 1 91.69 653 VAL B CA 1
ATOM 11016 C C . VAL B 1 653 ? 18.047 0.981 -32.875 1 91.69 653 VAL B C 1
ATOM 11018 O O . VAL B 1 653 ? 17.562 0.167 -33.656 1 91.69 653 VAL B O 1
ATOM 11021 N N . ASP B 1 654 ? 18.344 2.24 -33.156 1 91.25 654 ASP B N 1
ATOM 11022 C CA . ASP B 1 654 ? 18.125 2.727 -34.531 1 91.25 654 ASP B CA 1
ATOM 11023 C C . ASP B 1 654 ? 19.062 2.033 -35.5 1 91.25 654 ASP B C 1
ATOM 11025 O O . ASP B 1 654 ? 18.688 1.768 -36.656 1 91.25 654 ASP B O 1
ATOM 11029 N N . LYS B 1 655 ? 20.203 1.789 -35.031 1 90.38 655 LYS B N 1
ATOM 11030 C CA . LYS B 1 655 ? 21.203 1.156 -35.906 1 90.38 655 LYS B CA 1
ATOM 11031 C C . LYS B 1 655 ? 20.875 -0.316 -36.125 1 90.38 655 LYS B C 1
ATOM 11033 O O . LYS B 1 655 ? 21 -0.814 -37.25 1 90.38 655 LYS B O 1
ATOM 11038 N N . ILE B 1 656 ? 20.453 -0.975 -35.094 1 91.62 656 ILE B N 1
ATOM 11039 C CA . ILE B 1 656 ? 20.328 -2.426 -35.188 1 91.62 656 ILE B CA 1
ATOM 11040 C C . ILE B 1 656 ? 18.859 -2.805 -35.375 1 91.62 656 ILE B C 1
ATOM 11042 O O . ILE B 1 656 ? 18.516 -3.988 -35.375 1 91.62 656 ILE B O 1
ATOM 11046 N N . LYS B 1 657 ? 17.953 -1.903 -35.562 1 92.44 657 LYS B N 1
ATOM 11047 C CA . LYS B 1 657 ? 16.516 -2.176 -35.5 1 92.44 657 LYS B CA 1
ATOM 11048 C C . LYS B 1 657 ? 16.125 -3.223 -36.562 1 92.44 657 LYS B C 1
ATOM 11050 O O . LYS B 1 657 ? 15.398 -4.168 -36.25 1 92.44 657 LYS B O 1
ATOM 11055 N N . HIS B 1 658 ? 16.609 -3.078 -37.812 1 88.88 658 HIS B N 1
ATOM 11056 C CA . HIS B 1 658 ? 16.203 -4.004 -38.875 1 88.88 658 HIS B CA 1
ATOM 11057 C C . HIS B 1 658 ? 16.688 -5.422 -38.562 1 88.88 658 HIS B C 1
ATOM 11059 O O . HIS B 1 658 ? 15.922 -6.375 -38.656 1 88.88 658 HIS B O 1
ATOM 11065 N N . ASN B 1 659 ? 17.906 -5.469 -38.125 1 91.69 659 ASN B N 1
ATOM 11066 C CA . ASN B 1 659 ? 18.469 -6.781 -37.812 1 91.69 659 ASN B CA 1
ATOM 11067 C C . ASN B 1 659 ? 17.891 -7.352 -36.531 1 91.69 659 ASN B C 1
ATOM 11069 O O . ASN B 1 659 ? 17.656 -8.562 -36.438 1 91.69 659 ASN B O 1
ATOM 11073 N N . MET B 1 660 ? 17.672 -6.531 -35.625 1 93.81 660 MET B N 1
ATOM 11074 C CA . MET B 1 660 ? 17.188 -6.957 -34.312 1 93.81 660 MET B CA 1
ATOM 11075 C C . MET B 1 660 ? 15.812 -7.594 -34.406 1 93.81 660 MET B C 1
ATOM 11077 O O . MET B 1 660 ? 15.602 -8.703 -33.938 1 93.81 660 MET B O 1
ATOM 11081 N N . PHE B 1 661 ? 14.914 -6.926 -35.094 1 94.69 661 PHE B N 1
ATOM 11082 C CA . PHE B 1 661 ? 13.539 -7.426 -35.188 1 94.69 661 PHE B CA 1
ATOM 11083 C C . PHE B 1 661 ? 13.445 -8.617 -36.125 1 94.69 661 PHE B C 1
ATOM 11085 O O . PHE B 1 661 ? 12.656 -9.539 -35.875 1 94.69 661 PHE B O 1
ATOM 11092 N N . ASN B 1 662 ? 14.242 -8.531 -37.094 1 94.31 662 ASN B N 1
ATOM 11093 C CA . ASN B 1 662 ? 14.258 -9.68 -37.969 1 94.31 662 ASN B CA 1
ATOM 11094 C C . ASN B 1 662 ? 14.844 -10.914 -37.281 1 94.31 662 ASN B C 1
ATOM 11096 O O . ASN B 1 662 ? 14.375 -12.031 -37.531 1 94.31 662 ASN B O 1
ATOM 11100 N N . LYS B 1 663 ? 15.836 -10.664 -36.562 1 93.94 663 LYS B N 1
ATOM 11101 C CA . LYS B 1 663 ? 16.406 -11.781 -35.812 1 93.94 663 LYS B CA 1
ATOM 11102 C C . LYS B 1 663 ? 15.391 -12.336 -34.812 1 93.94 663 LYS B C 1
ATOM 11104 O O . LYS B 1 663 ? 15.344 -13.547 -34.594 1 93.94 663 LYS B O 1
ATOM 11109 N N . ALA B 1 664 ? 14.711 -11.461 -34.188 1 95.25 664 ALA B N 1
ATOM 11110 C CA . ALA B 1 664 ? 13.68 -11.891 -33.25 1 95.25 664 ALA B CA 1
ATOM 11111 C C . ALA B 1 664 ? 12.617 -12.734 -33.969 1 95.25 664 ALA B C 1
ATOM 11113 O O . ALA B 1 664 ? 12.172 -13.75 -33.438 1 95.25 664 ALA B O 1
ATOM 11114 N N . LYS B 1 665 ? 12.211 -12.25 -35.156 1 95.38 665 LYS B N 1
ATOM 11115 C CA . LYS B 1 665 ? 11.266 -13.008 -35.969 1 95.38 665 LYS B CA 1
ATOM 11116 C C . LYS B 1 665 ? 11.812 -14.391 -36.281 1 95.38 665 LYS B C 1
ATOM 11118 O O . LYS B 1 665 ? 11.133 -15.398 -36.094 1 95.38 665 LYS B O 1
ATOM 11123 N N . MET B 1 666 ? 13.047 -14.367 -36.625 1 93.88 666 MET B N 1
ATOM 11124 C CA . MET B 1 666 ? 13.672 -15.625 -37.031 1 93.88 666 MET B CA 1
ATOM 11125 C C . MET B 1 666 ? 13.828 -16.562 -35.844 1 93.88 666 MET B C 1
ATOM 11127 O O . MET B 1 666 ? 13.664 -17.781 -36 1 93.88 666 MET B O 1
ATOM 11131 N N . GLU B 1 667 ? 14.125 -15.992 -34.75 1 93.81 667 GLU B N 1
ATOM 11132 C CA . GLU B 1 667 ? 14.297 -16.828 -33.562 1 93.81 667 GLU B CA 1
ATOM 11133 C C . GLU B 1 667 ? 12.977 -17.469 -33.156 1 93.81 667 GLU B C 1
ATOM 11135 O O . GLU B 1 667 ? 12.953 -18.609 -32.688 1 93.81 667 GLU B O 1
ATOM 11140 N N . MET B 1 668 ? 11.945 -16.719 -33.219 1 95 668 MET B N 1
ATOM 11141 C CA . MET B 1 668 ? 10.648 -17.281 -32.875 1 95 668 MET B CA 1
ATOM 11142 C C . MET B 1 668 ? 10.25 -18.391 -33.844 1 95 668 MET B C 1
ATOM 11144 O O . MET B 1 668 ? 9.758 -19.438 -33.438 1 95 668 MET B O 1
ATOM 11148 N N . LEU B 1 669 ? 10.516 -18.094 -35.125 1 94.25 669 LEU B N 1
ATOM 11149 C CA . LEU B 1 669 ? 10.195 -19.094 -36.125 1 94.25 669 LEU B CA 1
ATOM 11150 C C . LEU B 1 669 ? 11.07 -20.328 -35.969 1 94.25 669 LEU B C 1
ATOM 11152 O O . LEU B 1 669 ? 10.602 -21.453 -36.156 1 94.25 669 LEU B O 1
ATOM 11156 N N . LYS B 1 670 ? 12.234 -20.031 -35.562 1 92.62 670 LYS B N 1
ATOM 11157 C CA . LYS B 1 670 ? 13.133 -21.156 -35.281 1 92.62 670 LYS B CA 1
ATOM 11158 C C . LYS B 1 670 ? 12.633 -21.953 -34.062 1 92.62 670 LYS B C 1
ATOM 11160 O O . LYS B 1 670 ? 12.672 -23.188 -34.094 1 92.62 670 LYS B O 1
ATOM 11165 N N . SER B 1 671 ? 12.227 -21.281 -33.125 1 93 671 SER B N 1
ATOM 11166 C CA . SER B 1 671 ? 11.703 -21.953 -31.938 1 93 671 SER B CA 1
ATOM 11167 C C . SER B 1 671 ? 10.461 -22.781 -32.281 1 93 671 SER B C 1
ATOM 11169 O O . SER B 1 671 ? 10.273 -23.875 -31.75 1 93 671 SER B O 1
ATOM 11171 N N . PHE B 1 672 ? 9.633 -22.25 -33.156 1 93.94 672 PHE B N 1
ATOM 11172 C CA . PHE B 1 672 ? 8.453 -22.984 -33.562 1 93.94 672 PHE B CA 1
ATOM 11173 C C . PHE B 1 672 ? 8.844 -24.203 -34.406 1 93.94 672 PHE B C 1
ATOM 11175 O O . PHE B 1 672 ? 8.242 -25.266 -34.25 1 93.94 672 PHE B O 1
ATOM 11182 N N . ASN B 1 673 ? 9.828 -23.938 -35.156 1 91.31 673 ASN B N 1
ATOM 11183 C CA . ASN B 1 673 ? 10.32 -25.062 -35.969 1 91.31 673 ASN B CA 1
ATOM 11184 C C . ASN B 1 673 ? 10.938 -26.156 -35.094 1 91.31 673 ASN B C 1
ATOM 11186 O O . ASN B 1 673 ? 10.836 -27.344 -35.406 1 91.31 673 ASN B O 1
ATOM 11190 N N . ASN B 1 674 ? 11.617 -25.688 -34.094 1 90.38 674 ASN B N 1
ATOM 11191 C CA . ASN B 1 674 ? 12.148 -26.656 -33.156 1 90.38 674 ASN B CA 1
ATOM 11192 C C . ASN B 1 674 ? 11.039 -27.469 -32.5 1 90.38 674 ASN B C 1
ATOM 11194 O O . ASN B 1 674 ? 11.211 -28.656 -32.219 1 90.38 674 ASN B O 1
ATOM 11198 N N . LEU B 1 675 ? 9.961 -26.797 -32.219 1 92.06 675 LEU B N 1
ATOM 11199 C CA . LEU B 1 675 ? 8.812 -27.5 -31.672 1 92.06 675 LEU B CA 1
ATOM 11200 C C . LEU B 1 675 ? 8.281 -28.531 -32.656 1 92.06 675 LEU B C 1
ATOM 11202 O O . LEU B 1 675 ? 7.965 -29.656 -32.281 1 92.06 675 LEU B O 1
ATOM 11206 N N . LYS B 1 676 ? 8.195 -28.125 -33.938 1 90.56 676 LYS B N 1
ATOM 11207 C CA . LYS B 1 676 ? 7.762 -29.031 -35 1 90.56 676 LYS B CA 1
ATOM 11208 C C . LYS B 1 676 ? 8.656 -30.266 -35.062 1 90.56 676 LYS B C 1
ATOM 11210 O O . LYS B 1 676 ? 8.164 -31.391 -35.094 1 90.56 676 LYS B O 1
ATOM 11215 N N . LEU B 1 677 ? 9.953 -29.984 -35.031 1 89 677 LEU B N 1
ATOM 11216 C CA . LEU B 1 677 ? 10.906 -31.078 -35.125 1 89 677 LEU B CA 1
ATOM 11217 C C . LEU B 1 677 ? 10.82 -31.984 -33.875 1 89 677 LEU B C 1
ATOM 11219 O O . LEU B 1 677 ? 10.93 -33.219 -34 1 89 677 LEU B O 1
ATOM 11223 N N . TYR B 1 678 ? 10.656 -31.375 -32.844 1 89.56 678 TYR B N 1
ATOM 11224 C CA . TYR B 1 678 ? 10.539 -32.125 -31.625 1 89.56 678 TYR B CA 1
ATOM 11225 C C . TYR B 1 678 ? 9.32 -33.062 -31.656 1 89.56 678 TYR B C 1
ATOM 11227 O O . TYR B 1 678 ? 9.414 -34.25 -31.344 1 89.56 678 TYR B O 1
ATOM 11235 N N . ILE B 1 679 ? 8.188 -32.531 -32.031 1 91.44 679 ILE B N 1
ATOM 11236 C CA . ILE B 1 679 ? 6.945 -33.281 -32.094 1 91.44 679 ILE B CA 1
ATOM 11237 C C . ILE B 1 679 ? 7.074 -34.406 -33.094 1 91.44 679 ILE B C 1
ATOM 11239 O O . ILE B 1 679 ? 6.695 -35.562 -32.812 1 91.44 679 ILE B O 1
ATOM 11243 N N . LYS B 1 680 ? 7.625 -34.094 -34.219 1 88.88 680 LYS B N 1
ATOM 11244 C CA . LYS B 1 680 ? 7.801 -35.094 -35.25 1 88.88 680 LYS B CA 1
ATOM 11245 C C . LYS B 1 680 ? 8.734 -36.219 -34.812 1 88.88 680 LYS B C 1
ATOM 11247 O O . LYS B 1 680 ? 8.453 -37.406 -35.031 1 88.88 680 LYS B O 1
ATOM 11252 N N . TYR B 1 681 ? 9.734 -35.781 -34.188 1 88.25 681 TYR B N 1
ATOM 11253 C CA . TYR B 1 681 ? 10.703 -36.75 -33.719 1 88.25 681 TYR B CA 1
ATOM 11254 C C . TYR B 1 681 ? 10.078 -37.656 -32.656 1 88.25 681 TYR B C 1
ATOM 11256 O O . TYR B 1 681 ? 10.266 -38.875 -32.688 1 88.25 681 TYR B O 1
ATOM 11264 N N . ASP B 1 682 ? 9.453 -37.062 -31.766 1 88.88 682 ASP B N 1
ATOM 11265 C CA . ASP B 1 682 ? 8.836 -37.844 -30.688 1 88.88 682 ASP B CA 1
ATOM 11266 C C . ASP B 1 682 ? 7.805 -38.812 -31.219 1 88.88 682 ASP B C 1
ATOM 11268 O O . ASP B 1 682 ? 7.766 -39.969 -30.797 1 88.88 682 ASP B O 1
ATOM 11272 N N . LEU B 1 683 ? 6.992 -38.406 -32.125 1 90.12 683 LEU B N 1
ATOM 11273 C CA . LEU B 1 683 ? 5.977 -39.25 -32.719 1 90.12 683 LEU B CA 1
ATOM 11274 C C . LEU B 1 683 ? 6.617 -40.375 -33.531 1 90.12 683 LEU B C 1
ATOM 11276 O O . LEU B 1 683 ? 6.227 -41.531 -33.438 1 90.12 683 LEU B O 1
ATOM 11280 N N . GLU B 1 684 ? 7.586 -39.969 -34.312 1 88.88 684 GLU B N 1
ATOM 11281 C CA . GLU B 1 684 ? 8.242 -40.938 -35.188 1 88.88 684 GLU B CA 1
ATOM 11282 C C . GLU B 1 684 ? 9 -42 -34.375 1 88.88 684 GLU B C 1
ATOM 11284 O O . GLU B 1 684 ? 8.836 -43.188 -34.594 1 88.88 684 GLU B O 1
ATOM 11289 N N . SER B 1 685 ? 9.805 -41.469 -33.5 1 86.25 685 SER B N 1
ATOM 11290 C CA . SER B 1 685 ? 10.609 -42.406 -32.719 1 86.25 685 SER B CA 1
ATOM 11291 C C . SER B 1 685 ? 9.727 -43.281 -31.828 1 86.25 685 SER B C 1
ATOM 11293 O O . SER B 1 685 ? 9.977 -44.469 -31.703 1 86.25 685 SER B O 1
ATOM 11295 N N . GLY B 1 686 ? 8.781 -42.656 -31.219 1 85.88 686 GLY B N 1
ATOM 11296 C CA . GLY B 1 686 ? 7.891 -43.406 -30.344 1 85.88 686 GLY B CA 1
ATOM 11297 C C . GLY B 1 686 ? 7.09 -44.469 -31.078 1 85.88 686 GLY B C 1
ATOM 11298 O O . GLY B 1 686 ? 7.012 -45.625 -30.641 1 85.88 686 GLY B O 1
ATOM 11299 N N . LEU B 1 687 ? 6.547 -44.188 -32.188 1 89.31 687 LEU B N 1
ATOM 11300 C CA . LEU B 1 687 ? 5.695 -45.125 -32.906 1 89.31 687 LEU B CA 1
ATOM 11301 C C . LEU B 1 687 ? 6.535 -46.156 -33.656 1 89.31 687 LEU B C 1
ATOM 11303 O O . LEU B 1 687 ? 6.113 -47.312 -33.812 1 89.31 687 LEU B O 1
ATOM 11307 N N . LYS B 1 688 ? 7.719 -45.812 -34.125 1 85.62 688 LYS B N 1
ATOM 11308 C CA . LYS B 1 688 ? 8.617 -46.812 -34.719 1 85.62 688 LYS B CA 1
ATOM 11309 C C . LYS B 1 688 ? 9.016 -47.875 -33.719 1 85.62 688 LYS B C 1
ATOM 11311 O O . LYS B 1 688 ? 9.086 -49.062 -34.062 1 85.62 688 LYS B O 1
ATOM 11316 N N . ALA B 1 689 ? 9.297 -47.344 -32.562 1 83.56 689 ALA B N 1
ATOM 11317 C CA . ALA B 1 689 ? 9.641 -48.281 -31.5 1 83.56 689 ALA B CA 1
ATOM 11318 C C . ALA B 1 689 ? 8.469 -49.219 -31.188 1 83.56 689 ALA B C 1
ATOM 11320 O O . ALA B 1 689 ? 8.656 -50.406 -30.953 1 83.56 689 ALA B O 1
ATOM 11321 N N . SER B 1 690 ? 7.316 -48.688 -31.188 1 84.94 690 SER B N 1
ATOM 11322 C CA . SER B 1 690 ? 6.129 -49.469 -30.906 1 84.94 690 SER B CA 1
ATOM 11323 C C . SER B 1 690 ? 5.84 -50.469 -32.031 1 84.94 690 SER B C 1
ATOM 11325 O O . SER B 1 690 ? 5.438 -51.594 -31.781 1 84.94 690 SER B O 1
ATOM 11327 N N . ILE B 1 691 ? 6.059 -50.094 -33.25 1 83.25 691 ILE B N 1
ATOM 11328 C CA . ILE B 1 691 ? 5.871 -50.969 -34.406 1 83.25 691 ILE B CA 1
ATOM 11329 C C . ILE B 1 691 ? 6.895 -52.094 -34.375 1 83.25 691 ILE B C 1
ATOM 11331 O O . ILE B 1 691 ? 6.559 -53.25 -34.625 1 83.25 691 ILE B O 1
ATOM 11335 N N . ALA B 1 692 ? 8.078 -51.719 -34 1 79.88 692 ALA B N 1
ATOM 11336 C CA . ALA B 1 692 ? 9.133 -52.719 -33.906 1 79.88 692 ALA B CA 1
ATOM 11337 C C . ALA B 1 692 ? 8.836 -53.75 -32.812 1 79.88 692 ALA B C 1
ATOM 11339 O O . ALA B 1 692 ? 9.109 -54.938 -32.969 1 79.88 692 ALA B O 1
ATOM 11340 N N . LEU B 1 693 ? 8.359 -53.219 -31.75 1 78.44 693 LEU B N 1
ATOM 11341 C CA . LEU B 1 693 ? 8.008 -54.094 -30.656 1 78.44 693 LEU B CA 1
ATOM 11342 C C . LEU B 1 693 ? 6.898 -55.062 -31.078 1 78.44 693 LEU B C 1
ATOM 11344 O O . LEU B 1 693 ? 6.879 -56.219 -30.641 1 78.44 693 LEU B O 1
ATOM 11348 N N . SER B 1 694 ? 6.039 -54.688 -31.875 1 78.25 694 SER B N 1
ATOM 11349 C CA . SER B 1 694 ? 4.941 -55.531 -32.344 1 78.25 694 SER B CA 1
ATOM 11350 C C . SER B 1 694 ? 5.418 -56.562 -33.344 1 78.25 694 SER B C 1
ATOM 11352 O O . SER B 1 694 ? 4.785 -57.594 -33.531 1 78.25 694 SER B O 1
ATOM 11354 N N . GLN B 1 695 ? 6.543 -56.281 -34 1 72.12 695 GLN B N 1
ATOM 11355 C CA . GLN B 1 695 ? 7.086 -57.156 -35.031 1 72.12 695 GLN B CA 1
ATOM 11356 C C . GLN B 1 695 ? 7.969 -58.25 -34.406 1 72.12 695 GLN B C 1
ATOM 11358 O O . GLN B 1 695 ? 8.016 -59.375 -34.875 1 72.12 695 GLN B O 1
ATOM 11363 N N . SER B 1 696 ? 8.938 -57.938 -33.5 1 62.47 696 SER B N 1
ATOM 11364 C CA . SER B 1 696 ? 9.992 -58.812 -33 1 62.47 696 SER B CA 1
ATOM 11365 C C . SER B 1 696 ? 9.406 -60 -32.219 1 62.47 696 SER B C 1
ATOM 11367 O O . SER B 1 696 ? 10.141 -60.875 -31.781 1 62.47 696 SER B O 1
ATOM 11369 N N . GLN B 1 697 ? 8.117 -60.156 -32.031 1 56.41 697 GLN B N 1
ATOM 11370 C CA . GLN B 1 697 ? 7.766 -61.25 -31.125 1 56.41 697 GLN B CA 1
ATOM 11371 C C . GLN B 1 697 ? 7.676 -62.562 -31.875 1 56.41 697 GLN B C 1
ATOM 11373 O O . GLN B 1 697 ? 6.879 -62.719 -32.812 1 56.41 697 GLN B O 1
ATOM 11378 N N . PRO B 1 698 ? 8.789 -63.406 -31.906 1 49.47 698 PRO B N 1
ATOM 11379 C CA . PRO B 1 698 ? 8.82 -64.688 -32.562 1 49.47 698 PRO B CA 1
ATOM 11380 C C . PRO B 1 698 ? 7.699 -65.625 -32.125 1 49.47 698 PRO B C 1
ATOM 11382 O O . PRO B 1 698 ? 7.203 -65.5 -31 1 49.47 698 PRO B O 1
ATOM 11385 N N . SER B 1 699 ? 7.117 -66.438 -33.125 1 47.25 699 SER B N 1
ATOM 11386 C CA . SER B 1 699 ? 5.996 -67.375 -33.125 1 47.25 699 SER B CA 1
ATOM 11387 C C . SER B 1 699 ? 6.156 -68.438 -32 1 47.25 699 SER B C 1
ATOM 11389 O O . SER B 1 699 ? 5.184 -69.062 -31.609 1 47.25 699 SER B O 1
ATOM 11391 N N . ASN B 1 700 ? 7.359 -68.875 -31.828 1 43.69 700 ASN B N 1
ATOM 11392 C CA . ASN B 1 700 ? 7.445 -70.188 -31.109 1 43.69 700 ASN B CA 1
ATOM 11393 C C . ASN B 1 700 ? 7.023 -70 -29.656 1 43.69 700 ASN B C 1
ATOM 11395 O O . ASN B 1 700 ? 7.273 -70.938 -28.828 1 43.69 700 ASN B O 1
ATOM 11399 N N . ILE B 1 701 ? 6.93 -68.938 -29.234 1 45.81 701 ILE B N 1
ATOM 11400 C CA . ILE B 1 701 ? 6.887 -68.875 -27.766 1 45.81 701 ILE B CA 1
ATOM 11401 C C . ILE B 1 701 ? 5.453 -69.125 -27.297 1 45.81 701 ILE B C 1
ATOM 11403 O O . ILE B 1 701 ? 4.523 -68.438 -27.766 1 45.81 701 ILE B O 1
ATOM 11407 N N . LYS B 1 702 ? 5.195 -70.25 -26.75 1 48.78 702 LYS B N 1
ATOM 11408 C CA . LYS B 1 702 ? 3.994 -70.625 -26.016 1 48.78 702 LYS B CA 1
ATOM 11409 C C . LYS B 1 702 ? 3.475 -69.5 -25.172 1 48.78 702 LYS B C 1
ATOM 11411 O O . LYS B 1 702 ? 3.951 -69.25 -24.047 1 48.78 702 LYS B O 1
ATOM 11416 N N . LEU B 1 703 ? 3.186 -68.375 -25.719 1 52.66 703 LEU B N 1
ATOM 11417 C CA . LEU B 1 703 ? 2.934 -67.125 -24.984 1 52.66 703 LEU B CA 1
ATOM 11418 C C . LEU B 1 703 ? 1.648 -67.25 -24.172 1 52.66 703 LEU B C 1
ATOM 11420 O O . LEU B 1 703 ? 0.763 -68 -24.5 1 52.66 703 LEU B O 1
ATOM 11424 N N . MET B 1 704 ? 1.61 -66.562 -22.938 1 58.81 704 MET B N 1
ATOM 11425 C CA . MET B 1 704 ? 0.675 -66.438 -21.812 1 58.81 704 MET B CA 1
ATOM 11426 C C . MET B 1 704 ? -0.665 -65.875 -22.281 1 58.81 704 MET B C 1
ATOM 11428 O O . MET B 1 704 ? -0.707 -64.938 -23.094 1 58.81 704 MET B O 1
ATOM 11432 N N . ASP B 1 705 ? -1.725 -66.562 -22.141 1 67.5 705 ASP B N 1
ATOM 11433 C CA . ASP B 1 705 ? -3.098 -66.125 -22.359 1 67.5 705 ASP B CA 1
ATOM 11434 C C . ASP B 1 705 ? -3.5 -65.062 -21.328 1 67.5 705 ASP B C 1
ATOM 11436 O O . ASP B 1 705 ? -3.539 -65.312 -20.141 1 67.5 705 ASP B O 1
ATOM 11440 N N . VAL B 1 706 ? -3.477 -63.781 -21.766 1 76.25 706 VAL B N 1
ATOM 11441 C CA . VAL B 1 706 ? -3.834 -62.719 -20.875 1 76.25 706 VAL B CA 1
ATOM 11442 C C . VAL B 1 706 ? -5.266 -62.25 -21.156 1 76.25 706 VAL B C 1
ATOM 11444 O O . VAL B 1 706 ? -5.578 -61.062 -21.031 1 76.25 706 VAL B O 1
ATOM 11447 N N . SER B 1 707 ? -6.102 -63.094 -21.641 1 76.88 707 SER B N 1
ATOM 11448 C CA . SER B 1 707 ? -7.48 -62.75 -21.969 1 76.88 707 SER B CA 1
ATOM 11449 C C . SER B 1 707 ? -8.266 -62.312 -20.719 1 76.88 707 SER B C 1
ATOM 11451 O O . SER B 1 707 ? -9.086 -61.406 -20.781 1 76.88 707 SER B O 1
ATOM 11453 N N . ARG B 1 708 ? -7.91 -62.969 -19.672 1 77.19 708 ARG B N 1
ATOM 11454 C CA . ARG B 1 708 ? -8.594 -62.656 -18.422 1 77.19 708 ARG B CA 1
ATOM 11455 C C . ARG B 1 708 ? -8.227 -61.25 -17.938 1 77.19 708 ARG B C 1
ATOM 11457 O O . ARG B 1 708 ? -9.094 -60.5 -17.516 1 77.19 708 ARG B O 1
ATOM 11464 N N . GLU B 1 709 ? -6.961 -60.969 -17.984 1 79.75 709 GLU B N 1
ATOM 11465 C CA . GLU B 1 709 ? -6.473 -59.656 -17.562 1 79.75 709 GLU B CA 1
ATOM 11466 C C . GLU B 1 709 ? -7.008 -58.562 -18.469 1 79.75 709 GLU B C 1
ATOM 11468 O O . GLU B 1 709 ? -7.309 -57.469 -18 1 79.75 709 GLU B O 1
ATOM 11473 N N . THR B 1 710 ? -7.133 -58.844 -19.719 1 80.75 710 THR B N 1
ATOM 11474 C CA . THR B 1 710 ? -7.652 -57.875 -20.672 1 80.75 710 THR B CA 1
ATOM 11475 C C . THR B 1 710 ? -9.117 -57.531 -20.375 1 80.75 710 THR B C 1
ATOM 11477 O O . THR B 1 710 ? -9.531 -56.375 -20.469 1 80.75 710 THR B O 1
ATOM 11480 N N . GLU B 1 711 ? -9.773 -58.594 -20.109 1 81.31 711 GLU B N 1
ATOM 11481 C CA . GLU B 1 711 ? -11.18 -58.375 -19.781 1 81.31 711 GLU B CA 1
ATOM 11482 C C . GLU B 1 711 ? -11.336 -57.562 -18.5 1 81.31 711 GLU B C 1
ATOM 11484 O O . GLU B 1 711 ? -12.227 -56.719 -18.391 1 81.31 711 GLU B O 1
ATOM 11489 N N . GLN B 1 712 ? -10.484 -57.844 -17.594 1 81.12 712 GLN B N 1
ATOM 11490 C CA . GLN B 1 712 ? -10.523 -57.094 -16.344 1 81.12 712 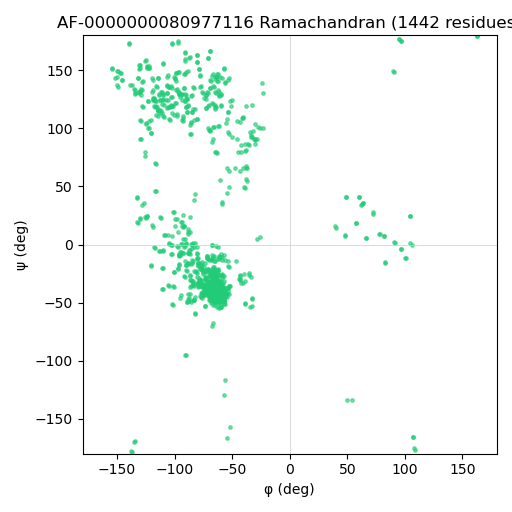GLN B CA 1
ATOM 11491 C C . GLN B 1 712 ? -10.219 -55.625 -16.562 1 81.12 712 GLN B C 1
ATOM 11493 O O . GLN B 1 712 ? -10.875 -54.75 -15.984 1 81.12 712 GLN B O 1
ATOM 11498 N N . LEU B 1 713 ? -9.289 -55.344 -17.328 1 81.56 713 LEU B N 1
ATOM 11499 C CA . LEU B 1 713 ? -8.906 -53.969 -17.594 1 81.56 713 LEU B CA 1
ATOM 11500 C C . LEU B 1 713 ? -10 -53.25 -18.375 1 81.56 713 LEU B C 1
ATOM 11502 O O . LEU B 1 713 ? -10.203 -52.031 -18.188 1 81.56 713 LEU B O 1
ATOM 11506 N N . GLU B 1 714 ? -10.594 -53.906 -19.281 1 82 714 GLU B N 1
ATOM 11507 C CA . GLU B 1 714 ? -11.703 -53.312 -20.031 1 82 714 GLU B CA 1
ATOM 11508 C C . GLU B 1 714 ? -12.859 -52.938 -19.094 1 82 714 GLU B C 1
ATOM 11510 O O . GLU B 1 714 ? -13.523 -51.938 -19.297 1 82 714 GLU B O 1
ATOM 11515 N N . ARG B 1 715 ? -13.062 -53.781 -18.203 1 78.88 715 ARG B N 1
ATOM 11516 C CA . ARG B 1 715 ? -14.086 -53.5 -17.203 1 78.88 715 ARG B CA 1
ATOM 11517 C C . ARG B 1 715 ? -13.719 -52.25 -16.391 1 78.88 715 ARG B C 1
ATOM 11519 O O . ARG B 1 715 ? -14.578 -51.406 -16.125 1 78.88 715 ARG B O 1
ATOM 11526 N N . LEU B 1 716 ? -12.5 -52.188 -16.078 1 79.62 716 LEU B N 1
ATOM 11527 C CA . LEU B 1 716 ? -12.039 -51.031 -15.312 1 79.62 716 LEU B CA 1
ATOM 11528 C C . LEU B 1 716 ? -12.148 -49.75 -16.141 1 79.62 716 LEU B C 1
ATOM 11530 O O . LEU B 1 716 ? -12.5 -48.688 -15.617 1 79.62 716 LEU B O 1
ATOM 11534 N N . SER B 1 717 ? -11.805 -49.844 -17.328 1 80.88 717 SER B N 1
ATOM 11535 C CA . SER B 1 717 ? -11.906 -48.688 -18.234 1 80.88 717 SER B CA 1
ATOM 11536 C C . SER B 1 717 ? -13.352 -48.219 -18.344 1 80.88 717 SER B C 1
ATOM 11538 O O . SER B 1 717 ? -13.609 -47.031 -18.391 1 80.88 717 SER B O 1
ATOM 11540 N N . GLY B 1 718 ? -14.219 -49.094 -18.516 1 78.25 718 GLY B N 1
ATOM 11541 C CA . GLY B 1 718 ? -15.633 -48.781 -18.562 1 78.25 718 GLY B CA 1
ATOM 11542 C C . GLY B 1 718 ? -16.141 -48.094 -17.297 1 78.25 718 GLY B C 1
ATOM 11543 O O . GLY B 1 718 ? -16.922 -47.156 -17.359 1 78.25 718 GLY B O 1
ATOM 11544 N N . GLN B 1 719 ? -15.648 -48.562 -16.219 1 76.25 719 GLN B N 1
ATOM 11545 C CA . GLN B 1 719 ? -16.016 -47.969 -14.938 1 76.25 719 GLN B CA 1
ATOM 11546 C C . GLN B 1 719 ? -15.5 -46.531 -14.836 1 76.25 719 GLN B C 1
ATOM 11548 O O . GLN B 1 719 ? -16.172 -45.656 -14.289 1 76.25 719 GLN B O 1
ATOM 11553 N N . LEU B 1 720 ? -14.328 -46.344 -15.352 1 79.88 720 LEU B N 1
ATOM 11554 C CA . LEU B 1 720 ? -13.719 -45.031 -15.305 1 79.88 720 LEU B CA 1
ATOM 11555 C C . LEU B 1 720 ? -14.508 -44.031 -16.141 1 79.88 720 LEU B C 1
ATOM 11557 O O . LEU B 1 720 ? -14.641 -42.844 -15.766 1 79.88 720 LEU B O 1
ATOM 11561 N N . GLU B 1 721 ? -15.008 -44.406 -17.266 1 76.62 721 GLU B N 1
ATOM 11562 C CA . GLU B 1 721 ? -15.781 -43.531 -18.141 1 76.62 721 GLU B CA 1
ATOM 11563 C C . GLU B 1 721 ? -17.109 -43.156 -17.5 1 76.62 721 GLU B C 1
ATOM 11565 O O . GLU B 1 721 ? -17.641 -42.062 -17.781 1 76.62 721 GLU B O 1
ATOM 11570 N N . ARG B 1 722 ? -17.609 -44 -16.656 1 69.44 722 ARG B N 1
ATOM 11571 C CA . ARG B 1 722 ? -18.875 -43.719 -15.992 1 69.44 722 ARG B CA 1
ATOM 11572 C C . ARG B 1 722 ? -18.688 -42.75 -14.828 1 69.44 722 ARG B C 1
ATOM 11574 O O . ARG B 1 722 ? -19.641 -42.062 -14.422 1 69.44 722 ARG B O 1
ATOM 11581 N N . LEU B 1 723 ? -17.547 -42.562 -14.391 1 69.62 723 LEU B N 1
ATOM 11582 C CA . LEU B 1 723 ? -17.266 -41.625 -13.305 1 69.62 723 LEU B CA 1
ATOM 11583 C C . LEU B 1 723 ? -17.047 -40.219 -13.844 1 69.62 723 LEU B C 1
ATOM 11585 O O . LEU B 1 723 ? -17.344 -39.25 -13.156 1 69.62 723 LEU B O 1
#

Radius of gyration: 41.05 Å; Cα contacts (8 Å, |Δi|>4): 2209; chains: 2; bounding box: 109×144×130 Å

Secondary structure (DSSP, 8-state):
-------------------------HHHHHHHHHHHHHHHHHHHHHT-STTHHHHHHHHHHHH--PPPEEEEEEEBTTSSHHHHHHHHHT-TTSS---SSS--B-S-EEEEE--S-SSEEEEEEE--HHHHHHHHHHHHHHHT---TT--HHHHHHHHHHHHHHH-TTGGGS-HHHHHT-THHHHHTTSTTSEEEEEESSHHHHHHHHHHHHB--SSS-S---GGGEEEEEEEESS-HHHHSSEEEEE-PPBSBS--THHHHHHHHHHH-SEEEEEEEGGGTTTBHHHHHHHHHTHHHHTTTS---EEEEEEE-TT---HHHHHHHTT--HHHH-SSS-HHHHHHHHHHHHHHHHHHHHHHHSGGGGTS-HHHHEEEEE--HHHHH-GGG---GGGGTHHHHHHHHHHHHHHHHHHHHHHHHHHHHHHHHHHHHHHT--STHHHHHHHHHHHHHHHHHHHHHHHHHHHHHHHHHHHHHHHHHHHHHHHHHHHHHHIIIIISBB-HHHHHHHHHHHHHTTSEEE-TTSS-EEEHHHHHHHHHHHHHHHHHHHHS-SSS--SS-HHHHHHH--SSTTS-S-TT-HHHHHHHHHHHHHHHHHHHHHHHHHHHHHHHHHHHHHHHHHHHHHHHHHHHHH--STTHHHHHHHHHHHHHHHHHHHHHHHHHHHHHHHHHHHHHHHHHHHHHHHHHHHHHHH---TTS-----HHHHHHHHHHHHHHHH-/-------------------------HHHHHHHHHHHHHHHHHHHHHT-GGGHHHHHHHHHHHH--PPPEEEEEEEBTTSSHHHHHHHHHT-TTSS---SSS--B-S-EEEEE--S-SSEEEEEEE--HHHHHHHHHHHHHHHT---TT--HHHHHHHHHHHHHHH-TTGGGS-HHHHHT-THHHHHHTSTTSEEEEEESSHHHHHHHHHHHHB--SSS-S---GGGEEEEEEEESS-HHHHSSEEEEE---BSBS--HHHHHHHHHHHH-SEEEEEEEGGGTTTBHHHHHHHHHTHHHHTTTS---EEEEEEE-TT---HHHHHHHTT--HHHH-SSS-HHHHHHHHHHHHHHHHHHHHHHHSGGGGTS-HHHHEEEEE--HHHHH-GGG---GGGGTHHHHHHHHHHHHHHHHHHHHHHHHHHHHHHHHHHHHHHT--STHHHHHHHHHHHHHHHHHHHHHHHHHHHHHHHHHHHHHHHHHHHHHHHHHHHHHHIIIIIISB-HHHHHHHHHHHHHTTSEEE-TTSS-EEEHHHHHHHHHHHHHHHHHHHHS-SSS--SS-HHHHHHH--SSTTS-S-TT-HHHHHHHHHHHHHHHHHHHHHHHHHHHHHHHHHHHHHHHHHHHHHHHHHHHHH--STTHHHHHHHHHHHHHHHHHHHHHHHHHHHHHHHHHHHHHHHHHHHHHHHHHHHHHHH---TTS-----HHHHHHHHHHHHHHHH-

pLDDT: mean 77.71, std 15.97, range [18.73, 96.38]

Organism: NCBI:txid58324

Solvent-accessible surface area (backbone atoms only — not comparable to full-atom values): 75052 Å² total; per-residue (Å²): 136,81,75,74,73,72,73,72,72,73,73,77,72,77,76,78,75,72,74,69,70,79,76,75,47,69,63,51,46,44,50,50,49,50,49,51,49,49,54,49,42,52,53,38,61,70,68,57,76,82,41,50,63,58,42,51,52,58,54,50,62,73,59,68,72,75,79,59,45,31,34,34,40,41,29,38,58,86,30,43,64,45,46,43,51,18,47,63,68,71,35,89,61,55,49,72,46,43,44,58,41,67,25,56,70,44,51,34,34,40,33,39,29,87,83,53,75,36,34,34,35,44,34,34,38,53,45,72,69,54,44,52,51,50,50,52,52,38,49,52,52,64,65,48,78,51,92,67,51,56,64,39,59,39,49,38,38,41,48,46,42,17,29,45,69,11,78,70,40,71,74,52,54,71,68,58,58,72,67,40,62,66,60,60,66,67,54,73,46,93,72,43,47,48,77,49,73,32,72,46,62,65,61,36,27,60,68,48,35,36,48,39,36,44,43,79,77,38,58,27,73,24,46,33,78,46,44,70,40,35,37,36,26,36,39,91,33,56,69,50,18,64,49,33,32,40,33,44,46,47,41,46,74,45,48,54,34,76,52,57,69,56,45,59,64,50,44,33,63,13,34,28,38,35,40,33,28,34,46,38,37,51,80,45,39,46,61,50,54,44,49,55,65,72,39,43,56,36,29,40,70,41,18,54,34,60,36,40,35,40,36,25,21,58,50,75,64,70,41,61,70,31,38,37,60,46,52,69,52,57,69,69,77,39,60,49,106,54,60,54,63,56,47,51,39,56,53,48,46,54,50,49,44,51,51,46,52,51,50,47,62,73,35,80,54,42,78,76,36,57,61,80,80,26,42,46,69,46,52,25,21,46,64,42,66,77,35,72,86,67,70,52,53,58,75,69,18,34,47,59,57,52,42,48,51,40,27,51,50,34,49,50,52,49,46,53,52,38,50,53,49,51,44,45,49,50,16,53,48,24,45,51,49,26,42,49,66,36,71,51,76,76,42,54,59,54,48,52,52,49,51,52,49,43,53,50,30,43,54,51,38,50,51,53,50,50,52,54,50,50,53,51,48,48,52,51,50,51,31,36,52,52,8,36,55,52,28,62,70,39,38,56,58,49,47,41,12,46,57,34,19,34,14,50,12,68,53,13,38,50,44,49,38,44,12,21,67,54,60,30,40,32,66,38,69,78,66,77,43,73,43,40,56,34,54,59,60,32,40,44,36,48,60,52,34,46,69,58,48,44,34,35,57,48,77,72,77,83,70,87,58,22,55,63,56,56,54,66,68,58,59,51,68,81,76,70,69,74,80,61,79,46,73,38,58,55,22,44,48,48,18,51,51,29,51,50,52,50,51,49,53,54,46,58,57,48,46,56,58,48,43,25,50,34,57,45,30,34,33,51,41,40,32,58,69,41,38,64,54,22,51,55,37,41,64,50,69,68,89,63,25,54,58,53,27,48,48,47,52,48,50,46,46,61,70,40,34,69,61,41,42,49,47,15,48,48,45,25,52,47,42,48,47,50,48,52,50,48,52,51,46,51,52,49,55,52,49,51,52,51,53,47,61,70,61,68,57,68,52,82,51,91,54,72,84,51,63,66,58,47,51,51,49,51,50,45,51,53,54,58,73,73,103,136,83,72,74,73,75,77,71,74,76,72,78,70,76,77,74,74,72,74,69,68,79,76,73,47,70,62,51,46,42,51,50,50,49,49,49,50,48,53,48,43,53,54,35,63,71,69,51,80,82,38,51,62,59,42,49,50,58,55,51,63,72,59,68,72,75,81,58,44,30,34,35,39,42,29,38,59,86,31,44,66,44,44,43,52,17,47,63,68,72,36,87,62,53,50,71,46,42,45,58,40,69,24,56,68,44,52,34,34,41,33,38,30,87,84,51,75,36,34,34,35,44,33,34,38,53,46,70,69,55,44,52,51,50,50,50,53,39,48,51,52,64,66,47,76,52,92,72,52,55,64,38,59,39,49,38,38,41,47,46,42,18,29,45,68,10,79,71,39,71,76,51,52,73,71,58,58,70,66,40,62,66,60,60,67,68,54,72,47,91,71,43,47,47,77,50,74,31,73,47,60,64,61,36,27,61,68,48,35,37,47,38,35,46,42,78,76,41,58,29,72,24,46,32,79,46,43,72,40,36,39,34,24,36,37,90,33,56,69,50,19,65,51,32,31,40,34,44,46,45,39,46,72,49,50,53,35,75,49,59,68,56,45,60,65,50,44,31,64,13,33,27,36,37,41,32,28,32,45,38,38,52,81,45,38,46,62,51,53,45,48,55,64,72,39,42,56,35,28,40,70,42,19,52,34,58,37,39,36,41,35,25,21,54,50,76,64,69,43,60,72,32,39,36,60,46,52,69,50,58,68,68,77,40,59,51,103,54,62,54,61,56,49,52,39,55,54,49,46,54,49,49,46,51,51,45,53,50,50,47,61,72,37,79,53,43,78,77,36,56,60,81,81,28,42,46,69,46,51,25,21,45,63,43,65,77,35,72,87,67,70,52,52,60,76,70,19,34,45,58,56,51,42,49,52,39,27,50,50,32,48,51,52,49,47,52,52,38,51,53,49,51,44,45,50,51,15,54,48,25,46,50,50,27,44,49,67,35,72,51,76,73,42,55,58,52,48,53,51,50,52,51,47,42,52,51,30,42,55,51,36,51,51,53,52,50,52,53,50,49,53,52,48,48,51,51,50,51,30,36,50,52,8,35,54,52,28,61,69,38,39,57,57,50,47,41,12,44,56,33,21,33,15,48,12,70,56,11,38,49,43,48,40,44,11,22,67,56,60,32,37,30,66,36,73,79,66,78,43,73,44,39,55,34,54,59,60,32,38,44,36,47,61,51,34,47,67,57,46,43,34,34,58,47,78,72,77,85,68,87,57,22,55,64,57,56,56,66,67,57,59,51,68,81,76,70,68,74,80,61,78,46,72,38,59,56,22,46,49,47,19,51,51,29,52,48,52,50,51,48,52,54,47,57,57,47,46,53,58,47,4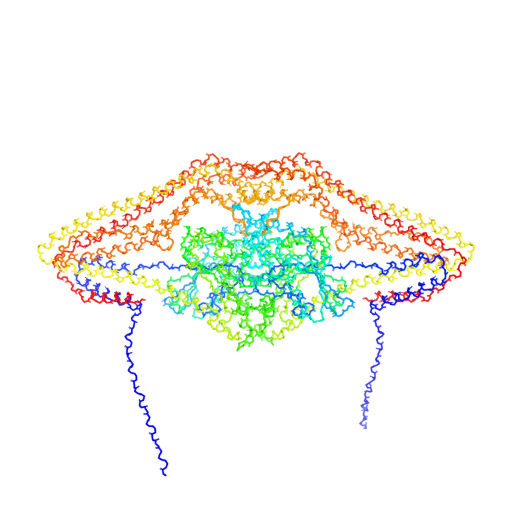2,24,50,35,55,45,30,34,34,50,39,38,32,60,68,41,36,65,54,22,54,55,38,42,63,50,69,68,91,63,26,54,59,51,28,49,50,48,52,47,51,45,47,61,68,40,34,69,60,43,42,48,46,16,47,47,45,27,51,46,44,50,48,49,49,51,51,48,52,49,46,52,52,49,55,52,49,50,51,51,52,47,61,69,62,71,58,67,53,82,52,89,53,73,85,53,63,67,58,46,52,51,50,52,52,45,50,54,54,57,73,74,102

Sequence (1446 aa):
MASQGTKRKRDHESSSSSRETPLTTVMEIMENAKKIMKTVTYNLDQAFMMHSDIISKINQMDKVRKKKVTIGIFGKSGDGKSSLLNAVLKKRDLLPCDSYGACTAIVTQVEANLDDANYIAEIELFSKEEWEKELKDLFRVLSDESEDRNDDLLETAVEKITALYGADADKKTLEELKNDDKFAKIETSSFNKKTISNFNVTEFANDVASYIQHSEVSPGGWYWPLVKSVTIKIPDCHELLEHIVLVDIPGTGDCNKTRDGLWKSNLRECSFVWIVSAINRAIKDKEPWGILKHCIEELGPGGKCKRINFICTKTDEINVPGYVRSARLTIHQFKMNKDPKISCILHRNEHAKTDVKERLDKSDIKKIFSTDNDFQVFTVSSKAFFDPKLNLEPLDTDIPKLQDDLRTLNKNIKREQTRDYVNEAKGVLSLIQSVQKDTEKKTNETRDSIHRDLKNNLKKALKELDNSFDKINRILEQRLSEGVDKSNQSCVATTKDLIVLNRDGRRFHKILQSLCKNGGYYLSKNRDVYLDLNKALAKNLHECLQEDFKKIFPVSGKTGKSLQEEIDKFSITHSVSANSRSSMLRHIQKFIKTEETKLKGSLNREIIDKKKIIYSSIQESIKKEMASCYKQAAAFTGIGSMKKRQEMLITTVDKIKHNMFNKAKMEMLKSFNNLKLYIKYDLESGLKASIALSQSQPSNIKLMDVSRETEQLERLSGQLERLMASQGTKRKRDHESSSSSRETPLTTVMEIMENAKKIMKTVTYNLDQAFMMHSDIISKINQMDKVRKKKVTIGIFGKSGDGKSSLLNAVLKKRDLLPCDSYGACTAIVTQVEANLDDANYIAEIELFSKEEWEKELKDLFRVLSDESEDRNDDLLETAVEKITALYGADADKKTLEELKNDDKFAKIETSSFNKKTISNFNVTEFANDVASYIQHSEVSPGGWYWPLVKSVTIKIPDCHELLEHIVLVDIPGTGDCNKTRDGLWKSNLRECSFVWIVSAINRAIKDKEPWGILKHCIEELGPGGKCKRINFICTKTDEINVPGYVRSARLTIHQFKMNKDPKISCILHRNEHAKTDVKERLDKSDIKKIFSTDNDFQVFTVSSKAFFDPKLNLEPLDTDIPKLQDDLRTLNKNIKREQTRDYVNEAKGVLSLIQSVQKDTEKKTNETRDSIHRDLKNNLKKALKELDNSFDKINRILEQRLSEGVDKSNQSCVATTKDLIVLNRDGRRFHKILQSLCKNGGYYLSKNRDVYLDLNKALAKNLHECLQEDFKKIFPVSGKTGKSLQEEIDKFSITHSVSANSRSSMLRHIQKFIKTEETKLKGSLNREIIDKKKIIYSSIQESIKKEMASCYKQAAAFTGIGSMKKRQEMLITTVDKIKHNMFNKAKMEMLKSFNNLKLYIKYDLESGLKASIALSQSQPSNIKLMDVSRETEQLERLSGQLERL

InterPro domains:
  IPR027417 P-loop containing nucleoside triphosphate hydrolase [G3DSA:3.40.50.300] (41-367)
  IPR027417 P-loop containing nucleoside triphosphate hydrolase [SSF52540] (54-321)
  IPR045063 Dynamin, N-terminal [PF00350] (71-287)
  IPR053082 Nuclear GTPase SLIP-GC [PTHR47308] (5-721)

Foldseek 3Di:
DPDPPPPPPPPPPPPPPPVPPPQQALVNLLVLLLVLVVVVLVQVVVLDDLCVVLNVLNVVLVPPDDAFAEEEEAAAAPLCRQLLVCLLQVHRQQQDDDPPDFWFDAKEKEFADPDDLKKKKKWAFDDLVRVLVVLVVLVVLCPPPDPLRLVLSVVQSVQLQFQAAHDCSSVPDSVVSNPDCSVVVVPPPDPSIDMDIDNDSVVSSVVCRLQGTGDPVGTHSRNVSGTHYMYIHHYPCCLQGVRYMYIYQGYADDSHQVSVVVCLVVLQRHQEYEQGGALVCLQPDCRSVVCCQVNLCSQFLLHLHQAYEYEHEPLLDDDLVVQCVVVVHDLVVQPDPDDSSLSSSLVSQVVSQVSNLVVCCVDCSVVGDPSPPRYHYYYAYSCVSVDCVSVDDNVNRCSVVVSVVSSVVSSVVSLVSSLLSLLLSLLSVLLLVLLALQQDPVSLVVLVVLLVLLLVLLVVLLVVLVVLLVVLLVVLLVLLVVLLVVLLVCLLVLLCCQQVDDDDLVNSLVQLLVCLVVLRWGQDSNSPDTGHSLCSSCVSSCVSCPVVSCQQDPSDDHNVSHSLVSLVVRDSLPPPDPVVPRSSSVSLSSSLVSLSVSLSVVLNVVVSVLSSVLSCLLSVLLSVLCNVLSVVLSPQDDPCSSVVSSVSSSVSCNVCSSVSSVSSSVRSSVSSVVSSVVSSCSSVVSSVVSSVSSNPSDNPRNGDDCVVSSVVSVVSSVSSVVD/DPPPPCPPPPPPPDPPPPPPPPLQALVNLLVLLLVLLVVVLVQLVVLDDLCVVLNVLNVVLVPPPDAFAEEEEAAAAPLCRQLLVCLLQVHRQQQDDDPPDFWFDAKEKEFADPDDLKKKKKFAFADLVRVLVVLVVLVVLCPPPDPLNLVLSVVQSVQLQFQAAHDCSSVPDSVVSNPDCSVVVVPPPDPSIDMDIDNDSVVSSVVCRLQGTGDPVGTHSRNVSGTHYMYIHHYPCCLQGVRYMYIYQGYADDSHLVSVVVCLVVLQRHQEYEQGGALVCLLPDCRSVVCCQVNLCSQFLLHLHQAYEYEHEPLLDDDLVVQCVVVVHDLVVQPDPDDSSLSSSLVSQVVSQVSNLVVCCVDCSVVGDVSPPRYHYYYAYSCVSVDCVSVDDNVNRCSVVVSVVSSVVSSVVSLVSSLLSLLLSLLSVLLLVLLQLQADPVSLVVLVVLLVLLVVLLVVLLVVLVVLLVVLLVVLLVLLVVLLVVLLVCLLVLLCCQQVDDDDLVNSLVQLLVCLVVLNWGQDSNSPDTGRSLCSSCVSSCVSCVVVSCQQDPSDDHNVSHSLVSLVVRDSLPPPDPVVPRSSSVSLSSNLVSLSVSLSVVLNVVCSVLSSVLSCLLSVLLSVLCNVLSVVLSPQDDDCSSVVSSCSSSVSCNVCSSVSSVVSSVRSSVSSVVSSVVSSCSSVVSSVVSSVSSNPSDNPRNGDPCVVSSVVSVVSSVSSVVD

Nearest PDB structures (foldseek):
  7zw6-assembly1_A  TM=3.146E-01  e=3.751E-11  Synechocystis sp. PCC 6803
  3w6p-assembly1_A  TM=5.151E-01  e=8.068E-05  Homo sapiens
  5wp9-assembly1_A  TM=2.815E-01  e=2.175E-07  Homo sapiens
  3w6n-assembly1_A  TM=3.939E-01  e=1.507E-04  Homo sapiens
  3w6o-assembly1_A  TM=4.227E-01  e=2.701E-04  Homo sapiens